Protein AF-A0A834F0B9-F1 (afdb_monomer_lite)

Sequence (920 aa):
MRAKRELKKLKIEARSVEHFKKLNKGMENKIMQLQRKIDEQHKDNRLINEKLVSLESSYSTESERMRSELNRLRGAEEDARNKTNQVSSLLEELERLKKELSTTQQEKKTIEDWAQTYRVEMEKMVSELKDQNGTLKKEKDDLNRMIQEQSQQMTEKMARAIVLETQQLETDLNEERSRYQNLLTEHLRLEEKYDDLKEEMALSSTVSKPGHRRTDSTHSSNESEYTYNSEYTDLEEGSRAREDVTRGMDTSLTLKLQKRVTELEQEKQSLRNELENKEDQFQRARARDDAEFKKARGAELEYESLKRQELESENKKLKHDLAEMRKSLLGDAATGAGAPGSPAYKVLLDQLNASCEELEVRKEEVLILRSQLVSQKEAMHHKDEKETMTEPSVFTEDVSKLKDAGEIKQAYISLKDTNKLLEHQLQSQRRTYDNENVKEENNRQQQLLAQNLQLPPEARIEASLQHEITRLTNENLDLMEQLEKQDRTIRKLKKQLKVYSKRIGEMGAVQMEGQTSPGQMVDEPIHPVNIPRREKDFQGMLEYKKEDEMKLVKNLILELKPRGVAVNLIPGLPAYILFMCLRHADYLNDDQKVRTLLTSTINSIKKILKKRGDDFETVSFWLSNTCRFLHCLKQYSGDEAFAKHNSSRQNEHCLTNFDLAEYRQVISDLAIQIYQQLVKCMENILQPMIVSGMLEHETIQGVSGVKPTGLRKRTSSIADEGTYTLESILRQLSAFHSTMCQHGTDPELIKQVVKQEFYIIGAVTLNNLLLRKDMCSWSKGMQIRYNVSQLEEWLRDKGLMNCGAKETLEPLIQAAQLLQVKKKTDEDADAICSMCHALTTSQIVKILNLYTPVNEFEERVSVAFIRTIQTRLRDRCESPQLLMDTKMIYPVTFPFNPSSLALETIQIPTSLNLGFLTRV

InterPro domains:
  IPR002710 Dilute domain [PF01843] (752-853)
  IPR002710 Dilute domain [PS51126] (599-875)
  IPR002710 Dilute domain [SM01132] (752-857)
  IPR052072 Vascular development regulator domain-containing protein [PTHR16027] (3-919)
  IPR058662 Unconventional myosin-Va/b domain [PF25966] (246-376)

Secondary structure (DSSP, 8-state):
-HHHHHHHHHHHHHHHHHHHHHHHHHHHHHHHHHHHHHHHHHHHHHHHHHHHHHHHHHHHHHHHHHHHHHHHHHHHHHHHHHHHHHHHHHHHHHHHHHHHHHHHHHHHHHHHHHHHHHHHHHHHHHHHHHHHHHHHHHHHHHHHHHHHHHHHHHHHHHHHHHHHHHHHHHHHHHHHHHHHHHHHHHHHHHHHHHHHHHHHHHHS--S-------------------------------------------HHHHHHHHHHHHHHHHHHHHHHHHHHHHHHHHHHHHHHHHHHHHHHHHHHHHHHHHHHHHHHHHHHHHHHHHHHHHHHHHH-TTSTTSSTT-HHHHHHHHHHHHHHHHHHHHHHHHHHHHHHHHHHHHHHTTTTTS--------SSSSSTT-S-TTHHHHHHHHHHHHHHHHHHHHHHHHHHHHHHHHHHHHHHHHHHHHHHTTS-HHHHHHHHHHHHHHHHHHHHHHHHHHHHHHHHHHHHHHHHHHHHHHHHHTTS-------------------------------S-EE--GGGHHHHHIIIIIS--TT-HHHHHSTTHHHHHHHHHHHHHHHTT-HHHHHHHHHHHHHHHHHHHHHHTT-HHHHHHHHHHHHHHHHHHHHTSS-HHHHTT--HHHHTTS-SS---HHHHHHHHHHHHHHHHHHHHHHHHHHHHHHHIIIIIS--STT-S----TT-------S--TT---HHHHHHHHHHHHHHHHHTT--HHHHHHHHHHHHHHHHHHHHHHHHH-GGG-SHHHHHHHHHHHHHHHHHHHHTT-TTSSHHHHTHHHHHHHHHHHS--SSHHHHHHHHHH-SSS-HHHHHHHHHH----STT-PPPPHHHHHHHHHHTTT-------S--TT--PPP----------GGG----GGG--TT-EE-

pLDDT: mean 77.1, std 21.17, range [24.3, 98.62]

Foldseek 3Di:
DVVVVVVVVVVVVVVVVVVVVVVVVVVVVVVVVVVVVVVVVVVVVVVVVVVVVVVVVVVVVVVVVVVVVVVVVVVVVVVVVVVVVVVVVVVVVVVVVVVVVVVVVVVVVVVVVVVVVVVVVVVVVVVVVVVVVVVVVVVVVVVVVVVVVVVVVVVVVVVVVVVVVVVVVVVVVVVVVVVVVVVVVVVVVVVVVVVVVVVVVVVPDDDDDDDYDDDDDDDDDDDDDDDDDDDDDDDDDDDDDDDDDDDDDDPVVVVVVVVVVVVVVVVVVVVVVVVVVVVVVVVVVVVVVVVVVVVVVVVVVVVVVVVVVVVVVVVVVVVVVVVVVVVVLVPPPPDPCSDPPHPVVVVVVVVVVVVVVVVVVVVVVVVVVVVVVVVVVVVVVPPPPDDDDDDDDPDPPVVVPDPCPPPVVVVVVVVVVVVVVVVVVVVVVVVVVVVVVVVVVVVVVVVLVVVLVPDDPVVSVVVVVVVVVVVVVVVVVVVVVVVVVVVVVVVVVVVVVVVVVVVVVVVPDDDDDDDDDDDDDDDDDDDPPPPPPPPPQFLLAKDFDPVCLLVLLCLLFVVDDLPDPQCLVPQLLSLSNLLRPLLVCLVVVPPVSNVVSLVSNLVSLVVNCVVCLLPLLSLLLSLQNLLSNLLSLQCQQLDPVNVVPPDPSSPSSHRDNDRCVVSSVVSVVSSQVSLLSNLVSLLVVCLVQLCQAQFVDQPDPPPFPDDPPDDPPDPPPDDPPDGHHLVNNLVSLVVSLVSSVSNVPDPLQNLQSLLLVLLLSLQSNLQCLLVDLVCQALSNLVSNLVSLVVVCVSCVVVVNNPSCNNVSNLQVNLLSVLRNFDQDDLVSLVVNLVSNPVADLLQSLSSLQSYDYRDPVDDRRDPVSNVSNCVVCVPDPDDNDHGDDSSDRDDDDSPNDHDPDRSSPDDDDVVSVVVSMDGD

Organism: Oryzias melastigma (NCBI:txid30732)

Structure (mmCIF, N/CA/C/O backbone):
data_AF-A0A834F0B9-F1
#
_entry.id   AF-A0A834F0B9-F1
#
loop_
_atom_site.group_PDB
_atom_site.id
_atom_site.type_symbol
_atom_site.label_atom_id
_atom_site.label_alt_id
_atom_site.label_comp_id
_atom_site.label_asym_id
_atom_site.label_entity_id
_atom_site.label_seq_id
_atom_site.pdbx_PDB_ins_code
_atom_site.Cartn_x
_atom_site.Cartn_y
_atom_site.Cartn_z
_atom_site.occupancy
_atom_site.B_iso_or_equiv
_atom_site.auth_seq_id
_atom_site.auth_comp_id
_atom_site.auth_asym_id
_atom_site.auth_atom_id
_atom_site.pdbx_PDB_model_num
ATOM 1 N N . MET A 1 1 ? 78.988 96.375 -100.299 1.00 59.16 1 MET A N 1
ATOM 2 C CA . MET A 1 1 ? 79.018 96.558 -98.823 1.00 59.16 1 MET A CA 1
ATOM 3 C C . MET A 1 1 ? 77.825 95.936 -98.073 1.00 59.16 1 MET A C 1
ATOM 5 O O . MET A 1 1 ? 78.052 95.447 -96.972 1.00 59.16 1 MET A O 1
ATOM 9 N N . ARG A 1 2 ? 76.594 95.873 -98.625 1.00 59.94 2 ARG A N 1
ATOM 10 C CA . ARG A 1 2 ? 75.433 95.210 -97.971 1.00 59.94 2 ARG A CA 1
ATOM 11 C C . ARG A 1 2 ? 75.595 93.689 -97.770 1.00 59.94 2 ARG A C 1
ATOM 13 O O . ARG A 1 2 ? 75.502 93.231 -96.637 1.00 59.94 2 ARG A O 1
ATOM 20 N N . ALA A 1 3 ? 75.995 92.940 -98.801 1.00 61.19 3 ALA A N 1
ATOM 21 C CA . ALA A 1 3 ? 76.119 91.473 -98.734 1.00 61.19 3 ALA A CA 1
ATOM 22 C C . ALA A 1 3 ? 77.106 90.944 -97.662 1.00 61.19 3 ALA A C 1
ATOM 24 O O . ALA A 1 3 ? 76.862 89.919 -97.032 1.00 61.19 3 ALA A O 1
ATOM 25 N N . LYS A 1 4 ? 78.207 91.663 -97.381 1.00 65.25 4 LYS A N 1
ATOM 26 C CA . LYS A 1 4 ? 79.165 91.278 -96.319 1.00 65.25 4 LYS A CA 1
ATOM 27 C C . LYS A 1 4 ? 78.597 91.452 -94.904 1.00 65.25 4 LYS A C 1
ATOM 29 O O . LYS A 1 4 ? 78.976 90.697 -94.011 1.00 65.25 4 LYS A O 1
ATOM 34 N N . ARG A 1 5 ? 77.717 92.436 -94.678 1.00 70.31 5 ARG A N 1
ATOM 35 C CA . ARG A 1 5 ? 77.064 92.636 -93.370 1.00 70.31 5 ARG A CA 1
ATOM 36 C C . ARG A 1 5 ? 75.995 91.573 -93.124 1.00 70.31 5 ARG A C 1
ATOM 38 O O . ARG A 1 5 ? 75.905 91.052 -92.018 1.00 70.31 5 ARG A O 1
ATOM 45 N N . GLU A 1 6 ? 75.269 91.200 -94.168 1.00 69.88 6 GLU A N 1
ATOM 46 C CA . GLU A 1 6 ? 74.225 90.175 -94.124 1.00 69.88 6 GLU A CA 1
ATOM 47 C C . GLU A 1 6 ? 74.802 88.772 -93.876 1.00 69.88 6 GLU A C 1
ATOM 49 O O . GLU A 1 6 ? 74.360 88.078 -92.964 1.00 69.88 6 GLU A O 1
ATOM 54 N N . LEU A 1 7 ? 75.909 88.416 -94.540 1.00 70.69 7 LEU A N 1
ATOM 55 C CA . LEU A 1 7 ? 76.642 87.170 -94.275 1.00 70.69 7 LEU A CA 1
ATOM 56 C C . LEU A 1 7 ? 77.166 87.079 -92.828 1.00 70.69 7 LEU A C 1
ATOM 58 O O . LEU A 1 7 ? 77.181 86.004 -92.230 1.00 70.69 7 LEU A O 1
ATOM 62 N N . LYS A 1 8 ? 77.616 88.200 -92.245 1.00 72.19 8 LYS A N 1
ATOM 63 C CA . LYS A 1 8 ? 78.119 88.234 -90.861 1.00 72.19 8 LYS A CA 1
ATOM 64 C C . LYS A 1 8 ? 76.979 88.072 -89.848 1.00 72.19 8 LYS A C 1
ATOM 66 O O . LYS A 1 8 ? 77.169 87.382 -88.851 1.00 72.19 8 LYS A O 1
ATOM 71 N N . LYS A 1 9 ? 75.802 88.641 -90.133 1.00 74.56 9 LYS A N 1
ATOM 72 C CA . LYS A 1 9 ? 74.584 88.468 -89.328 1.00 74.56 9 LYS A CA 1
ATOM 73 C C . LYS A 1 9 ? 74.095 87.015 -89.374 1.00 74.56 9 LYS A C 1
ATOM 75 O O . LYS A 1 9 ? 73.954 86.408 -88.319 1.00 74.56 9 LYS A O 1
ATOM 80 N N . LEU A 1 10 ? 74.004 86.423 -90.567 1.00 71.94 10 LEU A N 1
ATOM 81 C CA . LEU A 1 10 ? 73.619 85.017 -90.748 1.00 71.94 10 LEU A CA 1
ATOM 82 C C . LEU A 1 10 ? 74.613 84.033 -90.108 1.00 71.94 10 LEU A C 1
ATOM 84 O O . LEU A 1 10 ? 74.199 83.007 -89.586 1.00 71.94 10 LEU A O 1
ATOM 88 N N . LYS A 1 11 ? 75.921 84.335 -90.070 1.00 70.62 11 LYS A N 1
ATOM 89 C CA . LYS A 1 11 ? 76.908 83.504 -89.347 1.00 70.62 11 LYS A CA 1
ATOM 90 C C . LYS A 1 11 ? 76.778 83.584 -87.824 1.00 70.62 11 LYS A C 1
ATOM 92 O O . LYS A 1 11 ? 77.029 82.588 -87.152 1.00 70.62 11 LYS A O 1
ATOM 97 N N . ILE A 1 12 ? 76.431 84.747 -87.271 1.00 70.38 12 ILE A N 1
ATOM 98 C CA . ILE A 1 12 ? 76.175 84.902 -85.828 1.00 70.38 12 ILE A CA 1
ATOM 99 C C . ILE A 1 12 ? 74.868 84.198 -85.457 1.00 70.38 12 ILE A C 1
ATOM 101 O O . ILE A 1 12 ? 74.819 83.494 -84.454 1.00 70.38 12 ILE A O 1
ATOM 105 N N . GLU A 1 13 ? 73.847 84.317 -86.301 1.00 68.31 13 GLU A N 1
ATOM 106 C CA . GLU A 1 13 ? 72.565 83.635 -86.139 1.00 68.31 13 GLU A CA 1
ATOM 107 C C . GLU A 1 13 ? 72.710 82.113 -86.268 1.00 68.31 13 GLU A C 1
ATOM 109 O O . GLU A 1 13 ? 72.256 81.392 -85.390 1.00 68.31 13 GLU A O 1
ATOM 114 N N . ALA A 1 14 ? 73.460 81.607 -87.252 1.00 67.31 14 ALA A N 1
ATOM 115 C CA . ALA A 1 14 ? 73.758 80.178 -87.382 1.00 67.31 14 ALA A CA 1
ATOM 116 C C . ALA A 1 14 ? 74.559 79.626 -86.187 1.00 67.31 14 ALA A C 1
ATOM 118 O O . ALA A 1 14 ? 74.235 78.551 -85.691 1.00 67.31 14 ALA A O 1
ATOM 119 N N . ARG A 1 15 ? 75.548 80.375 -85.669 1.00 68.88 15 ARG A N 1
ATOM 120 C CA . ARG A 1 15 ? 76.286 80.004 -84.443 1.00 68.88 15 ARG A CA 1
ATOM 121 C C . ARG A 1 15 ? 75.398 80.034 -83.197 1.00 68.88 15 ARG A C 1
ATOM 123 O O . ARG A 1 15 ? 75.541 79.176 -82.332 1.00 68.88 15 ARG A O 1
ATOM 130 N N . SER A 1 16 ? 74.478 80.994 -83.112 1.00 71.25 16 SER A N 1
ATOM 131 C CA . SER A 1 16 ? 73.474 81.068 -82.046 1.00 71.25 16 SER A CA 1
ATOM 132 C C . SER A 1 16 ? 72.515 79.874 -82.117 1.00 71.25 16 SER A C 1
ATOM 134 O O . SER A 1 16 ? 72.308 79.191 -81.120 1.00 71.25 16 SER A O 1
ATOM 136 N N . VAL A 1 17 ? 72.019 79.532 -83.309 1.00 73.50 17 VAL A N 1
ATOM 137 C CA . VAL A 1 17 ? 71.145 78.372 -83.548 1.00 73.50 17 VAL A CA 1
ATOM 138 C C . VAL A 1 17 ? 71.864 77.047 -83.269 1.00 73.50 17 VAL A C 1
ATOM 140 O O . VAL A 1 17 ? 71.270 76.157 -82.665 1.00 73.50 17 VAL A O 1
ATOM 143 N N . GLU A 1 18 ? 73.138 76.895 -83.643 1.00 73.62 18 GLU A N 1
ATOM 144 C CA . GLU A 1 18 ? 73.947 75.721 -83.272 1.00 73.62 18 GLU A CA 1
ATOM 145 C C . GLU A 1 18 ? 74.145 75.610 -81.756 1.00 73.62 18 GLU A C 1
ATOM 147 O O . GLU A 1 18 ? 74.015 74.517 -81.196 1.00 73.62 18 GLU A O 1
ATOM 152 N N . HIS A 1 19 ? 74.404 76.729 -81.074 1.00 74.94 19 HIS A N 1
ATOM 153 C CA . HIS A 1 19 ? 74.510 76.763 -79.618 1.00 74.94 19 HIS A CA 1
ATOM 154 C C . HIS A 1 19 ? 73.181 76.386 -78.942 1.00 74.94 19 HIS A C 1
ATOM 156 O O . HIS A 1 19 ? 73.170 75.526 -78.060 1.00 74.94 19 HIS A O 1
ATOM 162 N N . PHE A 1 20 ? 72.053 76.940 -79.401 1.00 76.06 20 PHE A N 1
ATOM 163 C CA . PHE A 1 20 ? 70.718 76.577 -78.916 1.00 76.06 20 PHE A CA 1
ATOM 164 C C . PHE A 1 20 ? 70.389 75.106 -79.178 1.00 76.06 20 PHE A C 1
ATOM 166 O O . PHE A 1 20 ? 69.900 74.442 -78.274 1.00 76.06 20 PHE A O 1
ATOM 173 N N . LYS A 1 21 ? 70.724 74.543 -80.347 1.00 78.94 21 LYS A N 1
ATOM 174 C CA . LYS A 1 21 ? 70.543 73.105 -80.624 1.00 78.94 21 LYS A CA 1
ATOM 175 C C . LYS A 1 21 ? 71.368 72.221 -79.686 1.00 78.94 21 LYS A C 1
ATOM 177 O O . LYS A 1 21 ? 70.865 71.204 -79.213 1.00 78.94 21 LYS A O 1
ATOM 182 N N . LYS A 1 22 ? 72.619 72.595 -79.390 1.00 80.62 22 LYS A N 1
ATOM 183 C CA . LYS A 1 22 ? 73.480 71.847 -78.458 1.00 80.62 22 LYS A CA 1
ATOM 184 C C . LYS A 1 22 ? 72.965 71.929 -77.019 1.00 80.62 22 LYS A C 1
ATOM 186 O O . LYS A 1 22 ? 72.962 70.913 -76.327 1.00 80.62 22 LYS A O 1
ATOM 191 N N . LEU A 1 23 ? 72.495 73.103 -76.594 1.00 81.69 23 LEU A N 1
ATOM 192 C CA . LEU A 1 23 ? 71.866 73.293 -75.288 1.00 81.69 23 LEU A CA 1
ATOM 193 C C . LEU A 1 23 ? 70.561 72.497 -75.183 1.00 81.69 23 LEU A C 1
ATOM 195 O O . LEU A 1 23 ? 70.376 71.789 -74.201 1.00 81.69 23 LEU A O 1
ATOM 199 N N . ASN A 1 24 ? 69.715 72.532 -76.216 1.00 79.94 24 ASN A N 1
ATOM 200 C CA . ASN A 1 24 ? 68.445 71.808 -76.232 1.00 79.94 24 ASN A CA 1
ATOM 201 C C . ASN A 1 24 ? 68.668 70.291 -76.194 1.00 79.94 24 ASN A C 1
ATOM 203 O O . ASN A 1 24 ? 68.056 69.610 -75.384 1.00 79.94 24 ASN A O 1
ATOM 207 N N . LYS A 1 25 ? 69.641 69.769 -76.956 1.00 81.31 25 LYS A N 1
ATOM 208 C CA . LYS A 1 25 ? 70.055 68.357 -76.874 1.00 81.31 25 LYS A CA 1
ATOM 209 C C . LYS A 1 25 ? 70.624 67.997 -75.493 1.00 81.31 25 LYS A C 1
ATOM 211 O O . LYS A 1 25 ? 70.421 66.891 -75.001 1.00 81.31 25 LYS A O 1
ATOM 216 N N . GLY A 1 26 ? 71.337 68.924 -74.848 1.00 83.75 26 GLY A N 1
ATOM 217 C CA . GLY A 1 26 ? 71.814 68.771 -73.470 1.00 83.75 26 GLY A CA 1
ATOM 218 C C . GLY A 1 26 ? 70.676 68.736 -72.443 1.00 83.75 26 GLY A C 1
ATOM 219 O O . GLY A 1 26 ? 70.689 67.891 -71.550 1.00 83.75 26 GLY A O 1
ATOM 220 N N . MET A 1 27 ? 69.674 69.605 -72.598 1.00 84.12 27 MET A N 1
ATOM 221 C CA . MET A 1 27 ? 68.469 69.639 -71.768 1.00 84.12 27 MET A CA 1
ATOM 222 C C . MET A 1 27 ? 67.599 68.402 -71.989 1.00 84.12 27 MET A C 1
ATOM 224 O O . MET A 1 27 ? 67.205 67.790 -71.007 1.00 84.12 27 MET A O 1
ATOM 228 N N . GLU A 1 28 ? 67.381 67.963 -73.230 1.00 81.56 28 GLU A N 1
ATOM 229 C CA . GLU A 1 28 ? 66.685 66.706 -73.548 1.00 81.56 28 GLU A CA 1
ATOM 230 C C . GLU A 1 28 ? 67.383 65.502 -72.914 1.00 81.56 28 GLU A C 1
ATOM 232 O O . GLU A 1 28 ? 66.734 64.686 -72.264 1.00 81.56 28 GLU A O 1
ATOM 237 N N . ASN A 1 29 ? 68.714 65.415 -73.017 1.00 85.50 29 ASN A N 1
ATOM 238 C CA . ASN A 1 29 ? 69.473 64.354 -72.355 1.00 85.50 29 ASN A CA 1
ATOM 239 C C . ASN A 1 29 ? 69.331 64.417 -70.828 1.00 85.50 29 ASN A C 1
ATOM 241 O O . ASN A 1 29 ? 69.228 63.375 -70.179 1.00 85.50 29 ASN A O 1
ATOM 245 N N . LYS A 1 30 ? 69.307 65.621 -70.239 1.00 89.06 30 LYS A N 1
ATOM 246 C CA . LYS A 1 30 ? 69.137 65.785 -68.792 1.00 89.06 30 LYS A CA 1
ATOM 247 C C . LYS A 1 30 ? 67.719 65.446 -68.338 1.00 89.06 30 LYS A C 1
ATOM 249 O O . LYS A 1 30 ? 67.572 64.782 -67.319 1.00 89.06 30 LYS A O 1
ATOM 254 N N . ILE A 1 31 ? 66.704 65.839 -69.104 1.00 84.56 31 ILE A N 1
ATOM 255 C CA . ILE A 1 31 ? 65.300 65.482 -68.878 1.00 84.56 31 ILE A CA 1
ATOM 256 C C . ILE A 1 31 ? 65.141 63.967 -68.977 1.00 84.56 31 ILE A C 1
ATOM 258 O O . ILE A 1 31 ? 64.584 63.367 -68.071 1.00 84.56 31 ILE A O 1
ATOM 262 N N . MET A 1 32 ? 65.717 63.320 -69.993 1.00 85.69 32 MET A N 1
ATOM 263 C CA . MET A 1 32 ? 65.664 61.864 -70.143 1.00 85.69 32 MET A CA 1
ATOM 264 C C . MET A 1 32 ? 66.377 61.131 -68.996 1.00 85.69 32 MET A C 1
ATOM 266 O O . MET A 1 32 ? 65.877 60.119 -68.510 1.00 85.69 32 MET A O 1
ATOM 270 N N . GLN A 1 33 ? 67.521 61.642 -68.523 1.00 89.06 33 GLN A N 1
ATOM 271 C CA . GLN A 1 33 ? 68.200 61.106 -67.336 1.00 89.06 33 GLN A CA 1
ATOM 272 C C . GLN A 1 33 ? 67.364 61.271 -66.062 1.00 89.06 33 GLN A C 1
ATOM 274 O O . GLN A 1 33 ? 67.289 60.340 -65.264 1.00 89.06 33 GLN A O 1
ATOM 279 N N . LEU A 1 34 ? 66.747 62.438 -65.860 1.00 90.19 34 LEU A N 1
ATOM 280 C CA . LEU A 1 34 ? 65.882 62.691 -64.707 1.00 90.19 34 LEU A CA 1
ATOM 281 C C . LEU A 1 34 ? 64.611 61.839 -64.766 1.00 90.19 34 LEU A C 1
ATOM 283 O O . LEU A 1 34 ? 64.232 61.282 -63.744 1.00 90.19 34 LEU A O 1
ATOM 287 N N . GLN A 1 35 ? 64.022 61.662 -65.950 1.00 85.81 35 GLN A N 1
ATOM 288 C CA . GLN A 1 35 ? 62.854 60.811 -66.158 1.00 85.81 35 GLN A CA 1
ATOM 289 C C . GLN A 1 35 ? 63.176 59.352 -65.828 1.00 85.81 35 GLN A C 1
ATOM 291 O O . GLN A 1 35 ? 62.481 58.754 -65.019 1.00 85.81 35 GLN A O 1
ATOM 296 N N . ARG A 1 36 ? 64.297 58.815 -66.338 1.00 87.25 36 ARG A N 1
ATOM 297 C CA . ARG A 1 36 ? 64.755 57.460 -65.983 1.00 87.25 36 ARG A CA 1
ATOM 298 C C . ARG A 1 36 ? 64.978 57.302 -64.482 1.00 87.25 36 ARG A C 1
ATOM 300 O O . ARG A 1 36 ? 64.585 56.288 -63.923 1.00 87.25 36 ARG A O 1
ATOM 307 N N . LYS A 1 37 ? 65.572 58.305 -63.825 1.00 92.25 37 LYS A N 1
ATOM 308 C CA . LYS A 1 37 ? 65.797 58.278 -62.374 1.00 92.25 37 LYS A CA 1
ATOM 309 C C . LYS A 1 37 ? 64.483 58.315 -61.583 1.00 92.25 37 LYS A C 1
ATOM 311 O O . LYS A 1 37 ? 64.370 57.622 -60.581 1.00 92.25 37 LYS A O 1
ATOM 316 N N . ILE A 1 38 ? 63.502 59.099 -62.031 1.00 90.56 38 ILE A N 1
ATOM 317 C CA . ILE A 1 38 ? 62.155 59.150 -61.445 1.00 90.56 38 ILE A CA 1
ATOM 318 C C . ILE A 1 38 ? 61.432 57.814 -61.645 1.00 90.56 38 ILE A C 1
ATOM 320 O O . ILE A 1 38 ? 60.844 57.300 -60.699 1.00 90.56 38 ILE A O 1
ATOM 324 N N . ASP A 1 39 ? 61.515 57.219 -62.836 1.00 88.81 39 ASP A N 1
ATOM 325 C CA . ASP A 1 39 ? 60.905 55.919 -63.133 1.00 88.81 39 ASP A CA 1
ATOM 326 C C . ASP A 1 39 ? 61.522 54.799 -62.278 1.00 88.81 39 ASP A C 1
ATOM 328 O O . ASP A 1 39 ? 60.804 53.949 -61.749 1.00 88.81 39 ASP A O 1
ATOM 332 N N . GLU A 1 40 ? 62.843 54.825 -62.088 1.00 90.62 40 GLU A N 1
ATOM 333 C CA . GLU A 1 40 ? 63.578 53.890 -61.232 1.00 90.62 40 GLU A CA 1
ATOM 334 C C . GLU A 1 40 ? 63.193 54.068 -59.753 1.00 90.62 40 GLU A C 1
ATOM 336 O O . GLU A 1 40 ? 62.816 53.100 -59.096 1.00 90.62 40 GLU A O 1
ATOM 341 N N . GLN A 1 41 ? 63.120 55.310 -59.260 1.00 90.56 41 GLN A N 1
ATOM 342 C CA . GLN A 1 41 ? 62.618 55.607 -57.911 1.00 90.56 41 GLN A CA 1
ATOM 343 C C . GLN A 1 41 ? 61.149 55.204 -57.717 1.00 90.56 41 GLN A C 1
ATOM 345 O O . GLN A 1 41 ? 60.779 54.705 -56.655 1.00 90.56 41 GLN A O 1
ATOM 350 N N . HIS A 1 42 ? 60.288 55.391 -58.720 1.00 90.25 42 HIS A N 1
ATOM 351 C CA . HIS A 1 42 ? 58.901 54.932 -58.657 1.00 90.25 42 HIS A CA 1
ATOM 352 C C . HIS A 1 42 ? 58.807 53.410 -58.618 1.00 90.25 42 HIS A C 1
ATOM 354 O O . HIS A 1 42 ? 57.945 52.882 -57.915 1.00 90.25 42 HIS A O 1
ATOM 360 N N . LYS A 1 43 ? 59.670 52.705 -59.353 1.00 92.62 43 LYS A N 1
ATOM 361 C CA . LYS A 1 43 ? 59.737 51.244 -59.320 1.00 92.62 43 LYS A CA 1
ATOM 362 C C . LYS A 1 43 ? 60.180 50.746 -57.943 1.00 92.62 43 LYS A C 1
ATOM 364 O O . LYS A 1 43 ? 59.519 49.870 -57.390 1.00 92.62 43 LYS A O 1
ATOM 369 N N . ASP A 1 44 ? 61.212 51.350 -57.363 1.00 92.31 44 ASP A N 1
ATOM 370 C CA . ASP A 1 44 ? 61.693 51.000 -56.024 1.00 92.31 44 ASP A CA 1
ATOM 371 C C . ASP A 1 44 ? 60.643 51.294 -54.944 1.00 92.31 44 ASP A C 1
ATOM 373 O O . ASP A 1 44 ? 60.377 50.445 -54.093 1.00 92.31 44 ASP A O 1
ATOM 377 N N . ASN A 1 45 ? 59.962 52.442 -55.019 1.00 89.75 45 ASN A N 1
ATOM 378 C CA . ASN A 1 45 ? 58.871 52.777 -54.099 1.00 89.75 45 ASN A CA 1
ATOM 379 C C . ASN A 1 45 ? 57.701 51.789 -54.193 1.00 89.75 45 ASN A C 1
ATOM 381 O O . ASN A 1 45 ? 57.135 51.429 -53.163 1.00 89.75 45 ASN A O 1
ATOM 385 N N . ARG A 1 46 ? 57.348 51.311 -55.396 1.00 91.31 46 ARG A N 1
ATOM 386 C CA . ARG A 1 46 ? 56.321 50.265 -55.550 1.00 91.31 46 ARG A CA 1
ATOM 387 C C . ARG A 1 46 ? 56.751 48.961 -54.886 1.00 91.31 46 ARG A C 1
ATOM 389 O O . ARG A 1 46 ? 55.973 48.406 -54.120 1.00 91.31 46 ARG A O 1
ATOM 396 N N . LEU A 1 47 ? 57.992 48.523 -55.104 1.00 93.00 47 LEU A N 1
ATOM 397 C CA . LEU A 1 47 ? 58.522 47.297 -54.496 1.00 93.00 47 LEU A CA 1
ATOM 398 C C . LEU A 1 47 ? 58.581 47.381 -52.964 1.00 93.00 47 LEU A C 1
ATOM 400 O O . LEU A 1 47 ? 58.281 46.406 -52.278 1.00 93.00 47 LEU A O 1
ATOM 404 N N . ILE A 1 48 ? 58.965 48.534 -52.412 1.00 91.69 48 ILE A N 1
ATOM 405 C CA . ILE A 1 48 ? 58.964 48.759 -50.961 1.00 91.69 48 ILE A CA 1
ATOM 406 C C . ILE A 1 48 ? 57.531 48.747 -50.422 1.00 91.69 48 ILE A C 1
ATOM 408 O O . ILE A 1 48 ? 57.278 48.106 -49.404 1.00 91.69 48 ILE A O 1
ATOM 412 N N . ASN A 1 49 ? 56.590 49.394 -51.113 1.00 91.12 49 ASN A N 1
ATOM 413 C CA . ASN A 1 49 ? 55.189 49.423 -50.704 1.00 91.12 49 ASN A CA 1
ATOM 414 C C . ASN A 1 49 ? 54.548 48.026 -50.742 1.00 91.12 49 ASN A C 1
ATOM 416 O O . ASN A 1 49 ? 53.867 47.643 -49.799 1.00 91.12 49 ASN A O 1
ATOM 420 N N . GLU A 1 50 ? 54.817 47.229 -51.778 1.00 91.69 50 GLU A N 1
ATOM 421 C CA . GLU A 1 50 ? 54.370 45.831 -51.865 1.00 91.69 50 GLU A CA 1
ATOM 422 C C . GLU A 1 50 ? 54.926 44.984 -50.712 1.00 91.69 50 GLU A C 1
ATOM 424 O O . GLU A 1 50 ? 54.182 44.233 -50.078 1.00 91.69 50 GLU A O 1
ATOM 429 N N . LYS A 1 51 ? 56.213 45.149 -50.375 1.00 93.44 51 LYS A N 1
ATOM 430 C CA . LYS A 1 51 ? 56.813 44.483 -49.209 1.00 93.44 51 LYS A CA 1
ATOM 431 C C . LYS A 1 51 ? 56.155 44.919 -47.903 1.00 93.44 51 LYS A C 1
ATOM 433 O O . LYS A 1 51 ? 55.874 44.063 -47.069 1.00 93.44 51 LYS A O 1
ATOM 438 N N . LEU A 1 52 ? 55.884 46.210 -47.734 1.00 92.12 52 LEU A N 1
ATOM 439 C CA . LEU A 1 52 ? 55.256 46.749 -46.529 1.00 92.12 52 LEU A CA 1
ATOM 440 C C . LEU A 1 52 ? 53.836 46.200 -46.350 1.00 92.12 52 LEU A C 1
ATOM 442 O O . LEU A 1 52 ? 53.526 45.693 -45.278 1.00 92.12 52 LEU A O 1
ATOM 446 N N . VAL A 1 53 ? 53.032 46.178 -47.417 1.00 91.94 53 VAL A N 1
ATOM 447 C CA . VAL A 1 53 ? 51.683 45.586 -47.409 1.00 91.94 53 VAL A CA 1
ATOM 448 C C . VAL A 1 53 ? 51.734 44.085 -47.110 1.00 91.94 53 VAL A C 1
ATOM 450 O O . VAL A 1 53 ? 50.937 43.584 -46.317 1.00 91.94 53 VAL A O 1
ATOM 453 N N . SER A 1 54 ? 52.689 43.350 -47.693 1.00 91.25 54 SER A N 1
ATOM 454 C CA . SER A 1 54 ? 52.849 41.917 -47.403 1.00 91.25 54 SER A CA 1
ATOM 455 C C . SER A 1 54 ? 53.218 41.659 -45.937 1.00 91.25 54 SER A C 1
ATOM 457 O O . SER A 1 54 ? 52.689 40.737 -45.315 1.00 91.25 54 SER A O 1
ATOM 459 N N . LEU A 1 55 ? 54.073 42.510 -45.360 1.00 92.94 55 LEU A N 1
ATOM 460 C CA . LEU A 1 55 ? 54.492 42.405 -43.969 1.00 92.94 55 LEU A CA 1
ATOM 461 C C . LEU A 1 55 ? 53.344 42.769 -43.022 1.00 92.94 55 LEU A C 1
ATOM 463 O O . LEU A 1 55 ? 53.105 42.048 -42.058 1.00 92.94 55 LEU A O 1
ATOM 467 N N . GLU A 1 56 ? 52.591 43.825 -43.324 1.00 91.25 56 GLU A N 1
ATOM 468 C CA . GLU A 1 56 ? 51.412 44.243 -42.562 1.00 91.25 56 GLU A CA 1
ATOM 469 C C . GLU A 1 56 ? 50.325 43.158 -42.561 1.00 91.25 56 GLU A C 1
ATOM 471 O O . GLU A 1 56 ? 49.794 42.815 -41.506 1.00 91.25 56 GLU A O 1
ATOM 476 N N . SER A 1 57 ? 50.071 42.524 -43.710 1.00 90.12 57 SER A N 1
ATOM 477 C CA . SER A 1 57 ? 49.159 41.378 -43.805 1.00 90.12 57 SER A CA 1
ATOM 478 C C . SER A 1 57 ? 49.651 40.174 -42.987 1.00 90.12 57 SER A C 1
ATOM 480 O O . SER A 1 57 ? 48.871 39.569 -42.245 1.00 90.12 57 SER A O 1
ATOM 482 N N . SER A 1 58 ? 50.950 39.855 -43.043 1.00 91.44 58 SER A N 1
ATOM 483 C CA . SER A 1 58 ? 51.531 38.777 -42.227 1.00 91.44 58 SER A CA 1
ATOM 484 C C . SER A 1 58 ? 51.467 39.075 -40.721 1.00 91.44 58 SER A C 1
ATOM 486 O O . SER A 1 58 ? 51.169 38.195 -39.919 1.00 91.44 58 SER A O 1
ATOM 488 N N . TYR A 1 59 ? 51.664 40.334 -40.324 1.00 93.56 59 TYR A N 1
ATOM 489 C CA . TYR A 1 59 ? 51.564 40.756 -38.931 1.00 93.56 59 TYR A CA 1
ATOM 490 C C . TYR A 1 59 ? 50.117 40.723 -38.430 1.00 93.56 59 TYR A C 1
ATOM 492 O O . TYR A 1 59 ? 49.863 40.260 -37.319 1.00 93.56 59 TYR A O 1
ATOM 500 N N . SER A 1 60 ? 49.157 41.165 -39.248 1.00 91.12 60 SER A N 1
ATOM 501 C CA . SER A 1 60 ? 47.734 41.112 -38.904 1.00 91.12 60 SER A CA 1
ATOM 502 C C . SER A 1 60 ? 47.262 39.674 -38.688 1.00 91.12 60 SER A C 1
ATOM 504 O O . SER A 1 60 ? 46.625 39.380 -37.679 1.00 91.12 60 SER A O 1
ATOM 506 N N . THR A 1 61 ? 47.626 38.765 -39.597 1.00 92.06 61 THR A N 1
ATOM 507 C CA . THR A 1 61 ? 47.263 37.341 -39.496 1.00 92.06 61 THR A CA 1
ATOM 508 C C . THR A 1 61 ? 47.892 36.670 -38.275 1.00 92.06 61 THR A C 1
ATOM 510 O O . THR A 1 61 ? 47.207 35.948 -37.550 1.00 92.06 61 THR A O 1
ATOM 513 N N . GLU A 1 62 ? 49.160 36.959 -37.970 1.00 92.00 62 GLU A N 1
ATOM 514 C CA . GLU A 1 62 ? 49.809 36.439 -36.762 1.00 92.00 62 GLU A CA 1
ATOM 515 C C . GLU A 1 62 ? 49.204 37.035 -35.477 1.00 92.00 62 GLU A C 1
ATOM 517 O O . GLU A 1 62 ? 49.005 36.321 -34.493 1.00 92.00 62 GLU A O 1
ATOM 522 N N . SER A 1 63 ? 48.826 38.317 -35.482 1.00 90.56 63 SER A N 1
ATOM 523 C CA . SER A 1 63 ? 48.143 38.959 -34.351 1.00 90.56 63 SER A CA 1
ATOM 524 C C . SER A 1 63 ? 46.770 38.333 -34.076 1.00 90.56 63 SER A C 1
ATOM 526 O O . SER A 1 63 ? 46.431 38.065 -32.921 1.00 90.56 63 SER A O 1
ATOM 528 N N . GLU A 1 64 ? 45.990 38.042 -35.120 1.00 91.06 64 GLU A N 1
ATOM 529 C CA . GLU A 1 64 ? 44.701 37.347 -35.008 1.00 91.06 64 GLU A CA 1
ATOM 530 C C . GLU A 1 64 ? 44.862 35.906 -34.513 1.00 91.06 64 GLU A C 1
ATOM 532 O O . GLU A 1 64 ? 44.093 35.454 -33.655 1.00 91.06 64 GLU A O 1
ATOM 537 N N . ARG A 1 65 ? 45.900 35.203 -34.985 1.00 94.19 65 ARG A N 1
ATOM 538 C CA . ARG A 1 65 ? 46.249 33.855 -34.521 1.00 94.19 65 ARG A CA 1
ATOM 539 C C . ARG A 1 65 ? 46.585 33.853 -33.030 1.00 94.19 65 ARG A C 1
ATOM 541 O O . ARG A 1 65 ? 46.017 33.064 -32.276 1.00 94.19 65 ARG A O 1
ATOM 548 N N . MET A 1 66 ? 47.440 34.775 -32.588 1.00 91.31 66 MET A N 1
ATOM 549 C CA . MET A 1 66 ? 47.819 34.916 -31.179 1.00 91.31 66 MET A CA 1
ATOM 550 C C . MET A 1 66 ? 46.630 35.311 -30.299 1.00 91.31 66 MET A C 1
ATOM 552 O O . MET A 1 66 ? 46.481 34.784 -29.200 1.00 91.31 66 MET A O 1
ATOM 556 N N . ARG A 1 67 ? 45.739 36.187 -30.782 1.00 92.50 67 ARG A N 1
ATOM 557 C CA . ARG A 1 67 ? 44.516 36.570 -30.057 1.00 92.50 67 ARG A CA 1
ATOM 558 C C . ARG A 1 67 ? 43.562 35.386 -29.884 1.00 92.50 67 ARG A C 1
ATOM 560 O O . ARG A 1 67 ? 43.008 35.201 -28.803 1.00 92.50 67 ARG A O 1
ATOM 567 N N . SER A 1 68 ? 43.408 34.569 -30.924 1.00 90.69 68 SER A N 1
ATOM 568 C CA . SER A 1 68 ? 42.586 33.354 -30.882 1.00 90.69 68 SER A CA 1
ATOM 569 C C . SER A 1 68 ? 43.150 32.327 -29.898 1.00 90.69 68 SER A C 1
ATOM 571 O O . SER A 1 68 ? 42.405 31.764 -29.097 1.00 90.69 68 SER A O 1
ATOM 573 N N . GLU A 1 69 ? 44.470 32.139 -29.894 1.00 92.50 69 GLU A N 1
ATOM 574 C CA . GLU A 1 69 ? 45.143 31.233 -28.962 1.00 92.50 69 GLU A CA 1
ATOM 575 C C . GLU A 1 69 ? 45.038 31.710 -27.506 1.00 92.50 69 GLU A C 1
ATOM 577 O O . GLU A 1 69 ? 44.773 30.915 -26.607 1.00 92.50 69 GLU A O 1
ATOM 582 N N . LEU A 1 70 ? 45.153 33.018 -27.265 1.00 91.88 70 LEU A N 1
ATOM 583 C CA . LEU A 1 70 ? 45.011 33.605 -25.930 1.00 91.88 70 LEU A CA 1
ATOM 584 C C . LEU A 1 70 ? 43.582 33.434 -25.388 1.00 91.88 70 LEU A C 1
ATOM 586 O O . LEU A 1 70 ? 43.403 33.090 -24.221 1.00 91.88 70 LEU A O 1
ATOM 590 N N . ASN A 1 71 ? 42.565 33.588 -26.241 1.00 90.12 71 ASN A N 1
ATOM 591 C CA . ASN A 1 71 ? 41.174 33.308 -25.875 1.00 90.12 71 ASN A CA 1
ATOM 592 C C . ASN A 1 71 ? 40.950 31.823 -25.558 1.00 90.12 71 ASN A C 1
ATOM 594 O O . ASN A 1 71 ? 40.277 31.499 -24.580 1.00 90.12 71 ASN A O 1
ATOM 598 N N . ARG A 1 72 ? 41.549 30.917 -26.341 1.00 94.00 72 ARG A N 1
ATOM 599 C CA . ARG A 1 72 ? 41.483 29.469 -26.097 1.00 94.00 72 ARG A CA 1
ATOM 600 C C . ARG A 1 72 ? 42.121 29.092 -24.758 1.00 94.00 72 ARG A C 1
ATOM 602 O O . ARG A 1 72 ? 41.541 28.313 -24.005 1.00 94.00 72 ARG A O 1
ATOM 609 N N . LEU A 1 73 ? 43.292 29.654 -24.452 1.00 91.38 73 LEU A N 1
ATOM 610 C CA . LEU A 1 73 ? 43.982 29.430 -23.180 1.00 91.38 73 LEU A CA 1
ATOM 611 C C . LEU A 1 73 ? 43.190 29.992 -21.994 1.00 91.38 73 LEU A C 1
ATOM 613 O O . LEU A 1 73 ? 43.095 29.318 -20.975 1.00 91.38 73 LEU A O 1
ATOM 617 N N . ARG A 1 74 ? 42.559 31.164 -22.143 1.00 92.19 74 ARG A N 1
ATOM 618 C CA . ARG A 1 74 ? 41.688 31.739 -21.106 1.00 92.19 74 ARG A CA 1
ATOM 619 C C . ARG A 1 74 ? 40.473 30.852 -20.815 1.00 92.19 74 ARG A C 1
ATOM 621 O O . ARG A 1 74 ? 40.162 30.628 -19.652 1.00 92.19 74 ARG A O 1
ATOM 628 N N . GLY A 1 75 ? 39.828 30.305 -21.849 1.00 89.56 75 GLY A N 1
ATOM 629 C CA . GLY A 1 75 ? 38.731 29.347 -21.666 1.00 89.56 75 GLY A CA 1
ATOM 630 C C . GLY A 1 75 ? 39.185 28.076 -20.941 1.00 89.56 75 GLY A C 1
ATOM 631 O O . GLY A 1 75 ? 38.532 27.625 -20.006 1.00 89.56 75 GLY A O 1
ATOM 632 N N . ALA A 1 76 ? 40.358 27.542 -21.300 1.00 89.62 76 ALA A N 1
ATOM 633 C CA . ALA A 1 76 ? 40.928 26.380 -20.618 1.00 89.62 76 ALA A CA 1
ATOM 634 C C . ALA A 1 76 ? 41.296 26.665 -19.145 1.00 89.62 76 ALA A C 1
ATOM 636 O O . ALA A 1 76 ? 41.134 25.789 -18.295 1.00 89.62 76 ALA A O 1
ATOM 637 N N . GLU A 1 77 ? 41.778 27.872 -18.835 1.00 90.94 77 GLU A N 1
ATOM 638 C CA . GLU A 1 77 ? 42.054 28.324 -17.466 1.00 90.94 77 GLU A CA 1
ATOM 639 C C . GLU A 1 77 ? 40.765 28.427 -16.634 1.00 90.94 77 GLU A C 1
ATOM 641 O O . GLU A 1 77 ? 40.719 27.950 -15.498 1.00 90.94 77 GLU A O 1
ATOM 646 N N . GLU A 1 78 ? 39.700 28.991 -17.204 1.00 91.38 78 GLU A N 1
ATOM 647 C CA . GLU A 1 78 ? 38.397 29.113 -16.546 1.00 91.38 78 GLU A CA 1
ATOM 648 C C . GLU A 1 78 ? 37.756 27.739 -16.290 1.00 91.38 78 GLU A C 1
ATOM 650 O O . GLU A 1 78 ? 37.302 27.462 -15.177 1.00 91.38 78 GLU A O 1
ATOM 655 N N . ASP A 1 79 ? 37.832 26.823 -17.257 1.00 90.44 79 ASP A N 1
ATOM 656 C CA . ASP A 1 79 ? 37.396 25.434 -17.089 1.00 90.44 79 ASP A CA 1
ATOM 657 C C . ASP A 1 79 ? 38.191 24.702 -15.999 1.00 90.44 79 ASP A C 1
ATOM 659 O O . ASP A 1 79 ? 37.621 23.955 -15.197 1.00 90.44 79 ASP A O 1
ATOM 663 N N . ALA A 1 80 ? 39.511 24.909 -15.938 1.00 89.81 80 ALA A N 1
ATOM 664 C CA . ALA A 1 80 ? 40.355 24.334 -14.893 1.00 89.81 80 ALA A CA 1
ATOM 665 C C . ALA A 1 80 ? 40.000 24.894 -13.506 1.00 89.81 80 ALA A C 1
ATOM 667 O O . ALA A 1 80 ? 39.941 24.140 -12.528 1.00 89.81 80 ALA A O 1
ATOM 668 N N . ARG A 1 81 ? 39.694 26.193 -13.416 1.00 93.06 81 ARG A N 1
ATOM 669 C CA . ARG A 1 81 ? 39.238 26.838 -12.179 1.00 93.06 81 ARG A CA 1
ATOM 670 C C . ARG A 1 81 ? 37.880 26.296 -11.729 1.00 93.06 81 ARG A C 1
ATOM 672 O O . ARG A 1 81 ? 37.723 25.961 -10.557 1.00 93.06 81 ARG A O 1
ATOM 679 N N . ASN A 1 82 ? 36.936 26.126 -12.652 1.00 92.25 82 ASN A N 1
ATOM 680 C CA . ASN A 1 82 ? 35.619 25.554 -12.359 1.00 92.25 82 ASN A CA 1
ATOM 681 C C . ASN A 1 82 ? 35.722 24.105 -11.867 1.00 92.25 82 ASN A C 1
ATOM 683 O O . ASN A 1 82 ? 35.127 23.755 -10.848 1.00 92.25 82 ASN A O 1
ATOM 687 N N . LYS A 1 83 ? 36.550 23.280 -12.522 1.00 92.06 83 LYS A N 1
ATOM 688 C CA . LYS A 1 83 ? 36.833 21.907 -12.071 1.00 92.06 83 LYS A CA 1
ATOM 689 C C . LYS A 1 83 ? 37.493 21.878 -10.694 1.00 92.06 83 LYS A C 1
ATOM 691 O O . LYS A 1 83 ? 37.146 21.031 -9.879 1.00 92.06 83 LYS A O 1
ATOM 696 N N . THR A 1 84 ? 38.397 22.814 -10.407 1.00 92.12 84 THR A N 1
ATOM 697 C CA . T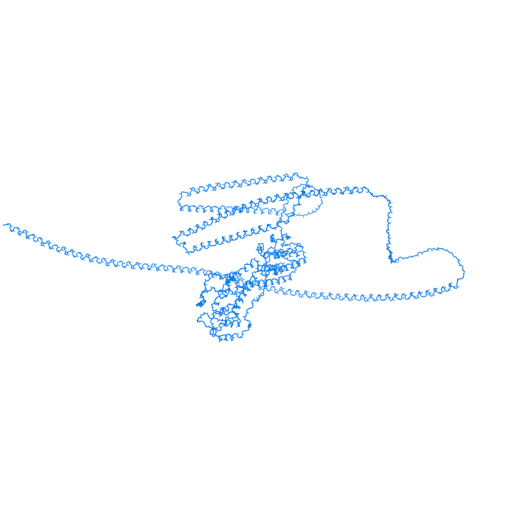HR A 1 84 ? 39.040 22.924 -9.087 1.00 92.12 84 THR A CA 1
ATOM 698 C C . THR A 1 84 ? 38.016 23.240 -7.995 1.00 92.12 84 THR A C 1
ATOM 700 O O . THR A 1 84 ? 37.986 22.554 -6.978 1.00 92.12 84 THR A O 1
ATOM 703 N N . ASN A 1 85 ? 37.116 24.200 -8.231 1.00 91.56 85 ASN A N 1
ATOM 704 C CA . ASN A 1 85 ? 36.038 24.524 -7.290 1.00 91.56 85 ASN A CA 1
ATOM 705 C C . ASN A 1 85 ? 35.092 23.333 -7.062 1.00 91.56 85 ASN A C 1
ATOM 707 O O . ASN A 1 85 ? 34.689 23.069 -5.930 1.00 91.56 85 ASN A O 1
ATOM 711 N N . GLN A 1 86 ? 34.768 22.585 -8.122 1.00 92.00 86 GLN A N 1
ATOM 712 C CA . GLN A 1 86 ? 33.947 21.379 -8.016 1.00 92.00 86 GLN A CA 1
ATOM 713 C C . GLN A 1 86 ? 34.637 20.295 -7.176 1.00 92.00 86 GLN A C 1
ATOM 715 O O . GLN A 1 86 ? 33.995 19.680 -6.330 1.00 92.00 86 GLN A O 1
ATOM 720 N N . VAL A 1 87 ? 35.946 20.087 -7.359 1.00 92.12 87 VAL A N 1
ATOM 721 C CA . VAL A 1 87 ? 36.730 19.154 -6.534 1.00 92.12 87 VAL A CA 1
ATOM 722 C C . VAL A 1 87 ? 36.732 19.587 -5.067 1.00 92.12 87 VAL A C 1
ATOM 724 O O . VAL A 1 87 ? 36.534 18.741 -4.200 1.00 92.12 87 VAL A O 1
ATOM 727 N N . SER A 1 88 ? 36.887 20.881 -4.770 1.00 90.06 88 SER A N 1
ATOM 728 C CA . SER A 1 88 ? 36.802 21.393 -3.395 1.00 90.06 88 SER A CA 1
ATOM 729 C C . SER A 1 88 ? 35.436 21.128 -2.757 1.00 90.06 88 SER A C 1
ATOM 731 O O . SER A 1 88 ? 35.382 20.606 -1.647 1.00 90.06 88 SER A O 1
ATOM 733 N N . SER A 1 89 ? 34.341 21.392 -3.475 1.00 91.56 89 SER A N 1
ATOM 734 C CA . SER A 1 89 ? 32.984 21.112 -2.986 1.00 91.56 89 SER A CA 1
ATOM 735 C C . SER A 1 89 ? 32.748 19.615 -2.741 1.00 91.56 89 SER A C 1
ATOM 737 O O . SER A 1 89 ? 32.200 19.241 -1.705 1.00 91.56 89 SER A O 1
ATOM 739 N N . LEU A 1 90 ? 33.223 18.747 -3.641 1.00 92.00 90 LEU A N 1
ATOM 740 C CA . LEU A 1 90 ? 33.120 17.293 -3.475 1.00 92.00 90 LEU A CA 1
ATOM 741 C C . LEU A 1 90 ? 33.958 16.775 -2.296 1.00 92.00 90 LEU A C 1
ATOM 743 O O . LEU A 1 90 ? 33.555 15.821 -1.631 1.00 92.00 90 LEU A O 1
ATOM 747 N N . LEU A 1 91 ? 35.113 17.386 -2.015 1.00 90.56 91 LEU A N 1
ATOM 748 C CA . LEU A 1 91 ? 35.930 17.041 -0.849 1.00 90.56 91 LEU A CA 1
ATOM 749 C C . LEU A 1 91 ? 35.244 17.434 0.466 1.00 90.56 91 LEU A C 1
ATOM 751 O O . LEU A 1 91 ? 35.258 16.642 1.408 1.00 90.56 91 LEU A O 1
ATOM 755 N N . GLU A 1 92 ? 34.610 18.607 0.524 1.00 92.44 92 GLU A N 1
ATOM 756 C CA . GLU A 1 92 ? 33.817 19.030 1.687 1.00 92.44 92 GLU A CA 1
ATOM 757 C C . GLU A 1 92 ? 32.618 18.103 1.923 1.00 92.44 92 GLU A C 1
ATOM 759 O O . GLU A 1 92 ? 32.344 17.706 3.059 1.00 92.44 92 GLU A O 1
ATOM 764 N N . GLU A 1 93 ? 31.933 17.693 0.854 1.00 91.88 93 GLU A N 1
ATOM 765 C CA . GLU A 1 93 ? 30.812 16.761 0.949 1.00 91.88 93 GLU A CA 1
ATOM 766 C C . GLU A 1 93 ? 31.254 15.359 1.391 1.00 91.88 93 GLU A C 1
ATOM 768 O O . GLU A 1 93 ? 30.607 14.755 2.250 1.00 91.88 93 GLU A O 1
ATOM 773 N N . LEU A 1 94 ? 32.389 14.861 0.890 1.00 90.00 94 LEU A N 1
ATOM 774 C CA . LEU A 1 94 ? 32.972 13.601 1.355 1.00 90.00 94 LEU A CA 1
ATOM 775 C C . LEU A 1 94 ? 33.333 13.642 2.843 1.00 90.00 94 LEU A C 1
ATOM 777 O O . LEU A 1 94 ? 33.117 12.654 3.546 1.00 90.00 94 LEU A O 1
ATOM 781 N N . GLU A 1 95 ? 33.871 14.756 3.335 1.00 93.44 95 GLU A N 1
ATOM 782 C CA . GLU A 1 95 ? 34.213 14.901 4.752 1.00 93.44 95 GLU A CA 1
ATOM 783 C C . GLU A 1 95 ? 32.954 14.950 5.630 1.00 93.44 95 GLU A C 1
ATOM 785 O O . GLU A 1 95 ? 32.886 14.289 6.671 1.00 93.44 95 GLU A O 1
ATOM 790 N N . ARG A 1 96 ? 31.907 15.647 5.168 1.00 93.94 96 ARG A N 1
ATOM 791 C CA . ARG A 1 96 ? 30.594 15.655 5.825 1.00 93.94 96 ARG A CA 1
ATOM 792 C C . ARG A 1 96 ? 29.997 14.249 5.899 1.00 93.94 96 ARG A C 1
ATOM 794 O O . ARG A 1 96 ? 29.622 13.812 6.986 1.00 93.94 96 ARG A O 1
ATOM 801 N N . LEU A 1 97 ? 29.983 13.517 4.784 1.00 90.31 97 LEU A N 1
ATOM 802 C CA . LEU A 1 97 ? 29.454 12.151 4.719 1.00 90.31 97 LEU A CA 1
ATOM 803 C C . LEU A 1 97 ? 30.250 11.172 5.590 1.00 90.31 97 LEU A C 1
ATOM 805 O O . LEU A 1 97 ? 29.661 10.308 6.233 1.00 90.31 97 LEU A O 1
ATOM 809 N N . LYS A 1 98 ? 31.579 11.312 5.674 1.00 91.38 98 LYS A N 1
ATOM 810 C CA . LYS A 1 98 ? 32.398 10.510 6.601 1.00 91.38 98 LYS A CA 1
ATOM 811 C C . LYS A 1 98 ? 32.047 10.783 8.060 1.00 91.38 98 LYS A C 1
ATOM 813 O O . LYS A 1 98 ? 31.985 9.845 8.858 1.00 91.38 98 LYS A O 1
ATOM 818 N N . LYS A 1 99 ? 31.812 12.048 8.417 1.00 93.94 99 LYS A N 1
ATOM 819 C CA . LYS A 1 99 ? 31.415 12.432 9.776 1.00 93.94 99 LYS A CA 1
ATOM 820 C C . LYS A 1 99 ? 30.028 11.894 10.127 1.00 93.94 99 LYS A C 1
ATOM 822 O O . LYS A 1 99 ? 29.872 11.334 11.212 1.00 93.94 99 LYS A O 1
ATOM 827 N N . GLU A 1 100 ? 29.068 12.011 9.209 1.00 90.25 100 GLU A N 1
ATOM 828 C CA . GLU A 1 100 ? 27.721 11.438 9.341 1.00 90.25 100 GLU A CA 1
ATOM 829 C C . GLU A 1 100 ? 27.789 9.908 9.491 1.00 90.25 100 GLU A C 1
ATOM 831 O O . GLU A 1 100 ? 27.251 9.360 10.447 1.00 90.25 100 GLU A O 1
ATOM 836 N N . LEU A 1 101 ? 28.562 9.214 8.648 1.00 89.69 101 LEU A N 1
ATOM 837 C CA . LEU A 1 101 ? 28.744 7.761 8.744 1.00 89.69 101 LEU A CA 1
ATOM 838 C C . LEU A 1 101 ? 29.318 7.330 10.104 1.00 89.69 101 LEU A C 1
ATOM 840 O O . LEU A 1 101 ? 28.850 6.355 10.690 1.00 89.69 101 LEU A O 1
ATOM 844 N N . SER A 1 102 ? 30.316 8.055 10.615 1.00 93.31 102 SER A N 1
ATOM 845 C CA . SER A 1 102 ? 30.917 7.793 11.929 1.00 93.31 102 SER A CA 1
ATOM 846 C C . SER A 1 102 ? 29.919 8.006 13.075 1.00 93.31 102 SER A C 1
ATOM 848 O O . SER A 1 102 ? 29.826 7.180 13.984 1.00 93.31 102 SER A O 1
ATOM 850 N N . THR A 1 103 ? 29.110 9.070 13.007 1.00 92.75 103 THR A N 1
ATOM 851 C CA . THR A 1 103 ? 28.062 9.328 14.011 1.00 92.75 103 THR A CA 1
ATOM 852 C C . THR A 1 103 ? 26.981 8.254 13.974 1.00 92.75 103 THR A C 1
ATOM 854 O O . THR A 1 103 ? 26.672 7.678 15.015 1.00 92.75 103 THR A O 1
ATOM 857 N N . THR A 1 104 ? 26.502 7.875 12.788 1.00 84.69 104 THR A N 1
ATOM 858 C CA . THR A 1 104 ? 25.530 6.783 12.632 1.00 84.69 104 THR A CA 1
ATOM 859 C C . THR A 1 104 ? 26.078 5.440 13.128 1.00 84.69 104 THR A C 1
ATOM 861 O O . THR A 1 104 ? 25.346 4.664 13.740 1.00 84.69 104 THR A O 1
ATOM 864 N N . GLN A 1 105 ? 27.365 5.141 12.917 1.00 88.12 105 GLN A N 1
ATOM 865 C CA . GLN A 1 105 ? 27.989 3.926 13.460 1.00 88.12 105 GLN A CA 1
ATOM 866 C C . GLN A 1 105 ? 28.021 3.924 14.995 1.00 88.12 105 GLN A C 1
ATOM 868 O O . GLN A 1 105 ? 27.747 2.892 15.611 1.00 88.12 105 GLN A O 1
ATOM 873 N N . GLN A 1 106 ? 28.310 5.069 15.618 1.00 93.44 106 GLN A N 1
ATOM 874 C CA . GLN A 1 106 ? 28.310 5.204 17.075 1.00 93.44 106 GLN A CA 1
ATOM 875 C C . GLN A 1 106 ? 26.894 5.091 17.665 1.00 93.44 106 GLN A C 1
ATOM 877 O O . GLN A 1 106 ? 26.697 4.422 18.683 1.00 93.44 106 GLN A O 1
ATOM 882 N N . GLU A 1 107 ? 25.900 5.697 17.016 1.00 90.69 107 GLU A N 1
ATOM 883 C CA . GLU A 1 107 ? 24.487 5.573 17.392 1.00 90.69 107 GLU A CA 1
ATOM 884 C C . GLU A 1 107 ? 24.012 4.125 17.276 1.00 90.69 107 GLU A C 1
ATOM 886 O O . GLU A 1 107 ? 23.442 3.591 18.226 1.00 90.69 107 GLU A O 1
ATOM 891 N N . LYS A 1 108 ? 24.332 3.448 16.164 1.00 89.19 108 LYS A N 1
ATOM 892 C CA . LYS A 1 108 ? 24.017 2.029 15.967 1.00 89.19 108 LYS A CA 1
ATOM 893 C C . LYS A 1 108 ? 24.592 1.166 17.089 1.00 89.19 108 LYS A C 1
ATOM 895 O O . LYS A 1 108 ? 23.859 0.362 17.655 1.00 89.19 108 LYS A O 1
ATOM 900 N N . LYS A 1 109 ? 25.865 1.360 17.447 1.00 92.44 109 LYS A N 1
ATOM 901 C CA . LYS A 1 109 ? 26.501 0.623 18.548 1.00 92.44 109 LYS A CA 1
ATOM 902 C C . LYS A 1 109 ? 25.788 0.868 19.882 1.00 92.44 109 LYS A C 1
ATOM 904 O O . LYS A 1 109 ? 25.523 -0.068 20.624 1.00 92.44 109 LYS A O 1
ATOM 909 N N . THR A 1 110 ? 25.419 2.118 20.154 1.00 92.06 110 THR A N 1
ATOM 910 C CA . THR A 1 110 ? 24.691 2.484 21.378 1.00 92.06 110 THR A CA 1
ATOM 911 C C . THR A 1 110 ? 23.315 1.813 21.432 1.00 92.06 110 THR A C 1
ATOM 913 O O . THR A 1 110 ? 22.903 1.326 22.483 1.00 92.06 110 THR A O 1
ATOM 916 N N . ILE A 1 111 ? 22.612 1.740 20.297 1.00 88.62 111 ILE A N 1
ATOM 917 C CA . ILE A 1 111 ? 21.324 1.043 20.183 1.00 88.62 111 ILE A CA 1
ATOM 918 C C . ILE A 1 111 ? 21.501 -0.470 20.368 1.00 88.62 111 ILE A C 1
ATOM 920 O O . ILE A 1 111 ? 20.690 -1.091 21.052 1.00 88.62 111 ILE A O 1
ATOM 924 N N . GLU A 1 112 ? 22.550 -1.070 19.800 1.00 86.81 112 GLU A N 1
ATOM 925 C CA . GLU A 1 112 ? 22.868 -2.495 19.974 1.00 86.81 112 GLU A CA 1
ATOM 926 C C . GLU A 1 112 ? 23.154 -2.842 21.446 1.00 86.81 112 GLU A C 1
ATOM 928 O O . GLU A 1 112 ? 22.615 -3.830 21.952 1.00 86.81 112 GLU A O 1
ATOM 933 N N . ASP A 1 113 ? 23.911 -2.000 22.156 1.00 92.69 113 ASP A N 1
ATOM 934 C CA . ASP A 1 113 ? 24.204 -2.167 23.586 1.00 92.69 113 ASP A CA 1
ATOM 935 C C . ASP A 1 113 ? 22.925 -2.058 24.446 1.00 92.69 113 ASP A C 1
ATOM 937 O O . ASP A 1 113 ? 22.685 -2.878 25.343 1.00 92.69 113 ASP A O 1
ATOM 941 N N . TRP A 1 114 ? 22.046 -1.098 24.136 1.00 92.12 114 TRP A N 1
ATOM 942 C CA . TRP A 1 114 ? 20.732 -0.973 24.783 1.00 92.12 114 TRP A CA 1
ATOM 943 C C . TRP A 1 114 ? 19.829 -2.178 24.500 1.00 92.12 114 TRP A C 1
ATOM 945 O O . TRP A 1 114 ? 19.205 -2.714 25.417 1.00 92.12 114 TRP A O 1
ATOM 955 N N . ALA A 1 115 ? 19.785 -2.647 23.251 1.00 84.75 115 ALA A N 1
ATOM 956 C CA . ALA A 1 115 ? 18.991 -3.807 22.860 1.00 84.75 115 ALA A CA 1
ATOM 957 C C . ALA A 1 115 ? 19.486 -5.095 23.533 1.00 84.75 115 ALA A C 1
ATOM 959 O O . ALA A 1 115 ? 18.677 -5.946 23.902 1.00 84.75 115 ALA A O 1
ATOM 960 N N . GLN A 1 116 ? 20.801 -5.251 23.711 1.00 91.00 116 GLN A N 1
ATOM 961 C CA . GLN A 1 116 ? 21.377 -6.369 24.455 1.00 91.00 116 GLN A CA 1
ATOM 962 C C . GLN A 1 116 ? 20.982 -6.314 25.935 1.00 91.00 116 GLN A C 1
ATOM 964 O O . GLN A 1 116 ? 20.562 -7.331 26.484 1.00 91.00 116 GLN A O 1
ATOM 969 N N . THR A 1 117 ? 21.060 -5.136 26.556 1.00 91.56 117 THR A N 1
ATOM 970 C CA . THR A 1 117 ? 20.689 -4.937 27.967 1.00 91.56 117 THR A CA 1
ATOM 971 C C . THR A 1 117 ? 19.214 -5.259 28.201 1.00 91.56 117 THR A C 1
ATOM 973 O O . THR A 1 117 ? 18.889 -6.082 29.055 1.00 91.56 117 THR A O 1
ATOM 976 N N . TYR A 1 118 ? 18.327 -4.715 27.364 1.00 88.12 118 TYR A N 1
ATOM 977 C CA . TYR A 1 118 ? 16.889 -4.979 27.442 1.00 88.12 118 TYR A CA 1
ATOM 978 C C . TYR A 1 118 ? 16.554 -6.467 27.269 1.00 88.12 118 TYR A C 1
ATOM 980 O O . TYR A 1 118 ? 15.665 -6.993 27.934 1.00 88.12 118 TYR A O 1
ATOM 988 N N . ARG A 1 119 ? 17.283 -7.178 26.397 1.00 91.12 119 ARG A N 1
ATOM 989 C CA . ARG A 1 119 ? 17.085 -8.620 26.186 1.00 91.12 119 ARG A CA 1
ATOM 990 C C . ARG A 1 119 ? 17.423 -9.429 27.438 1.00 91.12 119 ARG A C 1
ATOM 992 O O . ARG A 1 119 ? 16.652 -10.307 27.805 1.00 91.12 119 ARG A O 1
ATOM 999 N N . VAL A 1 120 ? 18.531 -9.101 28.105 1.00 93.19 120 VAL A N 1
ATOM 1000 C CA . VAL A 1 120 ? 18.950 -9.758 29.355 1.00 93.19 120 VAL A CA 1
ATOM 1001 C C . VAL A 1 120 ? 17.947 -9.489 30.481 1.00 93.19 120 VAL A C 1
ATOM 1003 O O . VAL A 1 120 ? 17.585 -10.407 31.215 1.00 93.19 120 VAL A O 1
ATOM 1006 N N . GLU A 1 121 ? 17.456 -8.254 30.604 1.00 91.62 121 GLU A N 1
ATOM 1007 C CA . GLU A 1 121 ? 16.425 -7.908 31.593 1.00 91.62 121 GLU A CA 1
ATOM 1008 C C . GLU A 1 121 ? 15.106 -8.645 31.332 1.00 91.62 121 GLU A C 1
ATOM 1010 O O . GLU A 1 121 ? 14.498 -9.176 32.262 1.00 91.62 121 GLU A O 1
ATOM 1015 N N . MET A 1 122 ? 14.698 -8.748 30.065 1.00 87.31 122 MET A N 1
ATOM 1016 C CA . MET A 1 122 ? 13.500 -9.486 29.671 1.00 87.31 122 MET A CA 1
ATOM 1017 C C . MET A 1 122 ? 13.631 -10.986 29.964 1.00 87.31 122 MET A C 1
ATOM 1019 O O . MET A 1 122 ? 12.715 -11.584 30.521 1.00 87.31 122 MET A O 1
ATOM 1023 N N . GLU A 1 123 ? 14.771 -11.603 29.639 1.00 90.06 123 GLU A N 1
ATOM 1024 C CA . GLU A 1 123 ? 15.032 -13.016 29.951 1.00 90.06 123 GLU A CA 1
ATOM 1025 C C . GLU A 1 123 ? 14.966 -13.285 31.459 1.00 90.06 123 GLU A C 1
ATOM 1027 O O . GLU A 1 123 ? 14.381 -14.284 31.888 1.00 90.06 123 GLU A O 1
ATOM 1032 N N . LYS A 1 124 ? 15.497 -12.363 32.272 1.00 93.81 124 LYS A N 1
ATOM 1033 C CA . LYS A 1 124 ? 15.410 -12.444 33.731 1.00 93.81 124 LYS A CA 1
ATOM 1034 C C . LYS A 1 124 ? 13.958 -12.371 34.217 1.00 93.81 124 LYS A C 1
ATOM 1036 O O . LYS A 1 124 ? 13.538 -13.241 34.976 1.00 93.81 124 LYS A O 1
ATOM 1041 N N . MET A 1 125 ? 13.181 -11.399 33.736 1.00 91.69 125 MET A N 1
ATOM 1042 C CA . MET A 1 125 ? 11.766 -11.244 34.099 1.00 91.69 125 MET A CA 1
ATOM 1043 C C . MET A 1 125 ? 10.931 -12.467 33.693 1.00 91.69 125 MET A C 1
ATOM 1045 O O . MET A 1 125 ? 10.106 -12.947 34.467 1.00 91.69 125 MET A O 1
ATOM 1049 N N . VAL A 1 126 ? 11.174 -13.023 32.502 1.00 87.38 126 VAL A N 1
ATOM 1050 C CA . VAL A 1 126 ? 10.508 -14.250 32.040 1.00 87.38 126 VAL A CA 1
ATOM 1051 C C . VAL A 1 126 ? 10.848 -15.436 32.942 1.00 87.38 126 VAL A C 1
ATOM 1053 O O . VAL A 1 126 ? 9.962 -16.236 33.247 1.00 87.38 126 VAL A O 1
ATOM 1056 N N . SER A 1 127 ? 12.099 -15.557 33.396 1.00 91.81 127 SER A N 1
ATOM 1057 C CA . SER A 1 127 ? 12.490 -16.602 34.348 1.00 91.81 127 SER A CA 1
ATOM 1058 C C . SER A 1 127 ? 11.773 -16.442 35.691 1.00 91.81 127 SER A C 1
ATOM 1060 O O . SER A 1 127 ? 11.231 -17.418 36.205 1.00 91.81 127 SER A O 1
ATOM 1062 N N . GLU A 1 128 ? 11.701 -15.222 36.227 1.00 92.31 128 GLU A N 1
ATOM 1063 C CA . GLU A 1 128 ? 11.006 -14.926 37.489 1.00 92.31 128 GLU A CA 1
ATOM 1064 C C . GLU A 1 128 ? 9.500 -15.225 37.397 1.00 92.31 128 GLU A C 1
ATOM 1066 O O . GLU A 1 128 ? 8.941 -15.894 38.268 1.00 92.31 128 GLU A O 1
ATOM 1071 N N . LEU A 1 129 ? 8.843 -14.818 36.305 1.00 89.25 129 LEU A N 1
ATOM 1072 C CA . LEU A 1 129 ? 7.430 -15.126 36.054 1.00 89.25 129 LEU A CA 1
ATOM 1073 C C . LEU A 1 129 ? 7.183 -16.627 35.881 1.00 89.25 129 LEU A C 1
ATOM 1075 O O . LEU A 1 129 ? 6.139 -17.144 36.286 1.00 89.25 129 LEU A O 1
ATOM 1079 N N . LYS A 1 130 ? 8.127 -17.352 35.275 1.00 89.19 130 LYS A N 1
ATOM 1080 C CA . LYS A 1 130 ? 8.034 -18.806 35.119 1.00 89.19 130 LYS A CA 1
ATOM 1081 C C . LYS A 1 130 ? 8.113 -19.518 36.469 1.00 89.19 130 LYS A C 1
ATOM 1083 O O . LYS A 1 130 ? 7.335 -20.447 36.694 1.00 89.19 130 LYS A O 1
ATOM 1088 N N . ASP A 1 131 ? 8.979 -19.055 37.364 1.00 92.81 131 ASP A N 1
ATOM 1089 C CA . ASP A 1 131 ? 9.088 -19.585 38.724 1.00 92.81 131 ASP A CA 1
ATOM 1090 C C . ASP A 1 131 ? 7.827 -19.281 39.548 1.00 92.81 131 ASP A C 1
ATOM 1092 O O . ASP A 1 131 ? 7.275 -20.192 40.170 1.00 92.81 131 ASP A O 1
ATOM 1096 N N . GLN A 1 132 ? 7.298 -18.053 39.469 1.00 92.62 132 GLN A N 1
ATOM 1097 C CA . GLN A 1 132 ? 6.040 -17.667 40.127 1.00 92.62 132 GLN A CA 1
ATOM 1098 C C . GLN A 1 132 ? 4.833 -18.465 39.614 1.00 92.62 132 GLN A C 1
ATOM 1100 O O . GLN A 1 132 ? 3.998 -18.930 40.392 1.00 92.62 132 GLN A O 1
ATOM 1105 N N . ASN A 1 133 ? 4.741 -18.692 38.303 1.00 86.31 133 ASN A N 1
ATOM 1106 C CA . ASN A 1 133 ? 3.710 -19.565 37.744 1.00 86.31 133 ASN A CA 1
ATOM 1107 C C . ASN A 1 133 ? 3.867 -21.011 38.231 1.00 86.31 133 ASN A C 1
ATOM 1109 O O . ASN A 1 133 ? 2.872 -21.701 38.460 1.00 86.31 133 ASN A O 1
ATOM 1113 N N . GLY A 1 134 ? 5.105 -21.475 38.415 1.00 92.00 134 GLY A N 1
ATOM 1114 C CA . GLY A 1 134 ? 5.397 -22.776 39.005 1.00 92.00 134 GLY A CA 1
ATOM 1115 C C . GLY A 1 134 ? 4.887 -22.903 40.443 1.00 92.00 134 GLY A C 1
ATOM 1116 O O . GLY A 1 134 ? 4.288 -23.926 40.783 1.00 92.00 134 GLY A O 1
ATOM 1117 N N . THR A 1 135 ? 5.079 -21.878 41.277 1.00 91.62 135 THR A N 1
ATOM 1118 C CA . THR A 1 135 ? 4.592 -21.869 42.667 1.00 91.62 135 THR A CA 1
ATOM 1119 C C . THR A 1 135 ? 3.073 -21.773 42.740 1.00 91.62 135 THR A C 1
ATOM 1121 O O . THR A 1 135 ? 2.454 -22.599 43.406 1.00 91.62 135 THR A O 1
ATOM 1124 N N . LEU A 1 136 ? 2.458 -20.863 41.980 1.00 88.88 136 LEU A N 1
ATOM 1125 C CA . LEU A 1 136 ? 0.998 -20.709 41.945 1.00 88.88 136 LEU A CA 1
ATOM 1126 C C . LEU A 1 136 ? 0.297 -21.976 41.448 1.00 88.88 136 LEU A C 1
ATOM 1128 O O . LEU A 1 136 ? -0.766 -22.345 41.943 1.00 88.88 136 LEU A O 1
ATOM 1132 N N . LYS A 1 137 ? 0.900 -22.681 40.484 1.00 91.31 137 LYS A N 1
ATOM 1133 C CA . LYS A 1 137 ? 0.361 -23.955 40.005 1.00 91.31 137 LYS A CA 1
ATOM 1134 C C . LYS A 1 137 ? 0.381 -25.028 41.094 1.00 91.31 137 LYS A C 1
ATOM 1136 O O . LYS A 1 137 ? -0.613 -25.729 41.246 1.00 91.31 137 LYS A O 1
ATOM 1141 N N . LYS A 1 138 ? 1.461 -25.116 41.879 1.00 93.00 138 LYS A N 1
ATOM 1142 C CA . LYS A 1 138 ? 1.522 -26.028 43.033 1.00 93.00 138 LYS A CA 1
ATOM 1143 C C . LYS A 1 138 ? 0.467 -25.687 44.085 1.00 93.00 138 LYS A C 1
ATOM 1145 O O . LYS A 1 138 ? -0.254 -26.581 44.508 1.00 93.00 138 LYS A O 1
ATOM 1150 N N . GLU A 1 139 ? 0.326 -24.412 44.447 1.00 92.19 139 GLU A N 1
ATOM 1151 C CA . GLU A 1 139 ? -0.689 -23.970 45.417 1.00 92.19 139 GLU A CA 1
ATOM 1152 C C . GLU A 1 139 ? -2.112 -24.281 44.943 1.00 92.19 139 GLU A C 1
ATOM 1154 O O . GLU A 1 139 ? -2.934 -24.778 45.712 1.00 92.19 139 GLU A O 1
ATOM 1159 N N . LYS A 1 140 ? -2.397 -24.055 43.655 1.00 91.38 140 LYS A N 1
ATOM 1160 C CA . LYS A 1 140 ? -3.674 -24.429 43.040 1.00 91.38 140 LYS A CA 1
ATOM 1161 C C . LYS A 1 140 ? -3.929 -25.934 43.139 1.00 91.38 140 LYS A C 1
ATOM 1163 O O . LYS A 1 140 ? -5.041 -26.339 43.476 1.00 91.38 140 LYS A O 1
ATOM 1168 N N . ASP A 1 141 ? -2.934 -26.753 42.813 1.00 90.94 141 ASP A N 1
ATOM 1169 C CA . ASP A 1 141 ? -3.068 -28.211 42.836 1.00 90.94 141 ASP A CA 1
ATOM 1170 C C . ASP A 1 141 ? -3.269 -28.729 44.275 1.00 90.94 141 ASP A C 1
ATOM 1172 O O . ASP A 1 141 ? -4.094 -29.617 44.503 1.00 90.94 141 ASP A O 1
ATOM 1176 N N . ASP A 1 142 ? -2.604 -28.122 45.263 1.00 92.88 142 ASP A N 1
ATOM 1177 C CA . ASP A 1 142 ? -2.784 -28.434 46.686 1.00 92.88 142 ASP A CA 1
ATOM 1178 C C . ASP A 1 142 ? -4.168 -28.016 47.214 1.00 92.88 142 ASP A C 1
ATOM 1180 O O . ASP A 1 142 ? -4.824 -28.797 47.911 1.00 92.88 142 ASP A O 1
ATOM 1184 N N . LEU A 1 143 ? -4.657 -26.825 46.847 1.00 92.06 143 LEU A N 1
ATOM 1185 C CA . LEU A 1 143 ? -6.012 -26.368 47.186 1.00 92.06 143 LEU A CA 1
ATOM 1186 C C . LEU A 1 143 ? -7.082 -27.275 46.571 1.00 92.06 143 LEU A C 1
ATOM 1188 O O . LEU A 1 143 ? -8.025 -27.668 47.257 1.00 92.06 143 LEU A O 1
ATOM 1192 N N . ASN A 1 144 ? -6.919 -27.656 45.302 1.00 87.62 144 ASN A N 1
ATOM 1193 C CA . ASN A 1 144 ? -7.828 -28.587 44.636 1.00 87.62 144 ASN A CA 1
ATOM 1194 C C . ASN A 1 144 ? -7.866 -29.948 45.341 1.00 87.62 144 ASN A C 1
ATOM 1196 O O . ASN A 1 144 ? -8.954 -30.494 45.530 1.00 87.62 144 ASN A O 1
ATOM 1200 N N . ARG A 1 145 ? -6.711 -30.470 45.781 1.00 93.31 145 ARG A N 1
ATOM 1201 C CA . ARG A 1 145 ? -6.648 -31.716 46.558 1.00 93.31 145 ARG A CA 1
ATOM 1202 C C . ARG A 1 145 ? -7.434 -31.601 47.868 1.00 93.31 145 ARG A C 1
ATOM 1204 O O . ARG A 1 145 ? -8.256 -32.469 48.146 1.00 93.31 145 ARG A O 1
ATOM 1211 N N . MET A 1 146 ? -7.263 -30.511 48.624 1.00 90.12 146 MET A N 1
ATOM 1212 C CA . MET A 1 146 ? -8.019 -30.295 49.869 1.00 90.12 146 MET A CA 1
ATOM 1213 C C . MET A 1 146 ? -9.531 -30.185 49.644 1.00 90.12 146 MET A C 1
ATOM 1215 O O . MET A 1 146 ? -10.307 -30.735 50.424 1.00 90.12 146 MET A O 1
ATOM 1219 N N . ILE A 1 147 ? -9.967 -29.493 48.586 1.00 88.06 147 ILE A N 1
ATOM 1220 C CA . ILE A 1 147 ? -11.395 -29.378 48.246 1.00 88.06 147 ILE A CA 1
ATOM 1221 C C . ILE A 1 147 ? -11.979 -30.763 47.940 1.00 88.06 147 ILE A C 1
ATOM 1223 O O . ILE A 1 147 ? -13.081 -31.092 48.384 1.00 88.06 147 ILE A O 1
ATOM 1227 N N . GLN A 1 148 ? -11.233 -31.592 47.206 1.00 86.88 148 GLN A N 1
ATOM 1228 C CA . GLN A 1 148 ? -11.660 -32.940 46.846 1.00 86.88 148 GLN A CA 1
ATOM 1229 C C . GLN A 1 148 ? -11.761 -33.849 48.082 1.00 86.88 148 GLN A C 1
ATOM 1231 O O . GLN A 1 148 ? -12.768 -34.539 48.252 1.00 86.88 148 GLN A O 1
ATOM 1236 N N . GLU A 1 149 ? -10.785 -33.776 48.990 1.00 92.12 149 GLU A N 1
ATOM 1237 C CA . GLU A 1 149 ? -10.798 -34.491 50.274 1.00 92.12 149 GLU A CA 1
ATOM 1238 C C . GLU A 1 149 ? -11.960 -34.046 51.180 1.00 92.12 149 GLU A C 1
ATOM 1240 O O . GLU A 1 149 ? -12.652 -34.889 51.759 1.00 92.12 149 GLU A O 1
ATOM 1245 N N . GLN A 1 150 ? -12.235 -32.738 51.273 1.00 87.88 150 GLN A N 1
ATOM 1246 C CA . GLN A 1 150 ? -13.377 -32.217 52.035 1.00 87.88 150 GLN A CA 1
ATOM 1247 C C . GLN A 1 150 ? -14.721 -32.670 51.456 1.00 87.88 150 GLN A C 1
ATOM 1249 O O . GLN A 1 150 ? -15.609 -33.073 52.212 1.00 87.88 150 GLN A O 1
ATOM 1254 N N . SER A 1 151 ? -14.872 -32.636 50.130 1.00 82.06 151 SER A N 1
ATOM 1255 C CA . SER A 1 151 ? -16.075 -33.116 49.440 1.00 82.06 151 SER A CA 1
ATOM 1256 C C . SER A 1 151 ? -16.322 -34.604 49.713 1.00 82.06 151 SER A C 1
ATOM 1258 O O . SER A 1 151 ? -17.440 -35.012 50.051 1.00 82.06 151 SER A O 1
ATOM 1260 N N . GLN A 1 152 ? -15.262 -35.417 49.666 1.00 90.31 152 GLN A N 1
ATOM 1261 C CA . GLN A 1 152 ? -15.344 -36.845 49.954 1.00 90.31 152 GLN A CA 1
ATOM 1262 C C . GLN A 1 152 ? -15.725 -37.112 51.418 1.00 90.31 152 GLN A C 1
ATOM 1264 O O . GLN A 1 152 ? -16.648 -37.885 51.676 1.00 90.31 152 GLN A O 1
ATOM 1269 N N . GLN A 1 153 ? -15.109 -36.411 52.378 1.00 91.19 153 GLN A N 1
ATOM 1270 C CA . GLN A 1 153 ? -15.488 -36.515 53.794 1.00 91.19 153 GLN A CA 1
ATOM 1271 C C . GLN A 1 153 ? -16.941 -36.106 54.056 1.00 91.19 153 GLN A C 1
ATOM 1273 O O . GLN A 1 153 ? -17.622 -36.743 54.863 1.00 91.19 153 GLN A O 1
ATOM 1278 N N . MET A 1 154 ? -17.423 -35.041 53.411 1.00 83.50 154 MET A N 1
ATOM 1279 C CA . MET A 1 154 ? -18.805 -34.583 53.566 1.00 83.50 154 MET A CA 1
ATOM 1280 C C . MET A 1 154 ? -19.790 -35.623 53.023 1.00 83.50 154 MET A C 1
ATOM 1282 O O . MET A 1 154 ? -20.767 -35.952 53.696 1.00 83.50 154 MET A O 1
ATOM 1286 N N . THR A 1 155 ? -19.481 -36.202 51.861 1.00 86.69 155 THR A N 1
ATOM 1287 C CA . THR A 1 155 ? -20.279 -37.263 51.234 1.00 86.69 155 THR A CA 1
ATOM 1288 C C . THR A 1 155 ? -20.337 -38.512 52.116 1.00 86.69 155 THR A C 1
ATOM 1290 O O . THR A 1 155 ? -21.417 -39.052 52.348 1.00 86.69 155 THR A O 1
ATOM 1293 N N . GLU A 1 156 ? -19.205 -38.943 52.684 1.00 90.25 156 GLU A N 1
ATOM 1294 C CA . GLU A 1 156 ? -19.172 -40.083 53.608 1.00 90.25 156 GLU A CA 1
ATOM 1295 C C . GLU A 1 156 ? -19.969 -39.830 54.892 1.00 90.25 156 GLU A C 1
ATOM 1297 O O . GLU A 1 156 ? -20.688 -40.717 55.354 1.00 90.25 156 GLU A O 1
ATOM 1302 N N . LYS A 1 157 ? -19.868 -38.629 55.480 1.00 89.06 157 LYS A N 1
ATOM 1303 C CA . LYS A 1 157 ? -20.655 -38.265 56.669 1.00 89.06 157 LYS A CA 1
ATOM 1304 C C . LYS A 1 157 ? -22.152 -38.284 56.376 1.00 89.06 157 LYS A C 1
ATOM 1306 O O . LYS A 1 157 ? -22.908 -38.834 57.172 1.00 89.06 157 LYS A O 1
ATOM 1311 N N . MET A 1 158 ? -22.564 -37.727 55.238 1.00 87.31 158 MET A N 1
ATOM 1312 C CA . MET A 1 158 ? -23.964 -37.708 54.820 1.00 87.31 158 MET A CA 1
ATOM 1313 C C . MET A 1 158 ? -24.490 -39.125 54.561 1.00 87.31 158 MET A C 1
ATOM 1315 O O . MET A 1 158 ? -25.557 -39.476 55.054 1.00 87.31 158 MET A O 1
ATOM 1319 N N . ALA A 1 159 ? -23.713 -39.977 53.885 1.00 87.56 159 ALA A N 1
ATOM 1320 C CA . ALA A 1 159 ? -24.080 -41.374 53.661 1.00 87.56 159 ALA A CA 1
ATOM 1321 C C . ALA A 1 159 ? -24.249 -42.152 54.979 1.00 87.56 159 ALA A C 1
ATOM 1323 O O . ALA A 1 159 ? -25.221 -42.887 55.140 1.00 87.56 159 ALA A O 1
ATOM 1324 N N . ARG A 1 160 ? -23.345 -41.961 55.952 1.00 89.19 160 ARG A N 1
ATOM 1325 C CA . ARG A 1 160 ? -23.468 -42.588 57.282 1.00 89.19 160 ARG A CA 1
ATOM 1326 C C . ARG A 1 160 ? -24.697 -42.092 58.046 1.00 89.19 160 ARG A C 1
ATOM 1328 O O . ARG A 1 160 ? -25.360 -42.904 58.682 1.00 89.19 160 ARG A O 1
ATOM 1335 N N . ALA A 1 161 ? -25.001 -40.795 57.975 1.00 87.94 161 ALA A N 1
ATOM 1336 C CA . ALA A 1 161 ? -26.186 -40.224 58.614 1.00 87.94 161 ALA A CA 1
ATOM 1337 C C . ALA A 1 161 ? -27.478 -40.824 58.042 1.00 87.94 161 ALA A C 1
ATOM 1339 O O . ALA A 1 161 ? -28.318 -41.276 58.811 1.00 87.94 161 ALA A O 1
ATOM 1340 N N . ILE A 1 162 ? -27.577 -40.931 56.711 1.00 86.31 162 ILE A N 1
ATOM 1341 C CA . ILE A 1 162 ? -28.724 -41.557 56.038 1.00 86.31 162 ILE A CA 1
ATOM 1342 C C . ILE A 1 162 ? -28.894 -43.007 56.499 1.00 86.31 162 ILE A C 1
ATOM 1344 O O . ILE A 1 162 ? -30.001 -43.412 56.833 1.00 86.31 162 ILE A O 1
ATOM 1348 N N . VAL A 1 163 ? -27.815 -43.796 56.563 1.00 91.12 163 VAL A N 1
ATOM 1349 C CA . VAL A 1 163 ? -27.894 -45.200 57.009 1.00 91.12 163 VAL A CA 1
ATOM 1350 C C . VAL A 1 163 ? -28.397 -45.311 58.451 1.00 91.12 163 VAL A C 1
ATOM 1352 O O . VAL A 1 163 ? -29.259 -46.144 58.725 1.00 91.12 163 VAL A O 1
ATOM 1355 N N . LEU A 1 164 ? -27.897 -44.466 59.358 1.00 91.00 164 LEU A N 1
ATOM 1356 C CA . LEU A 1 164 ? -28.333 -44.451 60.759 1.00 91.00 164 LEU A CA 1
ATOM 1357 C C . LEU A 1 164 ? -29.804 -44.040 60.897 1.00 91.00 164 LEU A C 1
ATOM 1359 O O . LEU A 1 164 ? -30.549 -44.681 61.630 1.00 91.00 164 LEU A O 1
ATOM 1363 N N . GLU A 1 165 ? -30.232 -43.009 60.170 1.00 87.62 165 GLU A N 1
ATOM 1364 C CA . GLU A 1 165 ? -31.619 -42.535 60.182 1.00 87.62 165 GLU A CA 1
ATOM 1365 C C . GLU A 1 165 ? -32.575 -43.576 59.583 1.00 87.62 165 GLU A C 1
ATOM 1367 O O . GLU A 1 165 ? -33.650 -43.822 60.123 1.00 87.62 165 GLU A O 1
ATOM 1372 N N . THR A 1 166 ? -32.146 -44.277 58.528 1.00 86.88 166 THR A N 1
ATOM 1373 C CA . THR A 1 166 ? -32.919 -45.375 57.928 1.00 86.88 166 THR A CA 1
ATOM 1374 C C . THR A 1 166 ? -33.079 -46.540 58.907 1.00 86.88 166 THR A C 1
ATOM 1376 O O . THR A 1 166 ? -34.181 -47.066 59.046 1.00 86.88 166 THR A O 1
ATOM 1379 N N . GLN A 1 167 ? -32.012 -46.916 59.626 1.00 90.31 167 GLN A N 1
ATOM 1380 C CA . GLN A 1 167 ? -32.087 -47.941 60.675 1.00 90.31 167 GLN A CA 1
ATOM 1381 C C . GLN A 1 167 ? -33.019 -47.531 61.816 1.00 90.31 167 GLN A C 1
ATOM 1383 O O . GLN A 1 167 ? -33.795 -48.361 62.281 1.00 90.31 167 GLN A O 1
ATOM 1388 N N . GLN A 1 168 ? -32.973 -46.265 62.241 1.00 89.19 168 GLN A N 1
ATOM 1389 C CA . GLN A 1 168 ? -33.843 -45.760 63.303 1.00 89.19 168 GLN A CA 1
ATOM 1390 C C . GLN A 1 168 ? -35.322 -45.807 62.895 1.00 89.19 168 GLN A C 1
ATOM 1392 O O . GLN A 1 168 ? -36.166 -46.281 63.653 1.00 89.19 168 GLN A O 1
ATOM 1397 N N . LEU A 1 169 ? -35.642 -45.378 61.672 1.00 87.75 169 LEU A N 1
ATOM 1398 C CA . LEU A 1 169 ? -37.006 -45.455 61.144 1.00 87.75 169 LEU A CA 1
ATOM 1399 C C . LEU A 1 169 ? -37.502 -46.902 61.042 1.00 87.75 169 LEU A C 1
ATOM 1401 O O . LEU A 1 169 ? -38.676 -47.175 61.289 1.00 87.75 169 LEU A O 1
ATOM 1405 N N . GLU A 1 170 ? -36.620 -47.841 60.695 1.00 88.06 170 GLU A N 1
ATOM 1406 C CA . GLU A 1 170 ? -36.954 -49.263 60.627 1.00 88.06 170 GLU A CA 1
ATOM 1407 C C . GLU A 1 170 ? -37.247 -49.849 62.018 1.00 88.06 170 GLU A C 1
ATOM 1409 O O . GLU A 1 170 ? -38.213 -50.603 62.173 1.00 88.06 170 GLU A O 1
ATOM 1414 N N . THR A 1 171 ? -36.482 -49.459 63.047 1.00 89.94 171 THR A N 1
ATOM 1415 C CA . THR A 1 171 ? -36.768 -49.849 64.436 1.00 89.94 171 THR A CA 1
ATOM 1416 C C . THR A 1 171 ? -38.084 -49.265 64.938 1.00 89.94 171 THR A C 1
ATOM 1418 O O . THR A 1 171 ? -38.904 -50.020 65.461 1.00 89.94 171 THR A O 1
ATOM 1421 N N . ASP A 1 172 ? -38.337 -47.976 64.703 1.00 89.06 172 ASP A N 1
ATOM 1422 C CA . ASP A 1 172 ? -39.562 -47.298 65.143 1.00 89.06 172 ASP A CA 1
ATOM 1423 C C . ASP A 1 172 ? -40.802 -47.913 64.469 1.00 89.06 172 ASP A C 1
ATOM 1425 O O . ASP A 1 172 ? -41.818 -48.182 65.115 1.00 89.06 172 ASP A O 1
ATOM 1429 N N . LEU A 1 173 ? -40.704 -48.228 63.171 1.00 89.94 173 LEU A N 1
ATOM 1430 C CA . LEU A 1 173 ? -41.764 -48.913 62.430 1.00 89.94 173 LEU A CA 1
ATOM 1431 C C . LEU A 1 173 ? -42.051 -50.306 63.006 1.00 89.94 173 LEU A C 1
ATOM 1433 O O . LEU A 1 173 ? -43.206 -50.735 63.053 1.00 89.94 173 LEU A O 1
ATOM 1437 N N . ASN A 1 174 ? -41.016 -51.038 63.418 1.00 89.12 174 ASN A N 1
ATOM 1438 C CA . ASN A 1 174 ? -41.177 -52.369 63.993 1.00 89.12 174 ASN A CA 1
ATOM 1439 C C . ASN A 1 174 ? -41.782 -52.317 65.407 1.00 89.12 174 ASN A C 1
ATOM 1441 O O . ASN A 1 174 ? -42.616 -53.159 65.751 1.00 89.12 174 ASN A O 1
ATOM 1445 N N . GLU A 1 175 ? -41.426 -51.307 66.204 1.00 90.25 175 GLU A N 1
ATOM 1446 C CA . GLU A 1 175 ? -42.061 -51.044 67.498 1.00 90.25 175 GLU A CA 1
ATOM 1447 C C . GLU A 1 175 ? -43.548 -50.714 67.341 1.00 90.25 175 GLU A C 1
ATOM 1449 O O . GLU A 1 175 ? -44.378 -51.307 68.032 1.00 90.25 175 GLU A O 1
ATOM 1454 N N . GLU A 1 176 ? -43.912 -49.844 66.396 1.00 86.00 176 GLU A N 1
ATOM 1455 C CA . GLU A 1 176 ? -45.316 -49.526 66.108 1.00 86.00 176 GLU A CA 1
ATOM 1456 C C . GLU A 1 176 ? -46.090 -50.747 65.594 1.00 86.00 176 GLU A C 1
ATOM 1458 O O . GLU A 1 176 ? -47.212 -50.998 66.037 1.00 86.00 176 GLU A O 1
ATOM 1463 N N . ARG A 1 177 ? -45.480 -51.591 64.750 1.00 89.38 177 ARG A N 1
ATOM 1464 C CA . ARG A 1 177 ? -46.078 -52.881 64.353 1.00 89.38 177 ARG A CA 1
ATOM 1465 C C . ARG A 1 177 ? -46.347 -53.780 65.560 1.00 89.38 177 ARG A C 1
ATOM 1467 O O . ARG A 1 177 ? -47.421 -54.376 65.638 1.00 89.38 177 ARG A O 1
ATOM 1474 N N . SER A 1 178 ? -45.412 -53.863 66.507 1.00 88.19 178 SER A N 1
ATOM 1475 C CA . SER A 1 178 ? -45.590 -54.649 67.733 1.00 88.19 178 SER A CA 1
ATOM 1476 C C . SER A 1 178 ? -46.681 -54.064 68.637 1.00 88.19 178 SER A C 1
ATOM 1478 O O . SER A 1 178 ? -47.526 -54.807 69.139 1.00 88.19 178 SER A O 1
ATOM 1480 N N . ARG A 1 179 ? -46.735 -52.734 68.790 1.00 88.50 179 ARG A N 1
ATOM 1481 C CA . ARG A 1 179 ? -47.809 -52.039 69.520 1.00 88.50 179 ARG A CA 1
ATOM 1482 C C . ARG A 1 179 ? -49.173 -52.301 68.896 1.00 88.50 179 ARG A C 1
ATOM 1484 O O . ARG A 1 179 ? -50.109 -52.630 69.620 1.00 88.50 179 ARG A O 1
ATOM 1491 N N . TYR A 1 180 ? -49.272 -52.228 67.570 1.00 84.19 180 TYR A N 1
ATOM 1492 C CA . TYR A 1 180 ? -50.509 -52.505 66.845 1.00 84.19 180 TYR A CA 1
ATOM 1493 C C . TYR A 1 180 ? -50.955 -53.961 67.021 1.00 84.19 180 TYR A C 1
ATOM 1495 O O . TYR A 1 180 ? -52.128 -54.226 67.266 1.00 84.19 180 TYR A O 1
ATOM 1503 N N . GLN A 1 181 ? -50.017 -54.911 66.975 1.00 87.56 181 GLN A N 1
ATOM 1504 C CA . GLN A 1 181 ? -50.303 -56.325 67.217 1.00 87.56 181 GLN A CA 1
ATOM 1505 C C . GLN A 1 181 ? -50.795 -56.581 68.652 1.00 87.56 181 GLN A C 1
ATOM 1507 O O . GLN A 1 181 ? -51.757 -57.326 68.854 1.00 87.56 181 GLN A O 1
ATOM 1512 N N . ASN A 1 182 ? -50.185 -55.934 69.647 1.00 87.44 182 ASN A N 1
ATOM 1513 C CA . ASN A 1 182 ? -50.629 -56.014 71.040 1.00 87.44 182 ASN A CA 1
ATOM 1514 C C . ASN A 1 182 ? -52.029 -55.415 71.217 1.00 87.44 182 ASN A C 1
ATOM 1516 O O . ASN A 1 182 ? -52.875 -56.024 71.870 1.00 87.44 182 ASN A O 1
ATOM 1520 N N . LEU A 1 183 ? -52.296 -54.263 70.596 1.00 89.75 183 LEU A N 1
ATOM 1521 C CA . LEU A 1 183 ? -53.605 -53.616 70.638 1.00 89.75 183 LEU A CA 1
ATOM 1522 C C . LEU A 1 183 ? -54.685 -54.484 69.985 1.00 89.75 183 LEU A C 1
ATOM 1524 O O . LEU A 1 183 ? -55.773 -54.612 70.535 1.00 89.75 183 LEU A O 1
ATOM 1528 N N . LEU A 1 184 ? -54.374 -55.125 68.856 1.00 86.44 184 LEU A N 1
ATOM 1529 C CA . LEU A 1 184 ? -55.276 -56.066 68.192 1.00 86.44 184 LEU A CA 1
ATOM 1530 C C . LEU A 1 184 ? -55.589 -57.271 69.092 1.00 86.44 184 LEU A C 1
ATOM 1532 O O . LEU A 1 184 ? -56.729 -57.718 69.160 1.00 86.44 184 LEU A O 1
ATOM 1536 N N . THR A 1 185 ? -54.587 -57.765 69.820 1.00 87.88 185 THR A N 1
ATOM 1537 C CA . THR A 1 185 ? -54.751 -58.881 70.762 1.00 87.88 185 THR A CA 1
ATOM 1538 C C . THR A 1 185 ? -55.635 -58.489 71.950 1.00 87.88 185 THR A C 1
ATOM 1540 O O . THR A 1 185 ? -56.519 -59.251 72.332 1.00 87.88 185 THR A O 1
ATOM 1543 N N . GLU A 1 186 ? -55.449 -57.291 72.513 1.00 86.44 186 GLU A N 1
ATOM 1544 C CA . GLU A 1 186 ? -56.334 -56.765 73.563 1.00 86.44 186 GLU A CA 1
ATOM 1545 C C . GLU A 1 186 ? -57.743 -56.463 73.039 1.00 86.44 186 GLU A C 1
ATOM 1547 O O . GLU A 1 186 ? -58.711 -56.737 73.741 1.00 86.44 186 GLU A O 1
ATOM 1552 N N . HIS A 1 187 ? -57.888 -55.977 71.801 1.00 83.62 187 HIS A N 1
ATOM 1553 C CA . HIS A 1 187 ? -59.200 -55.789 71.179 1.00 83.62 187 HIS A CA 1
ATOM 1554 C C . HIS A 1 187 ? -59.952 -57.117 71.072 1.00 83.62 187 HIS A C 1
ATOM 1556 O O . HIS A 1 187 ? -61.088 -57.198 71.523 1.00 83.62 187 HIS A O 1
ATOM 1562 N N . LEU A 1 188 ? -59.304 -58.170 70.562 1.00 85.50 188 LEU A N 1
ATOM 1563 C CA . LEU A 1 188 ? -59.890 -59.514 70.492 1.00 85.50 188 LEU A CA 1
ATOM 1564 C C . LEU A 1 188 ? -60.281 -60.039 71.880 1.00 85.50 188 LEU A C 1
ATOM 1566 O O . LEU A 1 188 ? -61.347 -60.619 72.050 1.00 85.50 188 LEU A O 1
ATOM 1570 N N . ARG A 1 189 ? -59.451 -59.789 72.898 1.00 87.12 189 ARG A N 1
ATOM 1571 C CA . ARG A 1 189 ? -59.731 -60.192 74.282 1.00 87.12 189 ARG A CA 1
ATOM 1572 C C . ARG A 1 189 ? -60.902 -59.426 74.903 1.00 87.12 189 ARG A C 1
ATOM 1574 O O . ARG A 1 189 ? -61.646 -59.977 75.713 1.00 87.12 189 ARG A O 1
ATOM 1581 N N . LEU A 1 190 ? -61.037 -58.140 74.588 1.00 82.94 190 LEU A N 1
ATOM 1582 C CA . LEU A 1 190 ? -62.169 -57.316 75.012 1.00 82.94 190 LEU A CA 1
ATOM 1583 C C . LEU A 1 190 ? -63.453 -57.717 74.289 1.00 82.94 190 LEU A C 1
ATOM 1585 O O . LEU A 1 190 ? -64.511 -57.675 74.905 1.00 82.94 190 LEU A O 1
ATOM 1589 N N . GLU A 1 191 ? -63.355 -58.114 73.024 1.00 81.00 191 GLU A N 1
ATOM 1590 C CA . GLU A 1 191 ? -64.466 -58.618 72.216 1.00 81.00 191 GLU A CA 1
ATOM 1591 C C . GLU A 1 191 ? -64.977 -59.957 72.766 1.00 81.00 191 GLU A C 1
ATOM 1593 O O . GLU A 1 191 ? -66.170 -60.086 73.017 1.00 81.00 191 GLU A O 1
ATOM 1598 N N . GLU A 1 192 ? -64.074 -60.879 73.116 1.00 82.88 192 GLU A N 1
ATOM 1599 C CA . GLU A 1 192 ? -64.412 -62.137 73.800 1.00 82.88 192 GLU A CA 1
ATOM 1600 C C . GLU A 1 192 ? -65.105 -61.873 75.150 1.00 82.88 192 GLU A C 1
ATOM 1602 O O . GLU A 1 192 ? -66.187 -62.389 75.411 1.00 82.88 192 GLU A O 1
ATOM 1607 N N . LYS A 1 193 ? -64.566 -60.958 75.970 1.00 83.19 193 LYS A N 1
ATOM 1608 C CA . LYS A 1 193 ? -65.220 -60.538 77.225 1.00 83.19 193 LYS A CA 1
ATOM 1609 C C . LYS A 1 193 ? -66.563 -59.837 77.012 1.00 83.19 193 LYS A C 1
ATOM 1611 O O . LYS A 1 193 ? -67.425 -59.905 77.885 1.00 83.19 193 LYS A O 1
ATOM 1616 N N . TYR A 1 194 ? -66.718 -59.082 75.927 1.00 80.31 194 TYR A N 1
ATOM 1617 C CA . TYR A 1 194 ? -67.973 -58.417 75.590 1.00 80.31 194 TYR A CA 1
ATOM 1618 C C . TYR A 1 194 ? -69.030 -59.446 75.198 1.00 80.31 194 TYR A C 1
ATOM 1620 O O . TYR A 1 194 ? -70.170 -59.330 75.647 1.00 80.31 194 TYR A O 1
ATOM 1628 N N . ASP A 1 195 ? -68.651 -60.455 74.416 1.00 78.62 195 ASP A N 1
ATOM 1629 C CA . ASP A 1 195 ? -69.521 -61.571 74.063 1.00 78.62 195 ASP A CA 1
ATOM 1630 C C . ASP A 1 195 ? -69.903 -62.393 75.305 1.00 78.62 195 ASP A C 1
ATOM 1632 O O . ASP A 1 195 ? -71.094 -62.646 75.498 1.00 78.62 195 ASP A O 1
ATOM 1636 N N . ASP A 1 196 ? -68.962 -62.663 76.219 1.00 80.19 196 ASP A N 1
ATOM 1637 C CA . ASP A 1 196 ? -69.240 -63.294 77.521 1.00 80.19 196 ASP A CA 1
ATOM 1638 C C . ASP A 1 196 ? -70.244 -62.469 78.355 1.00 80.19 196 ASP A C 1
ATOM 1640 O O . ASP A 1 196 ? -71.249 -62.989 78.845 1.00 80.19 196 ASP A O 1
ATOM 1644 N N . LEU A 1 197 ? -70.028 -61.150 78.490 1.00 75.12 197 LEU A N 1
ATOM 1645 C CA . LEU A 1 197 ? -70.945 -60.258 79.218 1.00 75.12 197 LEU A CA 1
ATOM 1646 C C . LEU A 1 197 ? -72.314 -60.140 78.538 1.00 75.12 197 LEU A C 1
ATOM 1648 O O . LEU A 1 197 ? -73.326 -59.904 79.203 1.00 75.12 197 LEU A O 1
ATOM 1652 N N . LYS A 1 198 ? -72.361 -60.246 77.211 1.00 73.44 198 LYS A N 1
ATOM 1653 C CA . LYS A 1 198 ? -73.595 -60.223 76.426 1.00 73.44 198 LYS A CA 1
ATOM 1654 C C . LYS A 1 198 ? -74.371 -61.527 76.596 1.00 73.44 198 LYS A C 1
ATOM 1656 O O . LYS A 1 198 ? -75.596 -61.463 76.703 1.00 73.44 198 LYS A O 1
ATOM 1661 N N . GLU A 1 199 ? -73.695 -62.671 76.691 1.00 68.56 199 GLU A N 1
ATOM 1662 C CA . GLU A 1 199 ? -74.310 -63.941 77.089 1.00 68.56 199 GLU A CA 1
ATOM 1663 C C . GLU A 1 199 ? -74.813 -63.894 78.542 1.00 68.56 199 GLU A C 1
ATOM 1665 O O . GLU A 1 199 ? -75.958 -64.275 78.796 1.00 68.56 199 GLU A O 1
ATOM 1670 N N . GLU A 1 200 ? -74.052 -63.321 79.483 1.00 64.50 200 GLU A N 1
ATOM 1671 C CA . GLU A 1 200 ? -74.512 -63.105 80.866 1.00 64.50 200 GLU A CA 1
ATOM 1672 C C . GLU A 1 200 ? -75.715 -62.143 80.947 1.00 64.50 200 GLU A C 1
ATOM 1674 O O . GLU A 1 200 ? -76.674 -62.403 81.679 1.00 64.50 200 GLU A O 1
ATOM 1679 N N . MET A 1 201 ? -75.735 -61.057 80.163 1.00 59.12 201 MET A N 1
ATOM 1680 C CA . MET A 1 201 ? -76.886 -60.143 80.074 1.00 59.12 201 MET A CA 1
ATOM 1681 C C . MET A 1 201 ? -78.103 -60.776 79.378 1.00 59.12 201 MET A C 1
ATOM 1683 O O . MET A 1 201 ? -79.247 -60.465 79.734 1.00 59.12 201 MET A O 1
ATOM 1687 N N . ALA A 1 202 ? -77.889 -61.692 78.428 1.00 56.62 202 ALA A N 1
ATOM 1688 C CA . ALA A 1 202 ? -78.954 -62.488 77.820 1.00 56.62 202 ALA A CA 1
ATOM 1689 C C . ALA A 1 202 ? -79.541 -63.520 78.805 1.00 56.62 202 ALA A C 1
ATOM 1691 O O . ALA A 1 202 ? -80.740 -63.792 78.755 1.00 56.62 202 ALA A O 1
ATOM 1692 N N . LEU A 1 203 ? -78.737 -64.030 79.747 1.00 52.47 203 LEU A N 1
ATOM 1693 C CA . LEU A 1 203 ? -79.162 -64.936 80.825 1.00 52.47 203 LEU A CA 1
ATOM 1694 C C . LEU A 1 203 ? -79.795 -64.211 82.037 1.00 52.47 203 LEU A C 1
ATOM 1696 O O . LEU A 1 203 ? -80.499 -64.846 82.822 1.00 52.47 203 LEU A O 1
ATOM 1700 N N . SER A 1 204 ? -79.595 -62.894 82.182 1.00 44.25 204 SER A N 1
ATOM 1701 C CA . SER A 1 204 ? -79.966 -62.103 83.375 1.00 44.25 204 SER A CA 1
ATOM 1702 C C . SER A 1 204 ? -81.140 -61.116 83.180 1.00 44.25 204 SER A C 1
ATOM 1704 O O . SER A 1 204 ? -81.509 -60.379 84.094 1.00 44.25 204 SER A O 1
ATOM 1706 N N . SER A 1 205 ? -81.812 -61.093 82.021 1.00 38.44 205 SER A N 1
ATOM 1707 C CA . SER A 1 205 ? -82.906 -60.137 81.752 1.00 38.44 205 SER A CA 1
ATOM 1708 C C . SER A 1 205 ? -84.322 -60.733 81.839 1.00 38.44 205 SER A C 1
ATOM 1710 O O . SER A 1 205 ? -85.078 -60.777 80.870 1.00 38.44 205 SER A O 1
ATOM 1712 N N . THR A 1 206 ? -84.747 -61.066 83.064 1.00 32.22 206 THR A N 1
ATOM 1713 C CA . THR A 1 206 ? -86.159 -60.961 83.477 1.00 32.22 206 THR A CA 1
ATOM 1714 C C . THR A 1 206 ? -86.326 -59.841 84.508 1.00 32.22 206 THR A C 1
ATOM 1716 O O . THR A 1 206 ? -85.787 -59.923 85.605 1.00 32.22 206 THR A O 1
ATOM 1719 N N . VAL A 1 207 ? -87.197 -58.882 84.168 1.00 33.22 207 VAL A N 1
ATOM 1720 C CA . VAL A 1 207 ? -87.907 -57.907 85.029 1.00 33.22 207 VAL A CA 1
ATOM 1721 C C . VAL A 1 207 ? -87.308 -56.485 85.203 1.00 33.22 207 VAL A C 1
ATOM 1723 O O . VAL A 1 207 ? -86.230 -56.263 85.734 1.00 33.22 207 VAL A O 1
ATOM 1726 N N . SER A 1 208 ? -88.178 -55.521 84.846 1.00 31.97 208 SER A N 1
ATOM 1727 C CA . SER A 1 208 ? -88.363 -54.121 85.304 1.00 31.97 208 SER A CA 1
ATOM 1728 C C . SER A 1 208 ? -87.440 -52.961 84.857 1.00 31.97 208 SER A C 1
ATOM 1730 O O . SER A 1 208 ? -86.302 -52.820 85.278 1.00 31.97 208 SER A O 1
ATOM 1732 N N . LYS A 1 209 ? -88.058 -52.034 84.096 1.00 40.66 209 LYS A N 1
ATOM 1733 C CA . LYS A 1 209 ? -87.751 -50.585 83.913 1.00 40.66 209 LYS A CA 1
ATOM 1734 C C . LYS A 1 209 ? -87.852 -49.837 85.271 1.00 40.66 209 LYS A C 1
ATOM 1736 O O . LYS A 1 209 ? -88.675 -50.319 86.054 1.00 40.66 209 LYS A O 1
ATOM 1741 N N . PRO A 1 210 ? -87.202 -48.668 85.569 1.00 42.41 210 PRO A N 1
ATOM 1742 C CA . PRO A 1 210 ? -87.379 -47.369 84.859 1.00 42.41 210 PRO A CA 1
ATOM 1743 C C . PRO A 1 210 ? -86.255 -46.276 84.984 1.00 42.41 210 PRO A C 1
ATOM 1745 O O . PRO A 1 210 ? -85.372 -46.342 85.821 1.00 42.41 210 PRO A O 1
ATOM 1748 N N . GLY A 1 211 ? -86.367 -45.194 84.191 1.00 28.34 211 GLY A N 1
ATOM 1749 C CA . GLY A 1 211 ? -86.303 -43.783 84.655 1.00 28.34 211 GLY A CA 1
ATOM 1750 C C . GLY A 1 211 ? -84.998 -43.073 85.116 1.00 28.34 211 GLY A C 1
ATOM 1751 O O . GLY A 1 211 ? -84.607 -43.188 86.263 1.00 28.34 211 GLY A O 1
ATOM 1752 N N . HIS A 1 212 ? -84.551 -42.108 84.287 1.00 31.19 212 HIS A N 1
ATOM 1753 C CA . HIS A 1 212 ? -84.161 -40.701 84.608 1.00 31.19 212 HIS A CA 1
ATOM 1754 C C . HIS A 1 212 ? -82.787 -40.276 85.230 1.00 31.19 212 HIS A C 1
ATOM 1756 O O . HIS A 1 212 ? -82.560 -40.404 86.422 1.00 31.19 212 HIS A O 1
ATOM 1762 N N . ARG A 1 213 ? -82.054 -39.482 84.407 1.00 31.08 213 ARG A N 1
ATOM 1763 C CA . ARG A 1 213 ? -81.410 -38.138 84.604 1.00 31.08 213 ARG A CA 1
ATOM 1764 C C . ARG A 1 213 ? -80.095 -37.914 85.410 1.00 31.08 213 ARG A C 1
ATOM 1766 O O . ARG A 1 213 ? -80.076 -38.099 86.616 1.00 31.08 213 ARG A O 1
ATOM 1773 N N . ARG A 1 214 ? -79.187 -37.160 84.730 1.00 31.62 214 ARG A N 1
ATOM 1774 C CA . ARG A 1 214 ? -78.097 -36.231 85.189 1.00 31.62 214 ARG A CA 1
ATOM 1775 C C . ARG A 1 214 ? -76.815 -36.926 85.715 1.00 31.62 214 ARG A C 1
ATOM 1777 O O . ARG A 1 214 ? -76.940 -37.949 86.360 1.00 31.62 214 ARG A O 1
ATOM 1784 N N . THR A 1 215 ? -75.565 -36.506 85.450 1.00 30.64 215 THR A N 1
ATOM 1785 C CA . THR A 1 215 ? -74.950 -35.170 85.221 1.00 30.64 215 THR A CA 1
ATOM 1786 C C . THR A 1 215 ? -73.537 -35.286 84.594 1.00 30.64 215 THR A C 1
ATOM 1788 O O . THR A 1 215 ? -73.000 -36.383 84.490 1.00 30.64 215 THR A O 1
ATOM 1791 N N . ASP A 1 216 ? -72.987 -34.123 84.223 1.00 32.22 216 ASP A N 1
ATOM 1792 C CA . ASP A 1 216 ? -71.673 -33.746 83.660 1.00 32.22 216 ASP A CA 1
ATOM 1793 C C . ASP A 1 216 ? -70.392 -34.416 84.198 1.00 32.22 216 ASP A C 1
ATOM 1795 O O . ASP A 1 216 ? -70.305 -34.695 85.389 1.00 32.22 216 ASP A O 1
ATOM 1799 N N . SER A 1 217 ? -69.343 -34.482 83.353 1.00 36.66 217 SER A N 1
ATOM 1800 C CA . SER A 1 217 ? -68.062 -33.761 83.565 1.00 36.66 217 SER A CA 1
ATOM 1801 C C . SER A 1 217 ? -66.995 -34.079 82.493 1.00 36.66 217 SER A C 1
ATOM 1803 O O . SER A 1 217 ? -66.683 -35.242 82.269 1.00 36.66 217 SER A O 1
ATOM 1805 N N . THR A 1 218 ? -66.418 -33.018 81.904 1.00 33.41 218 THR A N 1
ATOM 1806 C CA . THR A 1 218 ? -64.998 -32.820 81.497 1.00 33.41 218 THR A CA 1
ATOM 1807 C C . THR A 1 218 ? -64.205 -33.964 80.839 1.00 33.41 218 THR A C 1
ATOM 1809 O O . THR A 1 218 ? -63.896 -34.935 81.516 1.00 33.41 218 THR A O 1
ATOM 1812 N N . HIS A 1 219 ? -63.688 -33.764 79.614 1.00 30.55 219 HIS A N 1
ATOM 1813 C CA . HIS A 1 219 ? -62.265 -33.447 79.333 1.00 30.55 219 HIS A CA 1
ATOM 1814 C C . HIS A 1 219 ? -61.958 -33.438 77.813 1.00 30.55 219 HIS A C 1
ATOM 1816 O O . HIS A 1 219 ? -62.419 -34.302 77.081 1.00 30.55 219 HIS A O 1
ATOM 1822 N N . SER A 1 220 ? -61.053 -32.529 77.427 1.00 31.75 220 SER A N 1
ATOM 1823 C CA . SER A 1 220 ? -59.928 -32.726 76.487 1.00 31.75 220 SER A CA 1
ATOM 1824 C C . SER A 1 220 ? -60.072 -32.742 74.956 1.00 31.75 220 SER A C 1
ATOM 1826 O O . SER A 1 220 ? -60.762 -33.580 74.393 1.00 31.75 220 SER A O 1
ATOM 1828 N N . SER A 1 221 ? -59.166 -31.944 74.352 1.00 36.31 221 SER A N 1
ATOM 1829 C CA . SER A 1 221 ? -58.460 -32.087 73.050 1.00 36.31 221 SER A CA 1
ATOM 1830 C C . SER A 1 221 ? -59.331 -32.040 71.788 1.00 36.31 221 SER A C 1
ATOM 1832 O O . SER A 1 221 ? -60.171 -32.900 71.585 1.00 36.31 221 SER A O 1
ATOM 1834 N N . ASN A 1 222 ? -59.301 -30.994 70.953 1.00 29.19 222 ASN A N 1
ATOM 1835 C CA . ASN A 1 222 ? -58.197 -30.358 70.203 1.00 29.19 222 ASN A CA 1
ATOM 1836 C C . ASN A 1 222 ? -57.520 -31.295 69.191 1.00 29.19 222 ASN A C 1
ATOM 1838 O O . ASN A 1 222 ? -57.047 -32.357 69.578 1.00 29.19 222 ASN A O 1
ATOM 1842 N N . GLU A 1 223 ? -57.437 -30.790 67.953 1.00 31.92 223 GLU A N 1
ATOM 1843 C CA . GLU A 1 223 ? -56.937 -31.400 66.706 1.00 31.92 223 GLU A CA 1
ATOM 1844 C C . GLU A 1 223 ? -57.880 -32.438 66.067 1.00 31.92 223 GLU A C 1
ATOM 1846 O O . GLU A 1 223 ? -58.398 -33.321 66.734 1.00 31.92 223 GLU A O 1
ATOM 1851 N N . SER A 1 224 ? -58.189 -32.404 64.772 1.00 35.34 224 SER A N 1
ATOM 1852 C CA . SER A 1 224 ? -57.823 -31.498 63.684 1.00 35.34 224 SER A CA 1
ATOM 1853 C C . SER A 1 224 ? -58.742 -31.784 62.484 1.00 35.34 224 SER A C 1
ATOM 1855 O O . SER A 1 224 ? -59.268 -32.879 62.304 1.00 35.34 224 SER A O 1
ATOM 1857 N N . GLU A 1 225 ? -58.989 -30.705 61.749 1.00 30.84 225 GLU A N 1
ATOM 1858 C CA . GLU A 1 225 ? -59.276 -30.550 60.317 1.00 30.84 225 GLU A CA 1
ATOM 1859 C C . GLU A 1 225 ? -59.386 -31.822 59.450 1.00 30.84 225 GLU A C 1
ATOM 1861 O O . GLU A 1 225 ? -58.454 -32.609 59.386 1.00 30.84 225 GLU A O 1
ATOM 1866 N N . TYR A 1 226 ? -60.505 -31.990 58.727 1.00 28.84 226 TYR A N 1
ATOM 1867 C CA . TYR A 1 226 ? -60.604 -31.774 57.269 1.00 28.84 226 TYR A CA 1
ATOM 1868 C C . TYR A 1 226 ? -62.077 -31.919 56.825 1.00 28.84 226 TYR A C 1
ATOM 1870 O O . TYR A 1 226 ? -62.689 -32.982 56.887 1.00 28.84 226 TYR A O 1
ATOM 1878 N N . THR A 1 227 ? -62.624 -30.802 56.355 1.00 28.58 227 THR A N 1
ATOM 1879 C CA . THR A 1 227 ? -63.981 -30.549 55.834 1.00 28.58 227 THR A CA 1
ATOM 1880 C C . THR A 1 227 ? -63.689 -29.762 54.539 1.00 28.58 227 THR A C 1
ATOM 1882 O O . THR A 1 227 ? -62.818 -28.901 54.565 1.00 28.58 227 THR A O 1
ATOM 1885 N N . TYR A 1 228 ? -64.263 -29.961 53.354 1.00 28.77 228 TYR A N 1
ATOM 1886 C CA . TYR A 1 228 ? -65.630 -30.305 53.003 1.00 28.77 228 TYR A CA 1
ATOM 1887 C C . TYR A 1 228 ? -65.708 -30.554 51.484 1.00 28.77 228 TYR A C 1
ATOM 1889 O O . TYR A 1 228 ? -64.956 -29.961 50.709 1.00 28.77 228 TYR A O 1
ATOM 1897 N N . ASN A 1 229 ? -66.681 -31.370 51.082 1.00 29.03 229 ASN A N 1
ATOM 1898 C CA . ASN A 1 229 ? -67.257 -31.419 49.737 1.00 29.03 229 ASN A CA 1
ATOM 1899 C C . ASN A 1 229 ? -68.026 -30.121 49.417 1.00 29.03 229 ASN A C 1
ATOM 1901 O O . ASN A 1 229 ? -68.441 -29.417 50.328 1.00 29.03 229 ASN A O 1
ATOM 1905 N N . SER A 1 230 ? -68.348 -29.854 48.150 1.00 29.39 230 SER A N 1
ATOM 1906 C CA . SER A 1 230 ? -69.571 -29.102 47.830 1.00 29.39 230 SER A CA 1
ATOM 1907 C C . SER A 1 230 ? -70.158 -29.564 46.503 1.00 29.39 230 SER A C 1
ATOM 1909 O O . SER A 1 230 ? -69.450 -29.730 45.512 1.00 29.39 230 SER A O 1
ATOM 1911 N N . GLU A 1 231 ? -71.462 -29.797 46.552 1.00 30.67 231 GLU A N 1
ATOM 1912 C CA . GLU A 1 231 ? -72.305 -30.521 45.609 1.00 30.67 231 GLU A CA 1
ATOM 1913 C C . GLU A 1 231 ? -72.797 -29.694 44.407 1.00 30.67 231 GLU A C 1
ATOM 1915 O O . GLU A 1 231 ? -72.804 -28.465 44.400 1.00 30.67 231 GLU A O 1
ATOM 1920 N N . TYR A 1 232 ? -73.239 -30.470 43.414 1.00 29.72 232 TYR A N 1
ATOM 1921 C CA . TYR A 1 232 ? -74.221 -30.239 42.348 1.00 29.72 232 TYR A CA 1
ATOM 1922 C C . TYR A 1 232 ? -75.334 -29.201 42.611 1.00 29.72 232 TYR A C 1
ATOM 1924 O O . TYR A 1 232 ? -75.907 -29.174 43.695 1.00 29.72 232 TYR A O 1
ATOM 1932 N N . THR A 1 233 ? -75.795 -28.505 41.556 1.00 32.28 233 THR A N 1
ATOM 1933 C CA . THR A 1 233 ? -77.130 -28.743 40.935 1.00 32.28 233 THR A CA 1
ATOM 1934 C C . THR A 1 233 ? -77.429 -27.829 39.730 1.00 32.28 233 THR A C 1
ATOM 1936 O O . THR A 1 233 ? -77.347 -26.610 39.813 1.00 32.28 233 THR A O 1
ATOM 1939 N N . ASP A 1 234 ? -77.750 -28.502 38.622 1.00 29.98 234 ASP A N 1
ATOM 1940 C CA . ASP A 1 234 ? -78.823 -28.332 37.626 1.00 29.98 234 ASP A CA 1
ATOM 1941 C C . ASP A 1 234 ? -79.264 -27.002 36.973 1.00 29.98 234 ASP A C 1
ATOM 1943 O O . ASP A 1 234 ? -79.334 -25.917 37.542 1.00 29.98 234 ASP A O 1
ATOM 1947 N N . LEU A 1 235 ? -79.617 -27.221 35.701 1.00 33.72 235 LEU A N 1
ATOM 1948 C CA . LEU A 1 235 ? -80.024 -26.365 34.590 1.00 33.72 235 LEU A CA 1
ATOM 1949 C C . LEU A 1 235 ? -81.519 -25.996 34.580 1.00 33.72 235 LEU A C 1
ATOM 1951 O O . LEU A 1 235 ? -82.343 -26.813 34.971 1.00 33.72 235 LEU A O 1
ATOM 1955 N N . GLU A 1 236 ? -81.785 -24.827 33.967 1.00 33.06 236 GLU A N 1
ATOM 1956 C CA . GLU A 1 236 ? -82.938 -24.410 33.123 1.00 33.06 236 GLU A CA 1
ATOM 1957 C C . GLU A 1 236 ? -84.377 -24.569 33.685 1.00 33.06 236 GLU A C 1
ATOM 1959 O O . GLU A 1 236 ? -84.667 -25.391 34.533 1.00 33.06 236 GLU A O 1
ATOM 1964 N N . GLU A 1 237 ? -85.396 -23.774 33.347 1.00 29.69 237 GLU A N 1
ATOM 1965 C CA . GLU A 1 237 ? -85.822 -23.169 32.080 1.00 29.69 237 GLU A CA 1
ATOM 1966 C C . GLU A 1 237 ? -87.024 -22.226 32.378 1.00 29.69 237 GLU A C 1
ATOM 1968 O O . GLU A 1 237 ? -87.665 -22.367 33.421 1.00 29.69 237 GLU A O 1
ATOM 1973 N N . GLY A 1 238 ? -87.423 -21.333 31.454 1.00 29.50 238 GLY A N 1
ATOM 1974 C CA . GLY A 1 238 ? -88.830 -20.876 31.398 1.00 29.50 238 GLY A CA 1
ATOM 1975 C C . GLY A 1 238 ? -89.099 -19.378 31.224 1.00 29.50 238 GLY A C 1
ATOM 1976 O O . GLY A 1 238 ? -89.095 -18.593 32.166 1.00 29.50 238 GLY A O 1
ATOM 1977 N N . SER A 1 239 ? -89.448 -18.996 29.995 1.00 31.34 239 SER A N 1
ATOM 1978 C CA . SER A 1 239 ? -89.913 -17.663 29.588 1.00 31.34 239 SER A CA 1
ATOM 1979 C C . SER A 1 239 ? -91.433 -17.475 29.758 1.00 31.34 239 SER A C 1
ATOM 1981 O O . SER A 1 239 ? -92.177 -18.351 29.328 1.00 31.34 239 SER A O 1
ATOM 1983 N N . ARG A 1 240 ? -91.895 -16.288 30.207 1.00 31.75 240 ARG A N 1
ATOM 1984 C CA . ARG A 1 240 ? -92.793 -15.338 29.478 1.00 31.75 240 ARG A CA 1
ATOM 1985 C C . ARG A 1 240 ? -93.675 -14.433 30.376 1.00 31.75 240 ARG A C 1
ATOM 1987 O O . ARG A 1 240 ? -94.505 -14.913 31.129 1.00 31.75 240 ARG A O 1
ATOM 1994 N N . ALA A 1 241 ? -93.577 -13.133 30.054 1.00 29.78 241 ALA A N 1
ATOM 1995 C CA . ALA A 1 241 ? -94.627 -12.104 29.892 1.00 29.78 241 ALA A CA 1
ATOM 1996 C C . ALA A 1 241 ? -95.300 -11.399 31.103 1.00 29.78 241 ALA A C 1
ATOM 1998 O O . ALA A 1 241 ? -96.071 -12.016 31.820 1.00 29.78 241 ALA A O 1
ATOM 1999 N N . ARG A 1 242 ? -95.063 -10.061 31.145 1.00 29.97 242 ARG A N 1
ATOM 2000 C CA . ARG A 1 242 ? -95.937 -8.877 31.434 1.00 29.97 242 ARG A CA 1
ATOM 2001 C C . ARG A 1 242 ? -96.903 -8.940 32.638 1.00 29.97 242 ARG A C 1
ATOM 2003 O O . ARG A 1 242 ? -97.619 -9.906 32.796 1.00 29.97 242 ARG A O 1
ATOM 2010 N N . GLU A 1 243 ? -97.077 -7.915 33.476 1.00 35.47 243 GLU A N 1
ATOM 2011 C CA . GLU A 1 243 ? -97.053 -6.458 33.262 1.00 35.47 243 GLU A CA 1
ATOM 2012 C C . GLU A 1 243 ? -97.007 -5.717 34.630 1.00 35.47 243 GLU A C 1
ATOM 2014 O O . GLU A 1 243 ? -97.554 -6.204 35.614 1.00 35.47 243 GLU A O 1
ATOM 2019 N N . ASP A 1 244 ? -96.359 -4.544 34.635 1.00 34.16 244 ASP A N 1
ATOM 2020 C CA . ASP A 1 244 ? -96.614 -3.312 35.415 1.00 34.16 244 ASP A CA 1
ATOM 2021 C C . ASP A 1 244 ? -96.780 -3.299 36.955 1.00 34.16 244 ASP A C 1
ATOM 2023 O O . ASP A 1 244 ? -97.837 -3.631 37.474 1.00 34.16 244 ASP A O 1
ATOM 2027 N N . VAL A 1 245 ? -95.799 -2.686 37.654 1.00 32.44 245 VAL A N 1
ATOM 2028 C CA . VAL A 1 245 ? -95.997 -1.522 38.558 1.00 32.44 245 VAL A CA 1
ATOM 2029 C C . VAL A 1 245 ? -94.717 -0.661 38.582 1.00 32.44 245 VAL A C 1
ATOM 2031 O O . VAL A 1 245 ? -93.652 -1.077 39.031 1.00 32.44 245 VAL A O 1
ATOM 2034 N N . THR A 1 246 ? -94.840 0.583 38.125 1.00 41.72 246 THR A N 1
ATOM 2035 C CA . THR A 1 246 ? -93.866 1.686 38.211 1.00 41.72 246 THR A CA 1
ATOM 2036 C C . THR A 1 246 ? -93.599 2.195 39.640 1.00 41.72 246 THR A C 1
ATOM 2038 O O . THR A 1 246 ? -94.560 2.469 40.355 1.00 41.72 246 THR A O 1
ATOM 2041 N N . ARG A 1 247 ? -92.335 2.518 39.983 1.00 39.19 247 ARG A N 1
ATOM 2042 C CA . ARG A 1 247 ? -91.825 3.879 40.334 1.00 39.19 247 ARG A CA 1
ATOM 2043 C C . ARG A 1 247 ? -90.547 3.835 41.183 1.00 39.19 247 ARG A C 1
ATOM 2045 O O . ARG A 1 247 ? -90.524 3.237 42.249 1.00 39.19 247 ARG A O 1
ATOM 2052 N N . GLY A 1 248 ? -89.543 4.603 40.750 1.00 36.28 248 GLY A N 1
ATOM 2053 C CA . GLY A 1 248 ? -88.388 4.970 41.576 1.00 36.28 248 GLY A CA 1
ATOM 2054 C C . GLY A 1 248 ? -87.097 5.274 40.813 1.00 36.28 248 GLY A C 1
ATOM 2055 O O . GLY A 1 248 ? -86.029 4.991 41.336 1.00 36.28 248 GLY A O 1
ATOM 2056 N N . MET A 1 249 ? -87.161 5.795 39.582 1.00 48.72 249 MET A N 1
ATOM 2057 C CA . MET A 1 249 ? -85.965 6.194 38.832 1.00 48.72 249 MET A CA 1
ATOM 2058 C C . MET A 1 249 ? -85.834 7.715 38.892 1.00 48.72 249 MET A C 1
ATOM 2060 O O . MET A 1 249 ? -86.744 8.451 38.514 1.00 48.72 249 MET A O 1
ATOM 2064 N N . ASP A 1 250 ? -84.722 8.155 39.464 1.00 48.22 250 ASP A N 1
ATOM 2065 C CA . ASP A 1 250 ? -84.442 9.521 39.883 1.00 48.22 250 ASP A CA 1
ATOM 2066 C C . ASP A 1 250 ? -84.308 10.474 38.679 1.00 48.22 250 ASP A C 1
ATOM 2068 O O . ASP A 1 250 ? -83.239 10.640 38.089 1.00 48.22 250 ASP A O 1
ATOM 2072 N N . THR A 1 251 ? -85.417 11.120 38.308 1.00 57.50 251 THR A N 1
ATOM 2073 C CA . THR A 1 251 ? -85.520 12.123 37.230 1.00 57.50 251 THR A CA 1
ATOM 2074 C C . THR A 1 251 ? -84.524 13.286 37.364 1.00 57.50 251 THR A C 1
ATOM 2076 O O . THR A 1 251 ? -84.215 13.953 36.376 1.00 57.50 251 THR A O 1
ATOM 2079 N N . SER A 1 252 ? -83.977 13.526 38.562 1.00 60.75 252 SER A N 1
ATOM 2080 C CA . SER A 1 252 ? -82.958 14.552 38.822 1.00 60.75 252 SER A CA 1
ATOM 2081 C C . SER A 1 252 ? -81.594 14.188 38.224 1.00 60.75 252 SER A C 1
ATOM 2083 O O . SER A 1 252 ? -80.897 15.044 37.669 1.00 60.75 252 SER A O 1
ATOM 2085 N N . LEU A 1 253 ? -81.218 12.907 38.286 1.00 63.16 253 LEU A N 1
ATOM 2086 C CA . LEU A 1 253 ? -79.946 12.420 37.756 1.00 63.16 253 LEU A CA 1
ATOM 2087 C C . LEU A 1 253 ? -79.950 12.443 36.224 1.00 63.16 253 LEU A C 1
ATOM 2089 O O . LEU A 1 253 ? -78.965 12.843 35.606 1.00 63.16 253 LEU A O 1
ATOM 2093 N N . THR A 1 254 ? -81.082 12.090 35.613 1.00 63.44 254 THR A N 1
ATOM 2094 C CA . THR A 1 254 ? -81.245 12.082 34.154 1.00 63.44 254 THR A CA 1
ATOM 2095 C C . THR A 1 254 ? -81.140 13.492 33.571 1.00 63.44 254 THR A C 1
ATOM 2097 O O . THR A 1 254 ? -80.427 13.692 32.593 1.00 63.44 254 THR A O 1
ATOM 2100 N N . LEU A 1 255 ? -81.752 14.494 34.215 1.00 70.94 255 LEU A N 1
ATOM 2101 C CA . LEU A 1 255 ? -81.646 15.899 33.798 1.00 70.94 255 LEU A CA 1
ATOM 2102 C C . LEU A 1 255 ? -80.232 16.472 33.984 1.00 70.94 255 LEU A C 1
ATOM 2104 O O . LEU A 1 255 ? -79.758 17.216 33.126 1.00 70.94 255 LEU A O 1
ATOM 2108 N N . LYS A 1 256 ? -79.526 16.114 35.067 1.00 75.62 256 LYS A N 1
ATOM 2109 C CA . LYS A 1 256 ? -78.125 16.531 35.278 1.00 75.62 256 LYS A CA 1
ATOM 2110 C C . LYS A 1 256 ? -77.181 15.908 34.255 1.00 75.62 256 LYS A C 1
ATOM 2112 O O . LYS A 1 256 ? -76.302 16.602 33.752 1.00 75.62 256 LYS A O 1
ATOM 2117 N N . LEU A 1 257 ? -77.382 14.633 33.921 1.00 68.50 257 LEU A N 1
ATOM 2118 C CA . LEU A 1 257 ? -76.619 13.957 32.875 1.00 68.50 257 LEU A CA 1
ATOM 2119 C C . LEU A 1 257 ? -76.916 14.557 31.500 1.00 68.50 257 LEU A C 1
ATOM 2121 O O . LEU A 1 257 ? -75.982 14.838 30.760 1.00 68.50 257 LEU A O 1
ATOM 2125 N N . GLN A 1 258 ? -78.178 14.853 31.188 1.00 71.94 258 GLN A N 1
ATOM 2126 C CA . GLN A 1 258 ? -78.548 15.486 29.922 1.00 71.94 258 GLN A CA 1
ATOM 2127 C C . GLN A 1 258 ? -77.958 16.900 29.795 1.00 71.94 258 GLN A C 1
ATOM 2129 O O . GLN A 1 258 ? -77.397 17.231 28.754 1.00 71.94 258 GLN A O 1
ATOM 2134 N N . LYS A 1 259 ? -77.971 17.695 30.876 1.00 78.00 259 LYS A N 1
ATOM 2135 C CA . LYS A 1 259 ? -77.307 19.008 30.918 1.00 78.00 259 LYS A CA 1
ATOM 2136 C C . LYS A 1 259 ? -75.788 18.887 30.745 1.00 78.00 259 LYS A C 1
ATOM 2138 O O . LYS A 1 259 ? -75.197 19.634 29.969 1.00 78.00 259 LYS A O 1
ATOM 2143 N N . ARG A 1 260 ? -75.157 17.917 31.415 1.00 81.25 260 ARG A N 1
ATOM 2144 C CA . ARG A 1 260 ? -73.710 17.690 31.307 1.00 81.25 260 ARG A CA 1
ATOM 2145 C C . ARG A 1 260 ? -73.302 17.229 29.909 1.00 81.25 260 ARG A C 1
ATOM 2147 O O . ARG A 1 260 ? -72.261 17.647 29.421 1.00 81.25 260 ARG A O 1
ATOM 2154 N N . VAL A 1 261 ? -74.129 16.417 29.254 1.00 73.44 261 VAL A N 1
ATOM 2155 C CA . VAL A 1 261 ? -73.918 16.008 27.859 1.00 73.44 261 VAL A CA 1
ATOM 2156 C C . VAL A 1 261 ? -74.014 17.216 26.927 1.00 73.44 261 VAL A C 1
ATOM 2158 O O . VAL A 1 261 ? -73.115 17.404 26.117 1.00 73.44 261 VAL A O 1
ATOM 2161 N N . THR A 1 262 ? -75.010 18.093 27.095 1.00 79.12 262 THR A N 1
ATOM 2162 C CA . THR A 1 262 ? -75.113 19.309 26.266 1.00 79.12 262 THR A CA 1
ATOM 2163 C C . THR A 1 262 ? -73.963 20.296 26.493 1.00 79.12 262 THR A C 1
ATOM 2165 O O . THR A 1 262 ? -73.492 20.914 25.541 1.00 79.12 262 THR A O 1
ATOM 2168 N N . GLU A 1 263 ? -73.466 20.420 27.729 1.00 82.31 263 GLU A N 1
ATOM 2169 C CA . GLU A 1 263 ? -72.286 21.239 28.044 1.00 82.31 263 GLU A CA 1
ATOM 2170 C C . GLU A 1 263 ? -71.023 20.667 27.387 1.00 82.31 263 GLU A C 1
ATOM 2172 O O . GLU A 1 263 ? -70.270 21.408 26.764 1.00 82.31 263 GLU A O 1
ATOM 2177 N N . LEU A 1 264 ? -70.824 19.346 27.456 1.00 75.88 264 LEU A N 1
ATOM 2178 C CA . LEU A 1 264 ? -69.694 18.671 26.810 1.00 75.88 264 LEU A CA 1
ATOM 2179 C C . LEU A 1 264 ? -69.774 18.738 25.277 1.00 75.88 264 LEU A C 1
ATOM 2181 O O . LEU A 1 264 ? -68.743 18.820 24.611 1.00 75.88 264 LEU A O 1
ATOM 2185 N N . GLU A 1 265 ? -70.974 18.732 24.694 1.00 73.81 265 GLU A N 1
ATOM 2186 C CA . GLU A 1 265 ? -71.165 18.935 23.254 1.00 73.81 265 GLU A CA 1
ATOM 2187 C C . GLU A 1 265 ? -70.842 20.372 22.823 1.00 73.81 265 GLU A C 1
ATOM 2189 O O . GLU A 1 265 ? -70.189 20.562 21.793 1.00 73.81 265 GLU A O 1
ATOM 2194 N N . GLN A 1 266 ? -71.216 21.378 23.621 1.00 82.44 266 GLN A N 1
ATOM 2195 C CA . GLN A 1 266 ? -70.809 22.769 23.389 1.00 82.44 266 GLN A CA 1
ATOM 2196 C C . GLN A 1 266 ? -69.299 22.963 23.545 1.00 82.44 266 GLN A C 1
ATOM 2198 O O . GLN A 1 266 ? -68.679 23.615 22.706 1.00 82.44 266 GLN A O 1
ATOM 2203 N N . GLU A 1 267 ? -68.694 22.365 24.569 1.00 80.75 267 GLU A N 1
ATOM 2204 C CA . GLU A 1 267 ? -67.252 22.435 24.823 1.00 80.75 267 GLU A CA 1
ATOM 2205 C C . GLU A 1 267 ? -66.464 21.758 23.689 1.00 80.75 267 GLU A C 1
ATOM 2207 O O . GLU A 1 267 ? -65.511 22.327 23.156 1.00 80.75 267 GLU A O 1
ATOM 2212 N N . LYS A 1 268 ? -66.943 20.608 23.197 1.00 75.31 268 LYS A N 1
ATOM 2213 C CA . LYS A 1 268 ? -66.404 19.939 22.003 1.00 75.31 268 LYS A CA 1
ATOM 2214 C C . LYS A 1 268 ? -66.504 20.810 20.749 1.00 75.31 268 LYS A C 1
ATOM 2216 O O . LYS A 1 268 ? -65.582 20.801 19.933 1.00 75.31 268 LYS A O 1
ATOM 2221 N N . GLN A 1 269 ? -67.605 21.538 20.564 1.00 80.06 269 GLN A N 1
ATOM 2222 C CA . GLN A 1 269 ? -67.768 22.424 19.411 1.00 80.06 269 GLN A CA 1
ATOM 2223 C C . GLN A 1 269 ? -66.875 23.671 19.519 1.00 80.06 269 GLN A C 1
ATOM 2225 O O . GLN A 1 269 ? -66.292 24.084 18.521 1.00 80.06 269 GLN A O 1
ATOM 2230 N N . SER A 1 270 ? -66.700 24.222 20.724 1.00 82.69 270 SER A N 1
ATOM 2231 C CA . SER A 1 270 ? -65.776 25.335 20.982 1.00 82.69 270 SER A CA 1
ATOM 2232 C C . SER A 1 270 ? -64.328 24.939 20.695 1.00 82.69 270 SER A C 1
ATOM 2234 O O . SER A 1 270 ? -63.637 25.636 19.958 1.00 82.69 270 SER A O 1
ATOM 2236 N N . LEU A 1 271 ? -63.896 23.774 21.188 1.00 75.88 271 LEU A N 1
ATOM 2237 C CA . LEU A 1 271 ? -62.548 23.252 20.947 1.00 75.88 271 LEU A CA 1
ATOM 2238 C C . LEU A 1 271 ? -62.293 22.958 19.463 1.00 75.88 271 LEU A C 1
ATOM 2240 O O . LEU A 1 271 ? -61.184 23.167 18.979 1.00 75.88 271 LEU A O 1
ATOM 2244 N N . ARG A 1 272 ? -63.313 22.518 18.715 1.00 71.62 272 ARG A N 1
ATOM 2245 C CA . ARG A 1 272 ? -63.212 22.360 17.254 1.00 71.62 272 ARG A CA 1
ATOM 2246 C C . ARG A 1 272 ? -63.005 23.693 16.542 1.00 71.62 272 ARG A C 1
ATOM 2248 O O . ARG A 1 272 ? -62.136 23.775 15.685 1.00 71.62 272 ARG A O 1
ATOM 2255 N N . ASN A 1 273 ? -63.750 24.726 16.925 1.00 81.12 273 ASN A N 1
ATOM 2256 C CA . ASN A 1 273 ? -63.603 26.056 16.335 1.00 81.12 273 ASN A CA 1
ATOM 2257 C C . ASN A 1 273 ? -62.254 26.705 16.708 1.00 81.12 273 ASN A C 1
ATOM 2259 O O . ASN A 1 273 ? -61.669 27.428 15.906 1.00 81.12 273 ASN A O 1
ATOM 2263 N N . GLU A 1 274 ? -61.737 26.455 17.915 1.00 79.75 274 GLU A N 1
ATOM 2264 C CA . GLU A 1 274 ? -60.391 26.890 18.313 1.00 79.75 274 GLU A CA 1
ATOM 2265 C C . GLU A 1 274 ? -59.295 26.171 17.526 1.00 79.75 274 GLU A C 1
ATOM 2267 O O . GLU A 1 274 ? -58.323 26.811 17.120 1.00 79.75 274 GLU A O 1
ATOM 2272 N N . LEU A 1 275 ? -59.466 24.870 17.275 1.00 67.19 275 LEU A N 1
ATOM 2273 C CA . LEU A 1 275 ? -58.555 24.091 16.443 1.00 67.19 275 LEU A CA 1
ATOM 2274 C C . LEU A 1 275 ? -58.535 24.633 15.011 1.00 67.19 275 LEU A C 1
ATOM 2276 O O . LEU A 1 275 ? -57.459 24.915 14.496 1.00 67.19 275 LEU A O 1
ATOM 2280 N N . GLU A 1 276 ? -59.709 24.866 14.419 1.00 76.12 276 GLU A N 1
ATOM 2281 C CA . GLU A 1 276 ? -59.839 25.426 13.070 1.00 76.12 276 GLU A CA 1
ATOM 2282 C C . GLU A 1 276 ? -59.190 26.816 12.986 1.00 76.12 276 GLU A C 1
ATOM 2284 O O . GLU A 1 276 ? -58.379 27.062 12.100 1.00 76.12 276 GLU A O 1
ATOM 2289 N N . ASN A 1 277 ? -59.420 27.694 13.970 1.00 78.56 277 ASN A N 1
ATOM 2290 C CA . ASN A 1 277 ? -58.770 29.008 14.032 1.00 78.56 277 ASN A CA 1
ATOM 2291 C C . ASN A 1 277 ? -57.240 28.931 14.189 1.00 78.56 277 ASN A C 1
ATOM 2293 O O . ASN A 1 277 ? -56.519 29.759 13.622 1.00 78.56 277 ASN A O 1
ATOM 2297 N N . LYS A 1 278 ? -56.727 27.969 14.965 1.00 72.44 278 LYS A N 1
ATOM 2298 C CA . LYS A 1 278 ? -55.282 27.725 15.114 1.00 72.44 278 LYS A CA 1
ATOM 2299 C C . LYS A 1 278 ? -54.670 27.212 13.812 1.00 72.44 278 LYS A C 1
ATOM 2301 O O . LYS A 1 278 ? -53.589 27.659 13.434 1.00 72.44 278 LYS A O 1
ATOM 2306 N N . GLU A 1 279 ? -55.375 26.334 13.109 1.00 64.62 279 GLU A N 1
ATOM 2307 C CA . GLU A 1 279 ? -54.970 25.779 11.817 1.00 64.62 279 GLU A CA 1
ATOM 2308 C C . GLU A 1 279 ? -54.927 26.876 10.737 1.00 64.62 279 GLU A C 1
ATOM 2310 O O . GLU A 1 279 ? -53.948 27.005 10.000 1.00 64.62 279 GLU A O 1
ATOM 2315 N N . ASP A 1 280 ? -55.914 27.772 10.746 1.00 74.81 280 ASP A N 1
ATOM 2316 C CA . ASP A 1 280 ? -55.997 28.955 9.888 1.00 74.81 280 ASP A CA 1
ATOM 2317 C C . ASP A 1 280 ? -54.882 29.985 10.157 1.00 74.81 280 ASP A C 1
ATOM 2319 O O . ASP A 1 280 ? -54.363 30.637 9.242 1.00 74.81 280 ASP A O 1
ATOM 2323 N N . GLN A 1 281 ? -54.496 30.172 11.424 1.00 68.62 281 GLN A N 1
ATOM 2324 C CA . GLN A 1 281 ? -53.348 31.008 11.792 1.00 68.62 281 GLN A CA 1
ATOM 2325 C C . GLN A 1 281 ? -52.032 30.382 11.333 1.00 68.62 281 GLN A C 1
ATOM 2327 O O . GLN A 1 281 ? -51.168 31.097 10.819 1.00 68.62 281 GLN A O 1
ATOM 2332 N N . PHE A 1 282 ? -51.904 29.059 11.449 1.00 62.97 282 PHE A N 1
ATOM 2333 C CA . PHE A 1 282 ? -50.728 28.326 10.999 1.00 62.97 282 PHE A CA 1
ATOM 2334 C C . PHE A 1 282 ? -50.555 28.419 9.478 1.00 62.97 282 PHE A C 1
ATOM 2336 O O . PHE A 1 282 ? -49.460 28.707 8.994 1.00 62.97 282 PHE A O 1
ATOM 2343 N N . GLN A 1 283 ? -51.644 28.288 8.713 1.00 67.38 283 GLN A N 1
ATOM 2344 C CA . GLN A 1 283 ? -51.615 28.449 7.256 1.00 67.38 283 GLN A CA 1
ATOM 2345 C C . GLN A 1 283 ? -51.216 29.870 6.830 1.00 67.38 283 GLN A C 1
ATOM 2347 O O . GLN A 1 283 ? -50.416 30.036 5.906 1.00 67.38 283 GLN A O 1
ATOM 2352 N N . ARG A 1 284 ? -51.707 30.909 7.523 1.00 70.94 284 ARG A N 1
ATOM 2353 C CA . ARG A 1 284 ? -51.313 32.302 7.240 1.00 70.94 284 ARG A CA 1
ATOM 2354 C C . ARG A 1 284 ? -49.858 32.598 7.612 1.00 70.94 284 ARG A C 1
ATOM 2356 O O . ARG A 1 284 ? -49.224 33.376 6.903 1.00 70.94 284 ARG A O 1
ATOM 2363 N N . ALA A 1 285 ? -49.333 32.006 8.687 1.00 66.00 285 ALA A N 1
ATOM 2364 C CA . ALA A 1 285 ? -47.921 32.123 9.055 1.00 66.00 285 ALA A CA 1
ATOM 2365 C C . ALA A 1 285 ? -47.025 31.468 7.992 1.00 66.00 285 ALA A C 1
ATOM 2367 O O . ALA A 1 285 ? -46.134 32.124 7.458 1.00 66.00 285 ALA A O 1
ATOM 2368 N N . ARG A 1 286 ? -47.369 30.247 7.560 1.00 58.81 286 ARG A N 1
ATOM 2369 C CA . ARG A 1 286 ? -46.662 29.537 6.481 1.00 58.81 286 ARG A CA 1
ATOM 2370 C C . ARG A 1 286 ? -46.623 30.329 5.175 1.00 58.81 286 ARG A C 1
ATOM 2372 O O . ARG A 1 286 ? -45.580 30.426 4.542 1.00 58.81 286 ARG A O 1
ATOM 2379 N N . ALA A 1 287 ? -47.744 30.940 4.789 1.00 69.88 287 ALA A N 1
ATOM 2380 C CA . ALA A 1 287 ? -47.818 31.743 3.569 1.00 69.88 287 ALA A CA 1
ATOM 2381 C C . ALA A 1 287 ? -46.950 33.017 3.625 1.00 69.88 287 ALA A C 1
ATOM 2383 O O . ALA A 1 287 ? -46.487 33.490 2.586 1.00 69.88 287 ALA A O 1
ATOM 2384 N N . ARG A 1 288 ? -46.732 33.584 4.821 1.00 67.94 288 ARG A N 1
ATOM 2385 C CA . ARG A 1 288 ? -45.838 34.736 5.018 1.00 67.94 288 ARG A CA 1
ATOM 2386 C C . ARG A 1 288 ? -44.373 34.319 4.965 1.00 67.94 288 ARG A C 1
ATOM 2388 O O . ARG A 1 288 ? -43.611 34.960 4.243 1.00 67.94 288 ARG A O 1
ATOM 2395 N N . ASP A 1 289 ? -44.022 33.225 5.633 1.00 63.53 289 ASP A N 1
ATOM 2396 C CA . ASP A 1 289 ? -42.658 32.692 5.639 1.00 63.53 289 ASP A CA 1
ATOM 2397 C C . ASP A 1 289 ? -42.224 32.266 4.224 1.00 63.53 289 ASP A C 1
ATOM 2399 O O . ASP A 1 289 ? -41.123 32.597 3.783 1.00 63.53 289 ASP A O 1
ATOM 2403 N N . ASP A 1 290 ? -43.125 31.657 3.444 1.00 61.72 290 ASP A N 1
ATOM 2404 C CA . ASP A 1 290 ? -42.883 31.309 2.037 1.00 61.72 290 ASP A CA 1
ATOM 2405 C C . ASP A 1 290 ? -42.640 32.540 1.147 1.00 61.72 290 ASP A C 1
ATOM 2407 O O . ASP A 1 290 ? -41.842 32.497 0.201 1.00 61.72 290 ASP A O 1
ATOM 2411 N N . ALA A 1 291 ? -43.336 33.647 1.415 1.00 67.88 291 ALA A N 1
ATOM 2412 C CA . ALA A 1 291 ? -43.179 34.886 0.658 1.00 67.88 291 ALA A CA 1
ATOM 2413 C C . ALA A 1 291 ? -41.856 35.595 0.995 1.00 67.88 291 ALA A C 1
ATOM 2415 O O . ALA A 1 291 ? -41.172 36.080 0.087 1.00 67.88 291 ALA A O 1
ATOM 2416 N N . GLU A 1 292 ? -41.463 35.620 2.271 1.00 61.44 292 GLU A N 1
ATOM 2417 C CA . GLU A 1 292 ? -40.169 36.162 2.702 1.00 61.44 292 GLU A CA 1
ATOM 2418 C C . GLU A 1 292 ? -38.999 35.308 2.206 1.00 61.44 292 GLU A C 1
ATOM 2420 O O . GLU A 1 292 ? -38.022 35.854 1.686 1.00 61.44 292 GLU A O 1
ATOM 2425 N N . PHE A 1 293 ? -39.130 33.980 2.243 1.00 56.84 293 PHE A N 1
ATOM 2426 C CA . PHE A 1 293 ? -38.114 33.061 1.734 1.00 56.84 293 PHE A CA 1
ATOM 2427 C C . PHE A 1 293 ? -37.889 33.229 0.225 1.00 56.84 293 PHE A C 1
ATOM 2429 O O . PHE A 1 293 ? -36.750 33.304 -0.241 1.00 56.84 293 PHE A O 1
ATOM 2436 N N . LYS A 1 294 ? -38.966 33.380 -0.562 1.00 61.19 294 LYS A N 1
ATOM 2437 C CA . LYS A 1 294 ? -38.862 33.662 -2.006 1.00 61.19 294 LYS A CA 1
ATOM 2438 C C . LYS A 1 294 ? -38.175 34.998 -2.293 1.00 61.19 294 LYS A C 1
ATOM 2440 O O . LYS A 1 294 ? -37.418 35.091 -3.259 1.00 61.19 294 LYS A O 1
ATOM 2445 N N . LYS A 1 295 ? -38.399 36.015 -1.457 1.00 67.06 295 LYS A N 1
ATOM 2446 C CA . LYS A 1 295 ? -37.772 37.336 -1.600 1.00 67.06 295 LYS A CA 1
ATOM 2447 C C . LYS A 1 295 ? -36.280 37.308 -1.248 1.00 67.06 295 LYS A C 1
ATOM 2449 O O . LYS A 1 295 ? -35.482 37.869 -1.996 1.00 67.06 295 LYS A O 1
ATOM 2454 N N . ALA A 1 296 ? -35.899 36.616 -0.173 1.00 60.28 296 ALA A N 1
ATOM 2455 C CA . ALA A 1 296 ? -34.499 36.423 0.212 1.00 60.28 296 ALA A CA 1
ATOM 2456 C C . ALA A 1 296 ? -33.717 35.652 -0.866 1.00 60.28 296 ALA A C 1
ATOM 2458 O O . ALA A 1 296 ? -32.634 36.072 -1.270 1.00 60.28 296 ALA A O 1
ATOM 2459 N N . ARG A 1 297 ? -34.325 34.598 -1.426 1.00 56.06 297 ARG A N 1
ATOM 2460 C CA . ARG A 1 297 ? -33.743 33.801 -2.516 1.00 56.06 297 ARG A CA 1
ATOM 2461 C C . ARG A 1 297 ? -33.541 34.603 -3.807 1.00 56.06 297 ARG A C 1
ATOM 2463 O O . ARG A 1 297 ? -32.586 34.357 -4.536 1.00 56.06 297 ARG A O 1
ATOM 2470 N N . GLY A 1 298 ? -34.431 35.553 -4.105 1.00 64.38 298 GLY A N 1
ATOM 2471 C CA . GLY A 1 298 ? -34.282 36.459 -5.249 1.00 64.38 298 GLY A CA 1
ATOM 2472 C C . GLY A 1 298 ? -33.083 37.400 -5.102 1.00 64.38 298 GLY A C 1
ATOM 2473 O O . GLY A 1 298 ? -32.290 37.526 -6.031 1.00 64.38 298 GLY A O 1
ATOM 2474 N N . ALA A 1 299 ? -32.911 37.991 -3.916 1.00 61.72 299 ALA A N 1
ATOM 2475 C CA . ALA A 1 299 ? -31.791 38.886 -3.622 1.00 61.72 299 ALA A CA 1
ATOM 2476 C C . ALA A 1 299 ? -30.432 38.159 -3.634 1.00 61.72 299 ALA A C 1
ATOM 2478 O O . ALA A 1 299 ? -29.433 38.707 -4.098 1.00 61.72 299 ALA A O 1
ATOM 2479 N N . GLU A 1 300 ? -30.396 36.906 -3.175 1.00 53.28 300 GLU A N 1
ATOM 2480 C CA . GLU A 1 300 ? -29.189 36.073 -3.197 1.00 53.28 300 GLU A CA 1
ATOM 2481 C C . GLU A 1 300 ? -28.760 35.718 -4.633 1.00 53.28 300 GLU A C 1
ATOM 2483 O O . GLU A 1 300 ? -27.580 35.806 -4.972 1.00 53.28 300 GLU A O 1
ATOM 2488 N N . LEU A 1 301 ? -29.721 35.420 -5.518 1.00 57.69 301 LEU A N 1
ATOM 2489 C CA . LEU A 1 301 ? -29.451 35.149 -6.936 1.00 57.69 301 LEU A CA 1
ATOM 2490 C C . LEU A 1 301 ? -28.939 36.385 -7.694 1.00 57.69 301 LEU A C 1
ATOM 2492 O O . LEU A 1 301 ? -28.066 36.254 -8.554 1.00 57.69 301 LEU A O 1
ATOM 2496 N N . GLU A 1 302 ? -29.450 37.580 -7.384 1.00 65.12 302 GLU A N 1
ATOM 2497 C CA . GLU A 1 302 ? -28.932 38.833 -7.953 1.00 65.12 302 GLU A CA 1
ATOM 2498 C C . GLU A 1 302 ? -27.504 39.124 -7.478 1.00 65.12 302 GLU A C 1
ATOM 2500 O O . GLU A 1 302 ? -26.653 39.492 -8.291 1.00 65.12 302 GLU A O 1
ATOM 2505 N N . TYR A 1 303 ? -27.208 38.886 -6.197 1.00 60.47 303 TYR A N 1
ATOM 2506 C CA . TYR A 1 303 ? -25.864 39.047 -5.644 1.00 60.47 303 TYR A CA 1
ATOM 2507 C C . TYR A 1 303 ? -24.852 38.076 -6.278 1.00 60.47 303 TYR A C 1
ATOM 2509 O O . TYR A 1 303 ? -23.761 38.488 -6.682 1.00 60.47 303 TYR A O 1
ATOM 2517 N N . GLU A 1 304 ? -25.221 36.802 -6.451 1.00 55.56 304 GLU A N 1
ATOM 2518 C CA . GLU A 1 304 ? -24.380 35.823 -7.153 1.00 55.56 304 GLU A CA 1
ATOM 2519 C C . GLU A 1 304 ? -24.168 36.178 -8.632 1.00 55.56 304 GLU A C 1
ATOM 2521 O O . GLU A 1 304 ? -23.076 35.972 -9.170 1.00 55.56 304 GLU A O 1
ATOM 2526 N N . SER A 1 305 ? -25.190 36.726 -9.298 1.00 61.69 305 SER A N 1
ATOM 2527 C CA . SER A 1 305 ? -25.079 37.188 -10.684 1.00 61.69 305 SER A CA 1
ATOM 2528 C C . SER A 1 305 ? -24.094 38.352 -10.813 1.00 61.69 305 SER A C 1
ATOM 2530 O O . SER A 1 305 ? -23.263 38.347 -11.723 1.00 61.69 305 SER A O 1
ATOM 2532 N N . LEU A 1 306 ? -24.145 39.317 -9.888 1.00 64.25 306 LEU A N 1
ATOM 2533 C CA . LEU A 1 306 ? -23.233 40.462 -9.868 1.00 64.25 306 LEU A CA 1
ATOM 2534 C C . LEU A 1 306 ? -21.780 40.009 -9.656 1.00 64.25 306 LEU A C 1
ATOM 2536 O O . LEU A 1 306 ? -20.887 40.381 -10.414 1.00 64.25 306 LEU A O 1
ATOM 2540 N N . LYS A 1 307 ? -21.562 39.105 -8.694 1.00 58.47 307 LYS A N 1
ATOM 2541 C CA . LYS A 1 307 ? -20.234 38.558 -8.382 1.00 58.47 307 LYS A CA 1
ATOM 2542 C C . LYS A 1 307 ? -19.651 37.729 -9.529 1.00 58.47 307 LYS A C 1
ATOM 2544 O O . LYS A 1 307 ? -18.446 37.750 -9.773 1.00 58.47 307 LYS A O 1
ATOM 2549 N N . ARG A 1 308 ? -20.499 37.020 -10.283 1.00 58.78 308 ARG A N 1
ATOM 2550 C CA . ARG A 1 308 ? -20.077 36.309 -11.499 1.00 58.78 308 ARG A CA 1
ATOM 2551 C C . ARG A 1 308 ? -19.636 37.282 -12.596 1.00 58.78 308 ARG A C 1
ATOM 2553 O O . ARG A 1 308 ? -18.641 37.013 -13.262 1.00 58.78 308 ARG A O 1
ATOM 2560 N N . GLN A 1 309 ? -20.339 38.402 -12.761 1.00 66.69 309 GLN A N 1
ATOM 2561 C CA . GLN A 1 309 ? -19.983 39.431 -13.739 1.00 66.69 309 GLN A CA 1
ATOM 2562 C C . GLN A 1 309 ? -18.650 40.118 -13.393 1.00 66.69 309 GLN A C 1
ATOM 2564 O O . GLN A 1 309 ? -17.838 40.352 -14.289 1.00 66.69 309 GLN A O 1
ATOM 2569 N N . GLU A 1 310 ? -18.387 40.373 -12.107 1.00 59.59 310 GLU A N 1
ATOM 2570 C CA . GLU A 1 310 ? -17.100 40.893 -11.621 1.00 59.59 310 GLU A CA 1
ATOM 2571 C C . GLU A 1 310 ? -15.951 39.929 -11.946 1.00 59.59 310 GLU A C 1
ATOM 2573 O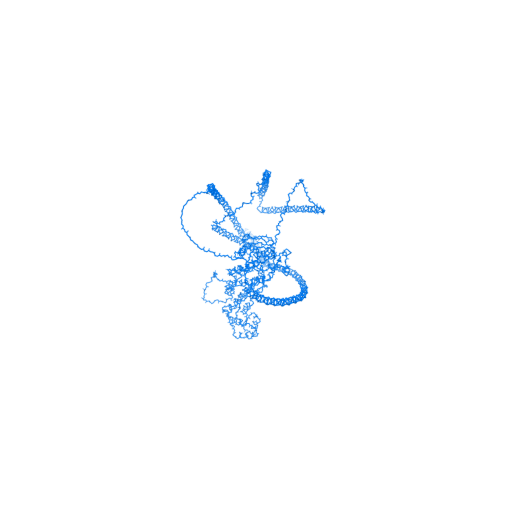 O . GLU A 1 310 ? -14.997 40.321 -12.621 1.00 59.59 310 GLU A O 1
ATOM 2578 N N . LEU A 1 311 ? -16.090 38.647 -11.592 1.00 57.50 311 LEU A N 1
ATOM 2579 C CA . LEU A 1 311 ? -15.077 37.618 -11.867 1.00 57.50 311 LEU A CA 1
ATOM 2580 C C . LEU A 1 311 ? -14.835 37.393 -13.366 1.00 57.50 311 LEU A C 1
ATOM 2582 O O . LEU A 1 311 ? -13.721 37.072 -13.786 1.00 57.50 311 LEU A O 1
ATOM 2586 N N . GLU A 1 312 ? -15.865 37.554 -14.198 1.00 63.28 312 GLU A N 1
ATOM 2587 C CA . GLU A 1 312 ? -15.738 37.450 -15.651 1.00 63.28 312 GLU A CA 1
ATOM 2588 C C . GLU A 1 312 ? -15.032 38.678 -16.251 1.00 63.28 312 GLU A C 1
ATOM 2590 O O . GLU A 1 312 ? -14.251 38.549 -17.199 1.00 63.28 312 GLU A O 1
ATOM 2595 N N . SER A 1 313 ? -15.250 39.866 -15.679 1.00 62.88 313 SER A N 1
ATOM 2596 C CA . SER A 1 313 ? -14.536 41.091 -16.058 1.00 62.88 313 SER A CA 1
ATOM 2597 C C . SER A 1 313 ? -13.058 41.049 -15.651 1.00 62.88 313 SER A C 1
ATOM 2599 O O . SER A 1 313 ? -12.189 41.407 -16.449 1.00 62.88 313 SER A O 1
ATOM 2601 N N . GLU A 1 314 ? -12.758 40.504 -14.471 1.00 63.12 314 GLU A N 1
ATOM 2602 C CA . GLU A 1 314 ? -11.399 40.313 -13.967 1.00 63.12 314 GLU A CA 1
ATOM 2603 C C . GLU A 1 314 ? -10.651 39.250 -14.782 1.00 63.12 314 GLU A C 1
ATOM 2605 O O . GLU A 1 314 ? -9.518 39.470 -15.202 1.00 63.12 314 GLU A O 1
ATOM 2610 N N . ASN A 1 315 ? -11.321 38.156 -15.161 1.00 60.59 315 ASN A N 1
ATOM 2611 C CA . ASN A 1 315 ? -10.765 37.174 -16.097 1.00 60.59 315 ASN A CA 1
ATOM 2612 C C . ASN A 1 315 ? -10.466 37.764 -17.481 1.00 60.59 315 ASN A C 1
ATOM 2614 O O . ASN A 1 315 ? -9.470 37.399 -18.109 1.00 60.59 315 ASN A O 1
ATOM 2618 N N . LYS A 1 316 ? -11.322 38.659 -17.993 1.00 71.56 316 LYS A N 1
ATOM 2619 C CA . LYS A 1 316 ? -11.059 39.355 -19.264 1.00 71.56 316 LYS A CA 1
ATOM 2620 C C . LYS A 1 316 ? -9.847 40.274 -19.151 1.00 71.56 316 LYS A C 1
ATOM 2622 O O . LYS A 1 316 ? -9.054 40.316 -20.089 1.00 71.56 316 LYS A O 1
ATOM 2627 N N . LYS A 1 317 ? -9.683 40.947 -18.010 1.00 66.38 317 LYS A N 1
ATOM 2628 C CA . LYS A 1 317 ? -8.526 41.796 -17.717 1.00 66.38 317 LYS A CA 1
ATOM 2629 C C . LYS A 1 317 ? -7.237 40.976 -17.619 1.00 66.38 317 LYS A C 1
ATOM 2631 O O . LYS A 1 317 ? -6.316 41.228 -18.378 1.00 66.38 317 LYS A O 1
ATOM 2636 N N . LEU A 1 318 ? -7.231 39.894 -16.840 1.00 58.31 318 LEU A N 1
ATOM 2637 C CA . LEU A 1 318 ? -6.077 38.993 -16.716 1.00 58.31 318 LEU A CA 1
ATOM 2638 C C . LEU A 1 318 ? -5.685 38.343 -18.050 1.00 58.31 318 LEU A C 1
ATOM 2640 O O . LEU A 1 318 ? -4.503 38.193 -18.348 1.00 58.31 318 LEU A O 1
ATOM 2644 N N . LYS A 1 319 ? -6.660 37.993 -18.900 1.00 63.81 319 LYS A N 1
ATOM 2645 C CA . LYS A 1 319 ? -6.382 37.524 -20.268 1.00 63.81 319 LYS A CA 1
ATOM 2646 C C . LYS A 1 319 ? -5.777 38.610 -21.156 1.00 63.81 319 LYS A C 1
ATOM 2648 O O . LYS A 1 319 ? -4.959 38.283 -22.013 1.00 63.81 319 LYS A O 1
ATOM 2653 N N . HIS A 1 320 ? -6.194 39.863 -20.987 1.00 69.19 320 HIS A N 1
ATOM 2654 C CA . HIS A 1 320 ? -5.619 40.997 -21.702 1.00 69.19 320 HIS A CA 1
ATOM 2655 C C . HIS A 1 320 ? -4.171 41.240 -21.260 1.00 69.19 320 HIS A C 1
ATOM 2657 O O . HIS A 1 320 ? -3.291 41.266 -22.116 1.00 69.19 320 HIS A O 1
ATOM 2663 N N . ASP A 1 321 ? -3.916 41.258 -19.951 1.00 61.75 321 ASP A N 1
ATOM 2664 C CA . ASP A 1 321 ? -2.584 41.435 -19.361 1.00 61.75 321 ASP A CA 1
ATOM 2665 C C . ASP A 1 321 ? -1.631 40.294 -19.777 1.00 61.75 321 ASP A C 1
ATOM 2667 O O . ASP A 1 321 ? -0.471 40.518 -20.125 1.00 61.75 321 ASP A O 1
ATOM 2671 N N . LEU A 1 322 ? -2.135 39.055 -19.850 1.00 63.72 322 LEU A N 1
ATOM 2672 C CA . LEU A 1 322 ? -1.400 37.903 -20.387 1.00 63.72 322 LEU A CA 1
ATOM 2673 C C . LEU A 1 322 ? -1.086 38.030 -21.883 1.00 63.72 322 LEU A C 1
ATOM 2675 O O . LEU A 1 322 ? -0.007 37.634 -22.330 1.00 63.72 322 LEU A O 1
ATOM 2679 N N . ALA A 1 323 ? -2.017 38.561 -22.677 1.00 67.44 323 ALA A N 1
ATOM 2680 C CA . ALA A 1 323 ? -1.791 38.804 -24.098 1.00 67.44 323 ALA A CA 1
ATOM 2681 C C . ALA A 1 323 ? -0.791 39.951 -24.327 1.00 67.44 323 ALA A C 1
ATOM 2683 O O . ALA A 1 323 ? 0.010 39.889 -25.261 1.00 67.44 323 ALA A O 1
ATOM 2684 N N . GLU A 1 324 ? -0.797 40.961 -23.461 1.00 62.53 324 GLU A N 1
ATOM 2685 C CA . GLU A 1 324 ? 0.130 42.088 -23.491 1.00 62.53 324 GLU A CA 1
ATOM 2686 C C . GLU A 1 324 ? 1.543 41.664 -23.071 1.00 62.53 324 GLU A C 1
ATOM 2688 O O . GLU A 1 324 ? 2.496 41.947 -23.795 1.00 62.53 324 GLU A O 1
ATOM 2693 N N . MET A 1 325 ? 1.683 40.847 -22.018 1.00 58.47 325 MET A N 1
ATOM 2694 C CA . MET A 1 325 ? 2.958 40.210 -21.657 1.00 58.47 325 MET A CA 1
ATOM 2695 C C . MET A 1 325 ? 3.519 39.348 -22.795 1.00 58.47 325 MET A C 1
ATOM 2697 O O . MET A 1 325 ? 4.710 39.426 -23.098 1.00 58.47 325 MET A O 1
ATOM 2701 N N . ARG A 1 326 ? 2.668 38.577 -23.491 1.00 58.66 326 ARG A N 1
ATOM 2702 C CA . ARG A 1 326 ? 3.075 37.812 -24.687 1.00 58.66 326 ARG A CA 1
ATOM 2703 C C . ARG A 1 326 ? 3.570 38.715 -25.818 1.00 58.66 326 ARG A C 1
ATOM 2705 O O . ARG A 1 326 ? 4.502 38.342 -26.526 1.00 58.66 326 ARG A O 1
ATOM 2712 N N . LYS A 1 327 ? 2.962 39.890 -26.000 1.00 63.34 327 LYS A N 1
ATOM 2713 C CA . LYS A 1 327 ? 3.343 40.855 -27.040 1.00 63.34 327 LYS A CA 1
ATOM 2714 C C . LYS A 1 327 ? 4.650 41.577 -26.700 1.00 63.34 327 LYS A C 1
ATOM 2716 O O . LYS A 1 327 ? 5.477 41.745 -27.591 1.00 63.34 327 LYS A O 1
ATOM 2721 N N . SER A 1 328 ? 4.863 41.931 -25.433 1.00 56.22 328 SER A N 1
ATOM 2722 C CA . SER A 1 328 ? 6.108 42.542 -24.949 1.00 56.22 328 SER A CA 1
ATOM 2723 C C . SER A 1 328 ? 7.295 41.580 -25.042 1.00 56.22 328 SER A C 1
ATOM 2725 O O . SER A 1 328 ? 8.365 41.980 -25.487 1.00 56.22 328 SER A O 1
ATOM 2727 N N . LEU A 1 329 ? 7.092 40.286 -24.758 1.00 54.03 329 LEU A N 1
ATOM 2728 C CA . LEU A 1 329 ? 8.129 39.258 -24.939 1.00 54.03 329 LEU A CA 1
ATOM 2729 C C . LEU A 1 329 ? 8.534 39.034 -26.406 1.00 54.03 329 LEU A C 1
ATOM 2731 O O . LEU A 1 329 ? 9.664 38.637 -26.672 1.00 54.03 329 LEU A O 1
ATOM 2735 N N . LEU A 1 330 ? 7.630 39.277 -27.361 1.00 55.62 330 LEU A N 1
ATOM 2736 C CA . LEU A 1 330 ? 7.923 39.188 -28.798 1.00 55.62 330 LEU A CA 1
ATOM 2737 C C . LEU A 1 330 ? 8.535 40.482 -29.368 1.00 55.62 330 LEU A C 1
ATOM 2739 O O . LEU A 1 330 ? 9.091 40.450 -30.464 1.00 55.62 330 LEU A O 1
ATOM 2743 N N . GLY A 1 331 ? 8.427 41.607 -28.650 1.00 51.44 331 GLY A N 1
ATOM 2744 C CA . GLY A 1 331 ? 8.923 42.918 -29.078 1.00 51.44 331 GLY A CA 1
ATOM 2745 C C . GLY A 1 331 ? 10.432 43.119 -28.895 1.00 51.44 331 GLY A C 1
ATOM 2746 O O . GLY A 1 331 ? 11.051 43.789 -29.719 1.00 51.44 331 GLY A O 1
ATOM 2747 N N . ASP A 1 332 ? 11.042 42.486 -27.889 1.00 52.47 332 ASP A N 1
ATOM 2748 C CA . ASP A 1 332 ? 12.455 42.690 -27.520 1.00 52.47 332 ASP A CA 1
ATOM 2749 C C . ASP A 1 332 ? 13.423 41.670 -28.151 1.00 52.47 332 ASP A C 1
ATOM 2751 O O . ASP A 1 332 ? 14.362 41.168 -27.532 1.00 52.47 332 ASP A O 1
ATOM 2755 N N . ALA A 1 333 ? 13.257 41.401 -29.448 1.00 50.34 333 ALA A N 1
ATOM 2756 C CA . ALA A 1 333 ? 14.163 40.546 -30.225 1.00 50.34 333 ALA A CA 1
ATOM 2757 C C . ALA A 1 333 ? 15.533 41.196 -30.551 1.00 50.34 333 ALA A C 1
ATOM 2759 O O . ALA A 1 333 ? 16.289 40.664 -31.364 1.00 50.34 333 ALA A O 1
ATOM 2760 N N . ALA A 1 334 ? 15.867 42.343 -29.949 1.00 53.00 334 ALA A N 1
ATOM 2761 C CA . ALA A 1 334 ? 17.092 43.093 -30.246 1.00 53.00 334 ALA A CA 1
ATOM 2762 C C . ALA A 1 334 ? 18.245 42.850 -29.254 1.00 53.00 334 ALA A C 1
ATOM 2764 O O . ALA A 1 334 ? 19.383 43.213 -29.548 1.00 53.00 334 ALA A O 1
ATOM 2765 N N . THR A 1 335 ? 18.006 42.205 -28.106 1.00 55.72 335 THR A N 1
ATOM 2766 C CA . THR A 1 335 ? 19.078 41.833 -27.168 1.00 55.72 335 THR A CA 1
ATOM 2767 C C . THR A 1 335 ? 18.962 40.349 -26.829 1.00 55.72 335 THR A C 1
ATOM 2769 O O . THR A 1 335 ? 17.928 39.874 -26.374 1.00 55.72 335 THR A O 1
ATOM 2772 N N . GLY A 1 336 ? 20.015 39.576 -27.110 1.00 52.69 336 GLY A N 1
ATOM 2773 C CA . GLY A 1 336 ? 20.026 38.103 -27.113 1.00 52.69 336 GLY A CA 1
ATOM 2774 C C . GLY A 1 336 ? 19.709 37.381 -25.791 1.00 52.69 336 GLY A C 1
ATOM 2775 O O . GLY A 1 336 ? 19.964 36.186 -25.695 1.00 52.69 336 GLY A O 1
ATOM 2776 N N . ALA A 1 337 ? 19.150 38.058 -24.784 1.00 51.06 337 ALA A N 1
ATOM 2777 C CA . ALA A 1 337 ? 18.639 37.457 -23.554 1.00 51.06 337 ALA A CA 1
ATOM 2778 C C . ALA A 1 337 ? 17.207 36.883 -23.702 1.00 51.06 337 ALA A C 1
ATOM 2780 O O . ALA A 1 337 ? 16.835 35.975 -22.956 1.00 51.06 337 ALA A O 1
ATOM 2781 N N . GLY A 1 338 ? 16.424 37.353 -24.685 1.00 51.31 338 GLY A N 1
ATOM 2782 C CA . GLY A 1 338 ? 15.018 36.963 -24.902 1.00 51.31 338 GLY A CA 1
ATOM 2783 C C . GLY A 1 338 ? 14.751 35.984 -26.055 1.00 51.31 338 GLY A C 1
ATOM 2784 O O . GLY A 1 338 ? 13.596 35.767 -26.412 1.00 51.31 338 GLY A O 1
ATOM 2785 N N . ALA A 1 339 ? 15.786 35.411 -26.678 1.00 55.09 339 ALA A N 1
ATOM 2786 C CA . ALA A 1 339 ? 15.605 34.555 -27.852 1.00 55.09 339 ALA A CA 1
ATOM 2787 C C . ALA A 1 339 ? 14.885 33.226 -27.509 1.00 55.09 339 ALA A C 1
ATOM 2789 O O . ALA A 1 339 ? 15.160 32.645 -26.452 1.00 55.09 339 ALA A O 1
ATOM 2790 N N . PRO A 1 340 ? 14.019 32.697 -28.402 1.00 47.62 340 PRO A N 1
ATOM 2791 C CA . PRO A 1 340 ? 13.376 31.398 -28.215 1.00 47.62 340 PRO A CA 1
ATOM 2792 C C . PRO A 1 340 ? 14.425 30.303 -27.975 1.00 47.62 340 PRO A C 1
ATOM 2794 O O . PRO A 1 340 ? 15.245 30.020 -28.847 1.00 47.62 340 PRO A O 1
ATOM 2797 N N . GLY A 1 341 ? 14.413 29.714 -26.775 1.00 57.47 341 GLY A N 1
ATOM 2798 C CA . GLY A 1 341 ? 15.382 28.700 -26.337 1.00 57.47 341 GLY A CA 1
ATOM 2799 C C . GLY A 1 341 ? 16.399 29.159 -25.284 1.00 57.47 341 GLY A C 1
ATOM 2800 O O . GLY A 1 341 ? 17.186 28.332 -24.826 1.00 57.47 341 GLY A O 1
ATOM 2801 N N . SER A 1 342 ? 16.388 30.429 -24.854 1.00 61.12 342 SER A N 1
ATOM 2802 C CA . SER A 1 342 ? 17.217 30.866 -23.720 1.00 61.12 342 SER A CA 1
ATOM 2803 C C . SER A 1 342 ? 16.716 30.268 -22.387 1.00 61.12 342 SER A C 1
ATOM 2805 O O . SER A 1 342 ? 15.520 30.000 -22.239 1.00 61.12 342 SER A O 1
ATOM 2807 N N . PRO A 1 343 ? 17.590 30.066 -21.381 1.00 52.84 343 PRO A N 1
ATOM 2808 C CA . PRO A 1 343 ? 17.183 29.545 -20.072 1.00 52.84 343 PRO A CA 1
ATOM 2809 C C . PRO A 1 343 ? 16.128 30.419 -19.380 1.00 52.84 343 PRO A C 1
ATOM 2811 O O . PRO A 1 343 ? 15.201 29.894 -18.773 1.00 52.84 343 PRO A O 1
ATOM 2814 N N . ALA A 1 344 ? 16.221 31.745 -19.534 1.00 54.69 344 ALA A N 1
ATOM 2815 C CA . ALA A 1 344 ? 15.231 32.686 -19.013 1.00 54.69 344 ALA A CA 1
ATOM 2816 C C . ALA A 1 344 ? 13.885 32.575 -19.752 1.00 54.69 344 ALA A C 1
ATOM 2818 O O . ALA A 1 344 ? 12.836 32.588 -19.113 1.00 54.69 344 ALA A O 1
ATOM 2819 N N . TYR A 1 345 ? 13.905 32.381 -21.078 1.00 66.56 345 TYR A N 1
ATOM 2820 C CA . TYR A 1 345 ? 12.702 32.126 -21.877 1.00 66.56 345 TYR A CA 1
ATOM 2821 C C . TYR A 1 345 ? 12.018 30.815 -21.471 1.00 66.56 345 TYR A C 1
ATOM 2823 O O . TYR A 1 345 ? 10.797 30.763 -21.370 1.00 66.56 345 TYR A O 1
ATOM 2831 N N . LYS A 1 346 ? 12.800 29.767 -21.184 1.00 62.47 346 LYS A N 1
ATOM 2832 C CA . LYS A 1 346 ? 12.284 28.463 -20.754 1.00 62.47 346 LYS A CA 1
ATOM 2833 C C . LYS A 1 346 ? 11.652 28.519 -19.362 1.00 62.47 346 LYS A C 1
ATOM 2835 O O . LYS A 1 346 ? 10.529 28.067 -19.207 1.00 62.47 346 LYS A O 1
ATOM 2840 N N . VAL A 1 347 ? 12.315 29.148 -18.389 1.00 65.75 347 VAL A N 1
ATOM 2841 C CA . VAL A 1 347 ? 11.766 29.314 -17.030 1.00 65.75 347 VAL A CA 1
ATOM 2842 C C . VAL A 1 347 ? 10.480 30.143 -17.050 1.00 65.75 347 VAL A C 1
ATOM 2844 O O . VAL A 1 347 ? 9.515 29.789 -16.381 1.00 65.75 347 VAL A O 1
ATOM 2847 N N . LEU A 1 348 ? 10.421 31.206 -17.858 1.00 63.59 348 LEU A N 1
ATOM 2848 C CA . LEU A 1 348 ? 9.201 32.005 -18.006 1.00 63.59 348 LEU A CA 1
ATOM 2849 C C . LEU A 1 348 ? 8.083 31.246 -18.734 1.00 63.59 348 LEU A C 1
ATOM 2851 O O . LEU A 1 348 ? 6.920 31.393 -18.366 1.00 63.59 348 LEU A O 1
ATOM 2855 N N . LEU A 1 349 ? 8.411 30.420 -19.732 1.00 68.62 349 LEU A N 1
ATOM 2856 C CA . LEU A 1 349 ? 7.439 29.570 -20.422 1.00 68.62 349 LEU A CA 1
ATOM 2857 C C . LEU A 1 349 ? 6.888 28.476 -19.495 1.00 68.62 349 LEU A C 1
ATOM 2859 O O . LEU A 1 349 ? 5.686 28.233 -19.496 1.00 68.62 349 LEU A O 1
ATOM 2863 N N . ASP A 1 350 ? 7.741 27.875 -18.667 1.00 65.25 350 ASP A N 1
ATOM 2864 C CA . ASP A 1 350 ? 7.360 26.854 -17.690 1.00 65.25 350 ASP A CA 1
ATOM 2865 C C . ASP A 1 350 ? 6.484 27.456 -16.577 1.00 65.25 350 ASP A C 1
ATOM 2867 O O . ASP A 1 350 ? 5.436 26.901 -16.247 1.00 65.25 350 ASP A O 1
ATOM 2871 N N . GLN A 1 351 ? 6.829 28.648 -16.073 1.00 66.94 351 GLN A N 1
ATOM 2872 C CA . GLN A 1 351 ? 6.007 29.373 -15.096 1.00 66.94 351 GLN A CA 1
ATOM 2873 C C . GLN A 1 351 ? 4.641 29.778 -15.683 1.00 66.94 351 GLN A C 1
ATOM 2875 O O . GLN A 1 351 ? 3.615 29.731 -15.000 1.00 66.94 351 GLN A O 1
ATOM 2880 N N . LEU A 1 352 ? 4.614 30.154 -16.966 1.00 70.56 352 LEU A N 1
ATOM 2881 C CA . LEU A 1 352 ? 3.394 30.513 -17.685 1.00 70.56 352 LEU A CA 1
ATOM 2882 C C . LEU A 1 352 ? 2.502 29.292 -17.956 1.00 70.56 352 LEU A C 1
ATOM 2884 O O . LEU A 1 352 ? 1.281 29.396 -17.837 1.00 70.56 352 LEU A O 1
ATOM 2888 N N . ASN A 1 353 ? 3.094 28.144 -18.288 1.00 68.12 353 ASN A N 1
ATOM 2889 C CA . ASN A 1 353 ? 2.374 26.885 -18.471 1.00 68.12 353 ASN A CA 1
ATOM 2890 C C . ASN A 1 353 ? 1.780 26.394 -17.147 1.00 68.12 353 ASN A C 1
ATOM 2892 O O . ASN A 1 353 ? 0.596 26.070 -17.115 1.00 68.12 353 ASN A O 1
ATOM 2896 N N . ALA A 1 354 ? 2.541 26.461 -16.051 1.00 63.72 354 ALA A N 1
ATOM 2897 C CA . ALA A 1 354 ? 2.053 26.123 -14.715 1.00 63.72 354 ALA A CA 1
ATOM 2898 C C . ALA A 1 354 ? 0.866 27.009 -14.291 1.00 63.72 354 ALA A C 1
ATOM 2900 O O . ALA A 1 354 ? -0.130 26.519 -13.765 1.00 63.72 354 ALA A O 1
ATOM 2901 N N . SER A 1 355 ? 0.921 28.313 -14.589 1.00 62.19 355 SER A N 1
ATOM 2902 C CA . SER A 1 355 ? -0.195 29.225 -14.313 1.00 62.19 355 SER A CA 1
ATOM 2903 C C . SER A 1 355 ? -1.419 28.960 -15.209 1.00 62.19 355 SER A C 1
ATOM 2905 O O . SER A 1 355 ? -2.556 29.096 -14.754 1.00 62.19 355 SER A O 1
ATOM 2907 N N . CYS A 1 356 ? -1.218 28.535 -16.464 1.00 63.62 356 CYS A N 1
ATOM 2908 C CA . CYS A 1 356 ? -2.313 28.122 -17.349 1.00 63.62 356 CYS A CA 1
ATOM 2909 C C . CYS A 1 356 ? -2.971 26.811 -16.888 1.00 63.62 356 CYS A C 1
ATOM 2911 O O . CYS A 1 356 ? -4.196 26.707 -16.943 1.00 63.62 356 CYS A O 1
ATOM 2913 N N . GLU A 1 357 ? -2.186 25.842 -16.411 1.00 64.88 357 GLU A N 1
ATOM 2914 C CA . GLU A 1 357 ? -2.687 24.588 -15.838 1.00 64.88 357 GLU A CA 1
ATOM 2915 C C . GLU A 1 357 ? -3.483 24.839 -14.557 1.00 64.88 357 GLU A C 1
ATOM 2917 O O . GLU A 1 357 ? -4.598 24.338 -14.428 1.00 64.88 357 GLU A O 1
ATOM 2922 N N . GLU A 1 358 ? -2.985 25.682 -13.648 1.00 61.53 358 GLU A N 1
ATOM 2923 C CA . GLU A 1 358 ? -3.725 26.015 -12.427 1.00 61.53 358 GLU A CA 1
ATOM 2924 C C . GLU A 1 358 ? -5.053 26.725 -12.745 1.00 61.53 358 GLU A C 1
ATOM 2926 O O . GLU A 1 358 ? -6.073 26.464 -12.105 1.00 61.53 358 GLU A O 1
ATOM 2931 N N . LEU A 1 359 ? -5.087 27.572 -13.780 1.00 67.69 359 LEU A N 1
ATOM 2932 C CA . LEU A 1 359 ? -6.319 28.217 -14.233 1.00 67.69 359 LEU A CA 1
ATOM 2933 C C . LEU A 1 359 ? -7.324 27.221 -14.840 1.00 67.69 359 LEU A C 1
ATOM 2935 O O . LEU A 1 359 ? -8.527 27.382 -14.626 1.00 67.69 359 LEU A O 1
ATOM 2939 N N . GLU A 1 360 ? -6.873 26.208 -15.587 1.00 61.84 360 GLU A N 1
ATOM 2940 C CA . GLU A 1 360 ? -7.755 25.149 -16.106 1.00 61.84 360 GLU A CA 1
ATOM 2941 C C . GLU A 1 360 ? -8.284 24.246 -14.987 1.00 61.84 360 GLU A C 1
ATOM 2943 O O . GLU A 1 360 ? -9.486 23.984 -14.940 1.00 61.84 360 GLU A O 1
ATOM 2948 N N . VAL A 1 361 ? -7.446 23.893 -14.008 1.00 64.19 361 VAL A N 1
ATOM 2949 C CA . VAL A 1 361 ? -7.881 23.160 -12.806 1.00 64.19 361 VAL A CA 1
ATOM 2950 C C . VAL A 1 361 ? -8.950 23.953 -12.050 1.00 64.19 361 VAL A C 1
ATOM 2952 O O . VAL A 1 361 ? -10.000 23.414 -11.706 1.00 64.19 361 VAL A O 1
ATOM 2955 N N . ARG A 1 362 ? -8.761 25.266 -11.869 1.00 62.47 362 ARG A N 1
ATOM 2956 C CA . ARG A 1 362 ? -9.757 26.128 -11.205 1.00 62.47 362 ARG A CA 1
ATOM 2957 C C . ARG A 1 362 ? -11.052 26.265 -12.014 1.00 62.47 362 ARG A C 1
ATOM 2959 O O . ARG A 1 362 ? -12.127 26.380 -11.425 1.00 62.47 362 ARG A O 1
ATOM 2966 N N . LYS A 1 363 ? -10.999 26.224 -13.351 1.00 62.19 363 LYS A N 1
ATOM 2967 C CA . LYS A 1 363 ? -12.207 26.182 -14.200 1.00 62.19 363 LYS A CA 1
ATOM 2968 C C . LYS A 1 363 ? -12.952 24.856 -14.080 1.00 62.19 363 LYS A C 1
ATOM 2970 O O . LYS A 1 363 ? -14.183 24.879 -14.024 1.00 62.19 363 LYS A O 1
ATOM 2975 N N . GLU A 1 364 ? -12.244 23.730 -14.034 1.00 59.62 364 GLU A N 1
ATOM 2976 C CA . GLU A 1 364 ? -12.847 22.412 -13.818 1.00 59.62 364 GLU A CA 1
ATOM 2977 C C . GLU A 1 364 ? -13.478 22.313 -12.430 1.00 59.62 364 GLU A C 1
ATOM 2979 O O . GLU A 1 364 ? -14.627 21.887 -12.317 1.00 59.62 364 GLU A O 1
ATOM 2984 N N . GLU A 1 365 ? -12.807 22.810 -11.390 1.00 58.44 365 GLU A N 1
ATOM 2985 C CA . GLU A 1 365 ? -13.362 22.901 -10.036 1.00 58.44 365 GLU A CA 1
ATOM 2986 C C . GLU A 1 365 ? -14.656 23.727 -10.012 1.00 58.44 365 GLU A C 1
ATOM 2988 O O . GLU A 1 365 ? -15.663 23.287 -9.457 1.00 58.44 365 GLU A O 1
ATOM 2993 N N . VAL A 1 366 ? -14.688 24.887 -10.679 1.00 64.12 366 VAL A N 1
ATOM 2994 C CA . VAL A 1 366 ? -15.896 25.726 -10.771 1.00 64.12 366 VAL A CA 1
ATOM 2995 C C . VAL A 1 366 ? -17.011 25.048 -11.577 1.00 64.12 366 VAL A C 1
ATOM 2997 O O . VAL A 1 366 ? -18.183 25.156 -11.210 1.00 64.12 366 VAL A O 1
ATOM 3000 N N . LEU A 1 367 ? -16.689 24.326 -12.654 1.00 56.94 367 LEU A N 1
ATOM 3001 C CA . LEU A 1 367 ? -17.669 23.558 -13.430 1.00 56.94 367 LEU A CA 1
ATOM 3002 C C . LEU A 1 367 ? -18.246 22.386 -12.628 1.00 56.94 367 LEU A C 1
ATOM 3004 O O . LEU A 1 367 ? -19.456 22.156 -12.678 1.00 56.94 367 LEU A O 1
ATOM 3008 N N . ILE A 1 368 ? -17.416 21.696 -11.844 1.00 59.22 368 ILE A N 1
ATOM 3009 C CA . ILE A 1 368 ? -17.831 20.616 -10.942 1.00 59.22 368 ILE A CA 1
ATOM 3010 C C . ILE A 1 368 ? -18.714 21.174 -9.824 1.00 59.22 368 ILE A C 1
ATOM 3012 O O . ILE A 1 368 ? -19.798 20.641 -9.589 1.00 59.22 368 ILE A O 1
ATOM 3016 N N . LEU A 1 369 ? -18.318 22.283 -9.194 1.00 55.94 369 LEU A N 1
ATOM 3017 C CA . LEU A 1 369 ? -19.122 22.960 -8.174 1.00 55.94 369 LEU A CA 1
ATOM 3018 C C . LEU A 1 369 ? -20.465 23.432 -8.746 1.00 55.94 369 LEU A C 1
ATOM 3020 O O . LEU A 1 369 ? -21.502 23.248 -8.114 1.00 55.94 369 LEU A O 1
ATOM 3024 N N . ARG A 1 370 ? -20.485 23.952 -9.979 1.00 53.97 370 ARG A N 1
ATOM 3025 C CA . ARG A 1 370 ? -21.717 24.347 -10.681 1.00 53.97 370 ARG A CA 1
ATOM 3026 C C . ARG A 1 370 ? -22.608 23.145 -11.008 1.00 53.97 370 ARG A C 1
ATOM 3028 O O . ARG A 1 370 ? -23.820 23.233 -10.829 1.00 53.97 370 ARG A O 1
ATOM 3035 N N . SER A 1 371 ? -22.031 22.026 -11.448 1.00 53.69 371 SER A N 1
ATOM 3036 C CA . SER A 1 371 ? -22.761 20.774 -11.694 1.00 53.69 371 SER A CA 1
ATOM 3037 C C . SER A 1 371 ? -23.345 20.199 -10.403 1.00 53.69 371 SER A C 1
ATOM 3039 O O . SER A 1 371 ? -24.466 19.693 -10.406 1.00 53.69 371 SER A O 1
ATOM 3041 N N . GLN A 1 372 ? -22.610 20.298 -9.295 1.00 46.03 372 GLN A N 1
ATOM 3042 C CA . GLN A 1 372 ? -23.060 19.855 -7.979 1.00 46.03 372 GLN A CA 1
ATOM 3043 C C . GLN A 1 372 ? -24.167 20.755 -7.430 1.00 46.03 372 GLN A C 1
ATOM 3045 O O . GLN A 1 372 ? -25.151 20.233 -6.918 1.00 46.03 372 GLN A O 1
ATOM 3050 N N . LEU A 1 373 ? -24.076 22.077 -7.608 1.00 56.72 373 LEU A N 1
ATOM 3051 C CA . LEU A 1 373 ? -25.111 23.013 -7.158 1.00 56.72 373 LEU A CA 1
ATOM 3052 C C . LEU A 1 373 ? -26.422 22.841 -7.942 1.00 56.72 373 LEU A C 1
ATOM 3054 O O . LEU A 1 373 ? -27.502 22.865 -7.357 1.00 56.72 373 LEU A O 1
ATOM 3058 N N . VAL A 1 374 ? -26.342 22.635 -9.264 1.00 56.09 374 VAL A N 1
ATOM 3059 C CA . VAL A 1 374 ? -27.519 22.374 -10.115 1.00 56.09 374 VAL A CA 1
ATOM 3060 C C . VAL A 1 374 ? -28.145 21.019 -9.771 1.00 56.09 374 VAL A C 1
ATOM 3062 O O . VAL A 1 374 ? -29.356 20.948 -9.573 1.00 56.09 374 VAL A O 1
ATOM 3065 N N . SER A 1 375 ? -27.330 19.978 -9.570 1.00 49.62 375 SER A N 1
ATOM 3066 C CA . SER A 1 375 ? -27.803 18.648 -9.159 1.00 49.62 375 SER A CA 1
ATOM 3067 C C . SER A 1 375 ? -28.403 18.638 -7.743 1.00 49.62 375 SER A C 1
ATOM 3069 O O . SER A 1 375 ? -29.415 17.981 -7.502 1.00 49.62 375 SER A O 1
ATOM 3071 N N . GLN A 1 376 ? -27.851 19.421 -6.809 1.00 46.69 376 GLN A N 1
ATOM 3072 C CA . GLN A 1 376 ? -28.402 19.600 -5.461 1.00 46.69 376 GLN A CA 1
ATOM 3073 C C . GLN A 1 376 ? -29.733 20.373 -5.492 1.00 46.69 376 GLN A C 1
ATOM 3075 O O . GLN A 1 376 ? -30.652 20.046 -4.743 1.00 46.69 376 GLN A O 1
ATOM 3080 N N . LYS A 1 377 ? -29.876 21.345 -6.404 1.00 52.66 377 LYS A N 1
ATOM 3081 C CA . LYS A 1 377 ? -31.098 22.144 -6.596 1.00 52.66 377 LYS A CA 1
ATOM 3082 C C . LYS A 1 377 ? -32.236 21.346 -7.247 1.00 52.66 377 LYS A C 1
ATOM 3084 O O . LYS A 1 377 ? -33.390 21.535 -6.870 1.00 52.66 377 LYS A O 1
ATOM 3089 N N . GLU A 1 378 ? -31.921 20.429 -8.161 1.00 47.91 378 GLU A N 1
ATOM 3090 C CA . GLU A 1 378 ? -32.886 19.479 -8.742 1.00 47.91 378 GLU A CA 1
ATOM 3091 C C . GLU A 1 378 ? -33.286 18.380 -7.740 1.00 47.91 378 GLU A C 1
ATOM 3093 O O . GLU A 1 378 ? -34.447 17.977 -7.692 1.00 47.91 378 GLU A O 1
ATOM 3098 N N . ALA A 1 379 ? -32.365 17.955 -6.866 1.00 45.28 379 ALA A N 1
ATOM 3099 C CA . ALA A 1 379 ? -32.634 16.961 -5.825 1.00 45.28 379 ALA A CA 1
ATOM 3100 C C . ALA A 1 379 ? -33.472 17.495 -4.645 1.00 45.28 379 ALA A C 1
ATOM 3102 O O . ALA A 1 379 ? -34.174 16.716 -3.997 1.00 45.28 379 ALA A O 1
ATOM 3103 N N . MET A 1 380 ? -33.429 18.804 -4.367 1.00 42.50 380 MET A N 1
ATOM 3104 C CA . MET A 1 380 ? -34.266 19.435 -3.335 1.00 42.50 380 MET A CA 1
ATOM 3105 C C . MET A 1 380 ? -35.719 19.646 -3.781 1.00 42.50 380 MET A C 1
ATOM 3107 O O . MET A 1 380 ? -36.627 19.554 -2.962 1.00 42.50 380 MET A O 1
ATOM 3111 N N . HIS A 1 381 ? -35.978 19.830 -5.079 1.00 38.25 381 HIS A N 1
ATOM 3112 C CA . HIS A 1 381 ? -37.337 20.083 -5.579 1.00 38.25 381 HIS A CA 1
ATOM 3113 C C . HIS A 1 381 ? -38.291 18.877 -5.466 1.00 38.25 381 HIS A C 1
ATOM 3115 O O . HIS A 1 381 ? -39.499 19.040 -5.617 1.00 38.25 381 HIS A O 1
ATOM 3121 N N . HIS A 1 382 ? -37.764 17.681 -5.178 1.00 40.47 382 HIS A N 1
ATOM 3122 C CA . HIS A 1 382 ? -38.533 16.438 -5.061 1.00 40.47 382 HIS A CA 1
ATOM 3123 C C . HIS A 1 382 ? -38.710 15.925 -3.622 1.00 40.47 382 HIS A C 1
ATOM 3125 O O . HIS A 1 382 ? -39.235 14.825 -3.443 1.00 40.47 382 HIS A O 1
ATOM 3131 N N . LYS A 1 383 ? -38.285 16.676 -2.594 1.00 36.59 383 LYS A N 1
ATOM 3132 C CA . LYS A 1 383 ? -38.290 16.179 -1.204 1.00 36.59 383 LYS A CA 1
ATOM 3133 C C . LYS A 1 383 ? -39.003 17.035 -0.155 1.00 36.59 383 LYS A C 1
ATOM 3135 O O . LYS A 1 383 ? -39.164 16.544 0.956 1.00 36.59 383 LYS A O 1
ATOM 3140 N N . ASP A 1 384 ? -39.504 18.217 -0.501 1.00 35.81 384 ASP A N 1
ATOM 3141 C CA . ASP A 1 384 ? -40.082 19.149 0.484 1.00 35.81 384 ASP A CA 1
ATOM 3142 C C . ASP A 1 384 ? -41.596 18.984 0.738 1.00 35.81 384 ASP A C 1
ATOM 3144 O O . ASP A 1 384 ? -42.213 19.843 1.360 1.00 35.81 384 ASP A O 1
ATOM 3148 N N . GLU A 1 385 ? -42.224 17.877 0.316 1.00 33.91 385 GLU A N 1
ATOM 3149 C CA . GLU A 1 385 ? -43.667 17.671 0.552 1.00 33.91 385 GLU A CA 1
ATOM 3150 C C . GLU A 1 385 ? -44.042 16.882 1.816 1.00 33.91 385 GLU A C 1
ATOM 3152 O O . GLU A 1 385 ? -45.232 16.770 2.112 1.00 33.91 385 GLU A O 1
ATOM 3157 N N . LYS A 1 386 ? -43.101 16.375 2.625 1.00 36.12 386 LYS A N 1
ATOM 3158 C CA . LYS A 1 386 ? -43.461 15.753 3.913 1.00 36.12 386 LYS A CA 1
ATOM 3159 C C . LYS A 1 386 ? -42.442 16.012 5.020 1.00 36.12 386 LYS A C 1
ATOM 3161 O O . LYS A 1 386 ? -41.265 15.729 4.859 1.00 36.12 386 LYS A O 1
ATOM 3166 N N . GLU A 1 387 ? -42.999 16.444 6.156 1.00 29.08 387 GLU A N 1
ATOM 3167 C CA . GLU A 1 387 ? -42.430 16.516 7.513 1.00 29.08 387 GLU A CA 1
ATOM 3168 C C . GLU A 1 387 ? -41.705 17.815 7.908 1.00 29.08 387 GLU A C 1
ATOM 3170 O O . GLU A 1 387 ? -40.486 17.920 7.955 1.00 29.08 387 GLU A O 1
ATOM 3175 N N . THR A 1 388 ? -42.508 18.793 8.334 1.00 30.95 388 THR A N 1
ATOM 3176 C CA . THR A 1 388 ? -42.138 19.784 9.358 1.00 30.95 388 THR A CA 1
ATOM 3177 C C . THR A 1 388 ? -43.162 19.680 10.479 1.00 30.95 388 THR A C 1
ATOM 3179 O O . THR A 1 388 ? -44.336 19.819 10.170 1.00 30.95 388 THR A O 1
ATOM 3182 N N . MET A 1 389 ? -42.732 19.420 11.723 1.00 30.31 389 MET A N 1
ATOM 3183 C CA . MET A 1 389 ? -43.310 19.952 12.974 1.00 30.31 389 MET A CA 1
ATOM 3184 C C . MET A 1 389 ? -42.465 19.506 14.186 1.00 30.31 389 MET A C 1
ATOM 3186 O O . MET A 1 389 ? -42.667 18.414 14.710 1.00 30.31 389 MET A O 1
ATOM 3190 N N . THR A 1 390 ? -41.593 20.385 14.690 1.00 30.05 390 THR A N 1
ATOM 3191 C CA . THR A 1 390 ? -41.283 20.429 16.130 1.00 30.05 390 THR A CA 1
ATOM 3192 C C . THR A 1 390 ? -41.061 21.884 16.536 1.00 30.05 390 THR A C 1
ATOM 3194 O O . THR A 1 390 ? -40.068 22.504 16.162 1.00 30.05 390 THR A O 1
ATOM 3197 N N . GLU A 1 391 ? -42.031 22.438 17.262 1.00 29.80 391 GLU A N 1
ATOM 3198 C CA . GLU A 1 391 ? -41.990 23.776 17.854 1.00 29.80 391 GLU A CA 1
ATOM 3199 C C . GLU A 1 391 ? -41.023 23.838 19.056 1.00 29.80 391 GLU A C 1
ATOM 3201 O O . GLU A 1 391 ? -40.969 22.897 19.853 1.00 29.80 391 GLU A O 1
ATOM 3206 N N . PRO A 1 392 ? -40.314 24.962 19.264 1.00 31.48 392 PRO A N 1
ATOM 3207 C CA . PRO A 1 392 ? -39.666 25.297 20.525 1.00 31.48 392 PRO A CA 1
ATOM 3208 C C . PRO A 1 392 ? -40.599 26.166 21.385 1.00 31.48 392 PRO A C 1
ATOM 3210 O O . PRO A 1 392 ? -40.705 27.374 21.188 1.00 31.48 392 PRO A O 1
ATOM 3213 N N . SER A 1 393 ? -41.265 25.562 22.370 1.00 34.34 393 SER A N 1
ATOM 3214 C CA . SER A 1 393 ? -42.072 26.283 23.364 1.00 34.34 393 SER A CA 1
ATOM 3215 C C . SER A 1 393 ? -41.989 25.607 24.734 1.00 34.34 393 SER A C 1
ATOM 3217 O O . SER A 1 393 ? -42.950 25.005 25.202 1.00 34.34 393 SER A O 1
ATOM 3219 N N . VAL A 1 394 ? -40.837 25.717 25.398 1.00 35.66 394 VAL A N 1
ATOM 3220 C CA . VAL A 1 394 ? -40.728 25.510 26.852 1.00 35.66 394 VAL A CA 1
ATOM 3221 C C . VAL A 1 394 ? -39.650 26.452 27.386 1.00 35.66 394 VAL A C 1
ATOM 3223 O O . VAL A 1 394 ? -38.513 26.037 27.550 1.00 35.66 394 VAL A O 1
ATOM 3226 N N . PHE A 1 395 ? -39.969 27.735 27.583 1.00 35.78 395 PHE A N 1
ATOM 3227 C CA . PHE A 1 395 ? -39.279 28.583 28.579 1.00 35.78 395 PHE A CA 1
ATOM 3228 C C . PHE A 1 395 ? -40.033 29.885 28.923 1.00 35.78 395 PHE A C 1
ATOM 3230 O O . PHE A 1 395 ? -39.428 30.869 29.344 1.00 35.78 395 PHE A O 1
ATOM 3237 N N . THR A 1 396 ? -41.360 29.917 28.759 1.00 36.50 396 THR A N 1
ATOM 3238 C CA . THR A 1 396 ? -42.167 31.136 28.973 1.00 36.50 396 THR A CA 1
ATOM 3239 C C . THR A 1 396 ? -43.103 31.070 30.182 1.00 36.50 396 THR A C 1
ATOM 3241 O O . THR A 1 396 ? -43.718 32.080 30.512 1.00 36.50 396 THR A O 1
ATOM 3244 N N . GLU A 1 397 ? -43.188 29.937 30.886 1.00 37.25 397 GLU A N 1
ATOM 3245 C CA . GLU A 1 397 ? -44.092 29.782 32.041 1.00 37.25 397 GLU A CA 1
ATOM 3246 C C . GLU A 1 397 ? -43.466 30.070 33.414 1.00 37.25 397 GLU A C 1
ATOM 3248 O O . GLU A 1 397 ? -44.209 30.267 34.373 1.00 37.25 397 GLU A O 1
ATOM 3253 N N . ASP A 1 398 ? -42.144 30.234 33.518 1.00 44.00 398 ASP A N 1
ATOM 3254 C CA . ASP A 1 398 ? -41.490 30.523 34.810 1.00 44.00 398 ASP A CA 1
ATOM 3255 C C . ASP A 1 398 ? -41.197 32.010 35.066 1.00 44.00 398 ASP A C 1
ATOM 3257 O O . ASP A 1 398 ? -40.714 32.381 36.135 1.00 44.00 398 ASP A O 1
ATOM 3261 N N . VAL A 1 399 ? -41.550 32.906 34.139 1.00 45.00 399 VAL A N 1
ATOM 3262 C CA . VAL A 1 399 ? -41.327 34.358 34.313 1.00 45.00 399 VAL A CA 1
ATOM 3263 C C . VAL A 1 399 ? -42.545 35.074 34.923 1.00 45.00 399 VAL A C 1
ATOM 3265 O O . VAL A 1 399 ? -42.430 36.200 35.402 1.00 45.00 399 VAL A O 1
ATOM 3268 N N . SER A 1 400 ? -43.712 34.426 34.998 1.00 41.91 400 SER A N 1
ATOM 3269 C CA . SER A 1 400 ? -44.945 35.038 35.525 1.00 41.91 400 SER A CA 1
ATOM 3270 C C . SER A 1 400 ? -45.125 34.921 37.047 1.00 41.91 400 SER A C 1
ATOM 3272 O O . SER A 1 400 ? -46.095 35.456 37.585 1.00 41.91 400 SER A O 1
ATOM 3274 N N . LYS A 1 401 ? -44.199 34.263 37.763 1.00 49.91 401 LYS A N 1
ATOM 3275 C CA . LYS A 1 401 ? -44.281 34.046 39.223 1.00 49.91 401 LYS A CA 1
ATOM 3276 C C . LYS A 1 401 ? -43.329 34.899 40.072 1.00 49.91 401 LYS A C 1
ATOM 3278 O O . LYS A 1 401 ? -43.320 34.750 41.291 1.00 49.91 401 LYS A O 1
ATOM 3283 N N . LEU A 1 402 ? -42.564 35.815 39.477 1.00 42.94 402 LEU A N 1
ATOM 3284 C CA . LEU A 1 402 ? -41.667 36.705 40.222 1.00 42.94 402 LEU A CA 1
ATOM 3285 C C . LEU A 1 402 ? -42.328 38.066 40.465 1.00 42.94 402 LEU A C 1
ATOM 3287 O O . LEU A 1 402 ? -42.784 38.735 39.541 1.00 42.94 402 LEU A O 1
ATOM 3291 N N . LYS A 1 403 ? -42.399 38.457 41.738 1.00 50.62 403 LYS A N 1
ATOM 3292 C CA . LYS A 1 403 ? -43.227 39.559 42.241 1.00 50.62 403 LYS A CA 1
ATOM 3293 C C . LYS A 1 403 ? -42.669 40.970 41.989 1.00 50.62 403 LYS A C 1
ATOM 3295 O O . LYS A 1 403 ? -43.290 41.912 42.450 1.00 50.62 403 LYS A O 1
ATOM 3300 N N . ASP A 1 404 ? -41.606 41.147 41.202 1.00 56.38 404 ASP A N 1
ATOM 3301 C CA . ASP A 1 404 ? -41.018 42.469 40.917 1.00 56.38 404 ASP A CA 1
ATOM 3302 C C . ASP A 1 404 ? -40.720 42.657 39.417 1.00 56.38 404 ASP A C 1
ATOM 3304 O O . ASP A 1 404 ? -39.583 42.741 38.957 1.00 56.38 404 ASP A O 1
ATOM 3308 N N . ALA A 1 405 ? -41.785 42.728 38.614 1.00 55.25 405 ALA A N 1
ATOM 3309 C CA . ALA A 1 405 ? -41.716 42.896 37.156 1.00 55.25 405 ALA A CA 1
ATOM 3310 C C . ALA A 1 405 ? -41.331 44.322 36.687 1.00 55.25 405 ALA A C 1
ATOM 3312 O O . ALA A 1 405 ? -41.190 44.563 35.485 1.00 55.25 405 ALA A O 1
ATOM 3313 N N . GLY A 1 406 ? -41.173 45.280 37.606 1.00 55.78 406 GLY A N 1
ATOM 3314 C CA . GLY A 1 406 ? -40.822 46.669 37.286 1.00 55.78 406 GLY A CA 1
ATOM 3315 C C . GLY A 1 406 ? -39.324 46.877 37.061 1.00 55.78 406 GLY A C 1
ATOM 3316 O O . GLY A 1 406 ? -38.919 47.447 36.050 1.00 55.78 406 GLY A O 1
ATOM 3317 N N . GLU A 1 407 ? -38.490 46.370 37.967 1.00 54.62 407 GLU A N 1
ATOM 3318 C CA . GLU A 1 407 ? -37.056 46.687 37.999 1.00 54.62 407 GLU A CA 1
ATOM 3319 C C . GLU A 1 407 ? -36.264 45.954 36.910 1.00 54.62 407 GLU A C 1
ATOM 3321 O O . GLU A 1 407 ? -35.418 46.549 36.242 1.00 54.62 407 GLU A O 1
ATOM 3326 N N . ILE A 1 408 ? -36.610 44.692 36.637 1.00 54.84 408 ILE A N 1
ATOM 3327 C CA . ILE A 1 408 ? -35.963 43.882 35.592 1.00 54.84 408 ILE A CA 1
ATOM 3328 C C . ILE A 1 408 ? -36.278 44.436 34.196 1.00 54.84 408 ILE A C 1
ATOM 3330 O O . ILE A 1 408 ? -35.407 44.487 33.323 1.00 54.84 408 ILE A O 1
ATOM 3334 N N . LYS A 1 409 ? -37.510 44.913 33.983 1.00 58.16 409 LYS A N 1
ATOM 3335 C CA . LYS A 1 409 ? -37.909 45.542 32.719 1.00 58.16 409 LYS A CA 1
ATOM 3336 C C . LYS A 1 409 ? -37.182 46.872 32.514 1.00 58.16 409 LYS A C 1
ATOM 3338 O O . LYS A 1 409 ? -36.729 47.144 31.403 1.00 58.16 409 LYS A O 1
ATOM 3343 N N . GLN A 1 410 ? -37.020 47.661 33.577 1.00 63.72 410 GLN A N 1
ATOM 3344 C CA . GLN A 1 410 ? -36.286 48.925 33.536 1.00 63.72 410 GLN A CA 1
ATOM 3345 C C . GLN A 1 410 ? -34.798 48.695 33.228 1.00 63.72 410 GLN A C 1
ATOM 3347 O O . GLN A 1 410 ? -34.258 49.335 32.330 1.00 63.72 410 GLN A O 1
ATOM 3352 N N . ALA A 1 411 ? -34.161 47.718 33.884 1.00 62.50 411 ALA A N 1
ATOM 3353 C CA . ALA A 1 411 ? -32.762 47.364 33.650 1.00 62.50 411 ALA A CA 1
ATOM 3354 C C . ALA A 1 411 ? -32.515 46.847 32.222 1.00 62.50 411 ALA A C 1
ATOM 3356 O O . ALA A 1 411 ? -31.533 47.227 31.586 1.00 62.50 411 ALA A O 1
ATOM 3357 N N . TYR A 1 412 ? -33.430 46.037 31.679 1.00 64.38 412 TYR A N 1
ATOM 3358 C CA . TYR A 1 412 ? -33.335 45.542 30.303 1.00 64.38 412 TYR A CA 1
ATOM 3359 C C . TYR A 1 412 ? -33.480 46.664 29.262 1.00 64.38 412 TYR A C 1
ATOM 3361 O O . TYR A 1 412 ? -32.754 46.685 28.267 1.00 64.38 412 TYR A O 1
ATOM 3369 N N . ILE A 1 413 ? -34.382 47.624 29.496 1.00 70.19 413 ILE A N 1
ATOM 3370 C CA . ILE A 1 413 ? -34.553 48.794 28.622 1.00 70.19 413 ILE A CA 1
ATOM 3371 C C . ILE A 1 413 ? -33.313 49.693 28.688 1.00 70.19 413 ILE A C 1
ATOM 3373 O O . ILE A 1 413 ? -32.754 50.030 27.645 1.00 70.19 413 ILE A O 1
ATOM 3377 N N . SER A 1 414 ? -32.809 49.993 29.888 1.00 60.50 414 SER A N 1
ATOM 3378 C CA . SER A 1 414 ? -31.595 50.799 30.060 1.00 60.50 414 SER A CA 1
ATOM 3379 C C . SER A 1 414 ? -30.360 50.154 29.423 1.00 60.50 414 SER A C 1
ATOM 3381 O O . SER A 1 414 ? -29.555 50.858 28.820 1.00 60.50 414 SER A O 1
ATOM 3383 N N . LEU A 1 415 ? -30.226 48.824 29.481 1.00 65.38 415 LEU A N 1
ATOM 3384 C CA . LEU A 1 415 ? -29.123 48.099 28.839 1.00 65.38 415 LEU A CA 1
ATOM 3385 C C . LEU A 1 415 ? -29.234 48.090 27.303 1.00 65.38 415 LEU A C 1
ATOM 3387 O O . LEU A 1 415 ? -28.232 48.098 26.587 1.00 65.38 415 LEU A O 1
ATOM 3391 N N . LYS A 1 416 ? -30.459 48.081 26.772 1.00 75.50 416 LYS A N 1
ATOM 3392 C CA . LYS A 1 416 ? -30.702 48.144 25.327 1.00 75.50 416 LYS A CA 1
ATOM 3393 C C . LYS A 1 416 ? -30.383 49.527 24.760 1.00 75.50 416 LYS A C 1
ATOM 3395 O O . LYS A 1 416 ? -29.841 49.623 23.659 1.00 75.50 416 LYS A O 1
ATOM 3400 N N . ASP A 1 417 ? -30.682 50.579 25.514 1.00 71.00 417 ASP A N 1
ATOM 3401 C CA . ASP A 1 417 ? -30.405 51.955 25.108 1.00 71.00 417 ASP A CA 1
ATOM 3402 C C . ASP A 1 417 ? -28.906 52.286 25.187 1.00 71.00 417 ASP A C 1
ATOM 3404 O O . ASP A 1 417 ? -28.377 52.944 24.288 1.00 71.00 417 ASP A O 1
ATOM 3408 N N . THR A 1 418 ? -28.181 51.755 26.179 1.00 68.38 418 THR A N 1
ATOM 3409 C CA . THR A 1 418 ? -26.715 51.903 26.250 1.00 68.38 418 THR A CA 1
ATOM 3410 C C . THR A 1 418 ? -25.997 51.138 25.141 1.00 68.38 418 THR A C 1
ATOM 3412 O O . THR A 1 418 ? -25.070 51.685 24.543 1.00 68.38 418 THR A O 1
ATOM 3415 N N . ASN A 1 419 ? -26.451 49.929 24.789 1.00 58.16 419 ASN A N 1
ATOM 3416 C CA . ASN A 1 419 ? -25.889 49.181 23.659 1.00 58.16 419 ASN A CA 1
ATOM 3417 C C . ASN A 1 419 ? -26.103 49.898 22.319 1.00 58.16 419 ASN A C 1
ATOM 3419 O O . ASN A 1 419 ? -25.164 50.010 21.535 1.00 58.16 419 ASN A O 1
ATOM 3423 N N . LYS A 1 420 ? -27.287 50.474 22.080 1.00 73.62 420 LYS A N 1
ATOM 3424 C CA . LYS A 1 420 ? -27.533 51.278 20.870 1.00 73.62 420 LYS A CA 1
ATOM 3425 C C . LYS A 1 420 ? -26.648 52.522 20.793 1.00 73.62 420 LYS A C 1
ATOM 3427 O O . LYS A 1 420 ? -26.205 52.900 19.709 1.00 73.62 420 LYS A O 1
ATOM 3432 N N . LEU A 1 421 ? -26.388 53.169 21.930 1.00 70.00 421 LEU A N 1
ATOM 3433 C CA . LEU A 1 421 ? -25.519 54.344 21.987 1.00 70.00 421 LEU A CA 1
ATOM 3434 C C . LEU A 1 421 ? -24.053 53.981 21.701 1.00 70.00 421 LEU A C 1
ATOM 3436 O O . LEU A 1 421 ? -23.385 54.691 20.949 1.00 70.00 421 LEU A O 1
ATOM 3440 N N . LEU A 1 422 ? -23.576 52.859 22.248 1.00 65.94 422 LEU A N 1
ATOM 3441 C CA . LEU A 1 422 ? -22.234 52.322 21.997 1.00 65.94 422 LEU A CA 1
ATOM 3442 C C . LEU A 1 422 ? -22.040 51.914 20.532 1.00 65.94 422 LEU A C 1
ATOM 3444 O O . LEU A 1 422 ? -21.017 52.248 19.935 1.00 65.94 422 LEU A O 1
ATOM 3448 N N . GLU A 1 423 ? -23.033 51.263 19.924 1.00 63.12 423 GLU A N 1
ATOM 3449 C CA . GLU A 1 423 ? -23.008 50.915 18.498 1.00 63.12 423 GLU A CA 1
ATOM 3450 C C . GLU A 1 423 ? -22.937 52.164 17.612 1.00 63.12 423 GLU A C 1
ATOM 3452 O O . GLU A 1 423 ? -22.107 52.237 16.702 1.00 63.12 423 GLU A O 1
ATOM 3457 N N . HIS A 1 424 ? -23.738 53.191 17.913 1.00 74.38 424 HIS A N 1
ATOM 3458 C CA . HIS A 1 424 ? -23.717 54.447 17.165 1.00 74.38 424 HIS A CA 1
ATOM 3459 C C . HIS A 1 424 ? -22.379 55.194 17.316 1.00 74.38 424 HIS A C 1
ATOM 3461 O O . HIS A 1 424 ? -21.866 55.758 16.346 1.00 74.38 424 HIS A O 1
ATOM 3467 N N . GLN A 1 425 ? -21.773 55.180 18.508 1.00 64.88 425 GLN A N 1
ATOM 3468 C CA . GLN A 1 425 ? -20.462 55.793 18.747 1.00 64.88 425 GLN A CA 1
ATOM 3469 C C . GLN A 1 425 ? -19.333 55.064 18.007 1.00 64.88 425 GLN A C 1
ATOM 3471 O O . GLN A 1 425 ? -18.514 55.721 17.361 1.00 64.88 425 GLN A O 1
ATOM 3476 N N . LEU A 1 426 ? -19.325 53.728 18.020 1.00 67.12 426 LEU A N 1
ATOM 3477 C CA . LEU A 1 426 ? -18.356 52.918 17.271 1.00 67.12 426 LEU A CA 1
ATOM 3478 C C . LEU A 1 426 ? -18.490 53.124 15.760 1.00 67.12 426 LEU A C 1
ATOM 3480 O O . LEU A 1 426 ? -17.491 53.267 15.052 1.00 67.12 426 LEU A O 1
ATOM 3484 N N . GLN A 1 427 ? -19.722 53.201 15.257 1.00 69.06 427 GLN A N 1
ATOM 3485 C CA . GLN A 1 427 ? -19.969 53.407 13.835 1.00 69.06 427 GLN A CA 1
ATOM 3486 C C . GLN A 1 427 ? -19.611 54.832 13.383 1.00 69.06 427 GLN A C 1
ATOM 3488 O O . GLN A 1 427 ? -19.100 55.013 12.276 1.00 69.06 427 GLN A O 1
ATOM 3493 N N . SER A 1 428 ? -19.804 55.836 14.247 1.00 68.94 428 SER A N 1
ATOM 3494 C CA . SER A 1 428 ? -19.339 57.207 14.010 1.00 68.94 428 SER A CA 1
ATOM 3495 C C . SER A 1 428 ? -17.814 57.289 13.979 1.00 68.94 428 SER A C 1
ATOM 3497 O O . SER A 1 428 ? -17.274 57.878 13.047 1.00 68.94 428 SER A O 1
ATOM 3499 N N . GLN A 1 429 ? -17.120 56.670 14.944 1.00 65.06 429 GLN A N 1
ATOM 3500 C CA . GLN A 1 429 ? -15.653 56.669 15.001 1.00 65.06 429 GLN A CA 1
ATOM 3501 C C . GLN A 1 429 ? -15.036 56.044 13.749 1.00 65.06 429 GLN A C 1
ATOM 3503 O O . GLN A 1 429 ? -14.113 56.618 13.169 1.00 65.06 429 GLN A O 1
ATOM 3508 N N . ARG A 1 430 ? -15.593 54.915 13.292 1.00 65.56 430 ARG A N 1
ATOM 3509 C CA . ARG A 1 430 ? -15.138 54.220 12.082 1.00 65.56 430 ARG A CA 1
ATOM 3510 C C . ARG A 1 430 ? -15.294 55.091 10.834 1.00 65.56 430 ARG A C 1
ATOM 3512 O O . ARG A 1 430 ? -14.365 55.200 10.048 1.00 65.56 430 ARG A O 1
ATOM 3519 N N . ARG A 1 431 ? -16.423 55.801 10.703 1.00 68.75 431 ARG A N 1
ATOM 3520 C CA . ARG A 1 431 ? -16.672 56.716 9.574 1.00 68.75 431 ARG A CA 1
ATOM 3521 C C . ARG A 1 431 ? -15.752 57.936 9.562 1.00 68.75 431 ARG A C 1
ATOM 3523 O O . ARG A 1 431 ? -15.397 58.394 8.481 1.00 68.75 431 ARG A O 1
ATOM 3530 N N . THR A 1 432 ? -15.378 58.479 10.720 1.00 64.12 432 THR A N 1
ATOM 3531 C CA . THR A 1 432 ? -14.383 59.566 10.790 1.00 64.12 432 THR A CA 1
ATOM 3532 C C . THR A 1 432 ? -12.978 59.078 10.458 1.00 64.12 432 THR A C 1
ATOM 3534 O O . THR A 1 432 ? -12.285 59.752 9.707 1.00 64.12 432 THR A O 1
ATOM 3537 N N . TYR A 1 433 ? -12.589 57.893 10.936 1.00 64.12 433 TYR A N 1
ATOM 3538 C CA . TYR A 1 433 ? -11.267 57.323 10.663 1.00 64.12 433 TYR A CA 1
ATOM 3539 C C . TYR A 1 433 ? -11.090 56.971 9.176 1.00 64.12 433 TYR A C 1
ATOM 3541 O O . TYR A 1 433 ? -10.076 57.310 8.571 1.00 64.12 433 TYR A O 1
ATOM 3549 N N . ASP A 1 434 ? -12.118 56.377 8.560 1.00 61.50 434 ASP A N 1
ATOM 3550 C CA . ASP A 1 434 ? -12.105 56.044 7.133 1.00 61.50 434 ASP A CA 1
ATOM 3551 C C . ASP A 1 434 ? -12.103 57.312 6.255 1.00 61.50 434 ASP A C 1
ATOM 3553 O O . ASP A 1 434 ? -11.402 57.366 5.246 1.00 61.50 434 ASP A O 1
ATOM 3557 N N . ASN A 1 435 ? -12.830 58.369 6.645 1.00 61.34 435 ASN A N 1
ATOM 3558 C CA . ASN A 1 435 ? -12.842 59.627 5.889 1.00 61.34 435 ASN A CA 1
ATOM 3559 C C . ASN A 1 435 ? -11.528 60.411 5.984 1.00 61.34 435 ASN A C 1
ATOM 3561 O O . ASN A 1 435 ? -11.161 61.048 4.998 1.00 61.34 435 ASN A O 1
ATOM 3565 N N . GLU A 1 436 ? -10.833 60.408 7.126 1.00 64.81 436 GLU A N 1
ATOM 3566 C CA . GLU A 1 436 ? -9.549 61.112 7.253 1.00 64.81 436 GLU A CA 1
ATOM 3567 C C . GLU A 1 436 ? -8.436 60.410 6.468 1.00 64.81 436 GLU A C 1
ATOM 3569 O O . GLU A 1 436 ? -7.760 61.075 5.682 1.00 64.81 436 GLU A O 1
ATOM 3574 N N . ASN A 1 437 ? -8.342 59.076 6.544 1.00 67.94 437 ASN A N 1
ATOM 3575 C CA . ASN A 1 437 ? -7.369 58.302 5.762 1.00 67.94 437 ASN A CA 1
ATOM 3576 C C . ASN A 1 437 ? -7.563 58.470 4.250 1.00 67.94 437 ASN A C 1
ATOM 3578 O O . ASN A 1 437 ? -6.600 58.662 3.510 1.00 67.94 437 ASN A O 1
ATOM 3582 N N . VAL A 1 438 ? -8.812 58.449 3.772 1.00 66.06 438 VAL A N 1
ATOM 3583 C CA . VAL A 1 438 ? -9.099 58.642 2.341 1.00 66.06 438 VAL A CA 1
ATOM 3584 C C . VAL A 1 438 ? -8.754 60.066 1.892 1.00 66.06 438 VAL A C 1
ATOM 3586 O O . VAL A 1 438 ? -8.335 60.265 0.752 1.00 66.06 438 VAL A O 1
ATOM 3589 N N . LYS A 1 439 ? -8.885 61.070 2.768 1.00 72.94 439 LYS A N 1
ATOM 3590 C CA . LYS A 1 439 ? -8.525 62.461 2.447 1.00 72.94 439 LYS A CA 1
ATOM 3591 C C . LYS A 1 439 ? -7.015 62.678 2.405 1.00 72.94 439 LYS A C 1
ATOM 3593 O O . LYS A 1 439 ? -6.539 63.383 1.515 1.00 72.94 439 LYS A O 1
ATOM 3598 N N . GLU A 1 440 ? -6.278 62.081 3.337 1.00 72.81 440 GLU A N 1
ATOM 3599 C CA . GLU A 1 440 ? -4.813 62.124 3.356 1.00 72.81 440 GLU A CA 1
ATOM 3600 C C . GLU A 1 440 ? -4.218 61.401 2.145 1.00 72.81 440 GLU A C 1
ATOM 3602 O O . GLU A 1 440 ? -3.365 61.962 1.456 1.00 72.81 440 GLU A O 1
ATOM 3607 N N . GLU A 1 441 ? -4.740 60.219 1.812 1.00 63.62 441 GLU A N 1
ATOM 3608 C CA . GLU A 1 441 ? -4.278 59.437 0.665 1.00 63.62 441 GLU A CA 1
ATOM 3609 C C . GLU A 1 441 ? -4.593 60.133 -0.670 1.00 63.62 441 GLU A C 1
ATOM 3611 O O . GLU A 1 441 ? -3.748 60.189 -1.563 1.00 63.62 441 GLU A O 1
ATOM 3616 N N . ASN A 1 442 ? -5.765 60.764 -0.801 1.00 69.31 442 ASN A N 1
ATOM 3617 C CA . ASN A 1 442 ? -6.129 61.502 -2.016 1.00 69.31 442 ASN A CA 1
ATOM 3618 C C . ASN A 1 442 ? -5.268 62.768 -2.206 1.00 69.31 442 ASN A C 1
ATOM 3620 O O . ASN A 1 442 ? -4.796 63.041 -3.311 1.00 69.31 442 ASN A O 1
ATOM 3624 N N . ASN A 1 443 ? -4.968 63.503 -1.128 1.00 72.88 443 ASN A N 1
ATOM 3625 C CA . ASN A 1 443 ? -4.034 64.633 -1.192 1.00 72.88 443 ASN A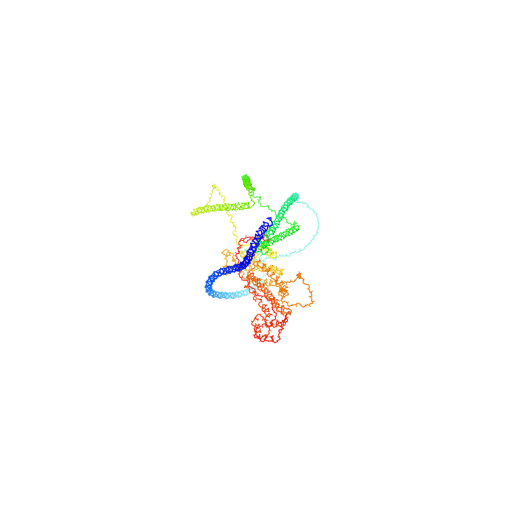 CA 1
ATOM 3626 C C . ASN A 1 443 ? -2.607 64.181 -1.541 1.00 72.88 443 ASN A C 1
ATOM 3628 O O . ASN A 1 443 ? -1.935 64.830 -2.346 1.00 72.88 443 ASN A O 1
ATOM 3632 N N . ARG A 1 444 ? -2.157 63.046 -0.994 1.00 70.31 444 ARG A N 1
ATOM 3633 C CA . ARG A 1 444 ? -0.838 62.464 -1.277 1.00 70.31 444 ARG A CA 1
ATOM 3634 C C . ARG A 1 444 ? -0.712 62.020 -2.737 1.00 70.31 444 ARG A C 1
ATOM 3636 O O . ARG A 1 444 ? 0.292 62.321 -3.386 1.00 70.31 444 ARG A O 1
ATOM 3643 N N . GLN A 1 445 ? -1.746 61.383 -3.287 1.00 68.00 445 GLN A N 1
ATOM 3644 C CA . GLN A 1 445 ? -1.786 60.969 -4.693 1.00 68.00 445 GLN A CA 1
ATOM 3645 C C . GLN A 1 445 ? -1.811 62.165 -5.654 1.00 68.00 445 GLN A C 1
ATOM 3647 O O . GLN A 1 445 ? -1.108 62.151 -6.667 1.00 68.00 445 GLN A O 1
ATOM 3652 N N . GLN A 1 446 ? -2.534 63.240 -5.324 1.00 72.00 446 GLN A N 1
ATOM 3653 C CA . GLN A 1 446 ? -2.521 64.472 -6.125 1.00 72.00 446 GLN A CA 1
ATOM 3654 C C . GLN A 1 446 ? -1.142 65.150 -6.141 1.00 72.00 446 GLN A C 1
ATOM 3656 O O . GLN A 1 446 ? -0.717 65.658 -7.182 1.00 72.00 446 GLN A O 1
ATOM 3661 N N . GLN A 1 447 ? -0.407 65.110 -5.028 1.00 70.12 447 GLN A N 1
ATOM 3662 C CA . GLN A 1 447 ? 0.945 65.669 -4.934 1.00 70.12 447 GLN A CA 1
ATOM 3663 C C . GLN A 1 447 ? 1.968 64.862 -5.757 1.00 70.12 447 GLN A C 1
ATOM 3665 O O . GLN A 1 447 ? 2.809 65.440 -6.450 1.00 70.12 447 GLN A O 1
ATOM 3670 N N . LEU A 1 448 ? 1.843 63.531 -5.754 1.00 63.72 448 LEU A N 1
ATOM 3671 C CA . LEU A 1 448 ? 2.674 62.606 -6.536 1.00 63.72 448 LEU A CA 1
ATOM 3672 C C . LEU A 1 448 ? 2.442 62.718 -8.048 1.00 63.72 448 LEU A C 1
ATOM 3674 O O . LEU A 1 448 ? 3.393 62.655 -8.832 1.00 63.72 448 LEU A O 1
ATOM 3678 N N . LEU A 1 449 ? 1.193 62.925 -8.466 1.00 65.25 449 LEU A N 1
ATOM 3679 C CA . LEU A 1 449 ? 0.843 63.184 -9.864 1.00 65.25 449 LEU A CA 1
ATOM 3680 C C . LEU A 1 449 ? 1.463 64.496 -10.362 1.00 65.25 449 LEU A C 1
ATOM 3682 O O . LEU A 1 449 ? 2.055 64.523 -11.442 1.00 65.25 449 LEU A O 1
ATOM 3686 N N . ALA A 1 450 ? 1.404 65.562 -9.559 1.00 68.31 450 ALA A N 1
ATOM 3687 C CA . ALA A 1 450 ? 1.987 66.856 -9.915 1.00 68.31 450 ALA A CA 1
ATOM 3688 C C . ALA A 1 450 ? 3.520 66.799 -10.076 1.00 68.31 450 ALA A C 1
ATOM 3690 O O . ALA A 1 450 ? 4.065 67.425 -10.986 1.00 68.31 450 ALA A O 1
ATOM 3691 N N . GLN A 1 451 ? 4.211 66.020 -9.237 1.00 61.47 451 GLN A N 1
ATOM 3692 C CA . GLN A 1 451 ? 5.669 65.868 -9.289 1.00 61.47 451 GLN A CA 1
ATOM 3693 C C . GLN A 1 451 ? 6.130 64.996 -10.476 1.00 61.47 451 GLN A C 1
ATOM 3695 O O . GLN A 1 451 ? 7.137 65.300 -11.115 1.00 61.47 451 GLN A O 1
ATOM 3700 N N . ASN A 1 452 ? 5.359 63.963 -10.838 1.00 56.97 452 ASN A N 1
ATOM 3701 C CA . ASN A 1 452 ? 5.669 63.077 -11.969 1.00 56.97 452 ASN A CA 1
ATOM 3702 C C . ASN A 1 452 ? 5.536 63.757 -13.341 1.00 56.97 452 ASN A C 1
ATOM 3704 O O . ASN A 1 452 ? 6.260 63.415 -14.276 1.00 56.97 452 ASN A O 1
ATOM 3708 N N . LEU A 1 453 ? 4.649 64.745 -13.484 1.00 61.12 453 LEU A N 1
ATOM 3709 C CA . LEU A 1 453 ? 4.421 65.448 -14.752 1.00 61.12 453 LEU A CA 1
ATOM 3710 C C . LEU A 1 453 ? 5.604 66.328 -15.208 1.00 61.12 453 LEU A C 1
ATOM 3712 O O . LEU A 1 453 ? 5.671 66.657 -16.392 1.00 61.12 453 LEU A O 1
ATOM 3716 N N . GLN A 1 454 ? 6.555 66.659 -14.324 1.00 61.22 454 GLN A N 1
ATOM 3717 C CA . GLN A 1 454 ? 7.698 67.539 -14.629 1.00 61.22 454 GLN A CA 1
ATOM 3718 C C . GLN A 1 454 ? 8.978 66.807 -15.080 1.00 61.22 454 GLN A C 1
ATOM 3720 O O . GLN A 1 454 ? 9.921 67.461 -15.520 1.00 61.22 454 GLN A O 1
ATOM 3725 N N . LEU A 1 455 ? 9.026 65.471 -15.008 1.00 59.97 455 LEU A N 1
ATOM 3726 C CA . LEU A 1 455 ? 10.241 64.686 -15.285 1.00 59.97 455 LEU A CA 1
ATOM 3727 C C . LEU A 1 455 ? 10.182 63.946 -16.642 1.00 59.97 455 LEU A C 1
ATOM 3729 O O . LEU A 1 455 ? 9.081 63.606 -17.085 1.00 59.97 455 LEU A O 1
ATOM 3733 N N . PRO A 1 456 ? 11.322 63.676 -17.314 1.00 65.88 456 PRO A N 1
ATOM 3734 C CA . PRO A 1 456 ? 11.398 62.833 -18.519 1.00 65.88 456 PRO A CA 1
ATOM 3735 C C . PRO A 1 456 ? 11.028 61.354 -18.260 1.00 65.88 456 PRO A C 1
ATOM 3737 O O . PRO A 1 456 ? 11.097 60.913 -17.113 1.00 65.88 456 PRO A O 1
ATOM 3740 N N . PRO A 1 457 ? 10.660 60.567 -19.294 1.00 61.28 457 PRO A N 1
ATOM 3741 C CA . PRO A 1 457 ? 10.067 59.230 -19.152 1.00 61.28 457 PRO A CA 1
ATOM 3742 C C . PRO A 1 457 ? 10.918 58.226 -18.365 1.00 61.28 457 PRO A C 1
ATOM 3744 O O . PRO A 1 457 ? 10.382 57.545 -17.492 1.00 61.28 457 PRO A O 1
ATOM 3747 N N . GLU A 1 458 ? 12.231 58.168 -18.605 1.00 59.56 458 GLU A N 1
ATOM 3748 C CA . GLU A 1 458 ? 13.119 57.254 -17.877 1.00 59.56 458 GLU A CA 1
ATOM 3749 C C . GLU A 1 458 ? 13.267 57.648 -16.396 1.00 59.56 458 GLU A C 1
ATOM 3751 O O . GLU A 1 458 ? 13.251 56.788 -15.516 1.00 59.56 458 GLU A O 1
ATOM 3756 N N . ALA A 1 459 ? 13.300 58.952 -16.095 1.00 62.56 459 ALA A N 1
ATOM 3757 C CA . ALA A 1 459 ? 13.399 59.460 -14.725 1.00 62.56 459 ALA A CA 1
ATOM 3758 C C . ALA A 1 459 ? 12.099 59.274 -13.915 1.00 62.56 459 ALA A C 1
ATOM 3760 O O . ALA A 1 459 ? 12.145 59.217 -12.688 1.00 62.56 459 ALA A O 1
ATOM 3761 N N . ARG A 1 460 ? 10.938 59.147 -14.578 1.00 62.56 460 ARG A N 1
ATOM 3762 C CA . ARG A 1 460 ? 9.649 58.861 -13.914 1.00 62.56 460 ARG A CA 1
ATOM 3763 C C . ARG A 1 460 ? 9.598 57.453 -13.341 1.00 62.56 460 ARG A C 1
ATOM 3765 O O . ARG A 1 460 ? 9.096 57.262 -12.239 1.00 62.56 460 ARG A O 1
ATOM 3772 N N . ILE A 1 461 ? 10.118 56.476 -14.080 1.00 65.06 461 ILE A N 1
ATOM 3773 C CA . ILE A 1 461 ? 10.098 55.072 -13.656 1.00 65.06 461 ILE A CA 1
ATOM 3774 C C . ILE A 1 461 ? 11.022 54.886 -12.450 1.00 65.06 461 ILE A C 1
ATOM 3776 O O . ILE A 1 461 ? 10.622 54.281 -11.456 1.00 65.06 461 ILE A O 1
ATOM 3780 N N . GLU A 1 462 ? 12.218 55.477 -12.490 1.00 68.38 462 GLU A N 1
ATOM 3781 C CA . GLU A 1 462 ? 13.174 55.407 -11.383 1.00 68.38 462 GLU A CA 1
ATOM 3782 C C . GLU A 1 462 ? 12.678 56.160 -10.138 1.00 68.38 462 GLU A C 1
ATOM 3784 O O . GLU A 1 462 ? 12.725 55.618 -9.033 1.00 68.38 462 GLU A O 1
ATOM 3789 N N . ALA A 1 463 ? 12.104 57.359 -10.302 1.00 68.06 463 ALA A N 1
ATOM 3790 C CA . ALA A 1 463 ? 11.513 58.105 -9.191 1.00 68.06 463 ALA A CA 1
ATOM 3791 C C . ALA A 1 463 ? 10.308 57.375 -8.574 1.00 68.06 463 ALA A C 1
ATOM 3793 O O . ALA A 1 463 ? 10.171 57.360 -7.351 1.00 68.06 463 ALA A O 1
ATOM 3794 N N . SER A 1 464 ? 9.465 56.732 -9.392 1.00 65.88 464 SER A N 1
ATOM 3795 C CA . SER A 1 464 ? 8.318 55.946 -8.921 1.00 65.88 464 SER A CA 1
ATOM 3796 C C . SER A 1 464 ? 8.754 54.697 -8.157 1.00 65.88 464 SER A C 1
ATOM 3798 O O . SER A 1 464 ? 8.186 54.397 -7.109 1.00 65.88 464 SER A O 1
ATOM 3800 N N . LEU A 1 465 ? 9.778 53.985 -8.640 1.00 71.19 465 LEU A N 1
ATOM 3801 C CA . LEU A 1 465 ? 10.337 52.823 -7.946 1.00 71.19 465 LEU A CA 1
ATOM 3802 C C . LEU A 1 465 ? 10.998 53.222 -6.624 1.00 71.19 465 LEU A C 1
ATOM 3804 O O . LEU A 1 465 ? 10.765 52.570 -5.610 1.00 71.19 465 LEU A O 1
ATOM 3808 N N . GLN A 1 466 ? 11.763 54.318 -6.592 1.00 71.38 466 GLN A N 1
ATOM 3809 C CA . GLN A 1 466 ? 12.343 54.814 -5.341 1.00 71.38 466 GLN A CA 1
ATOM 3810 C C . GLN A 1 466 ? 11.281 55.277 -4.338 1.00 71.38 466 GLN A C 1
ATOM 3812 O O . GLN A 1 466 ? 11.436 55.052 -3.134 1.00 71.38 466 GLN A O 1
ATOM 3817 N N . HIS A 1 467 ? 10.182 55.872 -4.806 1.00 72.44 467 HIS A N 1
ATOM 3818 C CA . HIS A 1 467 ? 9.060 56.225 -3.938 1.00 72.44 467 HIS A CA 1
ATOM 3819 C C . HIS A 1 467 ? 8.377 54.988 -3.351 1.00 72.44 467 HIS A C 1
ATOM 3821 O O . HIS A 1 467 ? 8.082 54.973 -2.157 1.00 72.44 467 HIS A O 1
ATOM 3827 N N . GLU A 1 468 ? 8.181 53.941 -4.154 1.00 72.94 468 GLU A N 1
ATOM 3828 C CA . GLU A 1 468 ? 7.540 52.704 -3.703 1.00 72.94 468 GLU A CA 1
ATOM 3829 C C . GLU A 1 468 ? 8.426 51.930 -2.719 1.00 72.94 468 GLU A C 1
ATOM 3831 O O . GLU A 1 468 ? 7.950 51.471 -1.682 1.00 72.94 468 GLU A O 1
ATOM 3836 N N . ILE A 1 469 ? 9.739 51.884 -2.968 1.00 74.56 469 ILE A N 1
ATOM 3837 C CA . ILE A 1 469 ? 10.714 51.332 -2.019 1.00 74.56 469 ILE A CA 1
ATOM 3838 C C . ILE A 1 469 ? 10.675 52.117 -0.703 1.00 74.56 469 ILE A C 1
ATOM 3840 O O . ILE A 1 469 ? 10.637 51.516 0.369 1.00 74.56 469 ILE A O 1
ATOM 3844 N N . THR A 1 470 ? 10.631 53.450 -0.757 1.00 73.25 470 THR A N 1
ATOM 3845 C CA . THR A 1 470 ? 10.572 54.294 0.449 1.00 73.25 470 THR A CA 1
ATOM 3846 C C . THR A 1 470 ? 9.255 54.103 1.209 1.00 73.25 470 THR A C 1
ATOM 3848 O O . THR A 1 470 ? 9.257 54.020 2.437 1.00 73.25 470 THR A O 1
ATOM 3851 N N . ARG A 1 471 ? 8.129 53.966 0.495 1.00 83.94 471 ARG A N 1
ATOM 3852 C CA . ARG A 1 471 ? 6.806 53.689 1.074 1.00 83.94 471 ARG A CA 1
ATOM 3853 C C . ARG A 1 471 ? 6.798 52.348 1.804 1.00 83.94 471 ARG A C 1
ATOM 3855 O O . ARG A 1 471 ? 6.468 52.316 2.985 1.00 83.94 471 ARG A O 1
ATOM 3862 N N . LEU A 1 472 ? 7.236 51.280 1.135 1.00 72.19 472 LEU A N 1
ATOM 3863 C CA . LEU A 1 472 ? 7.312 49.932 1.706 1.00 72.19 472 LEU A CA 1
ATOM 3864 C C . LEU A 1 472 ? 8.314 49.846 2.865 1.00 72.19 472 LEU A C 1
ATOM 3866 O O . LEU A 1 472 ? 8.109 49.082 3.806 1.00 72.19 472 LEU A O 1
ATOM 3870 N N . THR A 1 473 ? 9.389 50.636 2.829 1.00 76.06 473 THR A N 1
ATOM 3871 C CA . THR A 1 473 ? 10.366 50.695 3.927 1.00 76.06 473 THR A CA 1
ATOM 3872 C C . THR A 1 473 ? 9.758 51.340 5.173 1.00 76.06 473 THR A C 1
ATOM 3874 O O . THR A 1 473 ? 9.910 50.803 6.268 1.00 76.06 473 THR A O 1
ATOM 3877 N N . ASN A 1 474 ? 9.016 52.440 5.016 1.00 74.62 474 ASN A N 1
ATOM 3878 C CA . ASN A 1 474 ? 8.335 53.100 6.133 1.00 74.62 474 ASN A CA 1
ATOM 3879 C C . ASN A 1 474 ? 7.179 52.253 6.685 1.00 74.62 474 ASN A C 1
ATOM 3881 O O . ASN A 1 474 ? 7.026 52.148 7.895 1.00 74.62 474 ASN A O 1
ATOM 3885 N N . GLU A 1 475 ? 6.417 51.583 5.821 1.00 75.81 475 GLU A N 1
ATOM 3886 C CA . GLU A 1 475 ? 5.311 50.709 6.234 1.00 75.81 475 GLU A CA 1
ATOM 3887 C C . GLU A 1 475 ? 5.819 49.489 7.028 1.00 75.81 475 GLU A C 1
ATOM 3889 O O . GLU A 1 475 ? 5.247 49.122 8.054 1.00 75.81 475 GLU A O 1
ATOM 3894 N N . ASN A 1 476 ? 6.965 48.916 6.637 1.00 69.81 476 ASN A N 1
ATOM 3895 C CA . ASN A 1 476 ? 7.637 47.882 7.431 1.00 69.81 476 ASN A CA 1
ATOM 3896 C C . ASN A 1 476 ? 8.176 48.413 8.771 1.00 69.81 476 ASN A C 1
ATOM 3898 O O . ASN A 1 476 ? 8.160 47.682 9.764 1.00 69.81 476 ASN A O 1
ATOM 3902 N N . LEU A 1 477 ? 8.641 49.666 8.824 1.00 82.19 477 LEU A N 1
ATOM 3903 C CA . LEU A 1 477 ? 9.107 50.294 10.062 1.00 82.19 477 LEU A CA 1
ATOM 3904 C C . LEU A 1 477 ? 7.949 50.524 11.047 1.00 82.19 477 LEU A C 1
ATOM 3906 O O . LEU A 1 477 ? 8.073 50.162 12.218 1.00 82.19 477 LEU A O 1
ATOM 3910 N N . ASP A 1 478 ? 6.808 51.022 10.566 1.00 77.69 478 ASP A N 1
ATOM 3911 C CA . ASP A 1 478 ? 5.599 51.218 11.375 1.00 77.69 478 ASP A CA 1
ATOM 3912 C C . ASP A 1 478 ? 5.048 49.884 11.898 1.00 77.69 478 ASP A C 1
ATOM 3914 O O . ASP A 1 478 ? 4.663 49.775 13.066 1.00 77.69 478 ASP A O 1
ATOM 3918 N N . LEU A 1 479 ? 5.055 48.834 11.069 1.00 76.56 479 LEU A N 1
ATOM 3919 C CA . LEU A 1 479 ? 4.659 47.487 11.491 1.00 76.56 479 LEU A CA 1
ATOM 3920 C C . LEU A 1 479 ? 5.598 46.920 12.564 1.00 76.56 479 LEU A C 1
ATOM 3922 O O . LEU A 1 479 ? 5.124 46.305 13.525 1.00 76.56 479 LEU A O 1
ATOM 3926 N N . MET A 1 480 ? 6.910 47.160 12.457 1.00 73.06 480 MET A N 1
ATOM 3927 C CA . MET A 1 480 ? 7.862 46.792 13.511 1.00 73.06 480 MET A CA 1
ATOM 3928 C C . MET A 1 480 ? 7.598 47.558 14.812 1.00 73.06 480 MET A C 1
ATOM 3930 O O . MET A 1 480 ? 7.607 46.957 15.888 1.00 73.06 480 MET A O 1
ATOM 3934 N N . GLU A 1 481 ? 7.304 48.857 14.741 1.00 81.62 481 GLU A N 1
ATOM 3935 C CA . GLU A 1 481 ? 7.023 49.666 15.929 1.00 81.62 481 GLU A CA 1
ATOM 3936 C C . GLU A 1 481 ? 5.695 49.259 16.601 1.00 81.62 481 GLU A C 1
ATOM 3938 O O . GLU A 1 481 ? 5.596 49.190 17.834 1.00 81.62 481 GLU A O 1
ATOM 3943 N N . GLN A 1 482 ? 4.683 48.884 15.809 1.00 79.62 482 GLN A N 1
ATOM 3944 C CA . GLN A 1 482 ? 3.435 48.306 16.313 1.00 79.62 482 GLN A CA 1
ATOM 3945 C C . GLN A 1 482 ? 3.659 46.948 16.986 1.00 79.62 482 GLN A C 1
ATOM 3947 O O . GLN A 1 482 ? 3.125 46.724 18.079 1.00 79.62 482 GLN A O 1
ATOM 3952 N N . LEU A 1 483 ? 4.477 46.075 16.392 1.00 72.06 483 LEU A N 1
ATOM 3953 C CA . LEU A 1 483 ? 4.865 44.796 16.992 1.00 72.06 483 LEU A CA 1
ATOM 3954 C C . LEU A 1 483 ? 5.582 45.006 18.328 1.00 72.06 483 LEU A C 1
ATOM 3956 O O . LEU A 1 483 ? 5.197 44.399 19.327 1.00 72.06 483 LEU A O 1
ATOM 3960 N N . GLU A 1 484 ? 6.546 45.926 18.403 1.00 77.88 484 GLU A N 1
ATOM 3961 C CA . GLU A 1 484 ? 7.215 46.254 19.665 1.00 77.88 484 GLU A CA 1
ATOM 3962 C C . GLU A 1 484 ? 6.246 46.794 20.723 1.00 77.88 484 GLU A C 1
ATOM 3964 O O . GLU A 1 484 ? 6.349 46.462 21.911 1.00 77.88 484 GLU A O 1
ATOM 3969 N N . LYS A 1 485 ? 5.286 47.632 20.324 1.00 80.75 485 LYS A N 1
ATOM 3970 C CA . LYS A 1 485 ? 4.284 48.197 21.234 1.00 80.75 485 LYS A CA 1
ATOM 3971 C C . LYS A 1 485 ? 3.335 47.122 21.763 1.00 80.75 485 LYS A C 1
ATOM 3973 O O . LYS A 1 485 ? 3.025 47.123 22.962 1.00 80.75 485 LYS A O 1
ATOM 3978 N N . GLN A 1 486 ? 2.910 46.186 20.915 1.00 73.62 486 GLN A N 1
ATOM 3979 C CA . GLN A 1 486 ? 2.133 45.022 21.340 1.00 73.62 486 GLN A CA 1
ATOM 3980 C C . GLN A 1 486 ? 2.946 44.140 22.290 1.00 73.62 486 GLN A C 1
ATOM 3982 O O . GLN A 1 486 ? 2.451 43.773 23.355 1.00 73.62 486 GLN A O 1
ATOM 3987 N N . ASP A 1 487 ? 4.224 43.915 22.001 1.00 73.81 487 ASP A N 1
ATOM 3988 C CA . ASP A 1 487 ? 5.089 43.069 22.819 1.00 73.81 487 ASP A CA 1
ATOM 3989 C C . ASP A 1 487 ? 5.368 43.688 24.206 1.00 73.81 487 ASP A C 1
ATOM 3991 O O . ASP A 1 487 ? 5.295 43.024 25.248 1.00 73.81 487 ASP A O 1
ATOM 3995 N N . ARG A 1 488 ? 5.553 45.016 24.273 1.00 80.50 488 ARG A N 1
ATOM 3996 C CA . ARG A 1 488 ? 5.602 45.775 25.540 1.00 80.50 488 ARG A CA 1
ATOM 3997 C C . ARG A 1 488 ? 4.287 45.672 26.320 1.00 80.50 488 ARG A C 1
ATOM 3999 O O . ARG A 1 488 ? 4.313 45.595 27.552 1.00 80.50 488 ARG A O 1
ATOM 4006 N N . THR A 1 489 ? 3.149 45.651 25.630 1.00 74.69 489 THR A N 1
ATOM 4007 C CA . THR A 1 489 ? 1.818 45.519 26.246 1.00 74.69 489 THR A CA 1
ATOM 4008 C C . THR A 1 489 ? 1.609 44.115 26.808 1.00 74.69 489 THR A C 1
ATOM 4010 O O . THR A 1 489 ? 1.217 43.974 27.966 1.00 74.69 489 THR A O 1
ATOM 4013 N N . ILE A 1 490 ? 2.000 43.080 26.063 1.00 71.38 490 ILE A N 1
ATOM 4014 C CA . ILE A 1 490 ? 1.988 41.685 26.518 1.00 71.38 490 ILE A CA 1
ATOM 4015 C C . ILE A 1 490 ? 2.865 41.520 27.764 1.00 71.38 490 ILE A C 1
ATOM 4017 O O . ILE A 1 490 ? 2.447 40.890 28.737 1.00 71.38 490 ILE A O 1
ATOM 4021 N N . ARG A 1 491 ? 4.054 42.136 27.807 1.00 73.38 491 ARG A N 1
ATOM 4022 C CA . ARG A 1 491 ? 4.922 42.103 29.000 1.00 73.38 491 ARG A CA 1
ATOM 4023 C C . ARG A 1 491 ? 4.295 42.809 30.207 1.00 73.38 491 ARG A C 1
ATOM 4025 O O . ARG A 1 491 ? 4.431 42.313 31.328 1.00 73.38 491 ARG A O 1
ATOM 4032 N N . LYS A 1 492 ? 3.602 43.937 30.007 1.00 73.31 492 LYS A N 1
ATOM 4033 C CA . LYS A 1 492 ? 2.869 44.640 31.079 1.00 73.31 492 LYS A CA 1
ATOM 4034 C C . LYS A 1 492 ? 1.705 43.800 31.608 1.00 73.31 492 LYS A C 1
ATOM 4036 O O . LYS A 1 492 ? 1.603 43.635 32.821 1.00 73.31 492 LYS A O 1
ATOM 4041 N N . LEU A 1 493 ? 0.910 43.203 30.721 1.00 67.94 493 LEU A N 1
ATOM 4042 C CA . LEU A 1 493 ? -0.203 42.319 31.082 1.00 67.94 493 LEU A CA 1
ATOM 4043 C C . LEU A 1 493 ? 0.288 41.054 31.800 1.00 67.94 493 LEU A C 1
ATOM 4045 O O . LEU A 1 493 ? -0.270 40.685 32.828 1.00 67.94 493 LEU A O 1
ATOM 4049 N N . LYS A 1 494 ? 1.398 40.447 31.356 1.00 64.50 494 LYS A N 1
ATOM 4050 C CA . LYS A 1 494 ? 2.041 39.319 32.058 1.00 64.50 494 LYS A CA 1
ATOM 4051 C C . LYS A 1 494 ? 2.544 39.705 33.451 1.00 64.50 494 LYS A C 1
ATOM 4053 O O . LYS A 1 494 ? 2.382 38.930 34.391 1.00 64.50 494 LYS A O 1
ATOM 4058 N N . LYS A 1 495 ? 3.133 40.898 33.618 1.00 72.62 495 LYS A N 1
ATOM 4059 C CA . LYS A 1 495 ? 3.531 41.405 34.945 1.00 72.62 495 LYS A CA 1
ATOM 4060 C C . LYS A 1 495 ? 2.318 41.641 35.846 1.00 72.62 495 LYS A C 1
ATOM 4062 O O . LYS A 1 495 ? 2.368 41.249 37.007 1.00 72.62 495 LYS A O 1
ATOM 4067 N N . GLN A 1 496 ? 1.238 42.216 35.319 1.00 63.78 496 GLN A N 1
ATOM 4068 C CA . GLN A 1 496 ? -0.007 42.405 36.067 1.00 63.78 496 GLN A CA 1
ATOM 4069 C C . GLN A 1 496 ? -0.623 41.061 36.477 1.00 63.78 496 GLN A C 1
ATOM 4071 O O . GLN A 1 496 ? -0.898 40.869 37.656 1.00 63.78 496 GLN A O 1
ATOM 4076 N N . LEU A 1 497 ? -0.723 40.088 35.567 1.00 59.94 497 LEU A N 1
ATOM 4077 C CA . LEU A 1 497 ? -1.174 38.719 35.862 1.00 59.94 497 LEU A CA 1
ATOM 4078 C C . LEU A 1 497 ? -0.333 38.038 36.949 1.00 59.94 497 LEU A C 1
ATOM 4080 O O . LEU A 1 497 ? -0.881 37.364 37.816 1.00 59.94 497 LEU A O 1
ATOM 4084 N N . LYS A 1 498 ? 0.987 38.257 36.959 1.00 67.69 498 LYS A N 1
ATOM 4085 C CA . LYS A 1 498 ? 1.884 37.709 37.987 1.00 67.69 498 LYS A CA 1
ATOM 4086 C C . LYS A 1 498 ? 1.671 38.361 39.357 1.00 67.69 498 LYS A C 1
ATOM 4088 O O . LYS A 1 498 ? 1.747 37.674 40.370 1.00 67.69 498 LYS A O 1
ATOM 4093 N N . VAL A 1 499 ? 1.361 39.660 39.396 1.00 68.69 499 VAL A N 1
ATOM 4094 C CA . VAL A 1 499 ? 0.995 40.373 40.633 1.00 68.69 499 VAL A CA 1
ATOM 4095 C C . VAL A 1 499 ? -0.371 39.912 41.145 1.00 68.69 499 VAL A C 1
ATOM 4097 O O . VAL A 1 499 ? -0.497 39.644 42.335 1.00 68.69 499 VAL A O 1
ATOM 4100 N N . TYR A 1 500 ? -1.364 39.742 40.266 1.00 54.06 500 TYR A N 1
ATOM 4101 C CA . TYR A 1 500 ? -2.677 39.208 40.641 1.00 54.06 500 TYR A CA 1
ATOM 4102 C C . TYR A 1 500 ? -2.590 37.758 41.134 1.0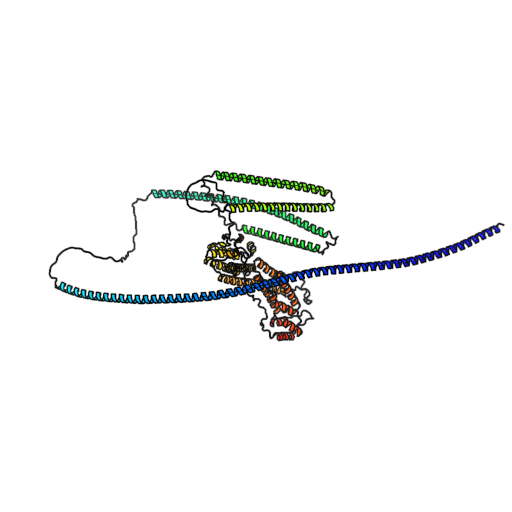0 54.06 500 TYR A C 1
ATOM 4104 O O . TYR A 1 500 ? -3.171 37.433 42.163 1.00 54.06 500 TYR A O 1
ATOM 4112 N N . SER A 1 501 ? -1.789 36.912 40.483 1.00 51.56 501 SER A N 1
ATOM 4113 C CA . SER A 1 501 ? -1.548 35.529 40.912 1.00 51.56 501 SER A CA 1
ATOM 4114 C C . SER A 1 501 ? -0.831 35.451 42.268 1.00 51.56 501 SER A C 1
ATOM 4116 O O . SER A 1 501 ? -1.205 34.639 43.111 1.00 51.56 501 SER A O 1
ATOM 4118 N N . LYS A 1 502 ? 0.129 36.350 42.534 1.00 61.12 502 LYS A N 1
ATOM 4119 C CA . LYS A 1 502 ? 0.797 36.434 43.841 1.00 61.12 502 LYS A CA 1
ATOM 4120 C C . LYS A 1 502 ? -0.147 36.927 44.949 1.00 61.12 502 LYS A C 1
ATOM 4122 O O . LYS A 1 502 ? -0.139 36.367 46.038 1.00 61.12 502 LYS A O 1
ATOM 4127 N N . ARG A 1 503 ? -1.024 37.895 44.647 1.00 53.47 503 ARG A N 1
ATOM 4128 C CA . ARG A 1 503 ? -2.070 38.373 45.573 1.00 53.47 503 ARG A CA 1
ATOM 4129 C C . ARG A 1 503 ? -3.107 37.302 45.915 1.00 53.47 503 ARG A C 1
ATOM 4131 O O . ARG A 1 503 ? -3.620 37.305 47.025 1.00 53.47 503 ARG A O 1
ATOM 4138 N N . ILE A 1 504 ? -3.402 36.401 44.978 1.00 52.44 504 ILE A N 1
ATOM 4139 C CA . ILE A 1 504 ? -4.299 35.255 45.193 1.00 52.44 504 ILE A CA 1
ATOM 4140 C C . ILE A 1 504 ? -3.628 34.195 46.081 1.00 52.44 504 ILE A C 1
ATOM 4142 O O . ILE A 1 504 ? -4.287 33.622 46.942 1.00 52.44 504 ILE A O 1
ATOM 4146 N N . GLY A 1 505 ? -2.316 33.978 45.937 1.00 44.56 505 GLY A N 1
ATOM 4147 C CA . GLY A 1 505 ? -1.558 33.058 46.796 1.00 44.56 505 GLY A CA 1
ATOM 4148 C C . GLY A 1 505 ? -1.384 33.548 48.240 1.00 44.56 505 GLY A C 1
ATOM 4149 O O . GLY A 1 505 ? -1.406 32.745 49.166 1.00 44.56 505 GLY A O 1
ATOM 4150 N N . GLU A 1 506 ? -1.261 34.861 48.450 1.00 46.72 506 GLU A N 1
ATOM 4151 C CA . GLU A 1 506 ? -1.079 35.464 49.782 1.00 46.72 506 GLU A CA 1
ATOM 4152 C C . GLU A 1 506 ? -2.389 35.552 50.598 1.00 46.72 506 GLU A C 1
ATOM 4154 O O . GLU A 1 506 ? -2.341 35.771 51.805 1.00 46.72 506 GLU A O 1
ATOM 4159 N N . MET A 1 507 ? -3.556 35.330 49.977 1.00 47.47 507 MET A N 1
ATOM 4160 C CA . MET A 1 507 ? -4.878 35.412 50.625 1.00 47.47 507 MET A CA 1
ATOM 4161 C C . MET A 1 507 ? -5.469 34.035 51.003 1.00 47.47 507 MET A C 1
ATOM 4163 O O . MET A 1 507 ? -6.566 33.966 51.548 1.00 47.47 507 MET A O 1
ATOM 4167 N N . GLY A 1 508 ? -4.751 32.940 50.720 1.00 44.00 508 GLY A N 1
ATOM 4168 C CA . GLY A 1 508 ? -5.231 31.557 50.857 1.00 44.00 508 GLY A CA 1
ATOM 4169 C C . GLY A 1 508 ? -4.641 30.744 52.015 1.00 44.00 508 GLY A C 1
ATOM 4170 O O . GLY A 1 508 ? -4.663 29.519 51.944 1.00 44.00 508 GLY A O 1
ATOM 4171 N N . ALA A 1 509 ? -4.085 31.376 53.054 1.00 38.62 509 ALA A N 1
ATOM 4172 C CA . ALA A 1 509 ? -3.454 30.651 54.159 1.00 38.62 509 ALA A CA 1
ATOM 4173 C C . ALA A 1 509 ? -3.720 31.276 55.539 1.00 38.62 509 ALA A C 1
ATOM 4175 O O . ALA A 1 509 ? -2.818 31.889 56.093 1.00 38.62 509 ALA A O 1
ATOM 4176 N N . VAL A 1 510 ? -4.915 31.067 56.112 1.00 32.78 510 VAL A N 1
ATOM 4177 C CA . VAL A 1 510 ? -5.120 30.871 57.568 1.00 32.78 510 VAL A CA 1
ATOM 4178 C C . VAL A 1 510 ? -6.322 29.924 57.780 1.00 32.78 510 VAL A C 1
ATOM 4180 O O . VAL A 1 510 ? -7.291 29.952 57.031 1.00 32.78 510 VAL A O 1
ATOM 4183 N N . GLN A 1 511 ? -6.172 29.047 58.770 1.00 34.59 511 GLN A N 1
ATOM 4184 C CA . GLN A 1 511 ? -6.873 27.802 59.113 1.00 34.59 511 GLN A CA 1
ATOM 4185 C C . GLN A 1 511 ? -8.397 27.859 59.368 1.00 34.59 511 GLN A C 1
ATOM 4187 O O . GLN A 1 511 ? -8.935 28.853 59.845 1.00 34.59 511 GLN A O 1
ATOM 4192 N N . MET A 1 512 ? -9.048 26.704 59.151 1.00 29.73 512 MET A N 1
ATOM 4193 C CA . MET A 1 512 ? -10.311 26.276 59.776 1.00 29.73 512 MET A CA 1
ATOM 4194 C C . MET A 1 512 ? -10.042 25.651 61.155 1.00 29.73 512 MET A C 1
ATOM 4196 O O . MET A 1 512 ? -9.200 24.763 61.233 1.00 29.73 512 MET A O 1
ATOM 4200 N N . GLU A 1 513 ? -10.866 25.976 62.156 1.00 27.50 513 GLU A N 1
ATOM 4201 C CA . GLU A 1 513 ? -11.398 25.029 63.155 1.00 27.50 513 GLU A CA 1
ATOM 4202 C C . GLU A 1 513 ? -12.774 25.524 63.664 1.00 27.50 513 GLU A C 1
ATOM 4204 O O . GLU A 1 513 ? -12.923 26.699 63.984 1.00 27.50 513 GLU A O 1
ATOM 4209 N N . GLY A 1 514 ? -13.758 24.615 63.778 1.00 27.14 514 GLY A N 1
ATOM 4210 C CA . GLY A 1 514 ? -14.806 24.678 64.818 1.00 27.14 514 GLY A CA 1
ATOM 4211 C C . GLY A 1 514 ? -16.234 25.173 64.490 1.00 27.14 514 GLY A C 1
ATOM 4212 O O . GLY A 1 514 ? -16.526 26.342 64.670 1.00 27.14 514 GLY A O 1
ATOM 4213 N N . GLN A 1 515 ? -17.128 24.217 64.178 1.00 28.31 515 GLN A N 1
ATOM 4214 C CA . GLN A 1 515 ? -18.496 23.985 64.723 1.00 28.31 515 GLN A CA 1
ATOM 4215 C C . GLN A 1 515 ? -19.677 25.009 64.629 1.00 28.31 515 GLN A C 1
ATOM 4217 O O . GLN A 1 515 ? -19.518 26.213 64.738 1.00 28.31 515 GLN A O 1
ATOM 4222 N N . THR A 1 516 ? -20.882 24.394 64.547 1.00 24.30 516 THR A N 1
ATOM 4223 C CA . THR A 1 516 ? -22.290 24.807 64.838 1.00 24.30 516 THR A CA 1
ATOM 4224 C C . THR A 1 516 ? -23.130 25.671 63.863 1.00 24.30 516 THR A C 1
ATOM 4226 O O . THR A 1 516 ? -22.760 26.748 63.418 1.00 24.30 516 THR A O 1
ATOM 4229 N N . SER A 1 517 ? -24.353 25.186 63.581 1.00 29.59 517 SER A N 1
ATOM 4230 C CA . SER A 1 517 ? -25.543 25.944 63.111 1.00 29.59 517 SER A CA 1
ATOM 4231 C C . SER A 1 517 ? -26.416 26.356 64.327 1.00 29.59 517 SER A C 1
ATOM 4233 O O . SER A 1 517 ? -26.123 25.838 65.408 1.00 29.59 517 SER A O 1
ATOM 4235 N N . PRO A 1 518 ? -27.541 27.122 64.232 1.00 43.19 518 PRO A N 1
ATOM 4236 C CA . PRO A 1 518 ? -28.157 27.853 63.103 1.00 43.19 518 PRO A CA 1
ATOM 4237 C C . PRO A 1 518 ? -28.628 29.311 63.428 1.00 43.19 518 PRO A C 1
ATOM 4239 O O . PRO A 1 518 ? -28.867 29.657 64.581 1.00 43.19 518 PRO A O 1
ATOM 4242 N N . GLY A 1 519 ? -28.934 30.116 62.396 1.00 25.66 519 GLY A N 1
ATOM 4243 C CA . GLY A 1 519 ? -29.958 31.180 62.464 1.00 25.66 519 GLY A CA 1
ATOM 4244 C C . GLY A 1 519 ? -29.519 32.654 62.340 1.00 25.66 519 GLY A C 1
ATOM 4245 O O . GLY A 1 519 ? -28.592 33.101 62.998 1.00 25.66 519 GLY A O 1
ATOM 4246 N N . GLN A 1 520 ? -30.334 33.394 61.575 1.00 26.47 520 GLN A N 1
ATOM 4247 C CA . GLN A 1 520 ? -30.514 34.855 61.474 1.00 26.47 520 GLN A CA 1
ATOM 4248 C C . GLN A 1 520 ? -29.691 35.699 60.479 1.00 26.47 520 GLN A C 1
ATOM 4250 O O . GLN A 1 520 ? -28.478 35.625 60.346 1.00 26.47 520 GLN A O 1
ATOM 4255 N N . MET A 1 521 ? -30.490 36.513 59.782 1.00 34.03 521 MET A N 1
ATOM 4256 C CA . MET A 1 521 ? -30.248 37.477 58.713 1.00 34.03 521 MET A CA 1
ATOM 4257 C C . MET A 1 521 ? -29.311 38.614 59.127 1.00 34.03 521 MET A C 1
ATOM 4259 O O . MET A 1 521 ? -29.577 39.193 60.171 1.00 34.03 521 MET A O 1
ATOM 4263 N N . VAL A 1 522 ? -28.360 39.005 58.264 1.00 29.06 522 VAL A N 1
ATOM 4264 C CA . VAL A 1 522 ? -28.100 40.400 57.837 1.00 29.06 522 VAL A CA 1
ATOM 4265 C C . VAL A 1 522 ? -27.411 40.371 56.460 1.00 29.06 522 VAL A C 1
ATOM 4267 O O . VAL A 1 522 ? -26.583 39.512 56.172 1.00 29.06 522 VAL A O 1
ATOM 4270 N N . ASP A 1 523 ? -27.848 41.304 55.629 1.00 30.00 523 ASP A N 1
ATOM 4271 C CA . ASP A 1 523 ? -27.585 41.578 54.219 1.00 30.00 523 ASP A CA 1
ATOM 4272 C C . ASP A 1 523 ? -26.188 42.207 53.982 1.00 30.00 523 ASP A C 1
ATOM 4274 O O . ASP A 1 523 ? -25.868 43.213 54.612 1.00 30.00 523 ASP A O 1
ATOM 4278 N N . GLU A 1 524 ? -25.378 41.663 53.061 1.00 28.16 524 GLU A N 1
ATOM 4279 C CA . GLU A 1 524 ? -24.282 42.390 52.386 1.00 28.16 524 GLU A CA 1
ATOM 4280 C C . GLU A 1 524 ? -24.045 41.837 50.957 1.00 28.16 524 GLU A C 1
ATOM 4282 O O . GLU A 1 524 ? -24.235 40.642 50.707 1.00 28.16 524 GLU A O 1
ATOM 4287 N N . PRO A 1 525 ? -23.664 42.686 49.979 1.00 34.28 525 PRO A N 1
ATOM 4288 C CA . PRO A 1 525 ? -23.967 42.470 48.565 1.00 34.28 525 PRO A CA 1
ATOM 4289 C C . PRO A 1 525 ? -23.085 41.411 47.898 1.00 34.28 525 PRO A C 1
ATOM 4291 O O . PRO A 1 525 ? -21.865 41.541 47.785 1.00 34.28 525 PRO A O 1
ATOM 4294 N N . ILE A 1 526 ? -23.752 40.396 47.357 1.00 30.11 526 ILE A N 1
ATOM 4295 C CA . ILE A 1 526 ? -23.190 39.309 46.558 1.00 30.11 526 ILE A CA 1
ATOM 4296 C C . ILE A 1 526 ? -22.570 39.874 45.270 1.00 30.11 526 ILE A C 1
ATOM 4298 O O . ILE A 1 526 ? -23.262 40.368 44.380 1.00 30.11 526 ILE A O 1
ATOM 4302 N N . HIS A 1 527 ? -21.245 39.759 45.146 1.00 31.48 527 HIS A N 1
ATOM 4303 C CA . HIS A 1 527 ? -20.572 39.777 43.849 1.00 31.48 527 HIS A CA 1
ATOM 4304 C C . HIS A 1 527 ? -21.098 38.615 42.991 1.00 31.48 527 HIS A C 1
ATOM 4306 O O . HIS A 1 527 ? -21.181 37.492 43.496 1.00 31.48 527 HIS A O 1
ATOM 4312 N N . PRO A 1 528 ? -21.416 38.829 41.701 1.00 31.98 528 PRO A N 1
ATOM 4313 C CA . PRO A 1 528 ? -21.797 37.740 40.819 1.00 31.98 528 PRO A CA 1
ATOM 4314 C C . PRO A 1 528 ? -20.644 36.737 40.747 1.00 31.98 528 PRO A C 1
ATOM 4316 O O . PRO A 1 528 ? -19.554 37.031 40.251 1.00 31.98 528 PRO A O 1
ATOM 4319 N N . VAL A 1 529 ? -20.901 35.544 41.276 1.00 28.86 529 VAL A N 1
ATOM 4320 C CA . VAL A 1 529 ? -20.070 34.359 41.104 1.00 28.86 529 VAL A CA 1
ATOM 4321 C C . VAL A 1 529 ? -19.991 34.087 39.604 1.00 28.86 529 VAL A C 1
ATOM 4323 O O . VAL A 1 529 ? -20.891 33.494 39.013 1.00 28.86 529 VAL A O 1
ATOM 4326 N N . ASN A 1 530 ? -18.907 34.524 38.967 1.00 29.50 530 ASN A N 1
ATOM 4327 C CA . ASN A 1 530 ? -18.504 33.970 37.685 1.00 29.50 530 ASN A CA 1
ATOM 4328 C C . ASN A 1 530 ? -18.052 32.537 37.959 1.00 29.50 530 ASN A C 1
ATOM 4330 O O . ASN A 1 530 ? -16.895 32.301 38.297 1.00 29.50 530 ASN A O 1
ATOM 4334 N N . ILE A 1 531 ? -18.972 31.580 37.826 1.00 37.03 531 ILE A N 1
ATOM 4335 C CA . ILE A 1 531 ? -18.606 30.192 37.559 1.00 37.03 531 ILE A CA 1
ATOM 4336 C C . ILE A 1 531 ? -17.826 30.244 36.240 1.00 37.03 531 ILE A C 1
ATOM 4338 O O . ILE A 1 531 ? -18.427 30.560 35.208 1.00 37.03 531 ILE A O 1
ATOM 4342 N N . PRO A 1 532 ? -16.508 29.979 36.213 1.00 36.19 532 PRO A N 1
ATOM 4343 C CA . PRO A 1 532 ? -15.846 29.772 34.941 1.00 36.19 532 PRO A CA 1
ATOM 4344 C C . PRO A 1 532 ? -16.503 28.528 34.341 1.00 36.19 532 PRO A C 1
ATOM 4346 O O . PRO A 1 532 ? -16.410 27.441 34.916 1.00 36.19 532 PRO A O 1
ATOM 4349 N N . ARG A 1 533 ? -17.222 28.666 33.219 1.00 34.97 533 ARG A N 1
ATOM 4350 C CA . ARG A 1 533 ? -17.584 27.505 32.401 1.00 34.97 533 ARG A CA 1
ATOM 4351 C C . ARG A 1 533 ? -16.263 26.854 31.998 1.00 34.97 533 ARG A C 1
ATOM 4353 O O . ARG A 1 533 ? -15.611 27.324 31.074 1.00 34.97 533 ARG A O 1
ATOM 4360 N N . ARG A 1 534 ? -15.851 25.818 32.737 1.00 35.34 534 ARG A N 1
ATOM 4361 C CA . ARG A 1 534 ? -14.818 24.883 32.296 1.00 35.34 534 ARG A CA 1
ATOM 4362 C C . ARG A 1 534 ? -15.240 24.418 30.905 1.00 35.34 534 ARG A C 1
ATOM 4364 O O . ARG A 1 534 ? -16.377 23.967 30.740 1.00 35.34 534 ARG A O 1
ATOM 4371 N N . GLU A 1 535 ? -14.365 24.553 29.914 1.00 42.16 535 GLU A N 1
ATOM 4372 C CA . GLU A 1 535 ? -14.473 23.721 28.717 1.00 42.16 535 GLU A CA 1
ATOM 4373 C C . GLU A 1 535 ? -14.621 22.280 29.221 1.00 42.16 535 GLU A C 1
ATOM 4375 O O . GLU A 1 535 ? -13.877 21.858 30.107 1.00 42.16 535 GLU A O 1
ATOM 4380 N N . LYS A 1 536 ? -15.681 21.575 28.809 1.00 62.28 536 LYS A N 1
ATOM 4381 C CA . LYS A 1 536 ? -15.916 20.212 29.296 1.00 62.28 536 LYS A CA 1
ATOM 4382 C C . LYS A 1 536 ? -14.714 19.359 28.881 1.00 62.28 536 LYS A C 1
ATOM 4384 O O . LYS A 1 536 ? -14.508 19.164 27.687 1.00 62.28 536 LYS A O 1
ATOM 4389 N N . ASP A 1 537 ? -13.955 18.860 29.855 1.00 79.31 537 ASP A N 1
ATOM 4390 C CA . ASP A 1 537 ? -12.916 17.852 29.635 1.00 79.31 537 ASP A CA 1
ATOM 4391 C C . ASP A 1 537 ? -13.585 16.541 29.211 1.00 79.31 537 ASP A C 1
ATOM 4393 O O . ASP A 1 537 ? -14.009 15.738 30.047 1.00 79.31 537 ASP A O 1
ATOM 4397 N N . PHE A 1 538 ? -13.716 16.349 27.899 1.00 91.19 538 PHE A N 1
ATOM 4398 C CA . PHE A 1 538 ? -14.250 15.118 27.326 1.00 91.19 538 PHE A CA 1
ATOM 4399 C C . PHE A 1 538 ? -13.311 13.944 27.622 1.00 91.19 538 PHE A C 1
ATOM 4401 O O . PHE A 1 538 ? -12.087 14.075 27.578 1.00 91.19 538 PHE A O 1
ATOM 4408 N N . GLN A 1 539 ? -13.896 12.778 27.882 1.00 92.50 539 GLN A N 1
ATOM 4409 C CA . GLN A 1 539 ? -13.183 11.539 28.204 1.00 92.50 539 GLN A CA 1
ATOM 4410 C C . GLN A 1 539 ? -12.864 10.702 26.953 1.00 92.50 539 GLN A C 1
ATOM 4412 O O . GLN A 1 539 ? -12.359 9.581 27.049 1.00 92.50 539 GLN A O 1
ATOM 4417 N N . GLY A 1 540 ? -13.199 11.213 25.762 1.00 94.56 540 GLY A N 1
ATOM 4418 C CA . GLY A 1 540 ? -13.004 10.512 24.490 1.00 94.56 540 GLY A CA 1
ATOM 4419 C C . GLY A 1 540 ? -13.922 9.297 24.342 1.00 94.56 540 GLY A C 1
ATOM 4420 O O . GLY A 1 540 ? -13.506 8.271 23.802 1.00 94.56 540 GLY A O 1
ATOM 4421 N N . MET A 1 541 ? -15.142 9.384 24.874 1.00 97.31 541 MET A N 1
ATOM 4422 C CA . MET A 1 541 ? -16.154 8.330 24.820 1.00 97.31 541 MET A CA 1
ATOM 4423 C C . MET A 1 541 ? -17.402 8.815 24.074 1.00 97.31 541 MET A C 1
ATOM 4425 O O . MET A 1 541 ? -17.710 10.010 24.054 1.00 97.31 541 MET A O 1
ATOM 4429 N N . LEU A 1 542 ? -18.119 7.881 23.444 1.00 97.88 542 LEU A N 1
ATOM 4430 C CA . LEU A 1 542 ? -19.372 8.161 22.743 1.00 97.88 542 LEU A CA 1
ATOM 4431 C C . LEU A 1 542 ? -20.500 7.287 23.284 1.00 97.88 542 LEU A C 1
ATOM 4433 O O . LEU A 1 542 ? -20.478 6.062 23.164 1.00 97.88 542 LEU A O 1
ATOM 4437 N N . GLU A 1 543 ? -21.513 7.929 23.848 1.00 97.31 543 GLU A N 1
ATOM 4438 C CA . GLU A 1 543 ? -22.727 7.266 24.291 1.00 97.31 543 GLU A CA 1
ATOM 4439 C C . GLU A 1 543 ? -23.714 7.099 23.130 1.00 97.31 543 GLU A C 1
ATOM 4441 O O . GLU A 1 543 ? -23.952 8.018 22.344 1.00 97.31 543 GLU A O 1
ATOM 4446 N N . TYR A 1 544 ? -24.333 5.919 23.068 1.00 97.44 544 TYR A N 1
ATOM 4447 C CA . TYR A 1 544 ? -25.486 5.623 22.222 1.00 97.44 544 TYR A CA 1
ATOM 4448 C C . TYR A 1 544 ? -26.515 4.798 23.004 1.00 97.44 544 TYR A C 1
ATOM 4450 O O . TYR A 1 544 ? -26.151 3.982 23.864 1.00 97.44 544 TYR A O 1
ATOM 4458 N N . LYS A 1 545 ? -27.802 4.975 22.694 1.00 95.00 545 LYS A N 1
ATOM 4459 C CA . LYS A 1 545 ? -28.884 4.152 23.250 1.00 95.00 545 LYS A CA 1
ATOM 4460 C C . LYS A 1 545 ? -28.918 2.786 22.566 1.00 95.00 545 LYS A C 1
ATOM 4462 O O . LYS A 1 545 ? -28.677 2.698 21.367 1.00 95.00 545 LYS A O 1
ATOM 4467 N N . LYS A 1 546 ? -29.263 1.719 23.297 1.00 92.50 546 LYS A N 1
ATOM 4468 C CA . LYS A 1 546 ? -29.302 0.346 22.741 1.00 92.50 546 LYS A CA 1
ATOM 4469 C C . LYS A 1 546 ? -30.225 0.229 21.516 1.00 92.50 546 LYS A C 1
ATOM 4471 O O . LYS A 1 546 ? -29.885 -0.457 20.561 1.00 92.50 546 LYS A O 1
ATOM 4476 N N . GLU A 1 547 ? -31.343 0.953 21.511 1.00 93.81 547 GLU A N 1
ATOM 4477 C CA . GLU A 1 547 ? -32.287 1.036 20.383 1.00 93.81 547 GLU A CA 1
ATOM 4478 C C . GLU A 1 547 ? -31.691 1.648 19.100 1.00 93.81 547 GLU A C 1
ATOM 4480 O O . GLU A 1 547 ? -32.122 1.311 17.997 1.00 93.81 547 GLU A O 1
ATOM 4485 N N . ASP A 1 548 ? -30.653 2.479 19.224 1.00 96.06 548 ASP A N 1
ATOM 4486 C CA . ASP A 1 548 ? -29.991 3.146 18.102 1.00 96.06 548 ASP A CA 1
ATOM 4487 C C . ASP A 1 548 ? -28.798 2.351 17.532 1.00 96.06 548 ASP A C 1
ATOM 4489 O O . ASP A 1 548 ? -28.195 2.792 16.553 1.00 96.06 548 ASP A O 1
ATOM 4493 N N . GLU A 1 549 ? -28.446 1.170 18.067 1.00 95.50 549 GLU A N 1
ATOM 4494 C CA . GLU A 1 549 ? -27.276 0.391 17.603 1.00 95.50 549 GLU A CA 1
ATOM 4495 C C . GLU A 1 549 ? -27.359 0.072 16.099 1.00 95.50 549 GLU A C 1
ATOM 4497 O O . GLU A 1 549 ? -26.405 0.268 15.343 1.00 95.50 549 GLU A O 1
ATOM 4502 N N . MET A 1 550 ? -28.541 -0.337 15.629 1.00 95.00 550 MET A N 1
ATOM 4503 C CA . MET A 1 550 ? -28.772 -0.626 14.210 1.00 95.00 550 MET A CA 1
ATOM 4504 C C . MET A 1 550 ? -28.666 0.629 13.337 1.00 95.00 550 MET A C 1
ATOM 4506 O O . MET A 1 550 ? -28.213 0.554 12.193 1.00 95.00 550 MET A O 1
ATOM 4510 N N . LYS A 1 551 ? -29.055 1.791 13.870 1.00 95.81 551 LYS A N 1
ATOM 4511 C CA . LYS A 1 551 ? -28.938 3.089 13.194 1.00 95.81 551 LYS A CA 1
ATOM 4512 C C . LYS A 1 551 ? -27.480 3.549 13.132 1.00 95.81 551 LYS A C 1
ATOM 4514 O O . LYS A 1 551 ? -27.054 4.049 12.092 1.00 95.81 551 LYS A O 1
ATOM 4519 N N . LEU A 1 552 ? -26.704 3.304 14.191 1.00 96.44 552 LEU A N 1
ATOM 4520 C CA . LEU A 1 552 ? -25.259 3.535 14.246 1.00 96.44 552 LEU A CA 1
ATOM 4521 C C . LEU A 1 552 ? -24.533 2.761 13.150 1.00 96.44 552 LEU A C 1
ATOM 4523 O O . LEU A 1 552 ? -23.892 3.377 12.301 1.00 96.44 552 LEU A O 1
ATOM 4527 N N . VAL A 1 553 ? -24.675 1.434 13.106 1.00 96.12 553 VAL A N 1
ATOM 4528 C CA . VAL A 1 553 ? -23.980 0.626 12.088 1.00 96.12 553 VAL A CA 1
ATOM 4529 C C . VAL A 1 553 ? -24.495 0.906 10.676 1.00 96.12 553 VAL A C 1
ATOM 4531 O O . VAL A 1 553 ? -23.727 0.865 9.714 1.00 96.12 553 VAL A O 1
ATOM 4534 N N . LYS A 1 554 ? -25.776 1.261 10.518 1.00 95.56 554 LYS A N 1
ATOM 4535 C CA . LYS A 1 554 ? -26.324 1.669 9.221 1.00 95.56 554 LYS A CA 1
ATOM 4536 C C . LYS A 1 554 ? -25.639 2.934 8.696 1.00 95.56 554 LYS A C 1
ATOM 4538 O O . LYS A 1 554 ? -25.112 2.901 7.586 1.00 95.56 554 LYS A O 1
ATOM 4543 N N . ASN A 1 555 ? -25.612 4.005 9.486 1.00 94.81 555 ASN A N 1
ATOM 4544 C CA . ASN A 1 555 ? -25.079 5.298 9.050 1.00 94.81 555 ASN A CA 1
ATOM 4545 C C . ASN A 1 555 ? -23.547 5.285 8.957 1.00 94.81 555 ASN A C 1
ATOM 4547 O O . ASN A 1 555 ? -22.981 5.840 8.018 1.00 94.81 555 ASN A O 1
ATOM 4551 N N . LEU A 1 556 ? -22.876 4.624 9.906 1.00 95.44 556 LEU A N 1
ATOM 4552 C CA . LEU A 1 556 ? -21.418 4.614 9.996 1.00 95.44 556 LEU A CA 1
ATOM 4553 C C . LEU A 1 556 ? -20.756 3.562 9.094 1.00 95.44 556 LEU A C 1
ATOM 4555 O O . LEU A 1 556 ? -19.601 3.743 8.724 1.00 95.44 556 LEU A O 1
ATOM 4559 N N . ILE A 1 557 ? -21.454 2.475 8.734 1.00 95.62 557 ILE A N 1
ATOM 4560 C CA . ILE A 1 557 ? -20.876 1.372 7.944 1.00 95.62 557 ILE A CA 1
ATOM 4561 C C . ILE A 1 557 ? -21.613 1.156 6.621 1.00 95.62 557 ILE A C 1
ATOM 4563 O O . ILE A 1 557 ? -21.006 1.210 5.555 1.00 95.62 557 ILE A O 1
ATOM 4567 N N . LEU A 1 558 ? -22.922 0.899 6.652 1.00 93.69 558 LEU A N 1
ATOM 4568 C CA . LEU A 1 558 ? -23.646 0.438 5.457 1.00 93.69 558 LEU A CA 1
ATOM 4569 C C . LEU A 1 558 ? -23.913 1.543 4.424 1.00 93.69 558 LEU A C 1
ATOM 4571 O O . LEU A 1 558 ? -23.923 1.268 3.222 1.00 93.69 558 LEU A O 1
ATOM 4575 N N . GLU A 1 559 ? -24.163 2.768 4.883 1.00 91.31 559 GLU A N 1
ATOM 4576 C CA . GLU A 1 559 ? -24.504 3.925 4.043 1.00 91.31 559 GLU A CA 1
ATOM 4577 C C . GLU A 1 559 ? -23.372 4.956 3.952 1.00 91.31 559 GLU A C 1
ATOM 4579 O O . GLU A 1 559 ? -23.489 5.940 3.215 1.00 91.31 559 GLU A O 1
ATOM 4584 N N . LEU A 1 560 ? -22.254 4.706 4.639 1.00 90.44 560 LEU A N 1
ATOM 4585 C CA . LEU A 1 560 ? -21.092 5.579 4.598 1.00 90.44 560 LEU A CA 1
ATOM 4586 C C . LEU A 1 560 ? -20.462 5.565 3.200 1.00 90.44 560 LEU A C 1
ATOM 4588 O O . LEU A 1 560 ? -20.206 4.513 2.609 1.00 90.44 560 LEU A O 1
ATOM 4592 N N . LYS A 1 561 ? -20.202 6.757 2.661 1.00 84.94 561 LYS A N 1
ATOM 4593 C CA . LYS A 1 561 ? -19.497 6.925 1.388 1.00 84.94 561 LYS A CA 1
ATOM 4594 C C . LYS A 1 561 ? -17.990 7.046 1.654 1.00 84.94 561 LYS A C 1
ATOM 4596 O O . LYS A 1 561 ? -17.615 7.984 2.357 1.00 84.94 561 LYS A O 1
ATOM 4601 N N . PRO A 1 562 ? -17.138 6.194 1.049 1.00 82.00 562 PRO A N 1
ATOM 4602 C CA . PRO A 1 562 ? -15.681 6.272 1.207 1.00 82.00 562 PRO A CA 1
ATOM 4603 C C . PRO A 1 562 ? -15.093 7.646 0.854 1.00 82.00 562 PRO A C 1
ATOM 4605 O O . PRO A 1 562 ? -14.205 8.127 1.538 1.00 82.00 562 PRO A O 1
ATOM 4608 N N . ARG A 1 563 ? -15.660 8.334 -0.150 1.00 76.31 563 ARG A N 1
ATOM 4609 C CA . ARG A 1 563 ? -15.230 9.673 -0.604 1.00 76.31 563 ARG A CA 1
ATOM 4610 C C . ARG A 1 563 ? -15.844 10.854 0.170 1.00 76.31 563 ARG A C 1
ATOM 4612 O O . ARG A 1 563 ? -15.916 11.966 -0.350 1.00 76.31 563 ARG A O 1
ATOM 4619 N N . GLY A 1 564 ? -16.387 10.638 1.367 1.00 74.19 564 GLY A N 1
ATOM 4620 C CA . GLY A 1 564 ? -16.959 11.728 2.162 1.00 74.19 564 GLY A CA 1
ATOM 4621 C C . GLY A 1 564 ? -15.875 12.688 2.664 1.00 74.19 564 GLY A C 1
ATOM 4622 O O . GLY A 1 564 ? -14.929 12.245 3.304 1.00 74.19 564 GLY A O 1
ATOM 4623 N N . VAL A 1 565 ? -16.039 14.003 2.455 1.00 64.56 565 VAL A N 1
ATOM 4624 C CA . VAL A 1 565 ? -15.081 15.049 2.897 1.00 64.56 565 VAL A CA 1
ATOM 4625 C C . VAL A 1 565 ? -14.702 14.896 4.377 1.00 64.56 565 VAL A C 1
ATOM 4627 O O . VAL A 1 565 ? -13.533 14.959 4.739 1.00 64.56 565 VAL A O 1
ATOM 4630 N N . ALA A 1 566 ? -15.694 14.609 5.223 1.00 65.81 566 ALA A N 1
ATOM 4631 C CA . ALA A 1 566 ? -15.529 14.356 6.653 1.00 65.81 566 ALA A CA 1
ATOM 4632 C C . ALA A 1 566 ? -14.596 13.176 6.976 1.00 65.81 566 ALA A C 1
ATOM 4634 O O . ALA A 1 566 ? -13.861 13.209 7.957 1.00 65.81 566 ALA A O 1
ATOM 4635 N N . VAL A 1 567 ? -14.641 12.129 6.156 1.00 73.56 567 VAL A N 1
ATOM 4636 C CA . VAL A 1 567 ? -13.910 10.879 6.375 1.00 73.56 567 VAL A CA 1
ATOM 4637 C C . VAL A 1 567 ? -12.490 10.960 5.807 1.00 73.56 567 VAL A C 1
ATOM 4639 O O . VAL A 1 567 ? -11.578 10.348 6.352 1.00 73.56 567 VAL A O 1
ATOM 4642 N N . ASN A 1 568 ? -12.289 11.774 4.768 1.00 75.31 568 ASN A N 1
ATOM 4643 C CA . ASN A 1 568 ? -10.966 12.058 4.212 1.00 75.31 568 ASN A CA 1
ATOM 4644 C C . ASN A 1 568 ? -10.145 13.016 5.091 1.00 75.31 568 ASN A C 1
ATOM 4646 O O . ASN A 1 568 ? -8.920 12.994 5.026 1.00 75.31 568 ASN A O 1
ATOM 4650 N N . LEU A 1 569 ? -10.796 13.846 5.918 1.00 81.19 569 LEU A N 1
ATOM 4651 C CA . LEU A 1 569 ? -10.101 14.771 6.819 1.00 81.19 569 LEU A CA 1
ATOM 4652 C C . LEU A 1 569 ? -9.398 14.040 7.976 1.00 81.19 569 LEU A C 1
ATOM 4654 O O . LEU A 1 569 ? -8.308 14.431 8.382 1.00 81.19 569 LEU A O 1
ATOM 4658 N N . ILE A 1 570 ? -10.021 12.978 8.500 1.00 87.06 570 ILE A N 1
ATOM 4659 C CA . ILE A 1 570 ? -9.452 12.120 9.546 1.00 87.06 570 ILE A CA 1
ATOM 4660 C C . ILE A 1 570 ? -9.489 10.669 9.044 1.00 87.06 570 ILE A C 1
ATOM 4662 O O . ILE A 1 570 ? -10.503 9.983 9.214 1.00 87.06 570 ILE A O 1
ATOM 4666 N N . PRO A 1 571 ? -8.395 10.172 8.440 1.00 91.75 571 PRO A N 1
ATOM 4667 C CA . PRO A 1 571 ? -8.325 8.791 7.989 1.00 91.75 571 PRO A CA 1
ATOM 4668 C C . PRO A 1 571 ? -8.557 7.811 9.145 1.00 91.75 571 PRO A C 1
ATOM 4670 O O . PRO A 1 571 ? -7.962 7.924 10.219 1.00 91.75 571 PRO A O 1
ATOM 4673 N N . GLY A 1 572 ? -9.455 6.849 8.936 1.00 93.06 572 GLY A N 1
ATOM 4674 C CA . GLY A 1 572 ? -9.867 5.907 9.977 1.00 93.06 572 GLY A CA 1
ATOM 4675 C C . GLY A 1 572 ? -10.920 6.441 10.958 1.00 93.06 572 GLY A C 1
ATOM 4676 O O . GLY A 1 572 ? -11.180 5.781 11.962 1.00 93.06 572 GLY A O 1
ATOM 4677 N N . LEU A 1 573 ? -11.545 7.603 10.705 1.00 95.06 573 LEU A N 1
ATOM 4678 C CA . LEU A 1 573 ? -12.592 8.175 11.571 1.00 95.06 573 LEU A CA 1
ATOM 4679 C C . LEU A 1 573 ? -13.678 7.163 11.995 1.00 95.06 573 LEU A C 1
ATOM 4681 O O . LEU A 1 573 ? -13.978 7.109 13.190 1.00 95.06 573 LEU A O 1
ATOM 4685 N N . PRO A 1 574 ? -14.238 6.322 11.101 1.00 96.06 574 PRO A N 1
ATOM 4686 C CA . PRO A 1 574 ? -15.192 5.294 11.508 1.00 96.06 574 PRO A CA 1
ATOM 4687 C C . PRO A 1 574 ? -14.659 4.327 12.560 1.00 96.06 574 PRO A C 1
ATOM 4689 O O . PRO A 1 574 ? -15.377 4.008 13.504 1.00 96.06 574 PRO A O 1
ATOM 4692 N N . ALA A 1 575 ? -13.401 3.903 12.440 1.00 97.75 575 ALA A N 1
ATOM 4693 C CA . ALA A 1 575 ? -12.766 3.030 13.420 1.00 97.75 575 ALA A CA 1
ATOM 4694 C C . ALA A 1 575 ? -12.656 3.695 14.800 1.00 97.75 575 ALA A C 1
ATOM 4696 O O . ALA A 1 575 ? -12.968 3.061 15.808 1.00 97.75 575 ALA A O 1
ATOM 4697 N N . TYR A 1 576 ? -12.282 4.979 14.854 1.00 98.00 576 TYR A N 1
ATOM 4698 C CA . TYR A 1 576 ? -12.233 5.720 16.117 1.00 98.00 576 TYR A CA 1
ATOM 4699 C C . TYR A 1 576 ? -13.623 5.906 16.727 1.00 98.00 576 TYR A C 1
ATOM 4701 O O . TYR A 1 576 ? -13.781 5.711 17.926 1.00 98.00 576 TYR A O 1
ATOM 4709 N N . ILE A 1 577 ? -14.644 6.232 15.926 1.00 97.56 577 ILE A N 1
ATOM 4710 C CA . ILE A 1 577 ? -16.026 6.368 16.416 1.00 97.56 577 ILE A CA 1
ATOM 4711 C C . ILE A 1 577 ? -16.521 5.043 17.008 1.00 97.56 577 ILE A C 1
ATOM 4713 O O . ILE A 1 577 ? -17.058 5.037 18.117 1.00 97.56 577 ILE A O 1
ATOM 4717 N N . LEU A 1 578 ? -16.300 3.924 16.311 1.00 98.12 578 LEU A N 1
ATOM 4718 C CA . LEU A 1 578 ? -16.641 2.586 16.804 1.00 98.12 578 LEU A CA 1
ATOM 4719 C C . LEU A 1 578 ? -15.919 2.273 18.117 1.00 98.12 578 LEU A C 1
ATOM 4721 O O . LEU A 1 578 ? -16.545 1.801 19.064 1.00 98.12 578 LEU A O 1
ATOM 4725 N N . PHE A 1 579 ? -14.625 2.584 18.198 1.00 98.56 579 PHE A N 1
ATOM 4726 C CA . PHE A 1 579 ? -13.842 2.362 19.407 1.00 98.56 579 PHE A CA 1
ATOM 4727 C C . PHE A 1 579 ? -14.287 3.254 20.576 1.00 98.56 579 PHE A C 1
ATOM 4729 O O . PHE A 1 579 ? -14.409 2.768 21.694 1.00 98.56 579 PHE A O 1
ATOM 4736 N N . MET A 1 580 ? -14.620 4.526 20.348 1.00 98.38 580 MET A N 1
ATOM 4737 C CA . MET A 1 580 ? -15.151 5.407 21.398 1.00 98.38 580 MET A CA 1
ATOM 4738 C C . MET A 1 580 ? -16.534 4.956 21.902 1.00 98.38 580 MET A C 1
ATOM 4740 O O . MET A 1 580 ? -16.825 5.107 23.090 1.00 98.38 580 MET A O 1
ATOM 4744 N N . CYS A 1 581 ? -17.370 4.370 21.034 1.00 98.31 581 CYS A N 1
ATOM 4745 C CA . CYS A 1 581 ? -18.631 3.732 21.440 1.00 98.31 581 CYS A CA 1
ATOM 4746 C C . CYS A 1 581 ? -18.384 2.468 22.276 1.00 98.31 581 CYS A C 1
ATOM 4748 O O . CYS A 1 581 ? -19.090 2.212 23.253 1.00 98.31 581 CYS A O 1
ATOM 4750 N N . LEU A 1 582 ? -17.367 1.688 21.900 1.00 98.12 582 LEU A N 1
ATOM 4751 C CA . LEU A 1 582 ? -16.940 0.493 22.622 1.00 98.12 582 LEU A CA 1
ATOM 4752 C C . LEU A 1 582 ? -16.384 0.838 24.008 1.00 98.12 582 LEU A C 1
ATOM 4754 O O . LEU A 1 582 ? -16.781 0.207 24.980 1.00 98.12 582 LEU A O 1
ATOM 4758 N N . ARG A 1 583 ? -15.548 1.880 24.113 1.00 98.12 583 ARG A N 1
ATOM 4759 C CA . ARG A 1 583 ? -15.031 2.396 25.391 1.00 98.12 583 ARG A CA 1
ATOM 4760 C C . ARG A 1 583 ? -16.147 2.787 26.348 1.00 98.12 583 ARG A C 1
ATOM 4762 O O . ARG A 1 583 ? -16.061 2.489 27.528 1.00 98.12 583 ARG A O 1
ATOM 4769 N N . HIS A 1 584 ? -17.207 3.421 25.850 1.00 98.19 584 HIS A N 1
ATOM 4770 C CA . HIS A 1 584 ? -18.350 3.761 26.692 1.00 98.19 584 HIS A CA 1
ATOM 4771 C C . HIS A 1 584 ? -19.114 2.514 27.175 1.00 98.19 584 HIS A C 1
ATOM 4773 O O . HIS A 1 584 ? -19.563 2.465 28.316 1.00 98.19 584 HIS A O 1
ATOM 4779 N N . ALA A 1 585 ? -19.265 1.491 26.327 1.00 97.69 585 ALA A N 1
ATOM 4780 C CA . ALA A 1 585 ? -19.878 0.224 26.735 1.00 97.69 585 ALA A CA 1
ATOM 4781 C C . ALA A 1 585 ? -19.022 -0.526 27.775 1.00 97.69 585 ALA A C 1
ATOM 4783 O O . ALA A 1 585 ? -19.574 -1.059 28.737 1.00 97.69 585 ALA A O 1
ATOM 4784 N N . ASP A 1 586 ? -17.696 -0.506 27.610 1.00 97.81 586 ASP A N 1
ATOM 4785 C CA . ASP A 1 586 ? -16.736 -1.012 28.594 1.00 97.81 586 ASP A CA 1
ATOM 4786 C C . ASP A 1 586 ? -16.829 -0.235 29.909 1.00 97.81 586 ASP A C 1
ATOM 4788 O O . ASP A 1 586 ? -17.007 -0.856 30.946 1.00 97.81 586 ASP A O 1
ATOM 4792 N N . TYR A 1 587 ? -16.840 1.101 29.877 1.00 97.44 587 TYR A N 1
ATOM 4793 C CA . TYR A 1 587 ? -16.977 1.959 31.062 1.00 97.44 587 TYR A CA 1
ATOM 4794 C C . TYR A 1 587 ? -18.241 1.659 31.887 1.00 97.44 587 TYR A C 1
ATOM 4796 O O . TYR A 1 587 ? -18.194 1.653 33.115 1.00 97.44 587 TYR A O 1
ATOM 4804 N N . LEU A 1 588 ? -19.363 1.356 31.224 1.00 97.06 588 LEU A N 1
ATOM 4805 C CA . LEU A 1 588 ? -20.613 0.950 31.880 1.00 97.06 588 LEU A CA 1
ATOM 4806 C C . LEU A 1 588 ? -20.606 -0.499 32.396 1.00 97.06 588 LEU A C 1
ATOM 4808 O O . LEU A 1 588 ? -21.594 -0.931 32.990 1.00 97.06 588 LEU A O 1
ATOM 4812 N N . ASN A 1 589 ? -19.531 -1.251 32.146 1.00 97.00 589 ASN A N 1
ATOM 4813 C CA . ASN A 1 589 ? -19.418 -2.680 32.419 1.00 97.00 589 ASN A CA 1
ATOM 4814 C C . ASN A 1 589 ? -20.566 -3.496 31.775 1.00 97.00 589 ASN A C 1
ATOM 4816 O O . ASN A 1 589 ? -21.066 -4.467 32.343 1.00 97.00 589 ASN A O 1
ATOM 4820 N N . ASP A 1 590 ? -21.017 -3.082 30.582 1.00 97.19 590 ASP A N 1
ATOM 4821 C CA . ASP A 1 590 ? -22.119 -3.712 29.843 1.00 97.19 590 ASP A CA 1
ATOM 4822 C C . ASP A 1 590 ? -21.576 -4.658 28.765 1.00 97.19 590 ASP A C 1
ATOM 4824 O O . ASP A 1 590 ? -21.499 -4.343 27.574 1.00 97.19 590 ASP A O 1
ATOM 4828 N N . ASP A 1 591 ? -21.213 -5.853 29.213 1.00 95.88 591 ASP A N 1
ATOM 4829 C CA . ASP A 1 591 ? -20.692 -6.955 28.403 1.00 95.88 591 ASP A CA 1
ATOM 4830 C C . ASP A 1 591 ? -21.611 -7.314 27.216 1.00 95.88 591 ASP A C 1
ATOM 4832 O O . ASP A 1 591 ? -21.160 -7.564 26.094 1.00 95.88 591 ASP A O 1
ATOM 4836 N N . GLN A 1 592 ? -22.933 -7.253 27.412 1.00 96.44 592 GLN A N 1
ATOM 4837 C CA . GLN A 1 592 ? -23.880 -7.510 26.330 1.00 96.44 592 GLN A CA 1
ATOM 4838 C C . GLN A 1 592 ? -23.786 -6.443 25.237 1.00 96.44 592 GLN A C 1
ATOM 4840 O O . GLN A 1 592 ? -23.771 -6.792 24.058 1.00 96.44 592 GLN A O 1
ATOM 4845 N N . LYS A 1 593 ? -23.689 -5.164 25.614 1.00 96.81 593 LYS A N 1
ATOM 4846 C CA . LYS A 1 593 ? -23.546 -4.039 24.678 1.00 96.81 593 LYS A CA 1
ATOM 4847 C C . LYS A 1 593 ? -22.204 -4.062 23.939 1.00 96.81 593 LYS A C 1
ATOM 4849 O O . LYS A 1 593 ? -22.148 -3.697 22.766 1.00 96.81 593 LYS A O 1
ATOM 4854 N N . VAL A 1 594 ? -21.136 -4.528 24.590 1.00 97.81 594 VAL A N 1
ATOM 4855 C CA . VAL A 1 594 ? -19.830 -4.780 23.953 1.00 97.81 594 VAL A CA 1
ATOM 4856 C C . VAL A 1 594 ? -19.954 -5.865 22.879 1.00 97.81 594 VAL A C 1
ATOM 4858 O O . VAL A 1 594 ? -19.582 -5.640 21.722 1.00 97.81 594 VAL A O 1
ATOM 4861 N N . ARG A 1 595 ? -20.534 -7.023 23.224 1.00 97.12 595 ARG A N 1
ATOM 4862 C CA . ARG A 1 595 ? -20.713 -8.141 22.285 1.00 97.12 595 ARG A CA 1
ATOM 4863 C C . ARG A 1 595 ? -21.594 -7.790 21.092 1.00 97.12 595 ARG A C 1
ATOM 4865 O O . ARG A 1 595 ? -21.237 -8.136 19.961 1.00 97.12 595 ARG A O 1
ATOM 4872 N N . THR A 1 596 ? -22.737 -7.138 21.320 1.00 97.44 596 THR A N 1
ATOM 4873 C CA . THR A 1 596 ? -23.656 -6.768 20.231 1.00 97.44 596 THR A CA 1
ATOM 4874 C C . THR A 1 596 ? -22.996 -5.770 19.293 1.00 97.44 596 THR A C 1
ATOM 4876 O O . THR A 1 596 ? -22.945 -6.038 18.096 1.00 97.44 596 THR A O 1
ATOM 4879 N N . LEU A 1 597 ? -22.348 -4.723 19.816 1.00 98.00 597 LEU A N 1
ATOM 4880 C CA . LEU A 1 597 ? -21.657 -3.726 18.997 1.00 98.00 597 LEU A CA 1
ATOM 4881 C C . LEU A 1 597 ? -20.552 -4.337 18.124 1.00 98.00 597 LEU A C 1
ATOM 4883 O O . LEU A 1 597 ? -20.491 -4.052 16.923 1.00 98.00 597 LEU A O 1
ATOM 4887 N N . LEU A 1 598 ? -19.688 -5.187 18.691 1.00 98.06 598 LEU A N 1
ATOM 4888 C CA . LEU A 1 598 ? -18.608 -5.844 17.941 1.00 98.06 598 LEU A CA 1
ATOM 4889 C C . LEU A 1 598 ? -19.166 -6.779 16.862 1.00 98.06 598 LEU A C 1
ATOM 4891 O O . LEU A 1 598 ? -18.736 -6.728 15.707 1.00 98.06 598 LEU A O 1
ATOM 4895 N N . THR A 1 599 ? -20.180 -7.575 17.205 1.00 97.81 599 THR A N 1
ATOM 4896 C CA . THR A 1 599 ? -20.841 -8.494 16.267 1.00 97.81 599 THR A CA 1
ATOM 4897 C C . THR A 1 599 ? -21.538 -7.735 15.134 1.00 97.81 599 THR A C 1
ATOM 4899 O O . THR A 1 599 ? -21.346 -8.054 13.958 1.00 97.81 599 THR A O 1
ATOM 4902 N N . SER A 1 600 ? -22.303 -6.691 15.462 1.00 97.56 600 SER A N 1
ATOM 4903 C CA . SER A 1 600 ? -22.993 -5.813 14.510 1.00 97.56 600 SER A CA 1
ATOM 4904 C C . SER A 1 600 ? -22.006 -5.100 13.582 1.00 97.56 600 SER A C 1
ATOM 4906 O O . SER A 1 600 ? -22.261 -4.996 12.378 1.00 97.56 600 SER A O 1
ATOM 4908 N N . THR A 1 601 ? -20.850 -4.678 14.101 1.00 98.12 601 THR A N 1
ATOM 4909 C CA . THR A 1 601 ? -19.760 -4.068 13.324 1.00 98.12 601 THR A CA 1
ATOM 4910 C C . THR A 1 601 ? -19.166 -5.059 12.324 1.00 98.12 601 THR A C 1
ATOM 4912 O O . THR A 1 601 ? -19.178 -4.797 11.120 1.00 98.12 601 THR A O 1
ATOM 4915 N N . ILE A 1 602 ? -18.722 -6.232 12.793 1.00 98.25 602 ILE A N 1
ATOM 4916 C CA . ILE A 1 602 ? -18.132 -7.288 11.952 1.00 98.25 602 ILE A CA 1
ATOM 4917 C C . ILE A 1 602 ? -19.110 -7.709 10.848 1.00 98.25 602 ILE A C 1
ATOM 4919 O O . ILE A 1 602 ? -18.741 -7.789 9.674 1.00 98.25 602 ILE A O 1
ATOM 4923 N N . ASN A 1 603 ? -20.378 -7.935 11.199 1.00 98.06 603 ASN A N 1
ATOM 4924 C CA . ASN A 1 603 ? -21.405 -8.344 10.244 1.00 98.06 603 ASN A CA 1
ATOM 4925 C C . ASN A 1 603 ? -21.730 -7.243 9.229 1.00 98.06 603 ASN A C 1
ATOM 4927 O O . ASN A 1 603 ? -21.947 -7.541 8.054 1.00 98.06 603 ASN A O 1
ATOM 4931 N N . SER A 1 604 ? -21.731 -5.975 9.645 1.00 98.00 604 SER A N 1
ATOM 4932 C CA . SER A 1 604 ? -21.978 -4.848 8.741 1.00 98.00 604 SER A CA 1
ATOM 4933 C C . SER A 1 604 ? -20.828 -4.642 7.755 1.00 98.00 604 SER A C 1
ATOM 4935 O O . SER A 1 604 ? -21.094 -4.438 6.570 1.00 98.00 604 SER A O 1
ATOM 4937 N N . ILE A 1 605 ? -19.571 -4.790 8.198 1.00 98.00 605 ILE A N 1
ATOM 4938 C CA . ILE A 1 605 ? -18.388 -4.755 7.320 1.00 98.00 605 ILE A CA 1
ATOM 4939 C C . ILE A 1 605 ? -18.445 -5.912 6.310 1.00 98.00 605 ILE A C 1
ATOM 4941 O O . ILE A 1 605 ? -18.341 -5.698 5.102 1.00 98.00 605 ILE A O 1
ATOM 4945 N N . LYS A 1 606 ? -18.730 -7.140 6.765 1.00 97.88 606 LYS A N 1
ATOM 4946 C CA . LYS A 1 606 ? -18.939 -8.288 5.862 1.00 97.88 606 LYS A CA 1
ATOM 4947 C C . LYS A 1 606 ? -20.071 -8.032 4.861 1.00 97.88 606 LYS A C 1
ATOM 4949 O O . LYS A 1 606 ? -19.955 -8.379 3.688 1.00 97.88 606 LYS A O 1
ATOM 4954 N N . LYS A 1 607 ? -21.168 -7.401 5.293 1.00 97.44 607 LYS A N 1
ATOM 4955 C CA . LYS A 1 607 ? -22.328 -7.096 4.443 1.00 97.44 607 LYS A CA 1
ATOM 4956 C C . LYS A 1 607 ? -22.007 -6.068 3.359 1.00 97.44 607 LYS A C 1
ATOM 4958 O O . LYS A 1 607 ? -22.414 -6.273 2.214 1.00 97.44 607 LYS A O 1
ATOM 4963 N N . ILE A 1 608 ? -21.298 -4.985 3.686 1.00 95.56 608 ILE A N 1
ATOM 4964 C CA . ILE A 1 608 ? -20.929 -3.975 2.684 1.00 95.56 608 ILE A CA 1
ATOM 4965 C C . ILE A 1 608 ? -19.910 -4.532 1.688 1.00 95.56 608 ILE A C 1
ATOM 4967 O O . ILE A 1 608 ? -20.083 -4.328 0.490 1.00 95.56 608 ILE A O 1
ATOM 4971 N N . LEU A 1 609 ? -18.947 -5.338 2.143 1.00 95.19 609 LEU A N 1
ATOM 4972 C CA . LEU A 1 609 ? -17.985 -6.011 1.266 1.00 95.19 609 LEU A CA 1
ATOM 4973 C C . LEU A 1 609 ? -18.627 -7.094 0.400 1.00 95.19 609 LEU A C 1
ATOM 4975 O O . LEU A 1 609 ? -18.230 -7.279 -0.739 1.00 95.19 609 LEU A O 1
ATOM 4979 N N . LYS A 1 610 ? -19.682 -7.765 0.867 1.00 95.62 610 LYS A N 1
ATOM 4980 C CA . LYS A 1 610 ? -20.466 -8.658 0.003 1.00 95.62 610 LYS A CA 1
ATOM 4981 C C . LYS A 1 610 ? -21.243 -7.889 -1.074 1.00 95.62 610 LYS A C 1
ATOM 4983 O O . LYS A 1 610 ? -21.458 -8.412 -2.160 1.00 95.62 610 LYS A O 1
ATOM 4988 N N . LYS A 1 611 ? -21.699 -6.668 -0.772 1.00 94.25 611 LYS A N 1
ATOM 4989 C CA . LYS A 1 611 ? -22.512 -5.843 -1.685 1.00 94.25 611 LYS A CA 1
ATOM 4990 C C . LYS A 1 611 ? -21.673 -5.032 -2.680 1.00 94.25 611 LYS A C 1
ATOM 4992 O O . LYS A 1 611 ? -22.144 -4.764 -3.778 1.00 94.25 611 LYS A O 1
ATOM 4997 N N . ARG A 1 612 ? -20.484 -4.587 -2.272 1.00 91.69 612 ARG A N 1
ATOM 4998 C CA . ARG A 1 612 ? -19.590 -3.685 -3.019 1.00 91.69 612 ARG A CA 1
ATOM 4999 C C . ARG A 1 612 ? -18.140 -4.190 -3.023 1.00 91.69 612 ARG A C 1
ATOM 5001 O O . ARG A 1 612 ? -17.209 -3.398 -3.029 1.00 91.69 612 ARG A O 1
ATOM 5008 N N . GLY A 1 613 ? -17.948 -5.506 -2.984 1.00 87.50 613 GLY A N 1
ATOM 5009 C CA . GLY A 1 613 ? -16.623 -6.137 -2.914 1.00 87.50 613 GLY A CA 1
ATOM 5010 C C . GLY A 1 613 ? -15.821 -6.094 -4.208 1.00 87.50 613 GLY A C 1
ATOM 5011 O O . GLY A 1 613 ? -14.642 -6.433 -4.186 1.00 87.50 613 GLY A O 1
ATOM 5012 N N . ASP A 1 614 ? -16.449 -5.692 -5.312 1.00 90.75 614 ASP A N 1
ATOM 5013 C CA . ASP A 1 614 ? -15.791 -5.496 -6.606 1.00 90.75 614 ASP A CA 1
ATOM 5014 C C . ASP A 1 614 ? -15.310 -4.045 -6.798 1.00 90.75 614 ASP A C 1
ATOM 5016 O O . ASP A 1 614 ? -14.602 -3.756 -7.758 1.00 90.75 614 ASP A O 1
ATOM 5020 N N . ASP A 1 615 ? -15.679 -3.133 -5.890 1.00 93.69 615 ASP A N 1
ATOM 5021 C CA . ASP A 1 615 ? -15.239 -1.738 -5.899 1.00 93.69 615 ASP A CA 1
ATOM 5022 C C . ASP A 1 615 ? -13.976 -1.565 -5.045 1.00 93.69 615 ASP A C 1
ATOM 5024 O O . ASP A 1 615 ? -14.032 -1.606 -3.811 1.00 93.69 615 ASP A O 1
ATOM 5028 N N . PHE A 1 616 ? -12.842 -1.342 -5.712 1.00 95.69 616 PHE A N 1
ATOM 5029 C CA . PHE A 1 616 ? -11.529 -1.176 -5.085 1.00 95.69 616 PHE A CA 1
ATOM 5030 C C . PHE A 1 616 ? -11.547 -0.139 -3.957 1.00 95.69 616 PHE A C 1
ATOM 5032 O O . PHE A 1 616 ? -10.973 -0.374 -2.893 1.00 95.69 616 PHE A O 1
ATOM 5039 N N . GLU A 1 617 ? -12.225 0.992 -4.156 1.00 94.38 617 GLU A N 1
ATOM 5040 C CA . GLU A 1 617 ? -12.224 2.074 -3.174 1.00 94.38 617 GLU A CA 1
ATOM 5041 C C . GLU A 1 617 ? -12.944 1.667 -1.895 1.00 94.38 617 GLU A C 1
ATOM 5043 O O . GLU A 1 617 ? -12.413 1.859 -0.802 1.00 94.38 617 GLU A O 1
ATOM 5048 N N . THR A 1 618 ? -14.120 1.044 -2.019 1.00 95.00 618 THR A N 1
ATOM 5049 C CA . THR A 1 618 ? -14.859 0.520 -0.867 1.00 95.00 618 THR A CA 1
ATOM 5050 C C . THR A 1 618 ? -14.049 -0.544 -0.121 1.00 95.00 618 THR A C 1
ATOM 5052 O O . THR A 1 618 ? -13.999 -0.518 1.111 1.00 95.00 618 THR A O 1
ATOM 5055 N N . VAL A 1 619 ? -13.391 -1.466 -0.832 1.00 97.69 619 VAL A N 1
ATOM 5056 C CA . VAL A 1 619 ? -12.592 -2.528 -0.196 1.00 97.69 619 VAL A CA 1
ATOM 5057 C C . VAL A 1 619 ? -11.356 -1.951 0.502 1.00 97.69 619 VAL A C 1
ATOM 5059 O O . VAL A 1 619 ? -11.113 -2.273 1.664 1.00 97.69 619 VAL A O 1
ATOM 5062 N N . SER A 1 620 ? -10.618 -1.051 -0.156 1.00 97.31 620 SER A N 1
ATOM 5063 C CA . SER A 1 620 ? -9.460 -0.354 0.423 1.00 97.31 620 SER A CA 1
ATOM 5064 C C . SER A 1 620 ? -9.852 0.435 1.675 1.00 97.31 620 SER A C 1
ATOM 5066 O O . SER A 1 620 ? -9.186 0.350 2.708 1.00 97.31 620 SER A O 1
ATOM 5068 N N . PHE A 1 621 ? -10.972 1.152 1.607 1.00 97.06 621 PHE A N 1
ATOM 5069 C CA . PHE A 1 621 ? -11.493 1.945 2.708 1.00 97.06 621 PHE A CA 1
ATOM 5070 C C . PHE A 1 621 ? -11.812 1.091 3.941 1.00 97.06 621 PHE A C 1
ATOM 5072 O O . PHE A 1 621 ? -11.410 1.425 5.061 1.00 97.06 621 PHE A O 1
ATOM 5079 N N . TRP A 1 622 ? -12.513 -0.031 3.752 1.00 97.69 622 TRP A N 1
ATOM 5080 C CA . TRP A 1 622 ? -12.864 -0.926 4.854 1.00 97.69 622 TRP A CA 1
ATOM 5081 C C . TRP A 1 622 ? -11.683 -1.747 5.358 1.00 97.69 622 TRP A C 1
ATOM 5083 O O . TRP A 1 622 ? -11.647 -2.037 6.553 1.00 97.69 622 TRP A O 1
ATOM 5093 N N . LEU A 1 623 ? -10.693 -2.063 4.517 1.00 98.38 623 LEU A N 1
ATOM 5094 C CA . LEU A 1 623 ? -9.439 -2.662 4.973 1.00 98.38 623 LEU A CA 1
ATOM 5095 C C . LEU A 1 623 ? -8.716 -1.711 5.932 1.00 98.38 623 LEU A C 1
ATOM 5097 O O . LEU A 1 623 ? -8.432 -2.095 7.064 1.00 98.38 623 LEU A O 1
ATOM 5101 N N . SER A 1 624 ? -8.515 -0.454 5.518 1.00 97.81 624 SER A N 1
ATOM 5102 C CA . SER A 1 624 ? -7.874 0.574 6.348 1.00 97.81 624 SER A CA 1
ATOM 5103 C C . SER A 1 624 ? -8.599 0.767 7.686 1.00 97.81 624 SER A C 1
ATOM 5105 O O . SER A 1 624 ? -7.984 0.702 8.751 1.00 97.81 624 SER A O 1
ATOM 5107 N N . ASN A 1 625 ? -9.930 0.910 7.665 1.00 97.94 625 ASN A N 1
ATOM 5108 C CA . ASN A 1 625 ? -10.718 1.081 8.890 1.00 97.94 625 ASN A CA 1
ATOM 5109 C C . ASN A 1 625 ? -10.725 -0.169 9.785 1.00 97.94 625 ASN A C 1
ATOM 5111 O O . ASN A 1 625 ? -10.693 -0.037 11.006 1.00 97.94 625 ASN A O 1
ATOM 5115 N N . THR A 1 626 ? -10.728 -1.376 9.215 1.00 98.62 626 THR A N 1
ATOM 5116 C CA . THR A 1 626 ? -10.657 -2.621 10.001 1.00 98.62 626 THR A CA 1
ATOM 5117 C C . THR A 1 626 ? -9.296 -2.752 10.687 1.00 98.62 626 THR A C 1
ATOM 5119 O O . THR A 1 626 ? -9.241 -3.051 11.879 1.00 98.62 626 THR A O 1
ATOM 5122 N N . CYS A 1 627 ? -8.202 -2.447 9.979 1.00 98.44 627 CYS A N 1
ATOM 5123 C CA . CYS A 1 627 ? -6.858 -2.396 10.558 1.00 98.44 627 CYS A CA 1
ATOM 5124 C C . CYS A 1 627 ? -6.755 -1.312 11.637 1.00 98.44 627 CYS A C 1
ATOM 5126 O O . CYS A 1 627 ? -6.283 -1.590 12.735 1.00 98.44 627 CYS A O 1
ATOM 5128 N N . ARG A 1 628 ? -7.268 -0.099 11.385 1.00 98.38 628 ARG A N 1
ATOM 5129 C CA . ARG A 1 628 ? -7.271 0.973 12.388 1.00 98.38 628 ARG A CA 1
ATOM 5130 C C . ARG A 1 628 ? -8.062 0.585 13.635 1.00 98.38 628 ARG A C 1
ATOM 5132 O O . ARG A 1 628 ? -7.595 0.847 14.739 1.00 98.38 628 ARG A O 1
ATOM 5139 N N . PHE A 1 629 ? -9.210 -0.074 13.477 1.00 98.56 629 PHE A N 1
ATOM 5140 C CA . PHE A 1 629 ? -10.013 -0.548 14.604 1.00 98.56 629 PHE A CA 1
ATOM 5141 C C . PHE A 1 629 ? -9.269 -1.620 15.411 1.00 98.56 629 PHE A C 1
ATOM 5143 O O . PHE A 1 629 ? -9.222 -1.541 16.637 1.00 98.56 629 PHE A O 1
ATOM 5150 N N . LEU A 1 630 ? -8.598 -2.557 14.732 1.00 98.44 630 LEU A N 1
ATOM 5151 C CA . LEU A 1 630 ? -7.708 -3.531 15.367 1.00 98.44 630 LEU A CA 1
ATOM 5152 C C . LEU A 1 630 ? -6.563 -2.853 16.136 1.00 98.44 630 LEU A C 1
ATOM 5154 O O . LEU A 1 630 ? -6.258 -3.259 17.258 1.00 98.44 630 LEU A O 1
ATOM 5158 N N . HIS A 1 631 ? -5.944 -1.816 15.566 1.00 98.12 631 HIS A N 1
ATOM 5159 C CA . HIS A 1 631 ? -4.887 -1.056 16.237 1.00 98.12 631 HIS A CA 1
ATOM 5160 C C . HIS A 1 631 ? -5.414 -0.319 17.462 1.00 98.12 631 HIS A C 1
ATOM 5162 O O . HIS A 1 631 ? -4.754 -0.366 18.489 1.00 98.12 631 HIS A O 1
ATOM 5168 N N . CYS A 1 632 ? -6.609 0.279 17.415 1.00 98.38 632 CYS A N 1
ATOM 5169 C CA . CYS A 1 632 ? -7.233 0.882 18.597 1.00 98.38 632 CYS A CA 1
ATOM 5170 C C . CYS A 1 632 ? -7.470 -0.157 19.705 1.00 98.38 632 CYS A C 1
ATOM 5172 O O . CYS A 1 632 ? -7.104 0.083 20.852 1.00 98.38 632 CYS A O 1
ATOM 5174 N N . LEU A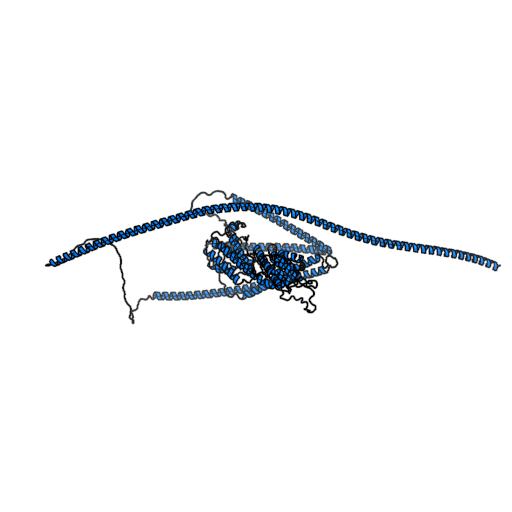 1 633 ? -7.995 -1.339 19.363 1.00 98.12 633 LEU A N 1
ATOM 5175 C CA . LEU A 1 633 ? -8.199 -2.428 20.326 1.00 98.12 633 LEU A CA 1
ATOM 5176 C C . LEU A 1 633 ? -6.898 -2.933 20.961 1.00 98.12 633 LEU A C 1
ATOM 5178 O O . LEU A 1 633 ? -6.943 -3.460 22.067 1.00 98.12 633 LEU A O 1
ATOM 5182 N N . LYS A 1 634 ? -5.756 -2.817 20.269 1.00 97.56 634 LYS A N 1
ATOM 5183 C CA . LYS A 1 634 ? -4.425 -3.120 20.820 1.00 97.56 634 LYS A CA 1
ATOM 5184 C C . LYS A 1 634 ? -3.900 -1.959 21.666 1.00 97.56 634 LYS A C 1
ATOM 5186 O O . LYS A 1 634 ? -3.568 -2.155 22.828 1.00 97.56 634 LYS A O 1
ATOM 5191 N N . GLN A 1 635 ? -3.873 -0.756 21.098 1.00 97.62 635 GLN A N 1
ATOM 5192 C CA . GLN A 1 635 ? -3.296 0.455 21.687 1.00 97.62 635 GLN A CA 1
ATOM 5193 C C . GLN A 1 635 ? -3.930 0.829 23.029 1.00 97.62 635 GLN A C 1
ATOM 5195 O O . GLN A 1 635 ? -3.236 1.295 23.927 1.00 97.62 635 GLN A O 1
ATOM 5200 N N . TYR A 1 636 ? -5.237 0.608 23.154 1.00 97.81 636 TYR A N 1
ATOM 5201 C CA . TYR A 1 636 ? -6.028 0.929 24.339 1.00 97.81 636 TYR A CA 1
ATOM 5202 C C . TYR A 1 636 ? -6.497 -0.334 25.078 1.00 97.81 636 TYR A C 1
ATOM 5204 O O . TYR A 1 636 ? -7.507 -0.306 25.774 1.00 97.81 636 TYR A O 1
ATOM 5212 N N . SER A 1 637 ? -5.797 -1.460 24.912 1.00 96.56 637 SER A N 1
ATOM 5213 C CA . SER A 1 637 ? -6.108 -2.711 25.625 1.00 96.56 637 SER A CA 1
ATOM 5214 C C . SER A 1 637 ? -5.743 -2.684 27.112 1.00 96.56 637 SER A C 1
ATOM 5216 O O . SER A 1 637 ? -6.207 -3.542 27.851 1.00 96.56 637 SER A O 1
ATOM 5218 N N . GLY A 1 638 ? -4.886 -1.749 27.533 1.00 92.25 638 GLY A N 1
ATOM 5219 C CA . GLY A 1 638 ? -4.248 -1.765 28.853 1.00 92.25 638 GLY A CA 1
ATOM 5220 C C . GLY A 1 638 ? -2.969 -2.610 28.921 1.00 92.25 638 GLY A C 1
ATOM 5221 O O . GLY A 1 638 ? -2.273 -2.561 29.929 1.00 92.25 638 GLY A O 1
ATOM 5222 N N . ASP A 1 639 ? -2.619 -3.337 27.855 1.00 93.00 639 ASP A N 1
ATOM 5223 C CA . ASP A 1 639 ? -1.378 -4.113 27.776 1.00 93.00 639 ASP A CA 1
ATOM 5224 C C . ASP A 1 639 ? -0.161 -3.194 27.552 1.00 93.00 639 ASP A C 1
ATOM 5226 O O . ASP A 1 639 ? -0.090 -2.432 26.577 1.00 93.00 639 ASP A O 1
ATOM 5230 N N . GLU A 1 640 ? 0.831 -3.299 28.441 1.00 89.81 640 GLU A N 1
ATOM 5231 C CA . GLU A 1 640 ? 2.078 -2.530 28.391 1.00 89.81 640 GLU A CA 1
ATOM 5232 C C . GLU A 1 640 ? 2.837 -2.712 27.070 1.00 89.81 640 GLU A C 1
ATOM 5234 O O . GLU A 1 640 ? 3.506 -1.785 26.601 1.00 89.81 640 GLU A O 1
ATOM 5239 N N . ALA A 1 641 ? 2.708 -3.875 26.417 1.00 91.06 641 ALA A N 1
ATOM 5240 C CA . ALA A 1 641 ? 3.356 -4.139 25.137 1.00 91.06 641 ALA A CA 1
ATOM 5241 C C . ALA A 1 641 ? 2.881 -3.182 24.029 1.00 91.06 641 ALA A C 1
ATOM 5243 O O . ALA A 1 641 ? 3.683 -2.794 23.172 1.00 91.06 641 ALA A O 1
ATOM 5244 N N . PHE A 1 642 ? 1.607 -2.774 24.060 1.00 93.56 642 PHE A N 1
ATOM 5245 C CA . PHE A 1 642 ? 0.999 -1.876 23.072 1.00 93.56 642 PHE A CA 1
ATOM 5246 C C . PHE A 1 642 ? 0.960 -0.408 23.524 1.00 93.56 642 PHE A C 1
ATOM 5248 O O . PHE A 1 642 ? 0.806 0.477 22.682 1.00 93.56 642 PHE A O 1
ATOM 5255 N N . ALA A 1 643 ? 1.167 -0.135 24.815 1.00 90.69 643 ALA A N 1
ATOM 5256 C CA . ALA A 1 643 ? 1.155 1.214 25.385 1.00 90.69 643 ALA A CA 1
ATOM 5257 C C . ALA A 1 643 ? 2.483 1.989 25.237 1.00 90.69 643 ALA A C 1
ATOM 5259 O O . ALA A 1 643 ? 2.544 3.174 25.561 1.00 90.69 643 ALA A O 1
ATOM 5260 N N . LYS A 1 644 ? 3.548 1.366 24.710 1.00 90.44 644 LYS A N 1
ATOM 5261 C CA . LYS A 1 644 ? 4.908 1.950 24.629 1.00 90.44 644 LYS A CA 1
ATOM 5262 C C . LYS A 1 644 ? 4.992 3.317 23.939 1.00 90.44 644 LYS A C 1
ATOM 5264 O O . LYS A 1 644 ? 5.864 4.114 24.269 1.00 90.44 644 LYS A O 1
ATOM 5269 N N . HIS A 1 645 ? 4.120 3.570 22.965 1.00 92.44 645 HIS A N 1
ATOM 5270 C CA . HIS A 1 645 ? 4.102 4.809 22.180 1.00 92.44 645 HIS A CA 1
ATOM 5271 C C . HIS A 1 645 ? 2.955 5.754 22.562 1.00 92.44 645 HIS A C 1
ATOM 5273 O O . HIS A 1 645 ? 2.761 6.772 21.900 1.00 92.44 645 HIS A O 1
ATOM 5279 N N . ASN A 1 646 ? 2.188 5.424 23.603 1.00 95.19 646 ASN A N 1
ATOM 5280 C CA . ASN A 1 646 ? 1.061 6.234 24.041 1.00 95.19 646 ASN A CA 1
ATOM 5281 C C . ASN A 1 646 ? 1.527 7.444 24.854 1.00 95.19 646 ASN A C 1
ATOM 5283 O O . ASN A 1 646 ? 2.477 7.375 25.635 1.00 95.19 646 ASN A O 1
ATOM 5287 N N . SER A 1 647 ? 0.798 8.552 24.732 1.00 94.69 647 SER A N 1
ATOM 5288 C CA . SER A 1 647 ? 0.893 9.648 25.697 1.00 94.69 647 SER A CA 1
ATOM 5289 C C . SER A 1 647 ? 0.249 9.265 27.038 1.00 94.69 647 SER A C 1
ATOM 5291 O O . SER A 1 647 ? -0.594 8.368 27.101 1.00 94.69 647 SER A O 1
ATOM 5293 N N . SER A 1 648 ? 0.576 9.997 28.113 1.00 93.06 648 SER A N 1
ATOM 5294 C CA . SER A 1 648 ? -0.084 9.817 29.422 1.00 93.06 648 SER A CA 1
ATOM 5295 C C . SER A 1 648 ? -1.609 9.892 29.297 1.00 93.06 648 SER A C 1
ATOM 5297 O O . SER A 1 648 ? -2.321 9.057 29.843 1.00 93.06 648 SER A O 1
ATOM 5299 N N . ARG A 1 649 ? -2.100 10.840 28.491 1.00 92.44 649 ARG A N 1
ATOM 5300 C CA . ARG A 1 649 ? -3.528 11.028 28.238 1.00 92.44 649 ARG A CA 1
ATOM 5301 C C . ARG A 1 649 ? -4.150 9.874 27.449 1.00 92.44 649 ARG A C 1
ATOM 5303 O O . ARG A 1 649 ? -5.287 9.505 27.698 1.00 92.44 649 ARG A O 1
ATOM 5310 N N . GLN A 1 650 ? -3.417 9.268 26.516 1.00 95.75 650 GLN A N 1
ATOM 5311 C CA . GLN A 1 650 ? -3.895 8.082 25.799 1.00 95.75 650 GLN A CA 1
ATOM 5312 C C . GLN A 1 650 ? -3.962 6.846 26.705 1.00 95.75 650 GLN A C 1
ATOM 5314 O O . GLN A 1 650 ? -4.870 6.038 26.537 1.00 95.75 650 GLN A O 1
ATOM 5319 N N . ASN A 1 651 ? -3.061 6.715 27.681 1.00 95.19 651 ASN A N 1
ATOM 5320 C CA . ASN A 1 651 ? -3.108 5.616 28.651 1.00 95.19 651 ASN A CA 1
ATOM 5321 C C . ASN A 1 651 ? -4.315 5.712 29.595 1.00 95.19 651 ASN A C 1
ATOM 5323 O O . ASN A 1 651 ? -4.880 4.686 29.962 1.00 95.19 651 ASN A O 1
ATOM 5327 N N . GLU A 1 652 ? -4.783 6.924 29.911 1.00 95.06 652 GLU A N 1
ATOM 5328 C CA . GLU A 1 652 ? -6.057 7.140 30.624 1.00 95.06 652 GLU A CA 1
ATOM 5329 C C . GLU A 1 652 ? -7.276 6.643 29.824 1.00 95.06 652 GLU A C 1
ATOM 5331 O O . GLU A 1 652 ? -8.362 6.478 30.376 1.00 95.06 652 GLU A O 1
ATOM 5336 N N . HIS A 1 653 ? -7.115 6.394 28.520 1.00 96.38 653 HIS A N 1
ATOM 5337 C CA . HIS A 1 653 ? -8.184 5.946 27.635 1.00 96.38 653 HIS A CA 1
ATOM 5338 C C . HIS A 1 653 ? -8.225 4.433 27.389 1.00 96.38 653 HIS A C 1
ATOM 5340 O O . HIS A 1 653 ? -9.025 3.975 26.569 1.00 96.38 653 HIS A O 1
ATOM 5346 N N . CYS A 1 654 ? -7.398 3.650 28.080 1.00 97.00 654 CYS A N 1
ATOM 5347 C CA . CYS A 1 654 ? -7.454 2.194 28.001 1.00 97.00 654 CYS A CA 1
ATOM 5348 C C . CYS A 1 654 ? -8.803 1.639 28.489 1.00 97.00 654 CYS A C 1
ATOM 5350 O O . CYS A 1 654 ? -9.479 2.244 29.321 1.00 97.00 654 CYS A O 1
ATOM 5352 N N . LEU A 1 655 ? -9.194 0.488 27.941 1.00 96.31 655 LEU A N 1
ATOM 5353 C CA . LEU A 1 655 ? -10.311 -0.307 28.450 1.00 96.31 655 LEU A CA 1
ATOM 5354 C C . LEU A 1 655 ? -9.982 -0.795 29.865 1.00 96.31 655 LEU A C 1
ATOM 5356 O O . LEU A 1 655 ? -8.826 -1.097 30.163 1.00 96.31 655 LEU A O 1
ATOM 5360 N N . THR A 1 656 ? -10.992 -0.864 30.729 1.00 94.38 656 THR A N 1
ATOM 5361 C CA . THR A 1 656 ? -10.809 -1.191 32.150 1.00 94.38 656 THR A CA 1
ATOM 5362 C C . THR A 1 656 ? -11.500 -2.478 32.574 1.00 94.38 656 THR A C 1
ATOM 5364 O O . THR A 1 656 ? -11.060 -3.083 33.549 1.00 94.38 656 THR A O 1
ATOM 5367 N N . ASN A 1 657 ? -12.569 -2.899 31.886 1.00 95.19 657 ASN A N 1
ATOM 5368 C CA . ASN A 1 657 ? -13.415 -4.003 32.353 1.00 95.19 657 ASN A CA 1
ATOM 5369 C C . ASN A 1 657 ? -13.265 -5.290 31.527 1.00 95.19 657 ASN A C 1
ATOM 5371 O O . ASN A 1 657 ? -13.268 -6.377 32.106 1.00 95.19 657 ASN A O 1
ATOM 5375 N N . PHE A 1 658 ? -13.111 -5.198 30.202 1.00 95.56 658 PHE A N 1
ATOM 5376 C CA . PHE A 1 658 ? -13.111 -6.370 29.317 1.00 95.56 658 PHE A CA 1
ATOM 5377 C C . PHE A 1 658 ? -11.798 -6.562 28.546 1.00 95.56 658 PHE A C 1
ATOM 5379 O O . PHE A 1 658 ? -11.338 -5.658 27.847 1.00 95.56 658 PHE A O 1
ATOM 5386 N N . ASP A 1 659 ? -11.249 -7.784 28.563 1.00 94.88 659 ASP A N 1
ATOM 5387 C CA . ASP A 1 659 ? -10.219 -8.188 27.597 1.00 94.88 659 ASP A CA 1
ATOM 5388 C C . ASP A 1 659 ? -10.866 -8.674 26.296 1.00 94.88 659 ASP A C 1
ATOM 5390 O O . ASP A 1 659 ? -11.651 -9.620 26.260 1.00 94.88 659 ASP A O 1
ATOM 5394 N N . LEU A 1 660 ? -10.502 -8.018 25.198 1.00 95.75 660 LEU A N 1
ATOM 5395 C CA . LEU A 1 660 ? -11.041 -8.265 23.865 1.00 95.75 660 LEU A CA 1
ATOM 5396 C C . LEU A 1 660 ? -10.083 -9.064 22.965 1.00 95.75 660 LEU A C 1
ATOM 5398 O O . LEU A 1 660 ? -10.169 -8.955 21.742 1.00 95.75 660 LEU A O 1
ATOM 5402 N N . ALA A 1 661 ? -9.169 -9.860 23.535 1.00 95.19 661 ALA A N 1
ATOM 5403 C CA . ALA A 1 661 ? -8.197 -10.676 22.794 1.00 95.19 661 ALA A CA 1
ATOM 5404 C C . ALA A 1 661 ? -8.820 -11.544 21.693 1.00 95.19 661 ALA A C 1
ATOM 5406 O O . ALA A 1 661 ? -8.357 -11.520 20.551 1.00 95.19 661 ALA A O 1
ATOM 5407 N N . GLU A 1 662 ? -9.906 -12.250 22.005 1.00 95.56 662 GLU A N 1
ATOM 5408 C CA . GLU A 1 662 ? -10.603 -13.104 21.037 1.00 95.56 662 GLU A CA 1
ATOM 5409 C C . GLU A 1 662 ? -11.193 -12.283 19.882 1.00 95.56 662 GLU A C 1
ATOM 5411 O O . GLU A 1 662 ? -11.050 -12.640 18.712 1.00 95.56 662 GLU A O 1
ATOM 5416 N N . TYR A 1 663 ? -11.773 -11.117 20.181 1.00 96.81 663 TYR A N 1
ATOM 5417 C CA . TYR A 1 663 ? -12.279 -10.207 19.155 1.00 96.81 663 TYR A CA 1
ATOM 5418 C C . TYR A 1 663 ? -11.159 -9.603 18.305 1.00 96.81 663 TYR A C 1
ATOM 5420 O O . TYR A 1 663 ? -11.347 -9.438 17.098 1.00 96.81 663 TYR A O 1
ATOM 5428 N N . ARG A 1 664 ? -9.980 -9.322 18.884 1.00 97.56 664 ARG A N 1
ATOM 5429 C CA . ARG A 1 664 ? -8.795 -8.897 18.116 1.00 97.56 664 ARG A CA 1
ATOM 5430 C C . ARG A 1 664 ? -8.412 -9.956 17.077 1.00 97.56 664 ARG A C 1
ATOM 5432 O O . ARG A 1 664 ? -8.128 -9.588 15.938 1.00 97.56 664 ARG A O 1
ATOM 5439 N N . GLN A 1 665 ? -8.468 -11.245 17.425 1.00 97.50 665 GLN A N 1
ATOM 5440 C CA . GLN A 1 665 ? -8.217 -12.332 16.472 1.00 97.50 665 GLN A CA 1
ATOM 5441 C C . GLN A 1 665 ? -9.279 -12.373 15.365 1.00 97.50 665 GLN A C 1
ATOM 5443 O O . GLN A 1 665 ? -8.928 -12.362 14.189 1.00 97.50 665 GLN A O 1
ATOM 5448 N N . VAL A 1 666 ? -10.569 -12.320 15.714 1.00 98.31 666 VAL A N 1
ATOM 5449 C CA . VAL A 1 666 ? -11.664 -12.338 14.722 1.00 98.31 666 VAL A CA 1
ATOM 5450 C C . VAL A 1 666 ? -11.582 -11.149 13.755 1.00 98.31 666 VAL A C 1
ATOM 5452 O O . VAL A 1 666 ? -11.840 -11.295 12.559 1.00 98.31 666 VAL A O 1
ATOM 5455 N N . ILE A 1 667 ? -11.214 -9.963 14.246 1.00 98.06 667 ILE A N 1
ATOM 5456 C CA . ILE A 1 667 ? -11.027 -8.764 13.415 1.00 98.06 667 ILE A CA 1
ATOM 5457 C C . ILE A 1 667 ? -9.773 -8.892 12.541 1.00 98.06 667 ILE A C 1
ATOM 5459 O O . ILE A 1 667 ? -9.798 -8.464 11.388 1.00 98.06 667 ILE A O 1
ATOM 5463 N N . SER A 1 668 ? -8.703 -9.513 13.044 1.00 98.06 668 SER A N 1
ATOM 5464 C CA . SER A 1 668 ? -7.518 -9.835 12.242 1.00 98.06 668 SER A CA 1
ATOM 5465 C C . SER A 1 668 ? -7.864 -10.796 11.102 1.00 98.06 668 SER A C 1
ATOM 5467 O O . SER A 1 668 ? -7.520 -10.527 9.953 1.00 98.06 668 SER A O 1
ATOM 5469 N N . ASP A 1 669 ? -8.615 -11.864 11.379 1.00 98.12 669 ASP A N 1
ATOM 5470 C CA . ASP A 1 669 ? -9.070 -12.820 10.362 1.00 98.12 669 ASP A CA 1
ATOM 5471 C C . ASP A 1 669 ? -9.992 -12.154 9.333 1.00 98.12 669 ASP A C 1
ATOM 5473 O O . ASP A 1 669 ? -9.906 -12.434 8.135 1.00 98.12 669 ASP A O 1
ATOM 5477 N N . LEU A 1 670 ? -10.850 -11.228 9.781 1.00 98.44 670 LEU A N 1
ATOM 5478 C CA . LEU A 1 670 ? -11.631 -10.387 8.882 1.00 98.44 670 LEU A CA 1
ATOM 5479 C C . LEU A 1 670 ? -10.702 -9.560 7.987 1.00 98.44 670 LEU A C 1
ATOM 5481 O O . LEU A 1 670 ? -10.861 -9.620 6.775 1.00 98.44 670 LEU A O 1
ATOM 5485 N N . ALA A 1 671 ? -9.711 -8.852 8.535 1.00 98.50 671 ALA A N 1
ATOM 5486 C CA . ALA A 1 671 ? -8.772 -8.044 7.753 1.00 98.50 671 ALA A CA 1
ATOM 5487 C C . ALA A 1 671 ? -8.018 -8.869 6.690 1.00 98.50 671 ALA A C 1
ATOM 5489 O O . ALA A 1 671 ? -7.851 -8.388 5.568 1.00 98.50 671 ALA A O 1
ATOM 5490 N N . ILE A 1 672 ? -7.647 -10.125 6.986 1.00 98.50 672 ILE A N 1
ATOM 5491 C CA . ILE A 1 672 ? -7.071 -11.055 5.994 1.00 98.50 672 ILE A CA 1
ATOM 5492 C C . ILE A 1 672 ? -8.046 -11.276 4.828 1.00 98.50 672 ILE A C 1
ATOM 5494 O O . ILE A 1 672 ? -7.648 -11.178 3.667 1.00 98.50 672 ILE A O 1
ATOM 5498 N N . GLN A 1 673 ? -9.327 -11.531 5.115 1.00 98.06 673 GLN A N 1
ATOM 5499 C CA . GLN A 1 673 ? -10.350 -11.724 4.078 1.00 98.06 673 GLN A CA 1
ATOM 5500 C C . GLN A 1 673 ? -10.541 -10.462 3.224 1.00 98.06 673 GLN A C 1
ATOM 5502 O O . GLN A 1 673 ? -10.654 -10.560 2.002 1.00 98.06 673 GLN A O 1
ATOM 5507 N N . ILE A 1 674 ? -10.540 -9.273 3.841 1.00 98.44 674 ILE A N 1
ATOM 5508 C CA . ILE A 1 674 ? -10.649 -8.003 3.104 1.00 98.44 674 ILE A CA 1
ATOM 5509 C C . ILE A 1 674 ? -9.412 -7.785 2.221 1.00 98.44 674 ILE A C 1
ATOM 5511 O O . ILE A 1 674 ? -9.557 -7.391 1.068 1.00 98.44 674 ILE A O 1
ATOM 5515 N N . TYR A 1 675 ? -8.207 -8.080 2.720 1.00 98.56 675 TYR A N 1
ATOM 5516 C CA . TYR A 1 675 ? -6.971 -7.987 1.937 1.00 98.56 675 TYR A CA 1
ATOM 5517 C C . TYR A 1 675 ? -6.997 -8.917 0.716 1.00 98.56 675 TYR A C 1
ATOM 5519 O O . TYR A 1 675 ? -6.703 -8.483 -0.394 1.00 98.56 675 TYR A O 1
ATOM 5527 N N . GLN A 1 676 ? -7.414 -10.173 0.884 1.00 97.69 676 GLN A N 1
ATOM 5528 C CA . GLN A 1 676 ? -7.547 -11.114 -0.234 1.00 97.69 676 GLN A CA 1
ATOM 5529 C C . GLN A 1 676 ? -8.559 -10.621 -1.280 1.00 97.69 676 GLN A C 1
ATOM 5531 O O . GLN A 1 676 ? -8.316 -10.726 -2.484 1.00 97.69 676 GLN A O 1
ATOM 5536 N N . GLN A 1 677 ? -9.678 -10.042 -0.833 1.00 97.56 677 GLN A N 1
ATOM 5537 C CA . GLN A 1 677 ? -10.661 -9.414 -1.716 1.00 97.56 677 GLN A CA 1
ATOM 5538 C C . GLN A 1 677 ? -10.071 -8.192 -2.446 1.00 97.56 677 GLN A C 1
ATOM 5540 O O . GLN A 1 677 ? -10.335 -8.018 -3.636 1.00 97.56 677 GLN A O 1
ATOM 5545 N N . LEU A 1 678 ? -9.254 -7.376 -1.766 1.00 98.06 678 LEU A N 1
ATOM 5546 C CA . LEU A 1 678 ? -8.577 -6.212 -2.348 1.00 98.06 678 LEU A CA 1
ATOM 5547 C C . LEU A 1 678 ? -7.649 -6.635 -3.487 1.00 98.06 678 LEU A C 1
ATOM 5549 O O . LEU A 1 678 ? -7.785 -6.123 -4.594 1.00 98.06 678 LEU A O 1
ATOM 5553 N N . VAL A 1 679 ? -6.775 -7.614 -3.231 1.00 97.38 679 VAL A N 1
ATOM 5554 C CA . VAL A 1 679 ? -5.846 -8.166 -4.230 1.00 97.38 679 VAL A CA 1
ATOM 5555 C C . VAL A 1 679 ? -6.611 -8.683 -5.444 1.00 97.38 679 VAL A C 1
ATOM 5557 O O . VAL A 1 679 ? -6.265 -8.369 -6.576 1.00 97.38 679 VAL A O 1
ATOM 5560 N N . LYS A 1 680 ? -7.705 -9.422 -5.234 1.00 95.94 680 LYS A N 1
ATOM 5561 C CA . LYS A 1 680 ? -8.533 -9.929 -6.336 1.00 95.94 680 LYS A CA 1
ATOM 5562 C C . LYS A 1 680 ? -9.172 -8.805 -7.159 1.00 95.94 680 LYS A C 1
ATOM 5564 O O . LYS A 1 680 ? -9.262 -8.909 -8.380 1.00 95.94 680 LYS A O 1
ATOM 5569 N N . CYS A 1 681 ? -9.635 -7.742 -6.505 1.00 95.81 681 CYS A N 1
ATOM 5570 C CA . CYS A 1 681 ? -10.198 -6.576 -7.182 1.00 95.81 681 CYS A CA 1
ATOM 5571 C C . CYS A 1 681 ? -9.135 -5.870 -8.041 1.00 95.81 681 CYS A C 1
ATOM 5573 O O . CYS A 1 681 ? -9.380 -5.590 -9.215 1.00 95.81 681 CYS A O 1
ATOM 5575 N N . MET A 1 682 ? -7.941 -5.654 -7.488 1.00 96.56 682 MET A N 1
ATOM 5576 C CA . MET A 1 682 ? -6.816 -5.039 -8.196 1.00 96.56 682 MET A CA 1
ATOM 5577 C C . MET A 1 682 ? -6.330 -5.908 -9.364 1.00 96.56 682 MET A C 1
ATOM 5579 O O . MET A 1 682 ? -6.168 -5.394 -10.473 1.00 96.56 682 MET A O 1
ATOM 5583 N N . GLU A 1 683 ? -6.224 -7.228 -9.162 1.00 95.25 683 GLU A N 1
ATOM 5584 C CA . GLU A 1 683 ? -5.897 -8.206 -10.206 1.00 95.25 683 GLU A CA 1
ATOM 5585 C C . GLU A 1 683 ? -6.866 -8.086 -11.388 1.00 95.25 683 GLU A C 1
ATOM 5587 O O . GLU A 1 683 ? -6.429 -7.943 -12.529 1.00 95.25 683 GLU A O 1
ATOM 5592 N N . ASN A 1 684 ? -8.178 -8.089 -11.127 1.00 95.38 684 ASN A N 1
ATOM 5593 C CA . ASN A 1 684 ? -9.202 -8.000 -12.172 1.00 95.38 684 ASN A CA 1
ATOM 5594 C C . ASN A 1 684 ? -9.096 -6.705 -12.996 1.00 95.38 684 ASN A C 1
ATOM 5596 O O . ASN A 1 684 ? -9.403 -6.708 -14.188 1.00 95.38 684 ASN A O 1
ATOM 5600 N N . ILE A 1 685 ? -8.667 -5.603 -12.372 1.00 95.81 685 ILE A N 1
ATOM 5601 C CA . ILE A 1 685 ? -8.478 -4.310 -13.040 1.00 95.81 685 ILE A CA 1
ATOM 5602 C C . ILE A 1 685 ? -7.186 -4.307 -13.872 1.00 95.81 685 ILE A C 1
ATOM 5604 O O . ILE A 1 685 ? -7.195 -3.825 -15.005 1.00 95.81 685 ILE A O 1
ATOM 5608 N N . LEU A 1 686 ? -6.077 -4.839 -13.344 1.00 95.44 686 LEU A N 1
ATOM 5609 C CA . LEU A 1 686 ? -4.780 -4.825 -14.034 1.00 95.44 686 LEU A CA 1
ATOM 5610 C C . LEU A 1 686 ? -4.658 -5.881 -15.131 1.00 95.44 686 LEU A C 1
ATOM 5612 O O . LEU A 1 686 ? -4.007 -5.625 -16.142 1.00 95.44 686 LEU A O 1
ATOM 5616 N N . GLN A 1 687 ? -5.263 -7.057 -14.964 1.00 94.06 687 GLN A N 1
ATOM 5617 C CA . GLN A 1 687 ? -5.120 -8.189 -15.882 1.00 94.06 687 GLN A CA 1
ATOM 5618 C C . GLN A 1 687 ? -5.285 -7.829 -17.376 1.00 94.06 687 GLN A C 1
ATOM 5620 O O . GLN A 1 687 ? -4.401 -8.209 -18.152 1.00 94.06 687 GLN A O 1
ATOM 5625 N N . PRO A 1 688 ? -6.329 -7.091 -17.818 1.00 94.75 688 PRO A N 1
ATOM 5626 C CA . PRO A 1 688 ? -6.468 -6.714 -19.230 1.00 94.75 688 PRO A CA 1
ATOM 5627 C C . PRO A 1 688 ? -5.379 -5.741 -19.714 1.00 94.75 688 PRO A C 1
ATOM 5629 O O . PRO A 1 688 ? -5.095 -5.685 -20.909 1.00 94.75 688 PRO A O 1
ATOM 5632 N N . MET A 1 689 ? -4.740 -4.999 -18.806 1.00 95.81 689 MET A N 1
ATOM 5633 C CA . MET A 1 689 ? -3.695 -4.025 -19.130 1.00 95.81 689 MET A CA 1
ATOM 5634 C C . MET A 1 689 ? -2.315 -4.672 -19.270 1.00 95.81 689 MET A C 1
ATOM 5636 O O . MET A 1 689 ? -1.513 -4.220 -20.085 1.00 95.81 689 MET A O 1
ATOM 5640 N N . ILE A 1 690 ? -2.034 -5.724 -18.491 1.00 96.44 690 ILE A N 1
ATOM 5641 C CA . ILE A 1 690 ? -0.682 -6.286 -18.349 1.00 96.44 690 ILE A CA 1
ATOM 5642 C C . ILE A 1 690 ? -0.121 -6.774 -19.686 1.00 96.44 690 ILE A C 1
ATOM 5644 O O . ILE A 1 690 ? 0.966 -6.357 -20.069 1.00 96.44 690 ILE A O 1
ATOM 5648 N N . VAL A 1 691 ? -0.837 -7.627 -20.424 1.00 95.00 691 VAL A N 1
ATOM 5649 C CA . VAL A 1 691 ? -0.305 -8.205 -21.676 1.00 95.00 691 VAL A CA 1
ATOM 5650 C C . VAL A 1 691 ? -0.103 -7.126 -22.740 1.00 95.00 691 VAL A C 1
ATOM 5652 O O . VAL A 1 691 ? 0.972 -7.042 -23.340 1.00 95.00 691 VAL A O 1
ATOM 5655 N N . SER A 1 692 ? -1.104 -6.263 -22.916 1.00 93.56 692 SER A N 1
ATOM 5656 C CA . SER A 1 692 ? -1.064 -5.169 -23.887 1.00 93.56 692 SER A CA 1
ATOM 5657 C C . SER A 1 692 ? 0.078 -4.191 -23.580 1.00 93.56 692 SER A C 1
ATOM 5659 O O . SER A 1 692 ? 0.894 -3.890 -24.453 1.00 93.56 692 SER A O 1
ATOM 5661 N N . GLY A 1 693 ? 0.203 -3.757 -22.321 1.00 93.56 693 GLY A N 1
ATOM 5662 C CA . GLY A 1 693 ? 1.200 -2.773 -21.901 1.00 93.56 693 GLY A CA 1
ATOM 5663 C C . GLY A 1 693 ? 2.621 -3.324 -21.774 1.00 93.56 693 GLY A C 1
ATOM 5664 O O . GLY A 1 693 ? 3.574 -2.638 -22.143 1.00 93.56 693 GLY A O 1
ATOM 5665 N N . MET A 1 694 ? 2.782 -4.560 -21.287 1.00 95.31 694 MET A N 1
ATOM 5666 C CA . MET A 1 694 ? 4.102 -5.150 -21.037 1.00 95.31 694 MET A CA 1
ATOM 5667 C C . MET A 1 694 ? 4.716 -5.822 -22.266 1.00 95.31 694 MET A C 1
ATOM 5669 O O . MET A 1 694 ? 5.943 -5.862 -22.359 1.00 95.31 694 MET A O 1
ATOM 5673 N N . LEU A 1 695 ? 3.903 -6.354 -23.190 1.00 92.06 695 LEU A N 1
ATOM 5674 C CA . LEU A 1 695 ? 4.384 -7.171 -24.312 1.00 92.06 695 LEU A CA 1
ATOM 5675 C C . LEU A 1 695 ? 3.958 -6.646 -25.685 1.00 92.06 695 LEU A C 1
ATOM 5677 O O . LEU A 1 695 ? 4.785 -6.598 -26.596 1.00 92.06 695 LEU A O 1
ATOM 5681 N N . GLU A 1 696 ? 2.695 -6.273 -25.883 1.00 90.00 696 GLU A N 1
ATOM 5682 C CA . GLU A 1 696 ? 2.173 -6.004 -27.235 1.00 90.00 696 GLU A CA 1
ATOM 5683 C C . GLU A 1 696 ? 2.536 -4.608 -27.749 1.00 90.00 696 GLU A C 1
ATOM 5685 O O . GLU A 1 696 ? 2.945 -4.470 -28.902 1.00 90.00 696 GLU A O 1
ATOM 5690 N N . HIS A 1 697 ? 2.462 -3.587 -26.894 1.00 86.12 697 HIS A N 1
ATOM 5691 C CA . HIS A 1 697 ? 2.741 -2.204 -27.269 1.00 86.12 697 HIS A CA 1
ATOM 5692 C C . HIS A 1 697 ? 4.250 -1.913 -27.380 1.00 86.12 697 HIS A C 1
ATOM 5694 O O . HIS A 1 697 ? 4.955 -1.818 -26.374 1.00 86.12 697 HIS A O 1
ATOM 5700 N N . GLU A 1 698 ? 4.754 -1.720 -28.602 1.00 77.06 698 GLU A N 1
ATOM 5701 C CA . GLU A 1 698 ? 6.159 -1.370 -28.857 1.00 77.06 698 GLU A CA 1
ATOM 5702 C C . GLU A 1 698 ? 6.438 0.114 -28.563 1.00 77.06 698 GLU A C 1
ATOM 5704 O O . GLU A 1 698 ? 6.026 1.000 -29.308 1.00 77.06 698 GLU A O 1
ATOM 5709 N N . THR A 1 699 ? 7.180 0.390 -27.489 1.00 66.50 699 THR A N 1
ATOM 5710 C CA . THR A 1 699 ? 7.641 1.741 -27.113 1.00 66.50 699 THR A CA 1
ATOM 5711 C C . THR A 1 699 ? 8.943 2.150 -27.805 1.00 66.50 699 THR A C 1
ATOM 5713 O O . THR A 1 699 ? 9.192 3.337 -28.004 1.00 66.50 699 THR A O 1
ATOM 5716 N N . ILE A 1 700 ? 9.774 1.184 -28.210 1.00 61.50 700 ILE A N 1
ATOM 5717 C CA . ILE A 1 700 ? 11.092 1.435 -28.804 1.00 61.50 700 ILE A CA 1
ATOM 5718 C C . ILE A 1 700 ? 10.991 1.368 -30.336 1.00 61.50 700 ILE A C 1
ATOM 5720 O O . ILE A 1 700 ? 11.014 0.288 -30.930 1.00 61.50 700 ILE A O 1
ATOM 5724 N N . GLN A 1 701 ? 10.892 2.523 -31.001 1.00 52.31 701 GLN A N 1
ATOM 5725 C CA . GLN A 1 701 ? 10.909 2.591 -32.468 1.00 52.31 701 GLN A CA 1
ATOM 5726 C C . GLN A 1 701 ? 12.310 2.280 -33.026 1.00 52.31 701 GLN A C 1
ATOM 5728 O O . GLN A 1 701 ? 13.297 2.880 -32.612 1.00 52.31 701 GLN A O 1
ATOM 5733 N N . GLY A 1 702 ? 12.394 1.364 -34.001 1.00 55.72 702 GLY A N 1
ATOM 5734 C CA . GLY A 1 702 ? 13.622 1.074 -34.765 1.00 55.72 702 GLY A CA 1
ATOM 5735 C C . GLY A 1 702 ? 14.387 -0.198 -34.376 1.00 55.72 702 GLY A C 1
ATOM 5736 O O . GLY A 1 702 ? 15.378 -0.516 -35.027 1.00 55.72 702 GLY A O 1
ATOM 5737 N N . VAL A 1 703 ? 13.933 -0.944 -33.361 1.00 52.25 703 VAL A N 1
ATOM 5738 C CA . VAL A 1 703 ? 14.569 -2.207 -32.920 1.00 52.25 703 VAL A CA 1
ATOM 5739 C C . VAL A 1 703 ? 13.924 -3.454 -33.545 1.00 52.25 703 VAL A C 1
ATOM 5741 O O . VAL A 1 703 ? 14.566 -4.495 -33.693 1.00 52.25 703 VAL A O 1
ATOM 5744 N N . SER A 1 704 ? 12.669 -3.352 -33.972 1.00 48.91 704 SER A N 1
ATOM 5745 C CA . SER A 1 704 ? 11.989 -4.398 -34.735 1.00 48.91 704 SER A CA 1
ATOM 5746 C C . SER A 1 704 ? 12.463 -4.346 -36.192 1.00 48.91 704 SER A C 1
ATOM 5748 O O . SER A 1 704 ? 12.316 -3.316 -36.853 1.00 48.91 704 SER A O 1
ATOM 5750 N N . GLY A 1 705 ? 13.053 -5.442 -36.682 1.00 46.25 705 GLY A N 1
ATOM 5751 C CA . GLY A 1 705 ? 13.508 -5.589 -38.065 1.00 46.25 705 GLY A CA 1
ATOM 5752 C C . GLY A 1 705 ? 12.446 -5.168 -39.088 1.00 46.25 705 GLY A C 1
ATOM 5753 O O . GLY A 1 705 ? 11.242 -5.215 -38.824 1.00 46.25 705 GLY A O 1
ATOM 5754 N N . VAL A 1 706 ? 12.923 -4.715 -40.251 1.00 39.44 706 VAL A N 1
ATOM 5755 C CA . VAL A 1 706 ? 12.133 -4.218 -41.388 1.00 39.44 706 VAL A CA 1
ATOM 5756 C C . VAL A 1 706 ? 10.872 -5.066 -41.577 1.00 39.44 706 VAL A C 1
ATOM 5758 O O . VAL A 1 706 ? 10.951 -6.249 -41.902 1.00 39.44 706 VAL A O 1
ATOM 5761 N N . LYS A 1 707 ? 9.692 -4.465 -41.366 1.00 36.97 707 LYS A N 1
ATOM 5762 C CA . LYS A 1 707 ? 8.413 -5.115 -41.685 1.00 36.97 707 LYS A CA 1
ATOM 5763 C C . LYS A 1 707 ? 8.467 -5.611 -43.138 1.00 36.97 707 LYS A C 1
ATOM 5765 O O . LYS A 1 707 ? 8.910 -4.837 -43.989 1.00 36.97 707 LYS A O 1
ATOM 5770 N N . PRO A 1 708 ? 7.987 -6.830 -43.453 1.00 35.53 708 PRO A N 1
ATOM 5771 C CA . PRO A 1 708 ? 7.955 -7.315 -44.825 1.00 35.53 708 PRO A CA 1
ATOM 5772 C C . PRO A 1 708 ? 7.255 -6.289 -45.715 1.00 35.53 708 PRO A C 1
ATOM 5774 O O . PRO A 1 708 ? 6.120 -5.873 -45.455 1.00 35.53 708 PRO A O 1
ATOM 5777 N N . THR A 1 709 ? 7.963 -5.849 -46.747 1.00 41.09 709 THR A N 1
ATOM 5778 C CA . THR A 1 709 ? 7.474 -4.968 -47.802 1.00 41.09 709 THR A CA 1
ATOM 5779 C C . THR A 1 709 ? 6.257 -5.614 -48.464 1.00 41.09 709 THR A C 1
ATOM 5781 O O . THR A 1 709 ? 6.387 -6.518 -49.280 1.00 41.09 709 THR A O 1
ATOM 5784 N N . GLY A 1 710 ? 5.049 -5.174 -48.096 1.00 43.03 710 GLY A N 1
ATOM 5785 C CA . GLY A 1 710 ? 3.831 -5.670 -48.742 1.00 43.03 710 GLY A CA 1
ATOM 5786 C C . GLY A 1 710 ? 2.497 -5.228 -48.146 1.00 43.03 710 GLY A C 1
ATOM 5787 O O . GLY A 1 710 ? 1.553 -5.027 -48.902 1.00 43.03 710 GLY A O 1
ATOM 5788 N N . LEU A 1 711 ? 2.383 -5.002 -46.832 1.00 36.41 711 LEU A N 1
ATOM 5789 C CA . LEU A 1 711 ? 1.123 -4.533 -46.233 1.00 36.41 711 LEU A CA 1
ATOM 5790 C C . LEU A 1 711 ? 1.277 -3.131 -45.651 1.00 36.41 711 LEU A C 1
ATOM 5792 O O . LEU A 1 711 ? 1.624 -2.926 -44.489 1.00 36.41 711 LEU A O 1
ATOM 5796 N N . ARG A 1 712 ? 0.961 -2.144 -46.489 1.00 37.19 712 ARG A N 1
ATOM 5797 C CA . ARG A 1 712 ? 0.790 -0.741 -46.113 1.00 37.19 712 ARG A CA 1
ATOM 5798 C C . ARG A 1 712 ? -0.479 -0.600 -45.257 1.00 37.19 712 ARG A C 1
ATOM 5800 O O . ARG A 1 712 ? -1.488 -0.079 -45.722 1.00 37.19 712 ARG A O 1
ATOM 5807 N N . LYS A 1 713 ? -0.456 -1.054 -43.998 1.00 37.50 713 LYS A N 1
ATOM 5808 C CA . LYS A 1 713 ? -1.356 -0.476 -42.992 1.00 37.50 713 LYS A CA 1
ATOM 5809 C C . LYS A 1 713 ? -0.831 0.927 -42.719 1.00 37.50 713 LYS A C 1
ATOM 5811 O O . LYS A 1 713 ? 0.303 1.097 -42.280 1.00 37.50 713 LYS A O 1
ATOM 5816 N N . ARG A 1 714 ? -1.639 1.914 -43.108 1.00 35.50 714 ARG A N 1
ATOM 5817 C CA . ARG A 1 714 ? -1.428 3.336 -42.836 1.00 35.50 714 ARG A CA 1
ATOM 5818 C C . ARG A 1 714 ? -0.969 3.505 -41.388 1.00 35.50 714 ARG A C 1
ATOM 5820 O O . ARG A 1 714 ? -1.557 2.912 -40.491 1.00 35.50 714 ARG A O 1
ATOM 5827 N N . THR A 1 715 ? 0.063 4.314 -41.193 1.00 36.09 715 THR A N 1
ATOM 5828 C CA . THR A 1 715 ? 0.375 4.971 -39.928 1.00 36.09 715 THR A CA 1
ATOM 5829 C C . THR A 1 715 ? -0.899 5.648 -39.427 1.00 36.09 715 THR A C 1
ATOM 5831 O O . THR A 1 715 ? -1.284 6.704 -39.923 1.00 36.09 715 THR A O 1
ATOM 5834 N N . SER A 1 716 ? -1.607 5.001 -38.504 1.00 27.88 716 SER A N 1
ATOM 5835 C CA . SER A 1 716 ? -2.664 5.637 -37.736 1.00 27.88 716 SER A CA 1
ATOM 5836 C C . SER A 1 716 ? -1.993 6.369 -36.583 1.00 27.88 716 SER A C 1
ATOM 5838 O O . SER A 1 716 ? -1.616 5.772 -35.582 1.00 27.88 716 SER A O 1
ATOM 5840 N N . SER A 1 717 ? -1.869 7.685 -36.717 1.00 33.50 717 SER A N 1
ATOM 5841 C CA . SER A 1 717 ? -1.721 8.622 -35.596 1.00 33.50 717 SER A CA 1
ATOM 5842 C C . SER A 1 717 ? -3.045 8.789 -34.829 1.00 33.50 717 SER A C 1
ATOM 5844 O O . SER A 1 717 ? -3.374 9.871 -34.359 1.00 33.50 717 SER A O 1
ATOM 5846 N N . ILE A 1 718 ? -3.832 7.720 -34.761 1.00 33.28 718 ILE A N 1
ATOM 5847 C CA . ILE A 1 718 ? -5.015 7.572 -33.927 1.00 33.28 718 ILE A CA 1
ATOM 5848 C C . ILE A 1 718 ? -4.644 6.385 -33.056 1.00 33.28 718 ILE A C 1
ATOM 5850 O O . ILE A 1 718 ? -4.495 5.274 -33.571 1.00 33.28 718 ILE A O 1
ATOM 5854 N N . ALA A 1 719 ? -4.374 6.653 -31.778 1.00 36.59 719 ALA A N 1
ATOM 5855 C CA . ALA A 1 719 ? -4.342 5.607 -30.775 1.00 36.59 719 ALA A CA 1
ATOM 5856 C C . ALA A 1 719 ? -5.644 4.817 -30.930 1.00 36.59 719 ALA A C 1
ATOM 5858 O O . ALA A 1 719 ? -6.724 5.404 -30.937 1.00 36.59 719 ALA A O 1
ATOM 5859 N N . ASP A 1 720 ? -5.530 3.514 -31.151 1.00 38.03 720 ASP A N 1
ATOM 5860 C CA . ASP A 1 720 ? -6.676 2.619 -31.102 1.00 38.03 720 ASP A CA 1
ATOM 5861 C C . ASP A 1 720 ? -7.313 2.824 -29.716 1.00 38.03 720 ASP A C 1
ATOM 5863 O O . ASP A 1 720 ? -6.636 2.597 -28.709 1.00 38.03 720 ASP A O 1
ATOM 5867 N N . GLU A 1 721 ? -8.550 3.338 -29.655 1.00 44.06 721 GLU A N 1
ATOM 5868 C CA . GLU A 1 721 ? -9.268 3.822 -28.450 1.00 44.06 721 GLU A CA 1
ATOM 5869 C C . GLU A 1 721 ? -9.517 2.738 -27.367 1.00 44.06 721 GLU A C 1
ATOM 5871 O O . GLU A 1 721 ? -10.361 2.892 -26.487 1.00 44.06 721 GLU A O 1
ATOM 5876 N N . GLY A 1 722 ? -8.772 1.632 -27.388 1.00 57.47 722 GLY A N 1
ATOM 5877 C CA . GLY A 1 722 ? -8.843 0.545 -26.416 1.00 57.47 722 GLY A CA 1
ATOM 5878 C C . GLY A 1 722 ? -7.536 -0.217 -26.169 1.00 57.47 722 GLY A C 1
ATOM 5879 O O . GLY A 1 722 ? -7.589 -1.257 -25.517 1.00 57.47 722 GLY A O 1
ATOM 5880 N N . THR A 1 723 ? -6.373 0.238 -26.659 1.00 80.44 723 THR A N 1
ATOM 5881 C CA . THR A 1 723 ? -5.097 -0.473 -26.411 1.00 80.44 723 THR A CA 1
ATOM 5882 C C . THR A 1 723 ? -4.389 0.067 -25.167 1.00 80.44 723 THR A C 1
ATOM 5884 O O . THR A 1 723 ? -4.028 1.242 -25.112 1.00 80.44 723 THR A O 1
ATOM 5887 N N . TYR A 1 724 ? -4.147 -0.790 -24.171 1.00 91.62 724 TYR A N 1
ATOM 5888 C CA . TYR A 1 724 ? -3.420 -0.409 -22.958 1.00 91.62 724 TYR A CA 1
ATOM 5889 C C . TYR A 1 724 ? -1.909 -0.346 -23.199 1.00 91.62 724 TYR A C 1
ATOM 5891 O O . TYR A 1 724 ? -1.321 -1.223 -23.834 1.00 91.62 724 TYR A O 1
ATOM 5899 N N . THR A 1 725 ? -1.268 0.671 -22.634 1.00 93.31 725 THR A N 1
ATOM 5900 C CA . THR A 1 725 ? 0.185 0.885 -22.689 1.00 93.31 725 THR A CA 1
ATOM 5901 C C . THR A 1 725 ? 0.823 0.656 -21.317 1.00 93.31 725 THR A C 1
ATOM 5903 O O . THR A 1 725 ? 0.126 0.549 -20.307 1.00 93.31 725 THR A O 1
ATOM 5906 N N . LEU A 1 726 ? 2.158 0.632 -21.247 1.00 93.88 726 LEU A N 1
ATOM 5907 C CA . LEU A 1 726 ? 2.879 0.644 -19.967 1.00 93.88 726 LEU A CA 1
ATOM 5908 C C . LEU A 1 726 ? 2.450 1.822 -19.075 1.00 93.88 726 LEU A C 1
ATOM 5910 O O . LEU A 1 726 ? 2.237 1.653 -17.878 1.00 93.88 726 LEU A O 1
ATOM 5914 N N . GLU A 1 727 ? 2.260 3.002 -19.665 1.00 92.31 727 GLU A N 1
ATOM 5915 C CA . GLU A 1 727 ? 1.789 4.194 -18.954 1.00 92.31 727 GLU A CA 1
ATOM 5916 C C . GLU A 1 727 ? 0.399 3.983 -18.336 1.00 92.31 727 GLU A C 1
ATOM 5918 O O . GLU A 1 727 ? 0.133 4.458 -17.234 1.00 92.31 727 GLU A O 1
ATOM 5923 N N . SER A 1 728 ? -0.468 3.195 -18.984 1.00 94.88 728 SER A N 1
ATOM 5924 C CA . SER A 1 728 ? -1.778 2.830 -18.428 1.00 94.88 728 SER A CA 1
ATOM 5925 C C . SER A 1 728 ? -1.637 2.031 -17.128 1.00 94.88 728 SER A C 1
ATOM 5927 O O . SER A 1 728 ? -2.335 2.323 -16.156 1.00 94.88 728 SER A O 1
ATOM 5929 N N . ILE A 1 729 ? -0.696 1.078 -17.085 1.00 97.12 729 ILE A N 1
ATOM 5930 C CA . ILE A 1 729 ? -0.381 0.290 -15.882 1.00 97.12 729 ILE A CA 1
ATOM 5931 C C . ILE A 1 729 ? 0.172 1.209 -14.785 1.00 97.12 729 ILE A C 1
ATOM 5933 O O . ILE A 1 729 ? -0.325 1.187 -13.661 1.00 97.12 729 ILE A O 1
ATOM 5937 N N . LEU A 1 730 ? 1.149 2.064 -15.103 1.00 97.12 730 LEU A N 1
ATOM 5938 C CA . LEU A 1 730 ? 1.759 2.996 -14.141 1.00 97.12 730 LEU A CA 1
ATOM 5939 C C . LEU A 1 730 ? 0.746 3.994 -13.565 1.00 97.12 730 LEU A C 1
ATOM 5941 O O . LEU A 1 730 ? 0.756 4.283 -12.363 1.00 97.12 730 LEU A O 1
ATOM 5945 N N . ARG A 1 731 ? -0.166 4.499 -14.402 1.00 96.62 731 ARG A N 1
ATOM 5946 C CA . ARG A 1 731 ? -1.261 5.371 -13.971 1.00 96.62 731 ARG A CA 1
ATOM 5947 C C . ARG A 1 731 ? -2.213 4.632 -13.035 1.00 96.62 731 ARG A C 1
ATOM 5949 O O . ARG A 1 731 ? -2.592 5.185 -12.005 1.00 96.62 731 ARG A O 1
ATOM 5956 N N . GLN A 1 732 ? -2.553 3.382 -13.348 1.00 97.50 732 GLN A N 1
ATOM 5957 C CA . GLN A 1 732 ? -3.428 2.566 -12.507 1.00 97.50 732 GLN A CA 1
ATOM 5958 C C . GLN A 1 732 ? -2.782 2.225 -11.154 1.00 97.50 732 GLN A C 1
ATOM 5960 O O . GLN A 1 732 ? -3.423 2.387 -10.116 1.00 97.50 732 GLN A O 1
ATOM 5965 N N . LEU A 1 733 ? -1.498 1.849 -11.137 1.00 98.06 733 LEU A N 1
ATOM 5966 C CA . LEU A 1 733 ? -0.725 1.644 -9.904 1.00 98.06 733 LEU A CA 1
ATOM 5967 C C . LEU A 1 733 ? -0.666 2.923 -9.055 1.00 98.06 733 LEU A C 1
ATOM 5969 O O . LEU A 1 733 ? -0.842 2.881 -7.837 1.00 98.06 733 LEU A O 1
ATOM 5973 N N . SER A 1 734 ? -0.473 4.079 -9.697 1.00 98.00 734 SER A N 1
ATOM 5974 C CA . SER A 1 734 ? -0.475 5.383 -9.023 1.00 98.00 734 SER A CA 1
ATOM 5975 C C . SER A 1 734 ? -1.834 5.722 -8.413 1.00 98.00 734 SER A C 1
ATOM 5977 O O . SER A 1 734 ? -1.877 6.241 -7.296 1.00 98.00 734 SER A O 1
ATOM 5979 N N . ALA A 1 735 ? -2.930 5.407 -9.110 1.00 97.25 735 ALA A N 1
ATOM 5980 C CA . ALA A 1 735 ? -4.285 5.584 -8.599 1.00 97.25 735 ALA A CA 1
ATOM 5981 C C . ALA A 1 735 ? -4.520 4.711 -7.359 1.00 97.25 735 ALA A C 1
ATOM 5983 O O . ALA A 1 735 ? -4.910 5.232 -6.317 1.00 97.25 735 ALA A O 1
ATOM 5984 N N . PHE A 1 736 ? -4.178 3.419 -7.425 1.00 97.75 736 PHE A N 1
ATOM 5985 C CA . PHE A 1 736 ? -4.285 2.517 -6.278 1.00 97.75 736 PHE A CA 1
ATOM 5986 C C . PHE A 1 736 ? -3.492 3.008 -5.065 1.00 97.75 736 PHE A C 1
ATOM 5988 O O . PHE A 1 736 ? -4.028 3.077 -3.958 1.00 97.75 736 PHE A O 1
ATOM 5995 N N . HIS A 1 737 ? -2.230 3.388 -5.275 1.00 97.69 737 HIS A N 1
ATOM 5996 C CA . HIS A 1 737 ? -1.377 3.919 -4.218 1.00 97.69 737 HIS A CA 1
ATOM 5997 C C . HIS A 1 737 ? -1.968 5.195 -3.601 1.00 97.69 737 HIS A C 1
ATOM 5999 O O . HIS A 1 737 ? -2.084 5.292 -2.382 1.00 97.69 737 HIS A O 1
ATOM 6005 N N . SER A 1 738 ? -2.380 6.161 -4.432 1.00 96.06 738 SER A N 1
ATOM 6006 C CA . SER A 1 738 ? -2.955 7.428 -3.961 1.00 96.06 738 SER A CA 1
ATOM 6007 C C . SER A 1 738 ? -4.212 7.207 -3.119 1.00 96.06 738 SER A C 1
ATOM 6009 O O . SER A 1 738 ? -4.307 7.735 -2.013 1.00 96.06 738 SER A O 1
ATOM 6011 N N . THR A 1 739 ? -5.136 6.364 -3.583 1.00 95.12 739 THR A N 1
ATOM 6012 C CA . THR A 1 739 ? -6.356 6.028 -2.840 1.00 95.12 739 THR A CA 1
ATOM 6013 C C . THR A 1 739 ? -6.050 5.349 -1.504 1.00 95.12 739 THR A C 1
ATOM 6015 O O . THR A 1 739 ? -6.616 5.734 -0.482 1.00 95.12 739 THR A O 1
ATOM 6018 N N . MET A 1 740 ? -5.128 4.378 -1.464 1.00 96.38 740 MET A N 1
ATOM 6019 C CA . MET A 1 740 ? -4.749 3.723 -0.204 1.00 96.38 740 MET A CA 1
ATOM 6020 C C . MET A 1 740 ? -4.141 4.709 0.802 1.00 96.38 740 MET A C 1
ATOM 6022 O O . MET A 1 740 ? -4.463 4.629 1.992 1.00 96.38 740 MET A O 1
ATOM 6026 N N . CYS A 1 741 ? -3.316 5.655 0.337 1.00 94.94 741 CYS A N 1
ATOM 6027 C CA . CYS A 1 741 ? -2.779 6.731 1.171 1.00 94.94 741 CYS A CA 1
ATOM 6028 C C . CYS A 1 741 ? -3.884 7.659 1.694 1.00 94.94 741 CYS A C 1
ATOM 6030 O O . CYS A 1 741 ? -3.895 7.970 2.882 1.00 94.94 741 CYS A O 1
ATOM 6032 N N . GLN A 1 742 ? -4.836 8.062 0.845 1.00 92.62 742 GLN A N 1
ATOM 6033 C CA . GLN A 1 742 ? -5.971 8.909 1.242 1.00 92.62 742 GLN A CA 1
ATOM 6034 C C . GLN A 1 742 ? -6.848 8.238 2.306 1.00 92.62 742 GLN A C 1
ATOM 6036 O O . GLN A 1 742 ? -7.284 8.884 3.254 1.00 92.62 742 GLN A O 1
ATOM 6041 N N . HIS A 1 743 ? -7.056 6.924 2.199 1.00 94.00 743 HIS A N 1
ATOM 6042 C CA . HIS A 1 743 ? -7.776 6.147 3.209 1.00 94.00 743 HIS A CA 1
ATOM 6043 C C . HIS A 1 743 ? -6.983 5.930 4.511 1.00 94.00 743 HIS A C 1
ATOM 6045 O O . HIS A 1 743 ? -7.527 5.351 5.454 1.00 94.00 743 HIS A O 1
ATOM 6051 N N . GLY A 1 744 ? -5.717 6.358 4.588 1.00 93.69 744 GLY A N 1
ATOM 6052 C CA . GLY A 1 744 ? -4.857 6.171 5.761 1.00 93.69 744 GLY A CA 1
ATOM 6053 C C . GLY A 1 744 ? -4.427 4.725 5.991 1.00 93.69 744 GLY A C 1
ATOM 6054 O O . GLY A 1 744 ? -4.260 4.317 7.140 1.00 93.69 744 GLY A O 1
ATOM 6055 N N . THR A 1 745 ? -4.286 3.949 4.913 1.00 95.88 745 THR A N 1
ATOM 6056 C CA . THR A 1 745 ? -3.800 2.564 4.978 1.00 95.88 745 THR A CA 1
ATOM 6057 C C . THR A 1 745 ? -2.371 2.542 5.520 1.00 95.88 745 THR A C 1
ATOM 6059 O O . THR A 1 745 ? -1.549 3.375 5.137 1.00 95.88 745 THR A O 1
ATOM 6062 N N . ASP A 1 746 ? -2.059 1.583 6.393 1.00 95.75 746 ASP A N 1
ATOM 6063 C CA . ASP A 1 746 ? -0.736 1.496 7.011 1.00 95.75 746 ASP A CA 1
ATOM 6064 C C . ASP A 1 746 ? 0.380 1.355 5.956 1.00 95.75 746 ASP A C 1
ATOM 6066 O O . ASP A 1 746 ? 0.245 0.539 5.036 1.00 95.75 746 ASP A O 1
ATOM 6070 N N . PRO A 1 747 ? 1.518 2.065 6.095 1.00 95.56 747 PRO A N 1
ATOM 6071 C CA . PRO A 1 747 ? 2.610 1.993 5.123 1.00 95.56 747 PRO A CA 1
ATOM 6072 C C . PRO A 1 747 ? 3.135 0.570 4.883 1.00 95.56 747 PRO A C 1
ATOM 6074 O O . PRO A 1 747 ? 3.388 0.188 3.742 1.00 95.56 747 PRO A O 1
ATOM 6077 N N . GLU A 1 748 ? 3.244 -0.251 5.933 1.00 95.56 748 GLU A N 1
ATOM 6078 C CA . GLU A 1 748 ? 3.662 -1.657 5.812 1.00 95.56 748 GLU A CA 1
ATOM 6079 C C . GLU A 1 748 ? 2.637 -2.529 5.076 1.00 95.56 748 GLU A C 1
ATOM 6081 O O . GLU A 1 748 ? 3.003 -3.504 4.418 1.00 95.56 748 GLU A O 1
ATOM 6086 N N . LEU A 1 749 ? 1.351 -2.180 5.138 1.00 97.50 749 LEU A N 1
ATOM 6087 C CA . LEU A 1 749 ? 0.315 -2.868 4.374 1.00 97.50 749 LEU A CA 1
ATOM 6088 C C . LEU A 1 749 ? 0.347 -2.438 2.901 1.00 97.50 749 LEU A C 1
ATOM 6090 O O . LEU A 1 749 ? 0.257 -3.293 2.023 1.00 97.50 749 LEU A O 1
ATOM 6094 N N . ILE A 1 750 ? 0.575 -1.149 2.618 1.00 98.00 750 ILE A N 1
ATOM 6095 C CA . ILE A 1 750 ? 0.776 -0.647 1.246 1.00 98.00 750 ILE A CA 1
ATOM 6096 C C . ILE A 1 750 ? 1.963 -1.357 0.582 1.00 98.00 750 ILE A C 1
ATOM 6098 O O . ILE A 1 750 ? 1.843 -1.812 -0.555 1.00 98.00 750 ILE A O 1
ATOM 6102 N N . LYS A 1 751 ? 3.085 -1.527 1.296 1.00 97.94 751 LYS A N 1
ATOM 6103 C CA . LYS A 1 751 ? 4.250 -2.292 0.815 1.00 97.94 751 LYS A CA 1
ATOM 6104 C C . LYS A 1 751 ? 3.875 -3.722 0.408 1.00 97.94 751 LYS A C 1
ATOM 6106 O O . LYS A 1 751 ? 4.271 -4.174 -0.664 1.00 97.94 751 LYS A O 1
ATOM 6111 N N . GLN A 1 752 ? 3.092 -4.417 1.234 1.00 98.31 752 GLN A N 1
ATOM 6112 C CA . GLN A 1 752 ? 2.634 -5.783 0.953 1.00 98.31 752 GLN A CA 1
ATOM 6113 C C . GLN A 1 752 ? 1.665 -5.849 -0.238 1.00 98.31 752 GLN A C 1
ATOM 6115 O O . GLN A 1 752 ? 1.763 -6.773 -1.043 1.00 98.31 752 GLN A O 1
ATOM 6120 N N . VAL A 1 753 ? 0.765 -4.869 -0.387 1.00 98.25 753 VAL A N 1
ATOM 6121 C CA . VAL A 1 753 ? -0.117 -4.758 -1.562 1.00 98.25 753 VAL A CA 1
ATOM 6122 C C . VAL A 1 753 ? 0.711 -4.547 -2.831 1.00 98.25 753 VAL A C 1
ATOM 6124 O O . VAL A 1 753 ? 0.573 -5.303 -3.783 1.00 98.25 753 VAL A O 1
ATOM 6127 N N . VAL A 1 754 ? 1.636 -3.585 -2.836 1.00 98.25 754 VAL A N 1
ATOM 6128 C CA . VAL A 1 754 ? 2.467 -3.285 -4.015 1.00 98.25 754 VAL A CA 1
ATOM 6129 C C . VAL A 1 754 ? 3.349 -4.470 -4.409 1.00 98.25 754 VAL A C 1
ATOM 6131 O O . VAL A 1 754 ? 3.459 -4.782 -5.594 1.00 98.25 754 VAL A O 1
ATOM 6134 N N . LYS A 1 755 ? 3.919 -5.188 -3.434 1.00 98.25 755 LYS A N 1
ATOM 6135 C CA . LYS A 1 755 ? 4.636 -6.444 -3.687 1.00 98.25 755 LYS A CA 1
ATOM 6136 C C . LYS A 1 755 ? 3.759 -7.475 -4.405 1.00 98.25 755 LYS A C 1
ATOM 6138 O O . LYS A 1 755 ? 4.223 -8.118 -5.344 1.00 98.25 755 LYS A O 1
ATOM 6143 N N . GLN A 1 756 ? 2.507 -7.626 -3.978 1.00 98.38 756 GLN A N 1
ATOM 6144 C CA . GLN A 1 756 ? 1.563 -8.560 -4.589 1.00 98.38 756 GLN A CA 1
ATOM 6145 C C . GLN A 1 756 ? 1.185 -8.150 -6.022 1.00 98.38 756 GLN A C 1
ATOM 6147 O O . GLN A 1 756 ? 1.162 -9.000 -6.910 1.00 98.38 756 GLN A O 1
ATOM 6152 N N . GLU A 1 757 ? 0.959 -6.860 -6.279 1.00 97.38 757 GLU A N 1
ATOM 6153 C CA . GLU A 1 757 ? 0.660 -6.366 -7.632 1.00 97.38 757 GLU A CA 1
ATOM 6154 C C . GLU A 1 757 ? 1.828 -6.591 -8.599 1.00 97.38 757 GLU A C 1
ATOM 6156 O O . GLU A 1 757 ? 1.632 -7.037 -9.730 1.00 97.38 757 GLU A O 1
ATOM 6161 N N . PHE A 1 758 ? 3.062 -6.346 -8.152 1.00 98.31 758 PHE A N 1
ATOM 6162 C CA . PHE A 1 758 ? 4.256 -6.580 -8.969 1.00 98.31 758 PHE A CA 1
ATOM 6163 C C . PHE A 1 758 ? 4.447 -8.065 -9.284 1.00 98.31 758 PHE A C 1
ATOM 6165 O O . PHE A 1 758 ? 4.772 -8.409 -10.422 1.00 98.31 758 PHE A O 1
ATOM 6172 N N . TYR A 1 759 ? 4.147 -8.948 -8.328 1.00 98.44 759 TYR A N 1
ATOM 6173 C CA . TYR A 1 759 ? 4.126 -10.387 -8.575 1.00 98.44 759 TYR A CA 1
ATOM 6174 C C . TYR A 1 759 ? 3.114 -10.764 -9.663 1.00 98.44 759 TYR A C 1
ATOM 6176 O O . TYR A 1 759 ? 3.460 -11.496 -10.590 1.00 98.44 759 TYR A O 1
ATOM 6184 N N . ILE A 1 760 ? 1.887 -10.234 -9.595 1.00 98.19 760 ILE A N 1
ATOM 6185 C CA . ILE A 1 760 ? 0.837 -10.487 -10.595 1.00 98.19 760 ILE A CA 1
ATOM 6186 C C . ILE A 1 760 ? 1.285 -10.000 -11.979 1.00 98.19 760 ILE A C 1
ATOM 6188 O O . ILE A 1 760 ? 1.192 -10.753 -12.952 1.00 98.19 760 ILE A O 1
ATOM 6192 N N . ILE A 1 761 ? 1.827 -8.780 -12.076 1.00 98.19 761 ILE A N 1
ATOM 6193 C CA . ILE A 1 761 ? 2.364 -8.226 -13.329 1.00 98.19 761 ILE A CA 1
ATOM 6194 C C . ILE A 1 761 ? 3.455 -9.145 -13.893 1.00 98.19 761 ILE A C 1
ATOM 6196 O O . ILE A 1 761 ? 3.398 -9.519 -15.069 1.00 98.19 761 ILE A O 1
ATOM 6200 N N . GLY A 1 762 ? 4.420 -9.549 -13.062 1.00 98.00 762 GLY A N 1
ATOM 6201 C CA . GLY A 1 762 ? 5.515 -10.440 -13.444 1.00 98.00 762 GLY A CA 1
ATOM 6202 C C . GLY A 1 762 ? 5.027 -11.804 -13.935 1.00 98.00 762 GLY A C 1
ATOM 6203 O O . GLY A 1 762 ? 5.389 -12.235 -15.033 1.00 98.00 762 GLY A O 1
ATOM 6204 N N . ALA A 1 763 ? 4.153 -12.451 -13.163 1.00 97.75 763 ALA A N 1
ATOM 6205 C CA . ALA A 1 763 ? 3.622 -13.780 -13.448 1.00 97.75 763 ALA A CA 1
ATOM 6206 C C . ALA A 1 763 ? 2.757 -13.805 -14.717 1.00 97.75 763 ALA A C 1
ATOM 6208 O O . ALA A 1 763 ? 2.949 -14.666 -15.578 1.00 97.75 763 ALA A O 1
ATOM 6209 N N . VAL A 1 764 ? 1.836 -12.847 -14.882 1.00 97.88 764 VAL A N 1
ATOM 6210 C CA . VAL A 1 764 ? 0.979 -12.755 -16.078 1.00 97.88 764 VAL A CA 1
ATOM 6211 C C . VAL A 1 764 ? 1.819 -12.477 -17.326 1.00 97.88 764 VAL A C 1
ATOM 6213 O O . VAL A 1 764 ? 1.597 -13.106 -18.366 1.00 97.88 764 VAL A O 1
ATOM 6216 N N . THR A 1 765 ? 2.811 -11.589 -17.227 1.00 98.00 765 THR A N 1
ATOM 6217 C CA . THR A 1 765 ? 3.717 -11.271 -18.341 1.00 98.00 765 THR A CA 1
ATOM 6218 C C . THR A 1 765 ? 4.549 -12.490 -18.741 1.00 98.00 765 THR A C 1
ATOM 6220 O O . THR A 1 765 ? 4.569 -12.862 -19.916 1.00 98.00 765 THR A O 1
ATOM 6223 N N . LEU A 1 766 ? 5.188 -13.164 -17.776 1.00 98.00 766 LEU A N 1
ATOM 6224 C CA . LEU A 1 766 ? 6.014 -14.341 -18.051 1.00 98.00 766 LEU A CA 1
ATOM 6225 C C . LEU A 1 766 ? 5.184 -15.498 -18.621 1.00 98.00 766 LEU A C 1
ATOM 6227 O O . LEU A 1 766 ? 5.594 -16.125 -19.597 1.00 98.00 766 LEU A O 1
ATOM 6231 N N . ASN A 1 767 ? 3.994 -15.755 -18.074 1.00 97.75 767 ASN A N 1
ATOM 6232 C CA . ASN A 1 767 ? 3.107 -16.799 -18.588 1.00 97.75 767 ASN A CA 1
ATOM 6233 C C . ASN A 1 767 ? 2.727 -16.548 -20.051 1.00 97.75 767 ASN A C 1
ATOM 6235 O O . ASN A 1 767 ? 2.773 -17.470 -20.864 1.00 97.75 767 ASN A O 1
ATOM 6239 N N . ASN A 1 768 ? 2.412 -15.303 -20.419 1.00 96.88 768 ASN A N 1
ATOM 6240 C CA . ASN A 1 768 ? 2.102 -14.966 -21.809 1.00 96.88 768 ASN A CA 1
ATOM 6241 C C . ASN A 1 768 ? 3.317 -15.113 -22.732 1.00 96.88 768 ASN A C 1
ATOM 6243 O O . ASN A 1 768 ? 3.168 -15.608 -23.849 1.00 96.88 768 ASN A O 1
ATOM 6247 N N . LEU A 1 769 ? 4.518 -14.776 -22.258 1.00 96.38 769 LEU A N 1
ATOM 6248 C CA . LEU A 1 769 ? 5.767 -15.011 -22.985 1.00 96.38 769 LEU A CA 1
ATOM 6249 C C . LEU A 1 769 ? 6.013 -16.510 -23.237 1.00 96.38 769 LEU A C 1
ATOM 6251 O O . LEU A 1 769 ? 6.388 -16.898 -24.341 1.00 96.38 769 LEU A O 1
ATOM 6255 N N . LEU A 1 770 ? 5.737 -17.370 -22.252 1.00 96.31 770 LEU A N 1
ATOM 6256 C CA . LEU A 1 770 ? 5.910 -18.828 -22.347 1.00 96.31 770 LEU A CA 1
ATOM 6257 C C . LEU A 1 770 ? 4.857 -19.530 -23.221 1.00 96.31 770 LEU A C 1
ATOM 6259 O O . LEU A 1 770 ? 5.073 -20.665 -23.665 1.00 96.31 770 LEU A O 1
ATOM 6263 N N . LEU A 1 771 ? 3.714 -18.884 -23.459 1.00 95.62 771 LEU A N 1
ATOM 6264 C CA . LEU A 1 771 ? 2.608 -19.424 -24.255 1.00 95.62 771 LEU A CA 1
ATOM 6265 C C . LEU A 1 771 ? 2.633 -18.954 -25.719 1.00 95.62 771 LEU A C 1
ATOM 6267 O O . LEU A 1 771 ? 2.062 -19.629 -26.579 1.00 95.62 771 LEU A O 1
ATOM 6271 N N . ARG A 1 772 ? 3.314 -17.842 -26.027 1.00 92.75 772 ARG A N 1
ATOM 6272 C CA . ARG A 1 772 ? 3.265 -17.167 -27.334 1.00 92.75 772 ARG A CA 1
ATOM 6273 C C . ARG A 1 772 ? 4.615 -17.159 -28.055 1.00 92.75 772 ARG A C 1
ATOM 6275 O O . ARG A 1 772 ? 5.624 -16.710 -27.524 1.00 92.75 772 ARG A O 1
ATOM 6282 N N . LYS A 1 773 ? 4.629 -17.620 -29.311 1.00 87.50 773 LYS A N 1
ATOM 6283 C CA . LYS A 1 773 ? 5.845 -17.679 -30.154 1.00 87.50 773 LYS A CA 1
ATOM 6284 C C . LYS A 1 773 ? 6.328 -16.299 -30.604 1.00 87.50 773 LYS A C 1
ATOM 6286 O O . LYS A 1 773 ? 7.526 -16.076 -30.707 1.00 87.50 773 LYS A O 1
ATOM 6291 N N . ASP A 1 774 ? 5.400 -15.380 -30.849 1.00 86.06 774 ASP A N 1
ATOM 6292 C CA . ASP A 1 774 ? 5.650 -14.003 -31.288 1.00 86.06 774 ASP A CA 1
ATOM 6293 C C . ASP A 1 774 ? 6.280 -13.113 -30.200 1.00 86.06 774 ASP A C 1
ATOM 6295 O O . ASP A 1 774 ? 6.736 -12.012 -30.499 1.00 86.06 774 ASP A O 1
ATOM 6299 N N . MET A 1 775 ? 6.356 -13.598 -28.955 1.00 90.44 775 MET A N 1
ATOM 6300 C CA . MET A 1 775 ? 6.846 -12.838 -27.798 1.00 90.44 775 MET A CA 1
ATOM 6301 C C . MET A 1 775 ? 8.283 -13.176 -27.377 1.00 90.44 775 MET A C 1
ATOM 6303 O O . MET A 1 775 ? 8.852 -12.487 -26.534 1.00 90.44 775 MET A O 1
ATOM 6307 N N . CYS A 1 776 ? 8.898 -14.203 -27.970 1.00 94.00 776 CYS A N 1
ATOM 6308 C CA . CYS A 1 776 ? 10.260 -14.626 -27.642 1.00 94.00 776 CYS A CA 1
ATOM 6309 C C . CYS A 1 776 ? 11.256 -14.143 -28.704 1.00 94.00 776 CYS A C 1
ATOM 6311 O O . CYS A 1 776 ? 11.618 -14.892 -29.609 1.00 94.00 776 CYS A O 1
ATOM 6313 N N . SER A 1 777 ? 11.715 -12.897 -28.593 1.00 90.88 777 SER A N 1
ATOM 6314 C CA . SER A 1 777 ? 12.707 -12.313 -29.504 1.00 90.88 777 SER A CA 1
ATOM 6315 C C . SER A 1 777 ? 13.663 -11.360 -28.787 1.00 90.88 777 SER A C 1
ATOM 6317 O O . SER A 1 777 ? 13.361 -10.888 -27.689 1.00 90.88 777 SER A O 1
ATOM 6319 N N . TRP A 1 778 ? 14.803 -11.038 -29.409 1.00 90.75 778 TRP A N 1
ATOM 6320 C CA . TRP A 1 778 ? 15.752 -10.064 -28.853 1.00 90.75 778 TRP A CA 1
ATOM 6321 C C . TRP A 1 778 ? 15.093 -8.702 -28.577 1.00 90.75 778 TRP A C 1
ATOM 6323 O O . TRP A 1 778 ? 15.228 -8.153 -27.483 1.00 90.75 778 TRP A O 1
ATOM 6333 N N . SER A 1 779 ? 14.309 -8.201 -29.543 1.00 87.44 779 SER A N 1
ATOM 6334 C CA . SER A 1 779 ? 13.562 -6.939 -29.429 1.00 87.44 779 SER A CA 1
ATOM 6335 C C . SER A 1 779 ? 12.586 -6.962 -28.247 1.00 87.44 779 SER A C 1
ATOM 6337 O O . SER A 1 779 ? 12.578 -6.040 -27.430 1.00 87.44 779 SER A O 1
ATOM 6339 N N . LYS A 1 780 ? 11.830 -8.059 -28.074 1.00 91.12 780 LYS A N 1
ATOM 6340 C CA . LYS A 1 780 ? 10.916 -8.221 -26.929 1.00 91.12 780 LYS A CA 1
ATOM 6341 C C . LYS A 1 780 ? 11.658 -8.290 -25.597 1.00 91.12 780 LYS A C 1
ATOM 6343 O O . LYS A 1 780 ? 11.196 -7.707 -24.623 1.00 91.12 780 LYS A O 1
ATOM 6348 N N . GLY A 1 781 ? 12.839 -8.907 -25.557 1.00 92.31 781 GLY A N 1
ATOM 6349 C CA . GLY A 1 781 ? 13.720 -8.853 -24.390 1.00 92.31 781 GLY A CA 1
ATOM 6350 C C . GLY A 1 781 ? 14.109 -7.418 -24.015 1.00 92.31 781 GLY A C 1
ATOM 6351 O O . GLY A 1 781 ? 14.060 -7.054 -22.839 1.00 92.31 781 GLY A O 1
ATOM 6352 N N . MET A 1 782 ? 14.469 -6.586 -24.998 1.00 89.88 782 MET A N 1
ATOM 6353 C CA . MET A 1 782 ? 14.797 -5.174 -24.761 1.00 89.88 782 MET A CA 1
ATOM 6354 C C . MET A 1 782 ? 13.573 -4.386 -24.268 1.00 89.88 782 MET A C 1
ATOM 6356 O O . MET A 1 782 ? 13.673 -3.644 -23.292 1.00 89.88 782 MET A O 1
ATOM 6360 N N . GLN A 1 783 ? 12.409 -4.599 -24.889 1.00 91.31 783 GLN A N 1
ATOM 6361 C CA . GLN A 1 783 ? 11.145 -3.978 -24.486 1.00 91.31 783 GLN A CA 1
ATOM 6362 C C . GLN A 1 783 ? 10.775 -4.325 -23.036 1.00 91.31 783 GLN A C 1
ATOM 6364 O O . GLN A 1 783 ? 10.473 -3.428 -22.256 1.00 91.31 783 GLN A O 1
ATOM 6369 N N . ILE A 1 784 ? 10.844 -5.603 -22.643 1.00 95.56 784 ILE A N 1
ATOM 6370 C CA . ILE A 1 784 ? 10.537 -6.028 -21.267 1.00 95.56 784 ILE A CA 1
ATOM 6371 C C . ILE A 1 784 ? 11.512 -5.391 -20.275 1.00 95.56 784 ILE A C 1
ATOM 6373 O O . ILE A 1 784 ? 11.076 -4.918 -19.231 1.00 95.56 784 ILE A O 1
ATOM 6377 N N . ARG A 1 785 ? 12.813 -5.322 -20.595 1.00 94.44 785 ARG A N 1
ATOM 6378 C CA . ARG A 1 785 ? 13.799 -4.652 -19.728 1.00 94.44 785 ARG A CA 1
ATOM 6379 C C . ARG A 1 785 ? 13.470 -3.179 -19.509 1.00 94.44 785 ARG A C 1
ATOM 6381 O O . ARG A 1 785 ? 13.541 -2.727 -18.373 1.00 94.44 785 ARG A O 1
ATOM 6388 N N . TYR A 1 786 ? 13.100 -2.460 -20.568 1.00 93.62 786 TYR A N 1
ATOM 6389 C CA . TYR A 1 786 ? 12.660 -1.068 -20.462 1.00 93.62 786 TYR A CA 1
ATOM 6390 C C . TYR A 1 786 ? 11.375 -0.941 -19.629 1.00 93.62 786 TYR A C 1
ATOM 6392 O O . TYR A 1 786 ? 11.288 -0.129 -18.714 1.00 93.62 786 TYR A O 1
ATOM 6400 N N . ASN A 1 787 ? 10.383 -1.795 -19.881 1.00 95.94 787 ASN A N 1
ATOM 6401 C CA . ASN A 1 787 ? 9.129 -1.767 -19.133 1.00 95.94 787 ASN A CA 1
ATOM 6402 C C . ASN A 1 787 ? 9.351 -2.042 -17.635 1.00 95.94 787 ASN A C 1
ATOM 6404 O O . ASN A 1 787 ? 8.791 -1.350 -16.788 1.00 95.94 787 ASN A O 1
ATOM 6408 N N . VAL A 1 788 ? 10.216 -3.005 -17.301 1.00 97.25 788 VAL A N 1
ATOM 6409 C CA . VAL A 1 788 ? 10.616 -3.281 -15.915 1.00 97.25 788 VAL A CA 1
ATOM 6410 C C . VAL A 1 788 ? 11.394 -2.110 -15.312 1.00 97.25 788 VAL A C 1
ATOM 6412 O O . VAL A 1 788 ? 11.136 -1.773 -14.161 1.00 97.25 788 VAL A O 1
ATOM 6415 N N . SER A 1 789 ? 12.280 -1.434 -16.055 1.00 95.31 789 SER A N 1
ATOM 6416 C CA . SER A 1 789 ? 12.989 -0.266 -15.511 1.00 95.31 789 SER A CA 1
ATOM 6417 C C . SER A 1 789 ? 12.044 0.878 -15.155 1.00 95.31 789 SER A C 1
ATOM 6419 O O . SER A 1 789 ? 12.247 1.511 -14.126 1.00 95.31 789 SER A O 1
ATOM 6421 N N . GLN A 1 790 ? 10.975 1.097 -15.929 1.00 96.19 790 GLN A N 1
ATOM 6422 C CA . GLN A 1 790 ? 9.950 2.081 -15.564 1.00 96.19 790 GLN A CA 1
ATOM 6423 C C . GLN A 1 790 ? 9.131 1.657 -14.334 1.00 96.19 790 GLN A C 1
ATOM 6425 O O . GLN A 1 790 ? 8.746 2.503 -13.532 1.00 96.19 790 GLN A O 1
ATOM 6430 N N . LEU A 1 791 ? 8.868 0.357 -14.151 1.00 97.62 791 LEU A N 1
ATOM 6431 C CA . LEU A 1 791 ? 8.238 -0.151 -12.926 1.00 97.62 791 LEU A CA 1
ATOM 6432 C C . LEU A 1 791 ? 9.157 0.033 -11.703 1.00 97.62 791 LEU A C 1
ATOM 6434 O O . LEU A 1 791 ? 8.684 0.405 -10.630 1.00 97.62 791 LEU A O 1
ATOM 6438 N N . GLU A 1 792 ? 10.468 -0.181 -11.855 1.00 96.62 792 GLU A N 1
ATOM 6439 C CA . GLU A 1 792 ? 11.462 0.101 -10.809 1.00 96.62 792 GLU A CA 1
ATOM 6440 C C . GLU A 1 792 ? 11.582 1.604 -10.509 1.00 96.62 792 GLU A C 1
ATOM 6442 O O . GLU A 1 792 ? 11.715 1.992 -9.349 1.00 96.62 792 GLU A O 1
ATOM 6447 N N . GLU A 1 793 ? 11.521 2.458 -11.530 1.00 95.50 793 GLU A N 1
ATOM 6448 C CA . GLU A 1 793 ? 11.493 3.915 -11.370 1.00 95.50 793 GLU A CA 1
ATOM 6449 C C . GLU A 1 793 ? 10.248 4.356 -10.594 1.00 95.50 793 GLU A C 1
ATOM 6451 O O . GLU A 1 793 ? 10.365 5.078 -9.607 1.00 95.50 793 GLU A O 1
ATOM 6456 N N . TRP A 1 794 ? 9.079 3.800 -10.916 1.00 98.12 794 TRP A N 1
ATOM 6457 C CA . TRP A 1 794 ? 7.854 4.056 -10.160 1.00 98.12 794 TRP A CA 1
ATOM 6458 C C . TRP A 1 794 ? 7.972 3.653 -8.680 1.00 98.12 794 TRP A C 1
ATOM 6460 O O . TRP A 1 794 ? 7.535 4.396 -7.798 1.00 98.12 794 TRP A O 1
ATOM 6470 N N . LEU A 1 795 ? 8.603 2.509 -8.373 1.00 97.50 795 LEU A N 1
ATOM 6471 C CA . LEU A 1 795 ? 8.883 2.120 -6.983 1.00 97.50 795 LEU A CA 1
ATOM 6472 C C . LEU A 1 795 ? 9.796 3.131 -6.281 1.00 97.50 795 LEU A C 1
ATOM 6474 O O . LEU A 1 795 ? 9.600 3.411 -5.096 1.00 97.50 795 LEU A O 1
ATOM 6478 N N . ARG A 1 796 ? 10.786 3.680 -6.990 1.00 96.62 796 ARG A N 1
ATOM 6479 C CA . ARG A 1 796 ? 11.698 4.702 -6.465 1.00 96.62 796 ARG A CA 1
ATOM 6480 C C . ARG A 1 796 ? 10.958 5.995 -6.147 1.00 96.62 796 ARG A C 1
ATOM 6482 O O . ARG A 1 796 ? 11.100 6.492 -5.032 1.00 96.62 796 ARG A O 1
ATOM 6489 N N . ASP A 1 797 ? 10.115 6.460 -7.061 1.00 96.19 797 ASP A N 1
ATOM 6490 C CA . ASP A 1 797 ? 9.334 7.692 -6.915 1.00 96.19 797 ASP A CA 1
ATOM 6491 C C . ASP A 1 797 ? 8.351 7.634 -5.742 1.00 96.19 797 ASP A C 1
ATOM 6493 O O . ASP A 1 797 ? 8.091 8.642 -5.084 1.00 96.19 797 ASP A O 1
ATOM 6497 N N . LYS A 1 798 ? 7.800 6.449 -5.448 1.00 94.56 798 LYS A N 1
ATOM 6498 C CA . LYS A 1 798 ? 6.906 6.235 -4.297 1.00 94.56 798 LYS A CA 1
ATOM 6499 C C . LYS A 1 798 ? 7.636 5.896 -2.993 1.00 94.56 798 LYS A C 1
ATOM 6501 O O . LYS A 1 798 ? 6.979 5.722 -1.971 1.00 94.56 798 LYS A O 1
ATOM 6506 N N . GLY A 1 799 ? 8.968 5.790 -2.996 1.00 94.75 799 GLY A N 1
ATOM 6507 C CA . GLY A 1 799 ? 9.743 5.404 -1.810 1.00 94.75 799 GLY A CA 1
ATOM 6508 C C . GLY A 1 799 ? 9.548 3.938 -1.389 1.00 94.75 799 GLY A C 1
ATOM 6509 O O . GLY A 1 799 ? 9.674 3.602 -0.213 1.00 94.75 799 GLY A O 1
ATOM 6510 N N . LEU A 1 800 ? 9.234 3.052 -2.339 1.00 96.12 800 LEU A N 1
ATOM 6511 C CA . LEU A 1 800 ? 8.863 1.649 -2.114 1.00 96.12 800 LEU A CA 1
ATOM 6512 C C . LEU A 1 800 ? 9.931 0.640 -2.565 1.00 96.12 800 LEU A C 1
ATOM 6514 O O . LEU A 1 800 ? 9.658 -0.557 -2.597 1.00 96.12 800 LEU A O 1
ATOM 6518 N N . MET A 1 801 ? 11.161 1.069 -2.864 1.00 93.25 801 MET A N 1
ATOM 6519 C CA . MET A 1 801 ? 12.233 0.168 -3.335 1.00 93.25 801 MET A CA 1
ATOM 6520 C C . MET A 1 801 ? 12.498 -1.031 -2.409 1.00 93.25 801 MET A C 1
ATOM 6522 O O . MET A 1 801 ? 12.863 -2.097 -2.887 1.00 93.25 801 MET A O 1
ATOM 6526 N N . ASN A 1 802 ? 12.262 -0.881 -1.103 1.00 90.56 802 ASN A N 1
ATOM 6527 C CA . ASN A 1 802 ? 12.564 -1.905 -0.098 1.00 90.56 802 ASN A CA 1
ATOM 6528 C C . ASN A 1 802 ? 11.347 -2.783 0.264 1.00 90.56 802 ASN A C 1
ATOM 6530 O O . ASN A 1 802 ? 11.379 -3.482 1.273 1.00 90.56 802 ASN A O 1
ATOM 6534 N N . CYS A 1 803 ? 10.245 -2.728 -0.499 1.00 91.38 803 CYS A N 1
ATOM 6535 C CA . CYS A 1 803 ? 9.030 -3.499 -0.191 1.00 91.38 803 CYS A CA 1
ATOM 6536 C C . CYS A 1 803 ? 9.066 -4.965 -0.660 1.00 91.38 803 CYS A C 1
ATOM 6538 O O . CYS A 1 803 ? 8.126 -5.716 -0.400 1.00 91.38 803 CYS A O 1
ATOM 6540 N N . GLY A 1 804 ? 10.130 -5.387 -1.350 1.00 93.81 804 GLY A N 1
ATOM 6541 C CA . GLY A 1 804 ? 10.236 -6.732 -1.912 1.00 93.81 804 GLY A CA 1
ATOM 6542 C C . GLY A 1 804 ? 9.569 -6.897 -3.285 1.00 93.81 804 GLY A C 1
ATOM 6543 O O . GLY A 1 804 ? 9.487 -8.020 -3.775 1.00 93.81 804 GLY A O 1
ATOM 6544 N N . ALA A 1 805 ? 9.021 -5.825 -3.876 1.00 95.94 805 ALA A N 1
ATOM 6545 C CA . ALA A 1 805 ? 8.307 -5.868 -5.156 1.00 95.94 805 ALA A CA 1
ATOM 6546 C C . ALA A 1 805 ? 9.234 -6.120 -6.351 1.00 95.94 805 ALA A C 1
ATOM 6548 O O . ALA A 1 805 ? 8.877 -6.880 -7.250 1.00 95.94 805 ALA A O 1
ATOM 6549 N N . LYS A 1 806 ? 10.437 -5.537 -6.355 1.00 95.12 806 LYS A N 1
ATOM 6550 C CA . LYS A 1 806 ? 11.422 -5.736 -7.427 1.00 95.12 806 LYS A CA 1
ATOM 6551 C C . LYS A 1 806 ? 11.818 -7.209 -7.545 1.00 95.12 806 LYS A C 1
ATOM 6553 O O . LYS A 1 806 ? 11.864 -7.759 -8.639 1.00 95.12 806 LYS A O 1
ATOM 6558 N N . GLU A 1 807 ? 12.036 -7.855 -6.409 1.00 96.12 807 GLU A N 1
ATOM 6559 C CA . GLU A 1 807 ? 12.436 -9.253 -6.290 1.00 96.12 807 GLU A CA 1
ATOM 6560 C C . GLU A 1 807 ? 11.373 -10.198 -6.869 1.00 96.12 807 GLU A C 1
ATOM 6562 O O . GLU A 1 807 ? 11.707 -11.258 -7.393 1.00 96.12 807 GLU A O 1
ATOM 6567 N N . THR A 1 808 ? 10.091 -9.810 -6.849 1.00 97.19 808 THR A N 1
ATOM 6568 C CA . THR A 1 808 ? 9.022 -10.604 -7.482 1.00 97.19 808 THR A CA 1
ATOM 6569 C C . THR A 1 808 ? 9.096 -10.614 -9.012 1.00 97.19 808 THR A C 1
ATOM 6571 O O . THR A 1 808 ? 8.590 -11.545 -9.638 1.00 97.19 808 THR A O 1
ATOM 6574 N N . LEU A 1 809 ? 9.751 -9.617 -9.621 1.00 97.62 809 LEU A N 1
ATOM 6575 C CA . LEU A 1 809 ? 9.954 -9.523 -11.069 1.00 97.62 809 LEU A CA 1
ATOM 6576 C C . LEU A 1 809 ? 11.195 -10.288 -11.548 1.00 97.62 809 LEU A C 1
ATOM 6578 O O . LEU A 1 809 ? 11.400 -10.400 -12.756 1.00 97.62 809 LEU A O 1
ATOM 6582 N N . GLU A 1 810 ? 12.004 -10.842 -10.643 1.00 97.38 810 GLU A N 1
ATOM 6583 C CA . GLU A 1 810 ? 13.269 -11.509 -10.972 1.00 97.38 810 GLU A CA 1
ATOM 6584 C C . GLU A 1 810 ? 13.130 -12.617 -12.043 1.00 97.38 810 GLU A C 1
ATOM 6586 O O . GLU A 1 810 ? 13.912 -12.609 -12.999 1.00 97.38 810 GLU A O 1
ATOM 6591 N N . PRO A 1 811 ? 12.109 -13.505 -12.016 1.00 97.50 811 PRO A N 1
ATOM 6592 C CA . PRO A 1 811 ? 11.899 -14.473 -13.098 1.00 97.50 811 PRO A CA 1
ATOM 6593 C C . PRO A 1 811 ? 11.681 -13.809 -14.469 1.00 97.50 811 PRO A C 1
ATOM 6595 O O . PRO A 1 811 ? 12.214 -14.260 -15.484 1.00 97.50 811 PRO A O 1
ATOM 6598 N N . LEU A 1 812 ? 10.930 -12.703 -14.516 1.00 98.25 812 LEU A N 1
ATOM 6599 C CA . LEU A 1 812 ? 10.674 -11.955 -15.749 1.00 98.25 812 LEU A CA 1
ATOM 6600 C C . LEU A 1 812 ? 11.937 -11.228 -16.241 1.00 98.25 812 LEU A C 1
ATOM 6602 O O . LEU A 1 812 ? 12.213 -11.227 -17.443 1.00 98.25 812 LEU A O 1
ATOM 6606 N N . ILE A 1 813 ? 12.720 -10.650 -15.326 1.00 98.00 813 ILE A N 1
ATOM 6607 C CA . ILE A 1 813 ? 14.005 -10.003 -15.629 1.00 98.00 813 ILE A CA 1
ATOM 6608 C C . ILE A 1 813 ? 14.963 -11.016 -16.261 1.00 98.00 813 ILE A C 1
ATOM 6610 O O . ILE A 1 813 ? 15.518 -10.755 -17.332 1.00 98.00 813 ILE A O 1
ATOM 6614 N N . GLN A 1 814 ? 15.102 -12.198 -15.658 1.00 98.00 814 GLN A N 1
ATOM 6615 C CA . GLN A 1 814 ? 15.956 -13.264 -16.182 1.00 98.00 814 GLN A CA 1
ATOM 6616 C C . GLN A 1 814 ? 15.455 -13.807 -17.521 1.00 98.00 814 GLN A C 1
ATOM 6618 O O . GLN A 1 814 ? 16.265 -14.091 -18.402 1.00 98.00 814 GLN A O 1
ATOM 6623 N N . ALA A 1 815 ? 14.138 -13.899 -17.730 1.00 98.06 815 ALA A N 1
ATOM 6624 C CA . ALA A 1 815 ? 13.574 -14.279 -19.025 1.00 98.06 815 ALA A CA 1
ATOM 6625 C C . ALA A 1 815 ? 13.929 -13.252 -20.113 1.00 98.06 815 ALA A C 1
ATOM 6627 O O . ALA A 1 815 ? 14.342 -13.623 -21.213 1.00 98.06 815 ALA A O 1
ATOM 6628 N N . ALA A 1 816 ? 13.842 -11.958 -19.799 1.00 96.88 816 ALA A N 1
ATOM 6629 C CA . ALA A 1 816 ? 14.223 -10.890 -20.717 1.00 96.88 816 ALA A CA 1
ATOM 6630 C C . ALA A 1 816 ? 15.733 -10.884 -21.020 1.00 96.88 816 ALA A C 1
ATOM 6632 O O . ALA A 1 816 ? 16.128 -10.647 -22.166 1.00 96.88 816 ALA A O 1
ATOM 6633 N N . GLN A 1 817 ? 16.576 -11.176 -20.024 1.00 96.31 817 GLN A N 1
ATOM 6634 C CA . GLN A 1 817 ? 18.020 -11.359 -20.205 1.00 96.31 817 GLN A CA 1
ATOM 6635 C C . GLN A 1 817 ? 18.327 -12.584 -21.078 1.00 96.31 817 GLN A C 1
ATOM 6637 O O . GLN A 1 817 ? 19.115 -12.479 -22.017 1.00 96.31 817 GLN A O 1
ATOM 6642 N N . LEU A 1 818 ? 17.652 -13.716 -20.846 1.00 96.81 818 LEU A N 1
ATOM 6643 C CA . LEU A 1 818 ? 17.792 -14.939 -21.641 1.00 96.81 818 LEU A CA 1
ATOM 6644 C C . LEU A 1 818 ? 17.478 -14.703 -23.125 1.00 96.81 818 LEU A C 1
ATOM 6646 O O . LEU A 1 818 ? 18.157 -15.241 -23.999 1.00 96.81 818 LEU A O 1
ATOM 6650 N N . LEU A 1 819 ? 16.494 -13.855 -23.433 1.00 94.69 819 LEU A N 1
ATOM 6651 C CA . LEU A 1 819 ? 16.206 -13.458 -24.813 1.00 94.69 819 LEU A CA 1
ATOM 6652 C C . LEU A 1 819 ? 17.370 -12.689 -25.468 1.00 94.69 819 LEU A C 1
ATOM 6654 O O . LEU A 1 819 ? 17.541 -12.783 -26.680 1.00 94.69 819 LEU A O 1
ATOM 6658 N N . GLN A 1 820 ? 18.207 -11.989 -24.699 1.00 91.56 820 GLN A N 1
ATOM 6659 C CA . GLN A 1 820 ? 19.257 -11.097 -25.215 1.00 91.56 820 GLN A CA 1
ATOM 6660 C C . GLN A 1 820 ? 20.668 -11.689 -25.240 1.00 91.56 820 GLN A C 1
ATOM 6662 O O . GLN A 1 820 ? 21.496 -11.226 -26.024 1.00 91.56 820 GLN A O 1
ATOM 6667 N N . VAL A 1 821 ? 20.964 -12.686 -24.405 1.00 93.94 821 VAL A N 1
ATOM 6668 C CA . VAL A 1 821 ? 22.290 -13.327 -24.379 1.00 93.94 821 VAL A CA 1
ATOM 6669 C C . VAL A 1 821 ? 22.548 -14.166 -25.633 1.00 93.94 821 VAL A C 1
ATOM 6671 O O . VAL A 1 821 ? 21.623 -14.538 -26.365 1.00 93.94 821 VAL A O 1
ATOM 6674 N N . LYS A 1 822 ? 23.823 -14.470 -25.890 1.00 90.94 822 LYS A N 1
ATOM 6675 C CA . LYS A 1 822 ? 24.233 -15.421 -26.931 1.00 90.94 822 LYS A CA 1
ATOM 6676 C C . LYS A 1 822 ? 23.807 -16.843 -26.540 1.00 90.94 822 LYS A C 1
ATOM 6678 O O . LYS A 1 822 ? 23.638 -17.144 -25.363 1.00 90.94 822 LYS A O 1
ATOM 6683 N N . LYS A 1 823 ? 23.542 -17.685 -27.543 1.00 93.12 823 LYS A N 1
ATOM 6684 C CA . LYS A 1 823 ? 22.889 -19.002 -27.390 1.00 93.12 823 LYS A CA 1
ATOM 6685 C C . LYS A 1 823 ? 23.570 -20.063 -28.267 1.00 93.12 823 LYS A C 1
ATOM 6687 O O . LYS A 1 823 ? 22.881 -20.851 -28.918 1.00 93.12 823 LYS A O 1
ATOM 6692 N N . LYS A 1 824 ? 24.903 -19.990 -28.406 1.00 90.94 824 LYS A N 1
ATOM 6693 C CA . LYS A 1 824 ? 25.656 -20.791 -29.387 1.00 90.94 824 LYS A CA 1
ATOM 6694 C C . LYS A 1 824 ? 26.705 -21.705 -28.760 1.00 90.94 824 LYS A C 1
ATOM 6696 O O . LYS A 1 824 ? 26.755 -22.869 -29.150 1.00 90.94 824 LYS A O 1
ATOM 6701 N N . THR A 1 825 ? 27.546 -21.199 -27.862 1.00 94.44 825 THR A N 1
ATOM 6702 C CA . THR A 1 825 ? 28.725 -21.941 -27.377 1.00 94.44 825 THR A CA 1
ATOM 6703 C C . THR A 1 825 ? 28.500 -22.597 -26.020 1.00 94.44 825 THR A C 1
ATOM 6705 O O . THR A 1 825 ? 27.570 -22.261 -25.292 1.00 94.44 825 THR A O 1
ATOM 6708 N N . ASP A 1 826 ? 29.367 -23.532 -25.643 1.00 93.69 826 ASP A N 1
ATOM 6709 C CA . ASP A 1 826 ? 29.296 -24.147 -24.319 1.00 93.69 826 ASP A CA 1
ATOM 6710 C C . ASP A 1 826 ? 29.507 -23.116 -23.195 1.00 93.69 826 ASP A C 1
ATOM 6712 O O . ASP A 1 826 ? 28.887 -23.237 -22.144 1.00 93.69 826 ASP A O 1
ATOM 6716 N N . GLU A 1 827 ? 30.283 -22.056 -23.415 1.00 95.44 827 GLU A N 1
ATOM 6717 C CA . GLU A 1 827 ? 30.422 -20.952 -22.459 1.00 95.44 827 GLU A CA 1
ATOM 6718 C C . GLU A 1 827 ? 29.121 -20.146 -22.323 1.00 95.44 827 GLU A C 1
ATOM 6720 O O . GLU A 1 827 ? 28.733 -19.780 -21.212 1.00 95.44 827 GLU A O 1
ATOM 6725 N N . ASP A 1 828 ? 28.404 -19.914 -23.432 1.00 94.81 828 ASP A N 1
ATOM 6726 C CA . ASP A 1 828 ? 27.082 -19.273 -23.402 1.00 94.81 828 ASP A CA 1
ATOM 6727 C C . ASP A 1 828 ? 26.094 -20.104 -22.569 1.00 94.81 828 ASP A C 1
ATOM 6729 O O . ASP A 1 828 ? 25.287 -19.560 -21.811 1.00 94.81 828 ASP A O 1
ATOM 6733 N N . ALA A 1 829 ? 26.162 -21.434 -22.689 1.00 95.12 829 ALA A N 1
ATOM 6734 C CA . ALA A 1 829 ? 25.322 -22.329 -21.909 1.00 95.12 829 ALA A CA 1
ATOM 6735 C C . ALA A 1 829 ? 25.631 -22.250 -20.400 1.00 95.12 829 ALA A C 1
ATOM 6737 O O . ALA A 1 829 ? 24.699 -22.265 -19.597 1.00 95.12 829 ALA A O 1
ATOM 6738 N N . ASP A 1 830 ? 26.899 -22.079 -20.003 1.00 94.00 830 ASP A N 1
ATOM 6739 C CA . ASP A 1 830 ? 27.280 -21.927 -18.589 1.00 94.00 830 ASP A CA 1
ATOM 6740 C C . ASP A 1 830 ? 26.805 -20.582 -18.044 1.00 94.00 830 ASP A C 1
ATOM 6742 O O . ASP A 1 830 ? 26.259 -20.509 -16.940 1.00 94.00 830 ASP A O 1
ATOM 6746 N N . ALA A 1 831 ? 26.938 -19.525 -18.849 1.00 95.50 831 ALA A N 1
ATOM 6747 C CA . ALA A 1 831 ? 26.437 -18.203 -18.505 1.00 95.50 831 ALA A CA 1
ATOM 6748 C C . ALA A 1 831 ? 24.915 -18.213 -18.282 1.00 95.50 831 ALA A C 1
ATOM 6750 O O . ALA A 1 831 ? 24.446 -17.665 -17.285 1.00 95.50 831 ALA A O 1
ATOM 6751 N N . ILE A 1 832 ? 24.143 -18.883 -19.148 1.00 96.56 832 ILE A N 1
ATOM 6752 C CA . ILE A 1 832 ? 22.687 -19.036 -18.983 1.00 96.56 832 ILE A CA 1
ATOM 6753 C C . ILE A 1 832 ? 22.355 -19.820 -17.708 1.00 96.56 832 ILE A C 1
ATOM 6755 O O . ILE A 1 832 ? 21.498 -19.389 -16.936 1.00 96.56 832 ILE A O 1
ATOM 6759 N N . CYS A 1 833 ? 23.033 -20.945 -17.458 1.00 94.19 833 CYS A N 1
ATOM 6760 C CA . CYS A 1 833 ? 22.804 -21.764 -16.265 1.00 94.19 833 CYS A CA 1
ATOM 6761 C C . CYS A 1 833 ? 23.125 -21.023 -14.956 1.00 94.19 833 CYS A C 1
ATOM 6763 O O . CYS A 1 833 ? 22.459 -21.265 -13.950 1.00 94.19 833 CYS A O 1
ATOM 6765 N N . SER A 1 834 ? 24.113 -20.126 -14.967 1.00 94.12 834 SER A N 1
ATOM 6766 C CA . SER A 1 834 ? 24.476 -19.287 -13.818 1.00 94.12 834 SER A CA 1
ATOM 6767 C C . SER A 1 834 ? 23.508 -18.109 -13.624 1.00 94.12 834 SER A C 1
ATOM 6769 O O . SER A 1 834 ? 23.058 -17.837 -12.513 1.00 94.12 834 SER A O 1
ATOM 6771 N N . MET A 1 835 ? 23.126 -17.440 -14.715 1.00 95.69 835 MET A N 1
ATOM 6772 C CA . MET A 1 835 ? 22.238 -16.274 -14.699 1.00 95.69 835 MET A CA 1
ATOM 6773 C C . MET A 1 835 ? 20.797 -16.637 -14.306 1.00 95.69 835 MET A C 1
ATOM 6775 O O . MET A 1 835 ? 20.202 -15.977 -13.455 1.00 95.69 835 MET A O 1
ATOM 6779 N N . CYS A 1 836 ? 20.229 -17.689 -14.905 1.00 94.62 836 CYS A N 1
ATOM 6780 C CA . CYS A 1 836 ? 18.819 -18.056 -14.758 1.00 94.62 836 CYS A CA 1
ATOM 6781 C C . CYS A 1 836 ? 18.564 -18.934 -13.518 1.00 94.62 836 CYS A C 1
ATOM 6783 O O . CYS A 1 836 ? 18.279 -20.127 -13.636 1.00 94.62 836 CYS A O 1
ATOM 6785 N N . HIS A 1 837 ? 18.697 -18.372 -12.318 1.00 92.62 837 HIS A N 1
ATOM 6786 C CA . HIS A 1 837 ? 18.462 -19.080 -11.050 1.00 92.62 837 HIS A CA 1
ATOM 6787 C C . HIS A 1 837 ? 17.021 -18.957 -10.521 1.00 92.62 837 HIS A C 1
ATOM 6789 O O . HIS A 1 837 ? 16.601 -19.784 -9.720 1.00 92.62 837 HIS A O 1
ATOM 6795 N N . ALA A 1 838 ? 16.258 -17.956 -10.971 1.00 94.25 838 ALA A N 1
ATOM 6796 C CA . ALA A 1 838 ? 14.854 -17.736 -10.606 1.00 94.25 838 ALA A CA 1
ATOM 6797 C C . ALA A 1 838 ? 13.861 -18.313 -11.637 1.00 94.25 838 ALA A C 1
ATOM 6799 O O . ALA A 1 838 ? 12.650 -18.259 -11.427 1.00 94.25 838 ALA A O 1
ATOM 6800 N N . LEU A 1 839 ? 14.364 -18.862 -12.748 1.00 94.56 839 LEU A N 1
ATOM 6801 C CA . LEU A 1 839 ? 13.585 -19.592 -13.748 1.00 94.56 839 LEU A CA 1
ATOM 6802 C C . LEU A 1 839 ? 13.778 -21.097 -13.591 1.00 94.56 839 LEU A C 1
ATOM 6804 O O . LEU A 1 839 ? 14.905 -21.563 -13.421 1.00 94.56 839 LEU A O 1
ATOM 6808 N N . THR A 1 840 ? 12.693 -21.857 -13.748 1.00 94.19 840 THR A N 1
ATOM 6809 C CA . THR A 1 840 ? 12.774 -23.320 -13.770 1.00 94.19 840 THR A CA 1
ATOM 6810 C C . THR A 1 840 ? 13.415 -23.814 -15.062 1.00 94.19 840 THR A C 1
ATOM 6812 O O . THR A 1 840 ? 13.313 -23.189 -16.125 1.00 94.19 840 THR A O 1
ATOM 6815 N N . THR A 1 841 ? 14.013 -25.002 -15.011 1.00 93.50 841 THR A N 1
ATOM 6816 C CA . THR A 1 841 ? 14.577 -25.665 -16.199 1.00 93.50 841 THR A CA 1
ATOM 6817 C C . THR A 1 841 ? 13.555 -25.767 -17.344 1.00 93.50 841 THR A C 1
ATOM 6819 O O . THR A 1 841 ? 13.883 -25.501 -18.504 1.00 93.50 841 THR A O 1
ATOM 6822 N N . SER A 1 842 ? 12.287 -26.066 -17.031 1.00 93.62 842 SER A N 1
ATOM 6823 C CA . SER A 1 842 ? 11.183 -26.099 -18.002 1.00 93.62 842 SER A CA 1
ATOM 6824 C C . SER A 1 842 ? 10.946 -24.744 -18.679 1.00 93.62 842 SER A C 1
ATOM 6826 O O . SER A 1 842 ? 10.724 -24.694 -19.891 1.00 93.62 842 SER A O 1
ATOM 6828 N N . GLN A 1 843 ? 11.015 -23.644 -17.924 1.00 96.06 843 GLN A N 1
ATOM 6829 C CA . GLN A 1 843 ? 10.836 -22.286 -18.445 1.00 96.06 843 GLN A CA 1
ATOM 6830 C C . GLN A 1 843 ? 11.991 -21.872 -19.356 1.00 96.06 843 GLN A C 1
ATOM 6832 O O . GLN A 1 843 ? 11.745 -21.414 -20.472 1.00 96.06 843 GLN A O 1
ATOM 6837 N N . ILE A 1 844 ? 13.239 -22.105 -18.934 1.00 95.69 844 ILE A N 1
ATOM 6838 C CA . ILE A 1 844 ? 14.441 -21.803 -19.731 1.00 95.69 844 ILE A CA 1
ATOM 6839 C C . ILE A 1 844 ? 14.367 -22.532 -21.076 1.00 95.69 844 ILE A C 1
ATOM 6841 O O . ILE A 1 844 ? 14.474 -21.920 -22.141 1.00 95.69 844 ILE A O 1
ATOM 6845 N N . VAL A 1 845 ? 14.101 -23.841 -21.040 1.00 94.94 845 VAL A N 1
ATOM 6846 C CA . VAL A 1 845 ? 13.963 -24.669 -22.243 1.00 94.94 845 VAL A CA 1
ATOM 6847 C C . VAL A 1 845 ? 12.818 -24.175 -23.126 1.00 94.94 845 VAL A C 1
ATOM 6849 O O . VAL A 1 845 ? 12.959 -24.145 -24.351 1.00 94.94 845 VAL A O 1
ATOM 6852 N N . LYS A 1 846 ? 11.681 -23.774 -22.546 1.00 95.94 846 LYS A N 1
ATOM 6853 C CA . LYS A 1 846 ? 10.547 -23.251 -23.315 1.00 95.94 846 LYS A CA 1
ATOM 6854 C C . LYS A 1 846 ? 10.905 -21.953 -24.039 1.00 95.94 846 LYS A C 1
ATOM 6856 O O . LYS A 1 846 ? 10.631 -21.862 -25.233 1.00 95.94 846 LYS A O 1
ATOM 6861 N N . ILE A 1 847 ? 11.551 -21.002 -23.364 1.00 96.62 847 ILE A N 1
ATOM 6862 C CA . ILE A 1 847 ? 11.978 -19.723 -23.956 1.00 96.62 847 ILE A CA 1
ATOM 6863 C C . ILE A 1 847 ? 12.957 -19.967 -25.109 1.00 96.62 847 ILE A C 1
ATOM 6865 O O . ILE A 1 847 ? 12.759 -19.440 -26.203 1.00 96.62 847 ILE A O 1
ATOM 6869 N N . LEU A 1 848 ? 13.965 -20.824 -24.907 1.00 95.19 848 LEU A N 1
ATOM 6870 C CA . LEU A 1 848 ? 14.939 -21.169 -25.950 1.00 95.19 848 LEU A CA 1
ATOM 6871 C C . LEU A 1 848 ? 14.283 -21.826 -27.175 1.00 95.19 848 LEU A C 1
ATOM 6873 O O . LEU A 1 848 ? 14.674 -21.538 -28.303 1.00 95.19 848 LEU A O 1
ATOM 6877 N N . ASN A 1 849 ? 13.262 -22.667 -26.972 1.00 94.50 849 ASN A N 1
ATOM 6878 C CA . ASN A 1 849 ? 12.503 -23.287 -28.065 1.00 94.50 849 ASN A CA 1
ATOM 6879 C C . ASN A 1 849 ? 11.602 -22.300 -28.822 1.00 94.50 849 ASN A C 1
ATOM 6881 O O . ASN A 1 849 ? 11.372 -22.474 -30.019 1.00 94.50 849 ASN A O 1
ATOM 6885 N N . LEU A 1 850 ? 11.031 -21.310 -28.130 1.00 94.00 850 LEU A N 1
ATOM 6886 C CA . LEU A 1 850 ? 10.160 -20.298 -28.736 1.00 94.00 850 LEU A CA 1
ATOM 6887 C C . LEU A 1 850 ? 10.945 -19.154 -29.392 1.00 94.00 850 LEU A C 1
ATOM 6889 O O . LEU A 1 850 ? 10.351 -18.380 -30.144 1.00 94.00 850 LEU A O 1
ATOM 6893 N N . TYR A 1 851 ? 12.251 -19.053 -29.126 1.00 93.31 851 TYR A N 1
ATOM 6894 C CA . TYR A 1 851 ? 13.097 -17.978 -29.623 1.00 93.31 851 TYR A CA 1
ATOM 6895 C C . TYR A 1 851 ? 13.033 -17.843 -31.146 1.00 93.31 851 TYR A C 1
ATOM 6897 O O . TYR A 1 851 ? 13.432 -18.743 -31.892 1.00 93.31 851 TYR A O 1
ATOM 6905 N N . THR A 1 852 ? 12.546 -16.691 -31.601 1.00 87.44 852 THR A N 1
ATOM 6906 C CA . THR A 1 852 ? 12.416 -16.352 -33.014 1.00 87.44 852 THR A CA 1
ATOM 6907 C C . THR A 1 852 ? 13.396 -15.224 -33.354 1.00 87.44 852 THR A C 1
ATOM 6909 O O . THR A 1 852 ? 13.200 -14.095 -32.897 1.00 87.44 852 THR A O 1
ATOM 6912 N N . PRO A 1 853 ? 14.449 -15.511 -34.143 1.00 81.88 853 PRO A N 1
ATOM 6913 C CA . PRO A 1 853 ? 15.397 -14.504 -34.608 1.00 81.88 853 PRO A CA 1
ATOM 6914 C C . PRO A 1 853 ? 14.699 -13.424 -35.437 1.00 81.88 853 PRO A C 1
ATOM 6916 O O . PRO A 1 853 ? 13.864 -13.746 -36.284 1.00 81.88 853 PRO A O 1
ATOM 6919 N N . VAL A 1 854 ? 15.036 -12.155 -35.199 1.00 69.12 854 VAL A N 1
ATOM 6920 C CA . VAL A 1 854 ? 14.394 -11.006 -35.878 1.00 69.12 854 VAL A CA 1
ATOM 6921 C C . VAL A 1 854 ? 15.212 -10.515 -37.078 1.00 69.12 854 VAL A C 1
ATOM 6923 O O . VAL A 1 854 ? 14.650 -9.935 -38.003 1.00 69.12 854 VAL A O 1
ATOM 6926 N N . ASN A 1 855 ? 16.521 -10.787 -37.092 1.00 65.50 855 ASN A N 1
ATOM 6927 C CA . ASN A 1 855 ? 17.465 -10.319 -38.110 1.00 65.50 855 ASN A CA 1
ATOM 6928 C C . ASN A 1 855 ? 18.204 -11.498 -38.766 1.00 65.50 855 ASN A C 1
ATOM 6930 O O . ASN A 1 855 ? 18.418 -12.526 -38.130 1.00 65.50 855 ASN A O 1
ATOM 6934 N N . GLU A 1 856 ? 18.678 -11.322 -40.005 1.00 61.28 856 GLU A N 1
ATOM 6935 C CA . GLU A 1 856 ? 19.431 -12.340 -40.771 1.00 61.28 856 GLU A CA 1
ATOM 6936 C C . GLU A 1 856 ? 20.761 -12.763 -40.116 1.00 61.28 856 GLU A C 1
ATOM 6938 O O . GLU A 1 856 ? 21.299 -13.823 -40.419 1.00 61.28 856 GLU A O 1
ATOM 6943 N N . PHE A 1 857 ? 21.284 -11.953 -39.191 1.00 61.50 857 PHE A N 1
ATOM 6944 C CA . PHE A 1 857 ? 22.517 -12.229 -38.444 1.00 61.50 857 PHE A CA 1
ATOM 6945 C C . PHE A 1 857 ? 22.300 -13.105 -37.204 1.00 61.50 857 PHE A C 1
ATOM 6947 O O . PHE A 1 857 ? 23.256 -13.427 -36.495 1.00 61.50 857 PHE A O 1
ATOM 6954 N N . GLU A 1 858 ? 21.051 -13.466 -36.911 1.00 69.75 858 GLU A N 1
ATOM 6955 C CA . GLU A 1 858 ? 20.684 -14.241 -35.739 1.00 69.75 858 GLU A CA 1
ATOM 6956 C C . GLU A 1 858 ? 20.103 -15.599 -36.148 1.00 69.75 858 GLU A C 1
ATOM 6958 O O . GLU A 1 858 ? 19.189 -15.710 -36.961 1.00 69.75 858 GLU A O 1
ATOM 6963 N N . GLU A 1 859 ? 20.665 -16.663 -35.582 1.00 75.75 859 GLU A N 1
ATOM 6964 C CA . GLU A 1 859 ? 20.269 -18.036 -35.884 1.00 75.75 859 GLU A CA 1
ATOM 6965 C C . GLU A 1 859 ? 19.316 -18.566 -34.817 1.00 75.75 859 GLU A C 1
ATOM 6967 O O . GLU A 1 859 ? 19.373 -18.181 -33.645 1.00 75.75 859 GLU A O 1
ATOM 6972 N N . ARG A 1 860 ? 18.444 -19.498 -35.216 1.00 85.12 860 ARG A N 1
ATOM 6973 C CA . ARG A 1 860 ? 17.623 -20.238 -34.256 1.00 85.12 860 ARG A CA 1
ATOM 6974 C C . ARG A 1 860 ? 18.514 -21.030 -33.306 1.00 85.12 860 ARG A C 1
ATOM 6976 O O . ARG A 1 860 ? 19.529 -21.592 -33.714 1.00 85.12 860 ARG A O 1
ATOM 6983 N N . VAL A 1 861 ? 18.079 -21.129 -32.053 1.00 91.94 861 VAL A N 1
ATOM 6984 C CA . VAL A 1 861 ? 18.755 -21.952 -31.048 1.00 91.94 861 VAL A CA 1
ATOM 6985 C C . VAL A 1 861 ? 18.739 -23.411 -31.504 1.00 91.94 861 VAL A C 1
ATOM 6987 O O . VAL A 1 861 ? 17.692 -23.947 -31.873 1.00 91.94 861 VAL A O 1
ATOM 6990 N N . SER A 1 862 ? 19.905 -24.057 -31.501 1.00 93.25 862 SER A N 1
ATOM 6991 C CA . SER A 1 862 ? 20.017 -25.447 -31.937 1.00 93.25 862 SER A CA 1
ATOM 6992 C C . SER A 1 862 ? 19.458 -26.408 -30.882 1.00 93.25 862 SER A C 1
ATOM 6994 O O . SER A 1 862 ? 19.570 -26.186 -29.675 1.00 93.25 862 SER A O 1
ATOM 6996 N N . VAL A 1 863 ? 18.897 -27.536 -31.327 1.00 93.50 863 VAL A N 1
ATOM 6997 C CA . VAL A 1 863 ? 18.421 -28.595 -30.415 1.00 93.50 863 VAL A CA 1
ATOM 6998 C C . VAL A 1 863 ? 19.574 -29.162 -29.577 1.00 93.50 863 VAL A C 1
ATOM 7000 O O . VAL A 1 863 ? 19.369 -29.536 -28.424 1.00 93.50 863 VAL A O 1
ATOM 7003 N N . ALA A 1 864 ? 20.790 -29.200 -30.134 1.00 94.25 864 ALA A N 1
ATOM 7004 C CA . ALA A 1 864 ? 21.990 -29.617 -29.414 1.00 94.25 864 ALA A CA 1
ATOM 7005 C C . ALA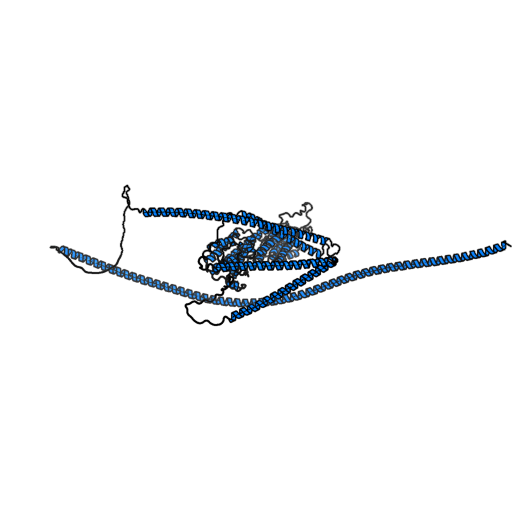 A 1 864 ? 22.286 -28.686 -28.227 1.00 94.25 864 ALA A C 1
ATOM 7007 O O . ALA A 1 864 ? 22.449 -29.172 -27.113 1.00 94.25 864 ALA A O 1
ATOM 7008 N N . PHE A 1 865 ? 22.237 -27.366 -28.436 1.00 96.00 865 PHE A N 1
ATOM 7009 C CA . PHE A 1 865 ? 22.436 -26.374 -27.377 1.00 96.00 865 PHE A CA 1
ATOM 7010 C C . PHE A 1 865 ? 21.393 -26.503 -26.254 1.00 96.00 865 PHE A C 1
ATOM 7012 O O . PHE A 1 865 ? 21.731 -26.496 -25.072 1.00 96.00 865 PHE A O 1
ATOM 7019 N N . ILE A 1 866 ? 20.118 -26.709 -26.607 1.00 95.00 866 ILE A N 1
ATOM 7020 C CA . ILE A 1 866 ? 19.042 -26.919 -25.621 1.00 95.00 866 ILE A CA 1
ATOM 7021 C C . ILE A 1 866 ? 19.296 -28.186 -24.785 1.00 95.00 866 ILE A C 1
ATOM 7023 O O . ILE A 1 866 ? 19.097 -28.170 -23.570 1.00 95.00 866 ILE A O 1
ATOM 7027 N N . ARG A 1 867 ? 19.780 -29.273 -25.404 1.00 94.94 867 ARG A N 1
ATOM 7028 C CA . ARG A 1 867 ? 20.156 -30.504 -24.684 1.00 94.94 867 ARG A CA 1
ATOM 7029 C C . ARG A 1 867 ? 21.345 -30.292 -23.744 1.00 94.94 867 ARG A C 1
ATOM 7031 O O . ARG A 1 867 ? 21.357 -30.886 -22.664 1.00 94.94 867 ARG A O 1
ATOM 7038 N N . THR A 1 868 ? 22.310 -29.447 -24.114 1.00 95.94 868 THR A N 1
ATOM 7039 C CA . THR A 1 868 ? 23.419 -29.056 -23.227 1.00 95.94 868 THR A CA 1
ATOM 7040 C C . THR A 1 868 ? 22.887 -28.366 -21.971 1.00 95.94 868 THR A C 1
ATOM 7042 O O . THR A 1 868 ? 23.198 -28.808 -20.866 1.00 95.94 868 THR A O 1
ATOM 7045 N N . ILE A 1 869 ? 22.002 -27.370 -22.120 1.00 95.31 869 ILE A N 1
ATOM 7046 C CA . ILE A 1 869 ? 21.348 -26.683 -20.989 1.00 95.31 869 ILE A CA 1
ATOM 7047 C C . ILE A 1 869 ? 20.600 -27.675 -20.089 1.00 95.31 869 ILE A C 1
ATOM 7049 O O . ILE A 1 869 ? 20.802 -27.688 -18.878 1.00 95.31 869 ILE A O 1
ATOM 7053 N N . GLN A 1 870 ? 19.778 -28.557 -20.669 1.00 92.88 870 GLN A N 1
ATOM 7054 C CA . GLN A 1 870 ? 19.046 -29.580 -19.909 1.00 92.88 870 GLN A CA 1
ATOM 7055 C C . GLN A 1 870 ? 19.974 -30.523 -19.137 1.00 92.88 870 GLN A C 1
ATOM 7057 O O . GLN A 1 870 ? 19.644 -30.964 -18.041 1.00 92.88 870 GLN A O 1
ATOM 7062 N N . THR A 1 871 ? 21.133 -30.848 -19.710 1.00 93.81 871 THR A N 1
ATOM 7063 C CA . THR A 1 871 ? 22.115 -31.722 -19.064 1.00 93.81 871 THR A CA 1
ATOM 7064 C C . THR A 1 871 ? 22.785 -31.024 -17.887 1.00 93.81 871 THR A C 1
ATOM 7066 O O . THR A 1 871 ? 22.920 -31.640 -16.835 1.00 93.81 871 THR A O 1
ATOM 7069 N N . ARG A 1 872 ? 23.143 -29.743 -18.031 1.00 93.12 872 ARG A N 1
ATOM 7070 C CA . ARG A 1 872 ? 23.778 -28.950 -16.965 1.00 93.12 872 ARG A CA 1
ATOM 7071 C C . ARG A 1 872 ? 22.833 -28.599 -15.820 1.00 93.12 872 ARG A C 1
ATOM 7073 O O . ARG A 1 872 ? 23.276 -28.465 -14.689 1.00 93.12 872 ARG A O 1
ATOM 7080 N N . LEU A 1 873 ? 21.536 -28.480 -16.099 1.00 90.50 873 LEU A N 1
ATOM 7081 C CA . LEU A 1 873 ? 20.513 -28.176 -15.094 1.00 90.50 873 LEU A CA 1
ATOM 7082 C C . LEU A 1 873 ? 19.870 -29.421 -14.462 1.00 90.50 873 LEU A C 1
ATOM 7084 O O . LEU A 1 873 ? 18.954 -29.288 -13.656 1.00 90.50 873 LEU A O 1
ATOM 7088 N N . ARG A 1 874 ? 20.342 -30.629 -14.795 1.00 85.69 874 ARG A N 1
ATOM 7089 C CA . ARG A 1 874 ? 19.742 -31.896 -14.343 1.00 85.69 874 ARG A CA 1
ATOM 7090 C C . ARG A 1 874 ? 19.682 -32.038 -12.821 1.00 85.69 874 ARG A C 1
ATOM 7092 O O . ARG A 1 874 ? 18.717 -32.597 -12.313 1.00 85.69 874 ARG A O 1
ATOM 7099 N N . ASP A 1 875 ? 20.692 -31.528 -12.123 1.00 84.44 875 ASP A N 1
ATOM 7100 C CA . ASP A 1 875 ? 20.833 -31.691 -10.672 1.00 84.44 875 ASP A CA 1
ATOM 7101 C C . ASP A 1 875 ? 20.063 -30.629 -9.869 1.00 84.44 875 ASP A C 1
ATOM 7103 O O . ASP A 1 875 ? 20.089 -30.633 -8.637 1.00 84.44 875 ASP A O 1
ATOM 7107 N N . ARG A 1 876 ? 19.351 -29.709 -10.537 1.00 85.00 876 ARG A N 1
ATOM 7108 C CA . ARG A 1 876 ? 18.495 -28.747 -9.845 1.00 85.00 876 ARG A CA 1
ATOM 7109 C C . ARG A 1 876 ? 17.228 -29.442 -9.327 1.00 85.00 876 ARG A C 1
ATOM 7111 O O . ARG A 1 876 ? 16.380 -29.874 -10.104 1.00 85.00 876 ARG A O 1
ATOM 7118 N N . CYS A 1 877 ? 17.070 -29.507 -8.004 1.00 71.06 877 CYS A N 1
ATOM 7119 C CA . CYS A 1 877 ? 15.817 -29.910 -7.353 1.00 71.06 877 CYS A CA 1
ATOM 7120 C C . CYS A 1 877 ? 14.757 -28.804 -7.499 1.00 71.06 877 CYS A C 1
ATOM 7122 O O . CYS A 1 877 ? 14.557 -27.999 -6.592 1.00 71.06 877 CYS A O 1
ATOM 7124 N N . GLU A 1 878 ? 14.088 -28.753 -8.649 1.00 77.31 878 GLU A N 1
ATOM 7125 C CA . GLU A 1 878 ? 13.080 -27.740 -8.979 1.00 77.31 878 GLU A CA 1
ATOM 7126 C C . GLU A 1 878 ? 11.694 -28.351 -9.232 1.00 77.31 878 GLU A C 1
ATOM 7128 O O . GLU A 1 878 ? 11.548 -29.513 -9.616 1.00 77.31 878 GLU A O 1
ATOM 7133 N N . SER A 1 879 ? 10.652 -27.533 -9.053 1.00 75.00 879 SER A N 1
ATOM 7134 C CA . SER A 1 879 ? 9.295 -27.879 -9.482 1.00 75.00 879 SER A CA 1
ATOM 7135 C C . SER A 1 879 ? 9.240 -28.014 -11.013 1.00 75.00 879 SER A C 1
ATOM 7137 O O . SER A 1 879 ? 9.752 -27.139 -11.717 1.00 75.00 879 SER A O 1
ATOM 7139 N N . PRO A 1 880 ? 8.564 -29.041 -11.568 1.00 77.94 880 PRO A N 1
ATOM 7140 C CA . PRO A 1 880 ? 8.416 -29.210 -13.017 1.00 77.94 880 PRO A CA 1
ATOM 7141 C C . PRO A 1 880 ? 7.480 -28.169 -13.662 1.00 77.94 880 PRO A C 1
ATOM 7143 O O . PRO A 1 880 ? 7.253 -28.204 -14.874 1.00 77.94 880 PRO A O 1
ATOM 7146 N N . GLN A 1 881 ? 6.911 -27.259 -12.870 1.00 85.25 881 GLN A N 1
ATOM 7147 C CA . GLN A 1 881 ? 5.908 -26.295 -13.292 1.00 85.25 881 GLN A CA 1
ATOM 7148 C C . GLN A 1 881 ? 6.449 -25.306 -14.341 1.00 85.25 881 GLN A C 1
ATOM 7150 O O . GLN A 1 881 ? 7.483 -24.661 -14.163 1.00 85.25 881 GLN A O 1
ATOM 7155 N N . LEU A 1 882 ? 5.716 -25.191 -15.456 1.00 92.62 882 LEU A N 1
ATOM 7156 C CA . LEU A 1 882 ? 6.042 -24.270 -16.546 1.00 92.62 882 LEU A CA 1
ATOM 7157 C C . LEU A 1 882 ? 5.529 -22.850 -16.271 1.00 92.62 882 LEU A C 1
ATOM 7159 O O . LEU A 1 882 ? 6.263 -21.887 -16.456 1.00 92.62 882 LEU A O 1
ATOM 7163 N N . LEU A 1 883 ? 4.268 -22.714 -15.857 1.00 95.69 883 LEU A N 1
ATOM 7164 C CA . LEU A 1 883 ? 3.612 -21.418 -15.661 1.00 95.69 883 LEU A CA 1
ATOM 7165 C C . LEU A 1 883 ? 3.672 -20.993 -14.195 1.00 95.69 883 LEU A C 1
ATOM 7167 O O . LEU A 1 883 ? 3.418 -21.810 -13.315 1.00 95.69 883 LEU A O 1
ATOM 7171 N N . MET A 1 884 ? 3.937 -19.718 -13.932 1.00 95.25 884 MET A N 1
ATOM 7172 C CA . MET A 1 884 ? 3.800 -19.149 -12.591 1.00 95.25 884 MET A CA 1
ATOM 7173 C C . MET A 1 884 ? 2.330 -19.152 -12.156 1.00 95.25 884 MET A C 1
ATOM 7175 O O . MET A 1 884 ? 1.435 -18.943 -12.979 1.00 95.25 884 MET A O 1
ATOM 7179 N N . ASP A 1 885 ? 2.082 -19.375 -10.868 1.00 94.38 885 ASP A N 1
ATOM 7180 C CA . ASP A 1 885 ? 0.734 -19.340 -10.305 1.00 94.38 885 ASP A CA 1
ATOM 7181 C C . ASP A 1 885 ? 0.267 -17.894 -10.092 1.00 94.38 885 ASP A C 1
ATOM 7183 O O . ASP A 1 885 ? 0.611 -17.251 -9.106 1.00 94.38 885 ASP A O 1
ATOM 7187 N N . THR A 1 886 ? -0.557 -17.374 -11.000 1.00 91.75 886 THR A N 1
ATOM 7188 C CA . THR A 1 886 ? -1.080 -16.002 -10.890 1.00 91.75 886 THR A CA 1
ATOM 7189 C C . THR A 1 886 ? -2.054 -15.821 -9.725 1.00 91.75 886 THR A C 1
ATOM 7191 O O . THR A 1 886 ? -2.407 -14.689 -9.416 1.00 91.75 886 THR A O 1
ATOM 7194 N N . LYS A 1 887 ? -2.517 -16.910 -9.091 1.00 91.69 887 LYS A N 1
ATOM 7195 C CA . LYS A 1 887 ? -3.428 -16.879 -7.938 1.00 91.69 887 LYS A CA 1
ATOM 7196 C C . LYS A 1 887 ? -2.707 -16.989 -6.599 1.00 91.69 887 LYS A C 1
ATOM 7198 O O . LYS A 1 887 ? -3.364 -16.950 -5.560 1.00 91.69 887 LYS A O 1
ATOM 7203 N N . MET A 1 888 ? -1.381 -17.091 -6.606 1.00 94.19 888 MET A N 1
ATOM 7204 C CA . MET A 1 888 ? -0.587 -17.064 -5.388 1.00 94.19 888 MET A CA 1
ATOM 7205 C C . MET A 1 888 ? -0.690 -15.688 -4.719 1.00 94.19 888 MET A C 1
ATOM 7207 O O . MET A 1 888 ? -0.474 -14.654 -5.352 1.00 94.19 888 MET A O 1
ATOM 7211 N N . ILE A 1 889 ? -1.026 -15.694 -3.428 1.00 96.38 889 ILE A N 1
ATOM 7212 C CA . ILE A 1 889 ? -1.101 -14.499 -2.586 1.00 96.38 889 ILE A CA 1
ATOM 7213 C C . ILE A 1 889 ? -0.099 -14.664 -1.445 1.00 96.38 889 ILE A C 1
ATOM 7215 O O . ILE A 1 889 ? -0.165 -15.646 -0.699 1.00 96.38 889 ILE A O 1
ATOM 7219 N N . TYR A 1 890 ? 0.822 -13.710 -1.291 1.00 95.88 890 TYR A N 1
ATOM 7220 C CA . TYR A 1 890 ? 1.747 -13.706 -0.159 1.00 95.88 890 TYR A CA 1
ATOM 7221 C C . TYR A 1 890 ? 0.974 -13.570 1.167 1.00 95.88 890 TYR A C 1
ATOM 7223 O O . TYR A 1 890 ? 0.040 -12.768 1.249 1.00 95.88 890 TYR A O 1
ATOM 7231 N N . PRO A 1 891 ? 1.352 -14.309 2.230 1.00 96.56 891 PRO A N 1
ATOM 7232 C CA . PRO A 1 891 ? 0.729 -14.152 3.540 1.00 96.56 891 PRO A CA 1
ATOM 7233 C C . PRO A 1 891 ? 0.852 -12.710 4.046 1.00 96.56 891 PRO A C 1
ATOM 7235 O O . PRO A 1 891 ? 1.960 -12.187 4.171 1.00 96.56 891 PRO A O 1
ATOM 7238 N N . VAL A 1 892 ? -0.289 -12.083 4.338 1.00 97.56 892 VAL A N 1
ATOM 7239 C CA . VAL A 1 892 ? -0.350 -10.706 4.838 1.00 97.56 892 VAL A CA 1
ATOM 7240 C C . VAL A 1 892 ? -0.145 -10.657 6.347 1.00 97.56 892 VAL A C 1
ATOM 7242 O O . VAL A 1 892 ? -0.611 -11.523 7.088 1.00 97.56 892 VAL A O 1
ATOM 7245 N N . THR A 1 893 ? 0.523 -9.606 6.810 1.00 96.62 893 THR A N 1
ATOM 7246 C CA . THR A 1 893 ? 0.705 -9.294 8.228 1.00 96.62 893 THR A CA 1
ATOM 7247 C C . THR A 1 893 ? 0.230 -7.876 8.532 1.00 96.62 893 THR A C 1
ATOM 7249 O O . THR A 1 893 ? 0.389 -6.963 7.721 1.00 96.62 893 THR A O 1
ATOM 7252 N N . PHE A 1 894 ? -0.338 -7.688 9.725 1.00 97.19 894 PHE A N 1
ATOM 7253 C CA . PHE A 1 894 ? -0.812 -6.394 10.221 1.00 97.19 894 PHE A CA 1
ATOM 7254 C C . PHE A 1 894 ? 0.020 -5.975 11.442 1.00 97.19 894 PHE A C 1
ATOM 7256 O O . PHE A 1 894 ? -0.423 -6.170 12.585 1.00 97.19 894 PHE A O 1
ATOM 7263 N N . PRO A 1 895 ? 1.253 -5.468 11.233 1.00 96.12 895 PRO A N 1
ATOM 7264 C CA . PRO A 1 895 ? 2.089 -4.994 12.328 1.00 96.12 895 PRO A CA 1
ATOM 7265 C C . PRO A 1 895 ? 1.372 -3.871 13.080 1.00 96.12 895 PRO A C 1
ATOM 7267 O O . PRO A 1 895 ? 0.644 -3.076 12.487 1.00 96.12 895 PRO A O 1
ATOM 7270 N N . PHE A 1 896 ? 1.539 -3.837 14.401 1.00 97.00 896 PHE A N 1
ATOM 7271 C CA . PHE A 1 896 ? 0.879 -2.840 15.238 1.00 97.00 896 PHE A CA 1
ATOM 7272 C C . PHE A 1 896 ? 1.345 -1.426 14.865 1.00 97.00 896 PHE A C 1
ATOM 7274 O O . PHE A 1 896 ? 2.543 -1.152 14.885 1.00 97.00 896 PHE A O 1
ATOM 7281 N N . ASN A 1 897 ? 0.391 -0.547 14.543 1.00 95.69 897 ASN A N 1
ATOM 7282 C CA . ASN A 1 897 ? 0.650 0.843 14.174 1.00 95.69 897 ASN A CA 1
ATOM 7283 C C . ASN A 1 897 ? -0.154 1.805 15.077 1.00 95.69 897 ASN A C 1
ATOM 7285 O O . ASN A 1 897 ? -1.321 2.098 14.768 1.00 95.69 897 ASN A O 1
ATOM 7289 N N . PRO A 1 898 ? 0.420 2.279 16.203 1.00 95.19 898 PRO A N 1
ATOM 7290 C CA . PRO A 1 898 ? -0.278 3.163 17.134 1.00 95.19 898 PRO A CA 1
ATOM 7291 C C . PRO A 1 898 ? -0.627 4.501 16.476 1.00 95.19 898 PRO A C 1
ATOM 7293 O O . PRO A 1 898 ? 0.091 5.003 15.612 1.00 95.19 898 PRO A O 1
ATOM 7296 N N . SER A 1 899 ? -1.746 5.091 16.889 1.00 95.69 899 SER A N 1
ATOM 7297 C CA . SER A 1 899 ? -2.151 6.428 16.456 1.00 95.69 899 SER A CA 1
ATOM 7298 C C . SER A 1 899 ? -1.744 7.486 17.475 1.00 95.69 899 SER A C 1
ATOM 7300 O O . SER A 1 899 ? -1.906 7.293 18.678 1.00 95.69 899 SER A O 1
ATOM 7302 N N . SER A 1 900 ? -1.291 8.644 16.999 1.00 94.06 900 SER A N 1
ATOM 7303 C CA . SER A 1 900 ? -1.108 9.841 17.828 1.00 94.06 900 SER A CA 1
ATOM 7304 C C . SER A 1 900 ? -2.410 10.622 18.054 1.00 94.06 900 SER A C 1
ATOM 7306 O O . SER A 1 900 ? -2.407 11.609 18.787 1.00 94.06 900 SER A O 1
ATOM 7308 N N . LEU A 1 901 ? -3.523 10.205 17.434 1.00 94.62 901 LEU A N 1
ATOM 7309 C CA . LEU A 1 901 ? -4.805 10.896 17.551 1.00 94.62 901 LEU A CA 1
ATOM 7310 C C . LEU A 1 901 ? -5.337 10.827 18.991 1.00 94.62 901 LEU A C 1
ATOM 7312 O O . LEU A 1 901 ? -5.400 9.762 19.610 1.00 94.62 901 LEU A O 1
ATOM 7316 N N . ALA A 1 902 ? -5.741 11.984 19.505 1.00 94.31 902 ALA A N 1
ATOM 7317 C CA . ALA A 1 902 ? -6.290 12.158 20.841 1.00 94.31 902 ALA A CA 1
ATOM 7318 C C . ALA A 1 902 ? -7.825 12.023 20.801 1.00 94.31 902 ALA A C 1
ATOM 7320 O O . ALA A 1 902 ? -8.507 12.867 20.212 1.00 94.31 902 ALA A O 1
ATOM 7321 N N . LEU A 1 903 ? -8.374 10.947 21.382 1.00 95.88 903 LEU A N 1
ATOM 7322 C CA . LEU A 1 903 ? -9.805 10.600 21.299 1.00 95.88 903 LEU A CA 1
ATOM 7323 C C . LEU A 1 903 ? -10.724 11.709 21.836 1.00 95.88 903 LEU A C 1
ATOM 7325 O O . LEU A 1 903 ? -11.783 11.972 21.273 1.00 95.88 903 LEU A O 1
ATOM 7329 N N . GLU A 1 904 ? -10.304 12.403 22.889 1.00 93.69 904 GLU A N 1
ATOM 7330 C CA . GLU A 1 904 ? -11.011 13.520 23.516 1.00 93.69 904 GLU A CA 1
ATOM 7331 C C . GLU A 1 904 ? -11.204 14.720 22.577 1.00 93.69 904 GLU A C 1
ATOM 7333 O O . GLU A 1 904 ? -12.159 15.485 22.729 1.00 93.69 904 GLU A O 1
ATOM 7338 N N . THR A 1 905 ? -10.343 14.858 21.565 1.00 93.00 905 THR A N 1
ATOM 7339 C CA . THR A 1 905 ? -10.397 15.955 20.586 1.00 93.00 905 THR A CA 1
ATOM 7340 C C . THR A 1 905 ? -11.304 15.655 19.393 1.00 93.00 905 THR A C 1
ATOM 7342 O O . THR A 1 905 ? -11.678 16.574 18.662 1.00 93.00 905 THR A O 1
ATOM 7345 N N . ILE A 1 906 ? -11.698 14.390 19.197 1.00 93.38 906 ILE A N 1
ATOM 7346 C CA . ILE A 1 906 ? -12.477 13.975 18.029 1.00 93.38 906 ILE A CA 1
ATOM 7347 C C . ILE A 1 906 ? -13.886 14.571 18.101 1.00 93.38 906 ILE A C 1
ATOM 7349 O O . ILE A 1 906 ? -14.626 14.396 19.073 1.00 93.38 906 ILE A O 1
ATOM 7353 N N . GLN A 1 907 ? -14.272 15.254 17.025 1.00 89.88 907 GLN A N 1
ATOM 7354 C CA . GLN A 1 907 ? -15.618 15.778 16.812 1.00 89.88 907 GLN A CA 1
ATOM 7355 C C . GLN A 1 907 ? -16.292 15.007 15.682 1.00 89.88 907 GLN A C 1
ATOM 7357 O O . GLN A 1 907 ? -15.652 14.679 14.685 1.00 89.88 907 GLN A O 1
ATOM 7362 N N . ILE A 1 908 ? -17.587 14.721 15.830 1.00 90.31 908 ILE A N 1
ATOM 7363 C CA . ILE A 1 908 ? -18.359 13.998 14.818 1.00 90.31 908 ILE A CA 1
ATOM 7364 C C . ILE A 1 908 ? -18.917 15.006 13.805 1.00 90.31 908 ILE A C 1
ATOM 7366 O O . ILE A 1 908 ? -19.721 15.859 14.188 1.00 90.31 908 ILE A O 1
ATOM 7370 N N . PRO A 1 909 ? -18.556 14.909 12.515 1.00 89.31 909 PRO A N 1
ATOM 7371 C CA . PRO A 1 909 ? -19.124 15.771 11.487 1.00 89.31 909 PRO A CA 1
ATOM 7372 C C . PRO A 1 909 ? -20.626 15.517 11.319 1.00 89.31 909 PRO A C 1
ATOM 7374 O O . PRO A 1 909 ? -21.067 14.370 11.209 1.00 89.31 909 PRO A O 1
ATOM 7377 N N . THR A 1 910 ? -21.418 16.588 11.241 1.00 85.81 910 THR A N 1
ATOM 7378 C CA . THR A 1 910 ? -22.885 16.512 11.093 1.00 85.81 910 THR A CA 1
ATOM 7379 C C . THR A 1 910 ? -23.315 15.762 9.831 1.00 85.81 910 THR A C 1
ATOM 7381 O O . THR A 1 910 ? -24.344 15.090 9.834 1.00 85.81 910 THR A O 1
ATOM 7384 N N . SER A 1 911 ? -22.483 15.782 8.787 1.00 87.12 911 SER A N 1
ATOM 7385 C CA . SER A 1 911 ? -22.687 15.057 7.528 1.00 87.12 911 SER A CA 1
ATOM 7386 C C . SER A 1 911 ? -22.733 13.529 7.667 1.00 87.12 911 SER A C 1
ATOM 7388 O O . SER A 1 911 ? -23.224 12.863 6.757 1.00 87.12 911 SER A O 1
ATOM 7390 N N . LEU A 1 912 ? -22.265 12.961 8.787 1.00 86.94 912 LEU A N 1
ATOM 7391 C CA . LEU A 1 912 ? -22.342 11.519 9.057 1.00 86.94 912 LEU A CA 1
ATOM 7392 C C . LEU A 1 912 ? -23.714 11.070 9.589 1.00 86.94 912 LEU A C 1
ATOM 7394 O O . LEU A 1 912 ? -23.941 9.872 9.738 1.00 86.94 912 LEU A O 1
ATOM 7398 N N . ASN A 1 913 ? -24.641 11.998 9.867 1.00 90.31 913 ASN A N 1
ATOM 7399 C CA . ASN A 1 913 ? -25.969 11.707 10.426 1.00 90.31 913 ASN A CA 1
ATOM 7400 C C . ASN A 1 913 ? -25.916 10.909 11.746 1.00 90.31 913 ASN A C 1
ATOM 7402 O O . ASN A 1 913 ? -26.725 10.010 11.986 1.00 90.31 913 ASN A O 1
ATOM 7406 N N . LEU A 1 914 ? -24.957 11.247 12.611 1.00 93.81 914 LEU A N 1
ATOM 7407 C CA . LEU A 1 914 ? -24.718 10.607 13.911 1.00 93.81 914 LEU A CA 1
ATOM 7408 C C . LEU A 1 914 ? -25.050 11.531 15.096 1.00 93.81 914 LEU A C 1
ATOM 7410 O O . LEU A 1 914 ? -24.510 11.366 16.183 1.00 93.81 914 LEU A O 1
ATOM 7414 N N . GLY A 1 915 ? -25.953 12.499 14.908 1.00 91.75 915 GLY A N 1
ATOM 7415 C CA . GLY A 1 915 ? -26.332 13.471 15.948 1.00 91.75 915 GLY A CA 1
ATOM 7416 C C . GLY A 1 915 ? -27.048 12.881 17.173 1.00 91.75 915 GLY A C 1
ATOM 7417 O O . GLY A 1 915 ? -27.295 13.601 18.129 1.00 91.75 915 GLY A O 1
ATOM 7418 N N . PHE A 1 916 ? -27.381 11.587 17.148 1.00 94.62 916 PHE A N 1
ATOM 7419 C CA . PHE A 1 916 ? -27.911 10.845 18.298 1.00 94.62 916 PHE A CA 1
ATOM 7420 C C . PHE A 1 916 ? -26.807 10.304 19.226 1.00 94.62 916 PHE A C 1
ATOM 7422 O O . PHE A 1 916 ? -27.126 9.770 20.285 1.00 94.62 916 PHE A O 1
ATOM 7429 N N . LEU A 1 917 ? -25.531 10.409 18.833 1.00 95.62 917 LEU A N 1
ATOM 7430 C CA . LEU A 1 917 ? -24.394 10.088 19.694 1.00 95.62 917 LEU A CA 1
ATOM 7431 C C . LEU A 1 917 ? -24.079 11.271 20.612 1.00 95.62 917 LEU A C 1
ATOM 7433 O O . LEU A 1 917 ? -23.980 12.410 20.149 1.00 95.62 917 LEU A O 1
ATOM 7437 N N . THR A 1 918 ? -23.838 10.991 21.890 1.00 94.75 918 THR A N 1
ATOM 7438 C CA . THR A 1 918 ? -23.455 12.007 22.880 1.00 94.75 918 THR A CA 1
ATOM 7439 C C . THR A 1 918 ? -21.979 11.856 23.235 1.00 94.75 918 THR A C 1
ATOM 7441 O O . THR A 1 918 ? -21.528 10.763 23.570 1.00 94.75 918 THR A O 1
ATOM 7444 N N . ARG A 1 919 ? -21.206 12.949 23.161 1.00 95.31 919 ARG A N 1
ATOM 7445 C CA . ARG A 1 919 ? -19.806 12.972 23.625 1.00 95.31 919 ARG A CA 1
ATOM 7446 C C . ARG A 1 919 ? -19.766 13.016 25.151 1.00 95.31 919 ARG A C 1
ATOM 7448 O O . ARG A 1 919 ? -20.402 13.894 25.738 1.00 95.31 919 ARG A O 1
ATOM 7455 N N . VAL A 1 920 ? -19.000 12.100 25.743 1.00 91.75 920 VAL A N 1
ATOM 7456 C CA . VAL A 1 920 ? -18.797 11.952 27.193 1.00 91.75 920 VAL A CA 1
ATOM 7457 C C . VAL A 1 920 ? -17.402 12.415 27.581 1.00 91.75 920 VAL A C 1
ATOM 7459 O O . VAL A 1 920 ? -16.426 12.065 26.871 1.00 91.75 920 VAL A O 1
#

Radius of gyration: 58.57 Å; chains: 1; bounding box: 176×162×184 Å